Protein 1BW0 (pdb70)

Structure (mmCIF, N/CA/C/O backbone):
data_1BW0
#
_entry.id   1BW0
#
_cell.length_a   61.600
_cell.length_b   102.200
_cell.length_c   77.900
_cell.angle_alpha   90.00
_cell.angle_beta   110.30
_cell.angle_gamma   90.00
#
_symmetry.space_group_name_H-M   'P 1 21 1'
#
loop_
_entity.id
_entity.type
_entity.pdbx_description
1 polymer 'PROTEIN (TYROSINE AMINOTRANSFERASE)'
2 water water
#
loop_
_atom_site.group_PDB
_atom_site.id
_atom_site.type_symbol
_atom_site.label_atom_id
_atom_site.label_alt_id
_atom_site.label_comp_id
_atom_site.label_asym_id
_atom_site.label_entity_id
_atom_site.label_seq_id
_atom_site.pdbx_PDB_ins_code
_atom_site.Cartn_x
_atom_site.Cartn_y
_atom_site.Cartn_z
_atom_site.occupancy
_atom_site.B_iso_or_equiv
_atom_site.auth_seq_id
_atom_site.auth_comp_id
_atom_site.auth_asym_id
_atom_site.auth_atom_id
_atom_site.pdbx_PDB_model_num
ATOM 1 N N . TRP A 1 4 ? 18.625 27.954 17.234 1.00 34.41 4 TRP A N 1
ATOM 2 C CA . TRP A 1 4 ? 18.370 26.733 16.463 1.00 34.32 4 TRP A CA 1
ATOM 3 C C . TRP A 1 4 ? 19.120 26.695 15.136 1.00 33.87 4 TRP A C 1
ATOM 4 O O . TRP A 1 4 ? 18.799 27.461 14.227 1.00 34.18 4 TRP A O 1
ATOM 15 N N . ASP A 1 5 ? 20.101 25.808 15.003 1.00 33.31 5 ASP A N 1
ATOM 16 C CA . ASP A 1 5 ? 20.880 25.698 13.767 1.00 32.31 5 ASP A CA 1
ATOM 17 C C . ASP A 1 5 ? 20.895 24.261 13.256 1.00 30.95 5 ASP A C 1
ATOM 18 O O . ASP A 1 5 ? 21.849 23.497 13.422 1.00 30.55 5 ASP A O 1
ATOM 23 N N . VAL A 1 6 ? 19.776 23.867 12.648 1.00 29.52 6 VAL A N 1
ATOM 24 C CA . VAL A 1 6 ? 19.606 22.515 12.124 1.00 28.10 6 VAL A CA 1
ATOM 25 C C . VAL A 1 6 ? 19.851 22.468 10.620 1.00 26.77 6 VAL A C 1
ATOM 26 O O . VAL A 1 6 ? 19.123 23.078 9.833 1.00 26.43 6 VAL A O 1
ATOM 30 N N . SER A 1 7 ? 20.873 21.716 10.217 1.00 25.02 7 SER A N 1
ATOM 31 C CA . SER A 1 7 ? 21.143 21.579 8.792 1.00 24.10 7 SER A CA 1
ATOM 32 C C . SER A 1 7 ? 21.069 20.113 8.376 1.00 23.05 7 SER A C 1
ATOM 33 O O . SER A 1 7 ? 21.182 19.186 9.164 1.00 22.91 7 SER A O 1
ATOM 36 N N . MET A 1 8 ? 20.862 19.918 7.091 1.00 21.96 8 MET A N 1
ATOM 37 C CA . MET A 1 8 ? 20.803 18.603 6.458 1.00 20.85 8 MET A CA 1
ATOM 38 C C . MET A 1 8 ? 22.181 17.972 6.523 1.00 20.62 8 MET A C 1
ATOM 39 O O . MET A 1 8 ? 23.138 18.751 6.637 1.00 20.95 8 MET A O 1
ATOM 44 N N . SER A 1 9 ? 22.323 16.657 6.450 1.00 19.94 9 SER A N 1
ATOM 45 C CA . SER A 1 9 ? 23.661 16.070 6.413 1.00 20.16 9 SER A CA 1
ATOM 46 C C . SER A 1 9 ? 24.278 16.312 5.032 1.00 21.13 9 SER A C 1
ATOM 47 O O . SER A 1 9 ? 23.541 16.581 4.077 1.00 20.69 9 SER A O 1
ATOM 50 N N . ASN A 1 10 ? 25.591 16.144 4.898 1.00 22.15 10 ASN A N 1
ATOM 51 C CA . ASN A 1 10 ? 26.244 16.281 3.599 1.00 23.28 10 ASN A CA 1
ATOM 52 C C . ASN A 1 10 ? 25.790 15.123 2.715 1.00 23.06 10 ASN A C 1
ATOM 53 O O . ASN A 1 10 ? 25.445 15.316 1.554 1.00 23.58 10 ASN A O 1
ATOM 58 N N . HIS A 1 11 ? 25.679 13.936 3.298 1.00 22.73 11 HIS A N 1
ATOM 59 C CA . HIS A 1 11 ? 25.141 12.772 2.603 1.00 22.41 11 HIS A CA 1
ATOM 60 C C . HIS A 1 11 ? 23.816 13.113 1.931 1.00 21.89 11 HIS A C 1
ATOM 61 O O . HIS A 1 11 ? 23.662 12.937 0.720 1.00 22.06 11 HIS A O 1
ATOM 68 N N . ALA A 1 12 ? 22.859 13.644 2.685 1.00 21.16 12 ALA A N 1
ATOM 69 C CA . ALA A 1 12 ? 21.574 14.058 2.150 1.00 20.75 12 ALA A CA 1
ATOM 70 C C . ALA A 1 12 ? 21.761 15.191 1.144 1.00 20.81 12 ALA A C 1
ATOM 71 O O . ALA A 1 12 ? 21.124 15.207 0.093 1.00 20.56 12 ALA A O 1
ATOM 73 N N . GLY A 1 13 ? 22.671 16.118 1.427 1.00 20.82 13 GLY A N 1
ATOM 74 C CA . GLY A 1 13 ? 22.989 17.229 0.558 1.00 20.97 13 GLY A CA 1
ATOM 75 C C . GLY A 1 13 ? 23.379 16.836 -0.859 1.00 21.12 13 GLY A C 1
ATOM 76 O O . GLY A 1 13 ? 23.070 17.529 -1.825 1.00 20.62 13 GLY A O 1
ATOM 77 N N . LEU A 1 14 ? 24.053 15.713 -1.018 1.00 21.67 14 LEU A N 1
ATOM 78 C CA . LEU A 1 14 ? 24.510 15.169 -2.264 1.00 22.34 14 LEU A CA 1
ATOM 79 C C . LEU A 1 14 ? 23.485 14.336 -3.015 1.00 23.61 14 LEU A C 1
ATOM 80 O O . LEU A 1 14 ? 23.800 13.935 -4.144 1.00 24.12 14 LEU A O 1
ATOM 85 N N . VAL A 1 15 ? 22.303 14.070 -2.478 1.00 24.73 15 VAL A N 1
ATOM 86 C CA . VAL A 1 15 ? 21.318 13.252 -3.187 1.00 25.47 15 VAL A CA 1
ATOM 87 C C . VAL A 1 15 ? 20.596 14.048 -4.268 1.00 26.28 15 VAL A C 1
ATOM 88 O O . VAL A 1 15 ? 19.908 15.027 -4.004 1.00 26.76 15 VAL A O 1
ATOM 92 N N . PHE A 1 16 ? 20.759 13.612 -5.515 1.00 27.16 16 PHE A N 1
ATOM 93 C CA . PHE A 1 16 ? 20.185 14.284 -6.669 1.00 27.41 16 PHE A CA 1
ATOM 94 C C . PHE A 1 16 ? 19.625 13.289 -7.674 1.00 27.21 16 PHE A C 1
ATOM 95 O O . PHE A 1 16 ? 20.283 12.324 -8.046 1.00 26.59 16 PHE A O 1
ATOM 103 N N . ASN A 1 17 ? 18.383 13.515 -8.075 1.00 27.57 17 ASN A N 1
ATOM 104 C CA . ASN A 1 17 ? 17.726 12.716 -9.104 1.00 28.20 17 ASN A CA 1
ATOM 105 C C . ASN A 1 17 ? 17.391 13.663 -10.259 1.00 28.77 17 ASN A C 1
ATOM 106 O O . ASN A 1 17 ? 16.424 14.420 -10.216 1.00 28.71 17 ASN A O 1
ATOM 111 N N . PRO A 1 18 ? 18.197 13.613 -11.312 1.00 29.10 18 PRO A N 1
ATOM 112 C CA . PRO A 1 18 ? 18.033 14.457 -12.482 1.00 29.47 18 PRO A CA 1
ATOM 113 C C . PRO A 1 18 ? 16.662 14.385 -13.120 1.00 29.71 18 PRO A C 1
ATOM 114 O O . PRO A 1 18 ? 16.126 15.428 -13.503 1.00 29.21 18 PRO A O 1
ATOM 118 N N . ILE A 1 19 ? 16.076 13.200 -13.245 1.00 30.91 19 ILE A N 1
ATOM 119 C CA . ILE A 1 19 ? 14.751 13.054 -13.841 1.00 32.70 19 ILE A CA 1
ATOM 120 C C . ILE A 1 19 ? 13.698 13.821 -13.055 1.00 34.80 19 ILE A C 1
ATOM 121 O O . ILE A 1 19 ? 12.892 14.559 -13.639 1.00 35.00 19 ILE A O 1
ATOM 126 N N . ARG A 1 20 ? 13.685 13.720 -11.729 1.00 37.10 20 ARG A N 1
ATOM 127 C CA . ARG A 1 20 ? 12.705 14.460 -10.939 1.00 39.00 20 ARG A CA 1
ATOM 128 C C . ARG A 1 20 ? 12.965 15.960 -10.904 1.00 39.57 20 ARG A C 1
ATOM 129 O O . ARG A 1 20 ? 12.001 16.731 -10.987 1.00 39.42 20 ARG A O 1
ATOM 137 N N . THR A 1 21 ? 14.220 16.392 -10.814 1.00 40.10 21 THR A N 1
ATOM 138 C CA . THR A 1 21 ? 14.559 17.812 -10.808 1.00 40.94 21 THR A CA 1
ATOM 139 C C . THR A 1 21 ? 13.961 18.510 -12.028 1.00 41.72 21 THR A C 1
ATOM 140 O O . THR A 1 21 ? 13.252 19.507 -11.890 1.00 42.17 21 THR A O 1
ATOM 144 N N . VAL A 1 22 ? 14.231 17.986 -13.214 1.00 42.11 22 VAL A N 1
ATOM 145 C CA . VAL A 1 22 ? 13.682 18.494 -14.466 1.00 42.57 22 VAL A CA 1
ATOM 146 C C . VAL A 1 22 ? 12.163 18.438 -14.464 1.00 43.41 22 VAL A C 1
ATOM 147 O O . VAL A 1 22 ? 11.515 19.409 -14.866 1.00 43.73 22 VAL A O 1
ATOM 151 N N . SER A 1 23 ? 11.578 17.334 -14.016 1.00 44.25 23 SER A N 1
ATOM 152 C CA . SER A 1 23 ? 10.137 17.172 -13.947 1.00 45.48 23 SER A CA 1
ATOM 153 C C . SER A 1 23 ? 9.478 18.146 -12.982 1.00 46.40 23 SER A C 1
ATOM 154 O O . SER A 1 23 ? 8.617 18.932 -13.378 1.00 46.82 23 SER A O 1
ATOM 157 N N . ASP A 1 24 ? 9.910 18.163 -11.725 1.00 47.26 24 ASP A N 1
ATOM 158 C CA . ASP A 1 24 ? 9.363 19.058 -10.716 1.00 47.89 24 ASP A CA 1
ATOM 159 C C . ASP A 1 24 ? 9.537 20.533 -11.063 1.00 48.25 24 ASP A C 1
ATOM 160 O O . ASP A 1 24 ? 8.693 21.359 -10.705 1.00 48.40 24 ASP A O 1
ATOM 165 N N . ASN A 1 25 ? 10.617 20.896 -11.743 1.00 48.43 25 ASN A N 1
ATOM 166 C CA . ASN A 1 25 ? 10.886 22.270 -12.120 1.00 48.66 25 ASN A CA 1
ATOM 167 C C . ASN A 1 25 ? 10.310 22.673 -13.468 1.00 48.20 25 ASN A C 1
ATOM 168 O O . ASN A 1 25 ? 10.521 23.812 -13.896 1.00 48.32 25 ASN A O 1
ATOM 173 N N . ALA A 1 26 ? 9.618 21.767 -14.145 1.00 47.40 26 ALA A N 1
ATOM 174 C CA . ALA A 1 26 ? 9.003 22.099 -15.427 1.00 46.34 26 ALA A CA 1
ATOM 175 C C . ALA A 1 26 ? 7.857 23.088 -15.210 1.00 45.52 26 ALA A C 1
ATOM 176 O O . ALA A 1 26 ? 6.968 22.833 -14.392 1.00 45.39 26 ALA A O 1
ATOM 178 N N . LYS A 1 27 ? 7.886 24.211 -15.927 1.00 43.90 27 LYS A N 1
ATOM 179 C CA . LYS A 1 27 ? 6.818 25.202 -15.815 1.00 42.10 27 LYS A CA 1
ATOM 180 C C . LYS A 1 27 ? 5.552 24.640 -16.460 1.00 40.45 27 LYS A C 1
ATOM 181 O O . LYS A 1 27 ? 5.620 23.930 -17.463 1.00 40.23 27 LYS A O 1
ATOM 187 N N . PRO A 1 28 ? 4.403 24.928 -15.868 1.00 39.13 28 PRO A N 1
ATOM 188 C CA . PRO A 1 28 ? 3.128 24.471 -16.406 1.00 38.05 28 PRO A CA 1
ATOM 189 C C . PRO A 1 28 ? 2.932 25.125 -17.763 1.00 37.20 28 PRO A C 1
ATOM 190 O O . PRO A 1 28 ? 3.342 26.275 -17.951 1.00 37.55 28 PRO A O 1
ATOM 194 N N . SER A 1 29 ? 2.417 24.382 -18.731 1.00 36.12 29 SER A N 1
ATOM 195 C CA . SER A 1 29 ? 2.257 24.890 -20.080 1.00 34.86 29 SER A CA 1
ATOM 196 C C . SER A 1 29 ? 1.047 25.787 -20.281 1.00 33.90 29 SER A C 1
ATOM 197 O O . SER A 1 29 ? -0.073 25.454 -19.904 1.00 33.23 29 SER A O 1
ATOM 200 N N . PRO A 1 30 ? 1.251 26.891 -20.996 1.00 33.29 30 PRO A N 1
ATOM 201 C CA . PRO A 1 30 ? 0.197 27.822 -21.339 1.00 32.90 30 PRO A CA 1
ATOM 202 C C . PRO A 1 30 ? -0.733 27.288 -22.415 1.00 32.55 30 PRO A C 1
ATOM 203 O O . PRO A 1 30 ? -1.848 27.791 -22.576 1.00 33.30 30 PRO A O 1
ATOM 207 N N . SER A 1 31 ? -0.298 26.297 -23.178 1.00 31.57 31 SER A N 1
ATOM 208 C CA . SER A 1 31 ? -1.083 25.715 -24.254 1.00 31.25 31 SER A CA 1
ATOM 209 C C . SER A 1 31 ? -2.304 24.963 -23.759 1.00 30.77 31 SER A C 1
ATOM 210 O O . SER A 1 31 ? -2.206 24.037 -22.956 1.00 30.34 31 SER A O 1
ATOM 213 N N . PRO A 1 32 ? -3.478 25.315 -24.275 1.00 30.44 32 PRO A N 1
ATOM 214 C CA . PRO A 1 32 ? -4.743 24.696 -23.912 1.00 30.15 32 PRO A CA 1
ATOM 215 C C . PRO A 1 32 ? -4.980 23.419 -24.700 1.00 29.89 32 PRO A C 1
ATOM 216 O O . PRO A 1 32 ? -5.774 23.322 -25.638 1.00 31.10 32 PRO A O 1
ATOM 220 N N . LYS A 1 33 ? -4.191 22.409 -24.390 1.00 28.13 33 LYS A N 1
ATOM 221 C CA . LYS A 1 33 ? -4.151 21.124 -25.057 1.00 26.36 33 LYS A CA 1
ATOM 222 C C . LYS A 1 33 ? -3.879 20.078 -23.975 1.00 25.35 33 LYS A C 1
ATOM 223 O O . LYS A 1 33 ? -3.019 20.280 -23.115 1.00 25.40 33 LYS A O 1
ATOM 229 N N . PRO A 1 34 ? -4.682 19.031 -23.970 1.00 24.07 34 PRO A N 1
ATOM 230 C CA . PRO A 1 34 ? -4.512 17.989 -22.965 1.00 23.31 34 PRO A CA 1
ATOM 231 C C . PRO A 1 34 ? -3.069 17.504 -23.000 1.00 22.51 34 PRO A C 1
ATOM 232 O O . PRO A 1 34 ? -2.579 17.033 -24.025 1.00 21.79 34 PRO A O 1
ATOM 236 N N . ILE A 1 35 ? -2.351 17.671 -21.895 1.00 22.11 35 ILE A N 1
ATOM 237 C CA . ILE A 1 35 ? -0.961 17.270 -21.793 1.00 21.97 35 ILE A CA 1
ATOM 238 C C . ILE A 1 35 ? -0.738 15.831 -22.247 1.00 22.11 35 ILE A C 1
ATOM 239 O O . ILE A 1 35 ? -1.562 14.924 -22.107 1.00 22.03 35 ILE A O 1
ATOM 244 N N . ILE A 1 36 ? 0.426 15.614 -22.854 1.00 22.05 36 ILE A N 1
ATOM 245 C CA . ILE A 1 36 ? 0.799 14.286 -23.325 1.00 22.68 36 ILE A CA 1
ATOM 246 C C . ILE A 1 36 ? 2.195 13.993 -22.764 1.00 22.80 36 ILE A C 1
ATOM 247 O O . ILE A 1 36 ? 3.194 14.493 -23.276 1.00 22.54 36 ILE A O 1
ATOM 252 N N . LYS A 1 37 ? 2.206 13.242 -21.669 1.00 22.65 37 LYS A N 1
ATOM 253 C CA . LYS A 1 37 ? 3.461 12.873 -21.037 1.00 23.39 37 LYS A CA 1
ATOM 254 C C . LYS A 1 37 ? 4.079 11.665 -21.742 1.00 23.50 37 LYS A C 1
ATOM 255 O O . LYS A 1 37 ? 3.436 10.626 -21.917 1.00 23.94 37 LYS A O 1
ATOM 261 N N . LEU A 1 38 ? 5.333 11.823 -22.150 1.00 22.83 38 LEU A N 1
ATOM 262 C CA . LEU A 1 38 ? 6.112 10.790 -22.811 1.00 22.12 38 LEU A CA 1
ATOM 263 C C . LEU A 1 38 ? 7.436 10.577 -22.062 1.00 21.83 38 LEU A C 1
ATOM 264 O O . LEU A 1 38 ? 8.358 9.924 -22.549 1.00 22.12 38 LEU A O 1
ATOM 269 N N . SER A 1 39 ? 7.536 11.174 -20.881 1.00 20.75 39 SER A N 1
ATOM 270 C CA . SER A 1 39 ? 8.750 11.181 -20.090 1.00 20.50 39 SER A CA 1
ATOM 271 C C . SER A 1 39 ? 8.735 10.274 -18.869 1.00 20.12 39 SER A C 1
ATOM 272 O O . SER A 1 39 ? 9.755 10.148 -18.186 1.00 19.45 39 SER A O 1
ATOM 275 N N . VAL A 1 40 ? 7.573 9.721 -18.550 1.00 20.24 40 VAL A N 1
ATOM 276 C CA . VAL A 1 40 ? 7.457 8.888 -17.362 1.00 20.15 40 VAL A CA 1
ATOM 277 C C . VAL A 1 40 ? 7.608 7.421 -17.705 1.00 20.26 40 VAL A C 1
ATOM 278 O O . VAL A 1 40 ? 6.670 6.826 -18.250 1.00 20.27 40 VAL A O 1
ATOM 282 N N . GLY A 1 41 ? 8.693 6.781 -17.273 1.00 20.13 41 GLY A N 1
ATOM 283 C CA . GLY A 1 41 ? 8.906 5.362 -17.490 1.00 20.60 41 GLY A CA 1
ATOM 284 C C . GLY A 1 41 ? 8.043 4.433 -16.648 1.00 21.31 41 GLY A C 1
ATOM 285 O O . GLY A 1 41 ? 8.523 3.497 -15.993 1.00 22.07 41 GLY A O 1
ATOM 286 N N . ASP A 1 42 ? 6.731 4.614 -16.676 1.00 20.72 42 ASP A N 1
ATOM 287 C CA . ASP A 1 42 ? 5.764 3.811 -15.958 1.00 20.53 42 ASP A CA 1
ATOM 288 C C . ASP A 1 42 ? 4.849 3.117 -16.962 1.00 20.36 42 ASP A C 1
ATOM 289 O O . ASP A 1 42 ? 4.040 3.752 -17.642 1.00 21.06 42 ASP A O 1
ATOM 294 N N . PRO A 1 43 ? 4.869 1.790 -16.978 1.00 19.90 43 PRO A N 1
ATOM 295 C CA . PRO A 1 43 ? 4.104 1.009 -17.933 1.00 19.45 43 PRO A CA 1
ATOM 296 C C . PRO A 1 43 ? 2.657 0.743 -17.583 1.00 19.10 43 PRO A C 1
ATOM 297 O O . PRO A 1 43 ? 1.975 0.032 -18.323 1.00 18.55 43 PRO A O 1
ATOM 301 N N . THR A 1 44 ? 2.172 1.266 -16.465 1.00 19.18 44 THR A N 1
ATOM 302 C CA . THR A 1 44 ? 0.821 1.022 -15.996 1.00 19.28 44 THR A CA 1
ATOM 303 C C . THR A 1 44 ? -0.103 2.204 -16.254 1.00 20.64 44 THR A C 1
ATOM 304 O O . THR A 1 44 ? -1.309 2.114 -15.996 1.00 20.55 44 THR A O 1
ATOM 308 N N . LEU A 1 45 ? 0.466 3.301 -16.752 1.00 22.24 45 LEU A N 1
ATOM 309 C CA . LEU A 1 45 ? -0.284 4.519 -17.000 1.00 23.52 45 LEU A CA 1
ATOM 310 C C . LEU A 1 45 ? -1.601 4.351 -17.746 1.00 23.83 45 LEU A C 1
ATOM 311 O O . LEU A 1 45 ? -2.570 4.987 -17.325 1.00 24.34 45 LEU A O 1
ATOM 316 N N . ASP A 1 46 ? -1.664 3.598 -18.837 1.00 23.95 46 ASP A N 1
ATOM 317 C CA . ASP A 1 46 ? -2.888 3.546 -19.629 1.00 24.59 46 ASP A CA 1
ATOM 318 C C . ASP A 1 46 ? -3.719 2.294 -19.449 1.00 25.67 46 ASP A C 1
ATOM 319 O O . ASP A 1 46 ? -4.745 2.127 -20.128 1.00 25.91 46 ASP A O 1
ATOM 324 N N . LYS A 1 47 ? -3.281 1.342 -18.622 1.00 26.12 47 LYS A N 1
ATOM 325 C CA . LYS A 1 47 ? -4.047 0.110 -18.465 1.00 26.77 47 LYS A CA 1
ATOM 326 C C . LYS A 1 47 ? -4.031 -0.708 -19.754 1.00 26.40 47 LYS A C 1
ATOM 327 O O . LYS A 1 47 ? -4.954 -1.489 -19.991 1.00 26.33 47 LYS A O 1
ATOM 333 N N . ASN A 1 48 ? -3.002 -0.568 -20.576 1.00 26.38 48 ASN A N 1
ATOM 334 C CA . ASN A 1 48 ? -2.881 -1.308 -21.822 1.00 26.66 48 ASN A CA 1
ATOM 335 C C . ASN A 1 48 ? -1.995 -2.536 -21.634 1.00 26.67 48 ASN A C 1
ATOM 336 O O . ASN A 1 48 ? -1.990 -3.471 -22.432 1.00 27.22 48 ASN A O 1
ATOM 341 N N . LEU A 1 49 ? -1.189 -2.513 -20.582 1.00 26.57 49 LEU A N 1
ATOM 342 C CA . LEU A 1 49 ? -0.285 -3.588 -20.208 1.00 26.14 49 LEU A CA 1
ATOM 343 C C . LEU A 1 49 ? -0.659 -4.066 -18.807 1.00 26.06 49 LEU A C 1
ATOM 344 O O . LEU A 1 49 ? -0.564 -3.284 -17.863 1.00 26.63 49 LEU A O 1
ATOM 349 N N . LEU A 1 50 ? -1.121 -5.302 -18.662 1.00 25.98 50 LEU A N 1
ATOM 350 C CA . LEU A 1 50 ? -1.543 -5.818 -17.371 1.00 25.49 50 LEU A CA 1
ATOM 351 C C . LEU A 1 50 ? -0.644 -6.921 -16.820 1.00 25.32 50 LEU A C 1
ATOM 352 O O . LEU A 1 50 ? 0.011 -7.664 -17.549 1.00 25.02 50 LEU A O 1
ATOM 357 N N . THR A 1 51 ? -0.646 -7.027 -15.488 1.00 25.06 51 THR A N 1
ATOM 358 C CA . THR A 1 51 ? 0.158 -8.052 -14.816 1.00 24.60 51 THR A CA 1
ATOM 359 C C . THR A 1 51 ? -0.546 -9.396 -14.911 1.00 24.11 51 THR A C 1
ATOM 360 O O . THR A 1 51 ? -1.754 -9.462 -15.148 1.00 24.09 51 THR A O 1
ATOM 364 N N . SER A 1 52 ? 0.187 -10.488 -14.765 1.00 23.96 52 SER A N 1
ATOM 365 C CA . SER A 1 52 ? -0.396 -11.813 -14.925 1.00 24.34 52 SER A CA 1
ATOM 366 C C . SER A 1 52 ? -1.445 -12.168 -13.882 1.00 24.51 52 SER A C 1
ATOM 367 O O . SER A 1 52 ? -1.367 -11.765 -12.722 1.00 25.29 52 SER A O 1
ATOM 370 N N . ALA A 1 53 ? -2.424 -12.983 -14.275 1.00 24.18 53 ALA A N 1
ATOM 371 C CA . ALA A 1 53 ? -3.492 -13.429 -13.393 1.00 24.07 53 ALA A CA 1
ATOM 372 C C . ALA A 1 53 ? -2.963 -14.377 -12.320 1.00 23.92 53 ALA A C 1
ATOM 373 O O . ALA A 1 53 ? -3.482 -14.397 -11.206 1.00 23.87 53 ALA A O 1
ATOM 375 N N . ALA A 1 54 ? -1.926 -15.138 -12.645 1.00 23.80 54 ALA A N 1
ATOM 376 C CA . ALA A 1 54 ? -1.293 -16.049 -11.708 1.00 23.83 54 ALA A CA 1
ATOM 377 C C . ALA A 1 54 ? -0.704 -15.257 -10.545 1.00 25.13 54 ALA A C 1
ATOM 378 O O . ALA A 1 54 ? -0.836 -15.656 -9.385 1.00 26.14 54 ALA A O 1
ATOM 380 N N . GLN A 1 55 ? -0.068 -14.121 -10.838 1.00 25.59 55 GLN A N 1
ATOM 381 C CA . GLN A 1 55 ? 0.477 -13.282 -9.785 1.00 26.13 55 GLN A CA 1
ATOM 382 C C . GLN A 1 55 ? -0.633 -12.675 -8.934 1.00 26.40 55 GLN A C 1
ATOM 383 O O . GLN A 1 55 ? -0.587 -12.807 -7.714 1.00 26.64 55 GLN A O 1
ATOM 389 N N . ILE A 1 56 ? -1.635 -12.052 -9.546 1.00 26.92 56 ILE A N 1
ATOM 390 C CA . ILE A 1 56 ? -2.741 -11.470 -8.799 1.00 27.00 56 ILE A CA 1
ATOM 391 C C . ILE A 1 56 ? -3.371 -12.499 -7.869 1.00 27.55 56 ILE A C 1
ATOM 392 O O . ILE A 1 56 ? -3.537 -12.196 -6.685 1.00 27.75 56 ILE A O 1
ATOM 397 N N . LYS A 1 57 ? -3.724 -13.664 -8.394 1.00 28.16 57 LYS A N 1
ATOM 398 C CA . LYS A 1 57 ? -4.360 -14.699 -7.589 1.00 28.87 57 LYS A CA 1
ATOM 399 C C . LYS A 1 57 ? -3.532 -15.141 -6.390 1.00 28.72 57 LYS A C 1
ATOM 400 O O . LYS A 1 57 ? -4.060 -15.180 -5.272 1.00 28.34 57 LYS A O 1
ATOM 406 N N . LYS A 1 58 ? -2.258 -15.479 -6.590 1.00 28.36 58 LYS A N 1
ATOM 407 C CA . LYS A 1 58 ? -1.421 -15.893 -5.471 1.00 28.43 58 LYS A CA 1
ATOM 408 C C . LYS A 1 58 ? -1.278 -14.783 -4.436 1.00 28.60 58 LYS A C 1
ATOM 409 O O . LYS A 1 58 ? -1.420 -15.054 -3.243 1.00 28.28 58 LYS A O 1
ATOM 415 N N . LEU A 1 59 ? -1.040 -13.542 -4.857 1.00 28.82 59 LEU A N 1
ATOM 416 C CA . LEU A 1 59 ? -0.953 -12.433 -3.911 1.00 29.30 59 LEU A CA 1
ATOM 417 C C . LEU A 1 59 ? -2.202 -12.393 -3.039 1.00 29.45 59 LEU A C 1
ATOM 418 O O . LEU A 1 59 ? -2.048 -12.364 -1.818 1.00 29.53 59 LEU A O 1
ATOM 423 N N . LYS A 1 60 ? -3.408 -12.459 -3.599 1.00 30.15 60 LYS A N 1
ATOM 424 C CA . LYS A 1 60 ? -4.618 -12.469 -2.785 1.00 30.88 60 LYS A CA 1
ATOM 425 C C . LYS A 1 60 ? -4.687 -13.648 -1.822 1.00 31.67 60 LYS A C 1
ATOM 426 O O . LYS A 1 60 ? -5.171 -13.468 -0.693 1.00 32.09 60 LYS A O 1
ATOM 432 N N . GLU A 1 61 ? -4.203 -14.829 -2.193 1.00 32.21 61 GLU A N 1
ATOM 433 C CA . GLU A 1 61 ? -4.224 -15.985 -1.313 1.00 33.02 61 GLU A CA 1
ATOM 434 C C . GLU A 1 61 ? -3.225 -15.886 -0.161 1.00 32.40 61 GLU A C 1
ATOM 435 O O . GLU A 1 61 ? -3.487 -16.403 0.932 1.00 32.17 61 GLU A O 1
ATOM 441 N N . ALA A 1 62 ? -2.078 -15.249 -0.402 1.00 30.93 62 ALA A N 1
ATOM 442 C CA . ALA A 1 62 ? -1.075 -15.086 0.645 1.00 29.74 62 ALA A CA 1
ATOM 443 C C . ALA A 1 62 ? -1.617 -14.145 1.717 1.00 29.40 62 ALA A C 1
ATOM 444 O O . ALA A 1 62 ? -1.453 -14.366 2.914 1.00 29.83 62 ALA A O 1
ATOM 446 N N . ILE A 1 63 ? -2.348 -13.121 1.302 1.00 28.49 63 ILE A N 1
ATOM 447 C CA . ILE A 1 63 ? -3.030 -12.188 2.175 1.00 27.73 63 ILE A CA 1
ATOM 448 C C . ILE A 1 63 ? -4.146 -12.882 2.946 1.00 27.72 63 ILE A C 1
ATOM 449 O O . ILE A 1 63 ? -4.257 -12.723 4.162 1.00 27.70 63 ILE A O 1
ATOM 454 N N . ASP A 1 64 ? -4.972 -13.674 2.265 1.00 27.71 64 ASP A N 1
ATOM 455 C CA . ASP A 1 64 ? -6.070 -14.375 2.922 1.00 27.78 64 ASP A CA 1
ATOM 456 C C . ASP A 1 64 ? -5.594 -15.449 3.885 1.00 27.49 64 ASP A C 1
ATOM 457 O O . ASP A 1 64 ? -6.248 -15.684 4.898 1.00 27.32 64 ASP A O 1
ATOM 462 N N . SER A 1 65 ? -4.460 -16.098 3.661 1.00 27.82 65 SER A N 1
ATOM 463 C CA . SER A 1 65 ? -3.946 -17.143 4.524 1.00 28.01 65 SER A CA 1
ATOM 464 C C . SER A 1 65 ? -3.429 -16.649 5.862 1.00 29.05 65 SER A C 1
ATOM 465 O O . SER A 1 65 ? -3.045 -17.469 6.712 1.00 29.87 65 SER A O 1
ATOM 468 N N . GLN A 1 66 ? -3.156 -15.358 6.008 1.00 29.27 66 GLN A N 1
ATOM 469 C CA . GLN A 1 66 ? -2.632 -14.749 7.211 1.00 29.16 66 GLN A CA 1
ATOM 470 C C . GLN A 1 66 ? -1.402 -15.446 7.773 1.00 28.49 66 GLN A C 1
ATOM 471 O O . GLN A 1 66 ? -1.223 -15.470 8.992 1.00 28.68 66 GLN A O 1
ATOM 477 N N . GLU A 1 67 ? -0.531 -15.994 6.938 1.00 27.57 67 GLU A N 1
ATOM 478 C CA . GLU A 1 67 ? 0.659 -16.694 7.392 1.00 26.94 67 GLU A CA 1
ATOM 479 C C . GLU A 1 67 ? 1.928 -16.105 6.777 1.00 24.84 67 GLU A C 1
ATOM 480 O O . GLU A 1 67 ? 3.024 -16.627 6.961 1.00 23.98 67 GLU A O 1
ATOM 486 N N . CYS A 1 68 ? 1.727 -15.020 6.037 1.00 21.97 68 CYS A N 1
ATOM 487 C CA . CYS A 1 68 ? 2.778 -14.341 5.308 1.00 19.52 68 CYS A CA 1
ATOM 488 C C . CYS A 1 68 ? 2.940 -12.887 5.714 1.00 18.44 68 CYS A C 1
ATOM 489 O O . CYS A 1 68 ? 3.426 -12.053 4.953 1.00 17.15 68 CYS A O 1
ATOM 492 N N . ASN A 1 69 ? 2.512 -12.581 6.938 1.00 17.47 69 ASN A N 1
ATOM 493 C CA . ASN A 1 69 ? 2.572 -11.227 7.464 1.00 16.27 69 ASN A CA 1
ATOM 494 C C . ASN A 1 69 ? 3.733 -11.004 8.416 1.00 15.31 69 ASN A C 1
ATOM 495 O O . ASN A 1 69 ? 4.040 -9.849 8.732 1.00 15.89 69 ASN A O 1
ATOM 500 N N . GLY A 1 70 ? 4.355 -12.070 8.902 1.00 14.02 70 GLY A N 1
ATOM 501 C CA . GLY A 1 70 ? 5.460 -11.935 9.841 1.00 12.35 70 GLY A CA 1
ATOM 502 C C . GLY A 1 70 ? 6.730 -11.461 9.146 1.00 12.10 70 GLY A C 1
ATOM 503 O O . GLY A 1 70 ? 6.751 -11.068 7.978 1.00 11.60 70 GLY A O 1
ATOM 504 N N . TYR A 1 71 ? 7.831 -11.536 9.889 1.00 11.84 71 TYR A N 1
ATOM 505 C CA . TYR A 1 71 ? 9.130 -11.170 9.355 1.00 11.77 71 TYR A CA 1
ATOM 506 C C . TYR A 1 71 ? 9.752 -12.318 8.567 1.00 12.29 71 TYR A C 1
ATOM 507 O O . TYR A 1 71 ? 9.926 -13.404 9.117 1.00 12.85 71 TYR A O 1
ATOM 516 N N . PHE A 1 72 ? 10.134 -12.055 7.330 1.00 13.41 72 PHE A N 1
ATOM 517 C CA . PHE A 1 72 ? 10.864 -13.043 6.532 1.00 14.27 72 PHE A CA 1
ATOM 518 C C . PHE A 1 72 ? 12.338 -12.698 6.759 1.00 14.47 72 PHE A C 1
ATOM 519 O O . PHE A 1 72 ? 12.620 -11.607 7.249 1.00 13.85 72 PHE A O 1
ATOM 527 N N . PRO A 1 73 ? 13.254 -13.594 6.453 1.00 15.52 73 PRO A N 1
ATOM 528 C CA . PRO A 1 73 ? 14.679 -13.307 6.565 1.00 16.00 73 PRO A CA 1
ATOM 529 C C . PRO A 1 73 ? 14.996 -12.077 5.727 1.00 16.96 73 PRO A C 1
ATOM 530 O O . PRO A 1 73 ? 14.389 -11.914 4.650 1.00 16.86 73 PRO A O 1
ATOM 534 N N . THR A 1 74 ? 15.967 -11.251 6.126 1.00 17.47 74 THR A N 1
ATOM 535 C CA . THR A 1 74 ? 16.256 -10.039 5.377 1.00 17.97 74 THR A CA 1
ATOM 536 C C . THR A 1 74 ? 16.650 -10.288 3.928 1.00 17.82 74 THR A C 1
ATOM 537 O O . THR A 1 74 ? 16.299 -9.436 3.089 1.00 18.20 74 THR A O 1
ATOM 541 N N . VAL A 1 75 ? 17.308 -11.385 3.580 1.00 16.97 75 VAL A N 1
ATOM 542 C CA . VAL A 1 75 ? 17.673 -11.697 2.209 1.00 16.47 75 VAL A CA 1
ATOM 543 C C . VAL A 1 75 ? 16.484 -12.154 1.360 1.00 16.83 75 VAL A C 1
ATOM 544 O O . VAL A 1 75 ? 16.628 -12.286 0.141 1.00 16.87 75 VAL A O 1
ATOM 548 N N . GLY A 1 76 ? 15.345 -12.477 1.964 1.00 16.86 76 GLY A N 1
ATOM 549 C CA . GLY A 1 76 ? 14.171 -12.955 1.243 1.00 16.90 76 GLY A CA 1
ATOM 550 C C . GLY A 1 76 ? 13.824 -14.374 1.682 1.00 17.05 76 GLY A C 1
ATOM 551 O O . GLY A 1 76 ? 14.712 -15.072 2.179 1.00 17.36 76 GLY A O 1
ATOM 552 N N . SER A 1 77 ? 12.591 -14.821 1.497 1.00 17.75 77 SER A N 1
ATOM 553 C CA . SER A 1 77 ? 12.249 -16.181 1.901 1.00 19.66 77 SER A CA 1
ATOM 554 C C . SER A 1 77 ? 12.869 -17.189 0.941 1.00 21.16 77 SER A C 1
ATOM 555 O O . SER A 1 77 ? 12.987 -16.957 -0.265 1.00 22.14 77 SER A O 1
ATOM 558 N N . PRO A 1 78 ? 13.206 -18.364 1.460 1.00 22.04 78 PRO A N 1
ATOM 559 C CA . PRO A 1 78 ? 13.774 -19.441 0.667 1.00 22.85 78 PRO A CA 1
ATOM 560 C C . PRO A 1 78 ? 12.966 -19.707 -0.593 1.00 23.41 78 PRO A C 1
ATOM 561 O O . PRO A 1 78 ? 13.486 -19.790 -1.702 1.00 21.97 78 PRO A O 1
ATOM 565 N N . GLU A 1 79 ? 11.650 -19.810 -0.434 1.00 25.51 79 GLU A N 1
ATOM 566 C CA . GLU A 1 79 ? 10.735 -20.014 -1.541 1.00 27.37 79 GLU A CA 1
ATOM 567 C C . GLU A 1 79 ? 10.902 -18.967 -2.638 1.00 26.69 79 GLU A C 1
ATOM 568 O O . GLU A 1 79 ? 10.983 -19.319 -3.820 1.00 26.06 79 GLU A O 1
ATOM 574 N N . ALA A 1 80 ? 10.951 -17.688 -2.270 1.00 26.07 80 ALA A N 1
ATOM 575 C CA . ALA A 1 80 ? 11.123 -16.617 -3.249 1.00 25.62 80 ALA A CA 1
ATOM 576 C C . ALA A 1 80 ? 12.482 -16.700 -3.939 1.00 24.91 80 ALA A C 1
ATOM 577 O O . ALA A 1 80 ? 12.604 -16.575 -5.154 1.00 24.22 80 ALA A O 1
ATOM 579 N N . ARG A 1 81 ? 13.525 -16.936 -3.153 1.00 24.62 81 ARG A N 1
ATOM 580 C CA . ARG A 1 81 ? 14.876 -17.062 -3.677 1.00 24.62 81 ARG A CA 1
ATOM 581 C C . ARG A 1 81 ? 15.005 -18.228 -4.636 1.00 25.07 81 ARG A C 1
ATOM 582 O O . ARG A 1 81 ? 15.729 -18.094 -5.631 1.00 25.40 81 ARG A O 1
ATOM 590 N N . GLU A 1 82 ? 14.318 -19.338 -4.377 1.00 25.40 82 GLU A N 1
ATOM 591 C CA . GLU A 1 82 ? 14.356 -20.483 -5.284 1.00 25.90 82 GLU A CA 1
ATOM 592 C C . GLU A 1 82 ? 13.659 -20.119 -6.595 1.00 24.72 82 GLU A C 1
ATOM 593 O O . GLU A 1 82 ? 14.202 -20.392 -7.674 1.00 25.15 82 GLU A O 1
ATOM 599 N N . ALA A 1 83 ? 12.524 -19.426 -6.545 1.00 22.77 83 ALA A N 1
ATOM 600 C CA . ALA A 1 83 ? 11.830 -19.004 -7.756 1.00 21.45 83 ALA A CA 1
ATOM 601 C C . ALA A 1 83 ? 12.719 -18.112 -8.624 1.00 20.53 83 ALA A C 1
ATOM 602 O O . ALA A 1 83 ? 12.724 -18.289 -9.845 1.00 20.22 83 ALA A O 1
ATOM 604 N N . VAL A 1 84 ? 13.473 -17.194 -8.023 1.00 18.84 84 VAL A N 1
ATOM 605 C CA . VAL A 1 84 ? 14.369 -16.354 -8.803 1.00 18.18 84 VAL A CA 1
ATOM 606 C C . VAL A 1 84 ? 15.429 -17.220 -9.476 1.00 18.28 84 VAL A C 1
ATOM 607 O O . VAL A 1 84 ? 15.568 -17.155 -10.701 1.00 18.24 84 VAL A O 1
ATOM 611 N N . ALA A 1 85 ? 16.143 -18.030 -8.706 1.00 18.27 85 ALA A N 1
ATOM 612 C CA . ALA A 1 85 ? 17.138 -18.941 -9.254 1.00 18.23 85 ALA A CA 1
ATOM 613 C C . ALA A 1 85 ? 16.593 -19.798 -10.400 1.00 18.73 85 ALA A C 1
ATOM 614 O O . ALA A 1 85 ? 17.207 -19.880 -11.469 1.00 18.28 85 ALA A O 1
ATOM 616 N N . THR A 1 86 ? 15.458 -20.456 -10.179 1.00 18.41 86 THR A N 1
ATOM 617 C CA . THR A 1 86 ? 14.830 -21.298 -11.184 1.00 18.97 86 THR A CA 1
ATOM 618 C C . THR A 1 86 ? 14.421 -20.559 -12.446 1.00 19.45 86 THR A C 1
ATOM 619 O O . THR A 1 86 ? 14.742 -21.012 -13.551 1.00 19.92 86 THR A O 1
ATOM 623 N N . TRP A 1 87 ? 13.724 -19.434 -12.321 1.00 19.54 87 TRP A N 1
ATOM 624 C CA . TRP A 1 87 ? 13.317 -18.653 -13.479 1.00 19.97 87 TRP A CA 1
ATOM 625 C C . TRP A 1 87 ? 14.522 -18.173 -14.277 1.00 20.40 87 TRP A C 1
ATOM 626 O O . TRP A 1 87 ? 14.521 -18.360 -15.498 1.00 20.86 87 TRP A O 1
ATOM 637 N N . TRP A 1 88 ? 15.556 -17.617 -13.657 1.00 20.62 88 TRP A N 1
ATOM 638 C CA . TRP A 1 88 ? 16.731 -17.157 -14.401 1.00 21.14 88 TRP A CA 1
ATOM 639 C C . TRP A 1 88 ? 17.439 -18.315 -15.101 1.00 22.14 88 TRP A C 1
ATOM 640 O O . TRP A 1 88 ? 17.844 -18.229 -16.260 1.00 22.31 88 TRP A O 1
ATOM 651 N N . ARG A 1 89 ? 17.604 -19.435 -14.422 1.00 23.03 89 ARG A N 1
ATOM 652 C CA . ARG A 1 89 ? 18.215 -20.657 -14.914 1.00 24.18 89 ARG A CA 1
ATOM 653 C C . ARG A 1 89 ? 17.550 -21.155 -16.198 1.00 24.59 89 ARG A C 1
ATOM 654 O O . ARG A 1 89 ? 18.174 -21.364 -17.234 1.00 24.13 89 ARG A O 1
ATOM 662 N N . ASN A 1 90 ? 16.235 -21.362 -16.089 1.00 24.52 90 ASN A N 1
ATOM 663 C CA . ASN A 1 90 ? 15.420 -21.854 -17.178 1.00 24.00 90 ASN A CA 1
ATOM 664 C C . ASN A 1 90 ? 15.331 -20.881 -18.348 1.00 24.62 90 ASN A C 1
ATOM 665 O O . ASN A 1 90 ? 15.328 -21.301 -19.510 1.00 25.00 90 ASN A O 1
ATOM 670 N N . SER A 1 91 ? 15.159 -19.600 -18.037 1.00 24.81 91 SER A N 1
ATOM 671 C CA . SER A 1 91 ? 14.963 -18.606 -19.074 1.00 25.13 91 SER A CA 1
ATOM 672 C C . SER A 1 91 ? 16.210 -18.167 -19.817 1.00 25.78 91 SER A C 1
ATOM 673 O O . SER A 1 91 ? 16.221 -18.108 -21.042 1.00 25.41 91 SER A O 1
ATOM 676 N N . PHE A 1 92 ? 17.223 -17.710 -19.085 1.00 27.11 92 PHE A N 1
ATOM 677 C CA . PHE A 1 92 ? 18.407 -17.098 -19.661 1.00 28.28 92 PHE A CA 1
ATOM 678 C C . PHE A 1 92 ? 19.707 -17.872 -19.592 1.00 30.28 92 PHE A C 1
ATOM 679 O O . PHE A 1 92 ? 20.758 -17.319 -19.957 1.00 30.16 92 PHE A O 1
ATOM 687 N N . VAL A 1 93 ? 19.689 -19.116 -19.122 1.00 32.64 93 VAL A N 1
ATOM 688 C CA . VAL A 1 93 ? 20.903 -19.931 -19.090 1.00 34.80 93 VAL A CA 1
ATOM 689 C C . VAL A 1 93 ? 20.657 -21.096 -20.056 1.00 36.95 93 VAL A C 1
ATOM 690 O O . VAL A 1 93 ? 19.829 -21.964 -19.786 1.00 36.51 93 VAL A O 1
ATOM 694 N N . HIS A 1 94 ? 21.325 -21.043 -21.208 1.00 39.70 94 HIS A N 1
ATOM 695 C CA . HIS A 1 94 ? 21.125 -22.055 -22.244 1.00 42.18 94 HIS A CA 1
ATOM 696 C C . HIS A 1 94 ? 22.149 -23.176 -22.239 1.00 43.72 94 HIS A C 1
ATOM 697 O O . HIS A 1 94 ? 21.776 -24.332 -22.481 1.00 43.88 94 HIS A O 1
ATOM 704 N N . LYS A 1 95 ? 23.402 -22.878 -21.923 1.00 45.21 95 LYS A N 1
ATOM 705 C CA . LYS A 1 95 ? 24.424 -23.918 -21.809 1.00 46.89 95 LYS A CA 1
ATOM 706 C C . LYS A 1 95 ? 24.140 -24.774 -20.581 1.00 47.63 95 LYS A C 1
ATOM 707 O O . LYS A 1 95 ? 24.365 -24.348 -19.437 1.00 47.71 95 LYS A O 1
ATOM 713 N N . GLU A 1 96 ? 23.715 -26.020 -20.761 1.00 48.19 96 GLU A N 1
ATOM 714 C CA . GLU A 1 96 ? 23.362 -26.925 -19.675 1.00 48.87 96 GLU A CA 1
ATOM 715 C C . GLU A 1 96 ? 24.373 -27.035 -18.542 1.00 48.48 96 GLU A C 1
ATOM 716 O O . GLU A 1 96 ? 24.002 -27.186 -17.374 1.00 47.92 96 GLU A O 1
ATOM 722 N N . GLU A 1 97 ? 25.661 -26.959 -18.833 1.00 48.33 97 GLU A N 1
ATOM 723 C CA . GLU A 1 97 ? 26.751 -27.009 -17.880 1.00 48.02 97 GLU A CA 1
ATOM 724 C C . GLU A 1 97 ? 26.818 -25.815 -16.935 1.00 46.69 97 GLU A C 1
ATOM 725 O O . GLU A 1 97 ? 27.370 -25.926 -15.833 1.00 46.46 97 GLU A O 1
ATOM 731 N N . LEU A 1 98 ? 26.250 -24.668 -17.297 1.00 44.99 98 LEU A N 1
ATOM 732 C CA . LEU A 1 98 ? 26.251 -23.494 -16.436 1.00 42.96 98 LEU A CA 1
ATOM 733 C C . LEU A 1 98 ? 25.022 -23.394 -15.554 1.00 41.88 98 LEU A C 1
ATOM 734 O O . LEU A 1 98 ? 25.030 -22.673 -14.552 1.00 41.97 98 LEU A O 1
ATOM 739 N N . LYS A 1 99 ? 23.967 -24.140 -15.863 1.00 40.57 99 LYS A N 1
ATOM 740 C CA . LYS A 1 99 ? 22.734 -24.145 -15.090 1.00 39.19 99 LYS A CA 1
ATOM 741 C C . LYS A 1 99 ? 22.922 -24.439 -13.610 1.00 38.11 99 LYS A C 1
ATOM 742 O O . LYS A 1 99 ? 22.226 -23.849 -12.771 1.00 38.49 99 LYS A O 1
ATOM 748 N N . SER A 1 100 ? 23.883 -25.268 -13.219 1.00 36.39 100 SER A N 1
ATOM 749 C CA . SER A 1 100 ? 24.120 -25.561 -11.815 1.00 35.00 100 SER A CA 1
ATOM 750 C C . SER A 1 100 ? 24.800 -24.410 -11.086 1.00 33.85 100 SER A C 1
ATOM 751 O O . SER A 1 100 ? 24.887 -24.470 -9.855 1.00 33.74 100 SER A O 1
ATOM 754 N N . THR A 1 101 ? 25.239 -23.358 -11.768 1.00 32.16 101 THR A N 1
ATOM 755 C CA . THR A 1 101 ? 25.836 -22.200 -11.128 1.00 30.87 101 THR A CA 1
ATOM 756 C C . THR A 1 101 ? 24.816 -21.157 -10.668 1.00 29.88 101 THR A C 1
ATOM 757 O O . THR A 1 101 ? 25.207 -20.156 -10.062 1.00 29.70 101 THR A O 1
ATOM 761 N N . ILE A 1 102 ? 23.535 -21.341 -10.959 1.00 28.73 102 ILE A N 1
ATOM 762 C CA . ILE A 1 102 ? 22.482 -20.423 -10.546 1.00 27.76 102 ILE A CA 1
ATOM 763 C C . ILE A 1 102 ? 21.754 -21.052 -9.361 1.00 27.36 102 ILE A C 1
ATOM 764 O O . ILE A 1 102 ? 21.010 -22.018 -9.553 1.00 27.70 102 ILE A O 1
ATOM 769 N N . VAL A 1 103 ? 22.025 -20.609 -8.137 1.00 26.74 103 VAL A N 1
ATOM 770 C CA . VAL A 1 103 ? 21.409 -21.239 -6.972 1.00 26.75 103 VAL A CA 1
ATOM 771 C C . VAL A 1 103 ? 20.773 -20.258 -6.010 1.00 26.87 103 VAL A C 1
ATOM 772 O O . VAL A 1 103 ? 21.310 -19.183 -5.733 1.00 27.26 103 VAL A O 1
ATOM 776 N N . LYS A 1 104 ? 19.648 -20.638 -5.416 1.00 26.88 104 LYS A N 1
ATOM 777 C CA . LYS A 1 104 ? 18.910 -19.815 -4.472 1.00 27.13 104 LYS A CA 1
ATOM 778 C C . LYS A 1 104 ? 19.723 -19.121 -3.393 1.00 26.65 104 LYS A C 1
ATOM 779 O O . LYS A 1 104 ? 19.354 -18.017 -2.968 1.00 26.42 104 LYS A O 1
ATOM 785 N N . ASP A 1 105 ? 20.831 -19.652 -2.914 1.00 26.26 105 ASP A N 1
ATOM 786 C CA . ASP A 1 105 ? 21.656 -19.091 -1.870 1.00 26.56 105 ASP A CA 1
ATOM 787 C C . ASP A 1 105 ? 22.436 -17.851 -2.265 1.00 25.69 105 ASP A C 1
ATOM 788 O O . ASP A 1 105 ? 22.939 -17.141 -1.399 1.00 24.68 105 ASP A O 1
ATOM 793 N N . ASN A 1 106 ? 22.559 -17.602 -3.561 1.00 25.19 106 ASN A N 1
ATOM 794 C CA . ASN A 1 106 ? 23.234 -16.442 -4.110 1.00 24.33 106 ASN A CA 1
ATOM 795 C C . ASN A 1 106 ? 22.225 -15.391 -4.574 1.00 23.70 106 ASN A C 1
ATOM 796 O O . ASN A 1 106 ? 22.522 -14.546 -5.421 1.00 24.01 106 ASN A O 1
ATOM 801 N N . VAL A 1 107 ? 21.002 -15.473 -4.070 1.00 22.48 107 VAL A N 1
ATOM 802 C CA . VAL A 1 107 ? 19.941 -14.550 -4.427 1.00 21.26 107 VAL A CA 1
ATOM 803 C C . VAL A 1 107 ? 19.620 -13.707 -3.192 1.00 20.86 107 VAL A C 1
ATOM 804 O O . VAL A 1 107 ? 19.389 -14.241 -2.112 1.00 21.17 107 VAL A O 1
ATOM 808 N N . VAL A 1 108 ? 19.705 -12.399 -3.358 1.00 20.02 108 VAL A N 1
ATOM 809 C CA . VAL A 1 108 ? 19.377 -11.461 -2.290 1.00 18.78 108 VAL A CA 1
ATOM 810 C C . VAL A 1 108 ? 18.200 -10.610 -2.770 1.00 18.11 108 VAL A C 1
ATOM 811 O O . VAL A 1 108 ? 18.296 -9.981 -3.834 1.00 17.95 108 VAL A O 1
ATOM 815 N N . LEU A 1 109 ? 17.099 -10.629 -2.025 1.00 17.40 109 LEU A N 1
ATOM 816 C CA . LEU A 1 109 ? 15.945 -9.820 -2.424 1.00 16.97 109 LEU A CA 1
ATOM 817 C C . LEU A 1 109 ? 16.173 -8.352 -2.071 1.00 16.22 109 LEU A C 1
ATOM 818 O O . LEU A 1 109 ? 17.128 -8.014 -1.364 1.00 16.33 109 LEU A O 1
ATOM 823 N N . CYS A 1 110 ? 15.367 -7.473 -2.659 1.00 15.34 110 CYS A N 1
ATOM 824 C CA . CYS A 1 110 ? 15.529 -6.039 -2.425 1.00 15.06 110 CYS A CA 1
ATOM 825 C C . CYS A 1 110 ? 14.240 -5.295 -2.753 1.00 15.18 110 CYS A C 1
ATOM 826 O O . CYS A 1 110 ? 13.338 -5.820 -3.398 1.00 14.89 110 CYS A O 1
ATOM 829 N N . SER A 1 111 ? 14.168 -4.048 -2.306 1.00 15.45 111 SER A N 1
ATOM 830 C CA . SER A 1 111 ? 13.011 -3.182 -2.497 1.00 14.96 111 SER A CA 1
ATOM 831 C C . SER A 1 111 ? 13.055 -2.448 -3.835 1.00 14.74 111 SER A C 1
ATOM 832 O O . SER A 1 111 ? 13.232 -1.231 -3.933 1.00 14.31 111 SER A O 1
ATOM 835 N N . GLY A 1 112 ? 12.856 -3.210 -4.909 1.00 14.37 112 GLY A N 1
ATOM 836 C CA . GLY A 1 112 ? 12.834 -2.674 -6.263 1.00 14.60 112 GLY A CA 1
ATOM 837 C C . GLY A 1 112 ? 14.239 -2.432 -6.791 1.00 14.39 112 GLY A C 1
ATOM 838 O O . GLY A 1 112 ? 15.207 -2.584 -6.044 1.00 15.32 112 GLY A O 1
ATOM 839 N N . GLY A 1 113 ? 14.353 -2.033 -8.048 1.00 13.63 113 GLY A N 1
ATOM 840 C CA . GLY A 1 113 ? 15.620 -1.797 -8.712 1.00 12.56 113 GLY A CA 1
ATOM 841 C C . GLY A 1 113 ? 16.525 -0.782 -8.046 1.00 11.52 113 GLY A C 1
ATOM 842 O O . GLY A 1 113 ? 17.710 -1.056 -7.863 1.00 11.38 113 GLY A O 1
ATOM 843 N N . SER A 1 114 ? 16.022 0.382 -7.667 1.00 11.18 114 SER A N 1
ATOM 844 C CA . SER A 1 114 ? 16.804 1.400 -6.978 1.00 12.06 114 SER A CA 1
ATOM 845 C C . SER A 1 114 ? 17.521 0.923 -5.720 1.00 11.57 114 SER A C 1
ATOM 846 O O . SER A 1 114 ? 18.665 1.324 -5.497 1.00 10.46 114 SER A O 1
ATOM 849 N N . HIS A 1 115 ? 16.897 0.072 -4.911 1.00 11.80 115 HIS A N 1
ATOM 850 C CA . HIS A 1 115 ? 17.517 -0.485 -3.719 1.00 12.20 115 HIS A CA 1
ATOM 851 C C . HIS A 1 115 ? 18.638 -1.466 -4.068 1.00 12.41 115 HIS A C 1
ATOM 852 O O . HIS A 1 115 ? 19.728 -1.468 -3.479 1.00 11.54 115 HIS A O 1
ATOM 859 N N . GLY A 1 116 ? 18.356 -2.283 -5.087 1.00 11.90 116 GLY A N 1
ATOM 860 C CA . GLY A 1 116 ? 19.326 -3.251 -5.594 1.00 12.15 116 GLY A CA 1
ATOM 861 C C . GLY A 1 116 ? 20.596 -2.544 -6.074 1.00 12.27 116 GLY A C 1
ATOM 862 O O . GLY A 1 116 ? 21.704 -2.976 -5.747 1.00 12.92 116 GLY A O 1
ATOM 863 N N . ILE A 1 117 ? 20.437 -1.451 -6.807 1.00 10.78 117 ILE A N 1
ATOM 864 C CA . ILE A 1 117 ? 21.546 -0.642 -7.269 1.00 10.85 117 ILE A CA 1
ATOM 865 C C . ILE A 1 117 ? 22.331 -0.077 -6.094 1.00 10.69 117 ILE A C 1
ATOM 866 O O . ILE A 1 117 ? 23.547 -0.220 -6.000 1.00 10.52 117 ILE A O 1
ATOM 871 N N . LEU A 1 118 ? 21.621 0.534 -5.155 1.00 11.61 118 LEU A N 1
ATOM 872 C CA . LEU A 1 118 ? 22.202 1.103 -3.941 1.00 11.62 118 LEU A CA 1
ATOM 873 C C . LEU A 1 118 ? 23.018 0.047 -3.194 1.00 11.99 118 LEU A C 1
ATOM 874 O O . LEU A 1 118 ? 24.161 0.319 -2.822 1.00 11.54 118 LEU A O 1
ATOM 879 N N . MET A 1 119 ? 22.459 -1.142 -3.002 1.00 12.37 119 MET A N 1
ATOM 880 C CA . MET A 1 119 ? 23.124 -2.254 -2.354 1.00 12.76 119 MET A CA 1
ATOM 881 C C . MET A 1 119 ? 24.355 -2.732 -3.121 1.00 13.75 119 MET A C 1
ATOM 882 O O . MET A 1 119 ? 25.410 -2.944 -2.515 1.00 13.78 119 MET A O 1
ATOM 887 N N . ALA A 1 120 ? 24.223 -2.919 -4.434 1.00 14.32 120 ALA A N 1
ATOM 888 C CA . ALA A 1 120 ? 25.328 -3.423 -5.243 1.00 14.93 120 ALA A CA 1
ATOM 889 C C . ALA A 1 120 ? 26.524 -2.481 -5.222 1.00 14.95 120 ALA A C 1
ATOM 890 O O . ALA A 1 120 ? 27.644 -2.964 -5.056 1.00 14.94 120 ALA A O 1
ATOM 892 N N . ILE A 1 121 ? 26.298 -1.180 -5.360 1.00 15.19 121 ILE A N 1
ATOM 893 C CA . ILE A 1 121 ? 27.426 -0.250 -5.366 1.00 15.50 121 ILE A CA 1
ATOM 894 C C . ILE A 1 121 ? 28.068 -0.083 -4.001 1.00 15.94 121 ILE A C 1
ATOM 895 O O . ILE A 1 121 ? 29.297 -0.150 -3.865 1.00 15.25 121 ILE A O 1
ATOM 900 N N . THR A 1 122 ? 27.259 0.100 -2.958 1.00 16.83 122 THR A N 1
ATOM 901 C CA . THR A 1 122 ? 27.762 0.340 -1.615 1.00 17.22 122 THR A CA 1
ATOM 902 C C . THR A 1 122 ? 28.236 -0.916 -0.903 1.00 17.29 122 THR A C 1
ATOM 903 O O . THR A 1 122 ? 28.877 -0.795 0.140 1.00 17.26 122 THR A O 1
ATOM 907 N N . ALA A 1 123 ? 27.991 -2.093 -1.459 1.00 17.91 123 ALA A N 1
ATOM 908 C CA . ALA A 1 123 ? 28.508 -3.328 -0.886 1.00 18.81 123 ALA A CA 1
ATOM 909 C C . ALA A 1 123 ? 30.007 -3.453 -1.151 1.00 19.67 123 ALA A C 1
ATOM 910 O O . ALA A 1 123 ? 30.756 -4.012 -0.349 1.00 20.06 123 ALA A O 1
ATOM 912 N N . ILE A 1 124 ? 30.461 -2.891 -2.262 1.00 20.87 124 ILE A N 1
ATOM 913 C CA . ILE A 1 124 ? 31.845 -3.006 -2.691 1.00 21.81 124 ILE A CA 1
ATOM 914 C C . ILE A 1 124 ? 32.642 -1.731 -2.835 1.00 22.59 124 ILE A C 1
ATOM 915 O O . ILE A 1 124 ? 33.879 -1.813 -2.778 1.00 23.31 124 ILE A O 1
ATOM 920 N N . CYS A 1 125 ? 32.042 -0.561 -3.007 1.00 23.07 125 CYS A N 1
ATOM 921 C CA . CYS A 1 125 ? 32.795 0.677 -3.178 1.00 23.51 125 CYS A CA 1
ATOM 922 C C . CYS A 1 125 ? 32.808 1.572 -1.946 1.00 24.36 125 CYS A C 1
ATOM 923 O O . CYS A 1 125 ? 31.772 1.838 -1.334 1.00 25.17 125 CYS A O 1
ATOM 926 N N . ASP A 1 126 ? 33.978 2.084 -1.578 1.00 25.09 126 ASP A N 1
ATOM 927 C CA . ASP A 1 126 ? 34.091 2.982 -0.429 1.00 25.54 126 ASP A CA 1
ATOM 928 C C . ASP A 1 126 ? 34.319 4.396 -0.949 1.00 25.75 126 ASP A C 1
ATOM 929 O O . ASP A 1 126 ? 34.737 4.520 -2.105 1.00 26.24 126 ASP A O 1
ATOM 934 N N . ALA A 1 127 ? 34.059 5.415 -0.137 1.00 25.65 127 ALA A N 1
ATOM 935 C CA . ALA A 1 127 ? 34.300 6.778 -0.625 1.00 25.85 127 ALA A CA 1
ATOM 936 C C . ALA A 1 127 ? 35.720 6.799 -1.190 1.00 26.22 127 ALA A C 1
ATOM 937 O O . ALA A 1 127 ? 36.595 6.146 -0.610 1.00 26.79 127 ALA A O 1
ATOM 939 N N . GLY A 1 128 ? 35.928 7.449 -2.328 1.00 26.33 128 GLY A N 1
ATOM 940 C CA . GLY A 1 128 ? 37.247 7.502 -2.939 1.00 26.62 128 GLY A CA 1
ATOM 941 C C . GLY A 1 128 ? 37.459 6.431 -4.001 1.00 27.19 128 GLY A C 1
ATOM 942 O O . GLY A 1 128 ? 38.360 6.544 -4.842 1.00 27.87 128 GLY A O 1
ATOM 943 N N . ASP A 1 129 ? 36.660 5.373 -3.966 1.00 26.58 129 ASP A N 1
ATOM 944 C CA . ASP A 1 129 ? 36.739 4.293 -4.937 1.00 26.23 129 ASP A CA 1
ATOM 945 C C . ASP A 1 129 ? 36.003 4.721 -6.211 1.00 25.71 129 ASP A C 1
ATOM 946 O O . ASP A 1 129 ? 35.224 5.676 -6.185 1.00 24.42 129 ASP A O 1
ATOM 951 N N . TYR A 1 130 ? 36.240 4.028 -7.321 1.00 25.60 130 TYR A N 1
ATOM 952 C CA . TYR A 1 130 ? 35.650 4.409 -8.598 1.00 25.81 130 TYR A CA 1
ATOM 953 C C . TYR A 1 130 ? 34.835 3.321 -9.276 1.00 25.41 130 TYR A C 1
ATOM 954 O O . TYR A 1 130 ? 35.206 2.141 -9.268 1.00 26.14 130 TYR A O 1
ATOM 963 N N . ALA A 1 131 ? 33.738 3.721 -9.921 1.00 24.13 131 ALA A N 1
ATOM 964 C CA . ALA A 1 131 ? 32.932 2.766 -10.682 1.00 22.93 131 ALA A CA 1
ATOM 965 C C . ALA A 1 131 ? 32.879 3.157 -12.158 1.00 22.43 131 ALA A C 1
ATOM 966 O O . ALA A 1 131 ? 32.824 4.344 -12.496 1.00 22.48 131 ALA A O 1
ATOM 968 N N . LEU A 1 132 ? 32.876 2.163 -13.036 1.00 22.19 132 LEU A N 1
ATOM 969 C CA . LEU A 1 132 ? 32.747 2.422 -14.471 1.00 22.39 132 LEU A CA 1
ATOM 970 C C . LEU A 1 132 ? 31.268 2.432 -14.835 1.00 22.27 132 LEU A C 1
ATOM 971 O O . LEU A 1 132 ? 30.592 1.416 -14.715 1.00 22.58 132 LEU A O 1
ATOM 976 N N . VAL A 1 133 ? 30.763 3.606 -15.191 1.00 21.93 133 VAL A N 1
ATOM 977 C CA . VAL A 1 133 ? 29.342 3.812 -15.470 1.00 21.52 133 VAL A CA 1
ATOM 978 C C . VAL A 1 133 ? 29.127 4.201 -16.920 1.00 20.98 133 VAL A C 1
ATOM 979 O O . VAL A 1 133 ? 29.955 4.899 -17.502 1.00 21.18 133 VAL A O 1
ATOM 983 N N . PRO A 1 134 ? 28.085 3.671 -17.550 1.00 20.52 134 PRO A N 1
ATOM 984 C CA . PRO A 1 134 ? 27.786 3.939 -18.939 1.00 20.50 134 PRO A CA 1
ATOM 985 C C . PRO A 1 134 ? 27.096 5.267 -19.193 1.00 21.20 134 PRO A C 1
ATOM 986 O O . PRO A 1 134 ? 26.414 5.843 -18.344 1.00 21.82 134 PRO A O 1
ATOM 990 N N . GLN A 1 135 ? 27.250 5.789 -20.399 1.00 21.30 135 GLN A N 1
ATOM 991 C CA . GLN A 1 135 ? 26.599 7.002 -20.860 1.00 21.90 135 GLN A CA 1
ATOM 992 C C . GLN A 1 135 ? 26.300 6.815 -22.347 1.00 21.42 135 GLN A C 1
ATOM 993 O O . GLN A 1 135 ? 27.186 6.475 -23.129 1.00 20.89 135 GLN A O 1
ATOM 999 N N . PRO A 1 136 ? 25.039 6.984 -22.718 1.00 21.30 136 PRO A N 1
ATOM 1000 C CA . PRO A 1 136 ? 23.980 7.353 -21.805 1.00 21.10 136 PRO A CA 1
ATOM 1001 C C . PRO A 1 136 ? 23.680 6.247 -20.801 1.00 21.37 136 PRO A C 1
ATOM 1002 O O . PRO A 1 136 ? 23.800 5.066 -21.145 1.00 21.83 136 PRO A O 1
ATOM 1006 N N . GLY A 1 137 ? 23.325 6.603 -19.565 1.00 20.27 137 GLY A N 1
ATOM 1007 C CA . GLY A 1 137 ? 23.053 5.626 -18.532 1.00 19.17 137 GLY A CA 1
ATOM 1008 C C . GLY A 1 137 ? 21.896 5.989 -17.612 1.00 18.93 137 GLY A C 1
ATOM 1009 O O . GLY A 1 137 ? 21.544 7.153 -17.429 1.00 18.69 137 GLY A O 1
ATOM 1010 N N . PHE A 1 138 ? 21.287 4.964 -17.020 1.00 18.54 138 PHE A N 1
ATOM 1011 C CA . PHE A 1 138 ? 20.171 5.153 -16.079 1.00 18.53 138 PHE A CA 1
ATOM 1012 C C . PHE A 1 138 ? 20.716 5.998 -14.930 1.00 18.16 138 PHE A C 1
ATOM 1013 O O . PHE A 1 138 ? 21.802 5.737 -14.407 1.00 18.00 138 PHE A O 1
ATOM 1021 N N . PRO A 1 139 ? 20.034 7.091 -14.591 1.00 17.43 139 PRO A N 1
ATOM 1022 C CA . PRO A 1 139 ? 20.521 8.068 -13.646 1.00 17.06 139 PRO A CA 1
ATOM 1023 C C . PRO A 1 139 ? 20.764 7.606 -12.226 1.00 16.83 139 PRO A C 1
ATOM 1024 O O . PRO A 1 139 ? 21.622 8.221 -11.575 1.00 17.17 139 PRO A O 1
ATOM 1028 N N . HIS A 1 140 ? 20.175 6.518 -11.749 1.00 16.00 140 HIS A N 1
ATOM 1029 C CA . HIS A 1 140 ? 20.365 6.084 -10.375 1.00 16.12 140 HIS A CA 1
ATOM 1030 C C . HIS A 1 140 ? 21.760 5.610 -10.023 1.00 15.69 140 HIS A C 1
ATOM 1031 O O . HIS A 1 140 ? 22.133 5.732 -8.845 1.00 16.00 140 HIS A O 1
ATOM 1038 N N . TYR A 1 141 ? 22.571 5.100 -10.939 1.00 15.20 141 TYR A N 1
ATOM 1039 C CA . TYR A 1 141 ? 23.943 4.720 -10.583 1.00 15.07 141 TYR A CA 1
ATOM 1040 C C . TYR A 1 141 ? 24.666 5.958 -10.047 1.00 15.14 141 TYR A C 1
ATOM 1041 O O . TYR A 1 141 ? 25.196 5.939 -8.939 1.00 15.18 141 TYR A O 1
ATOM 1050 N N . GLU A 1 142 ? 24.587 7.069 -10.777 1.00 15.45 142 GLU A N 1
ATOM 1051 C CA . GLU A 1 142 ? 25.196 8.332 -10.377 1.00 16.07 142 GLU A CA 1
ATOM 1052 C C . GLU A 1 142 ? 24.608 8.890 -9.087 1.00 15.73 142 GLU A C 1
ATOM 1053 O O . GLU A 1 142 ? 25.316 9.393 -8.215 1.00 14.64 142 GLU A O 1
ATOM 1059 N N . THR A 1 143 ? 23.295 8.761 -8.906 1.00 15.92 143 THR A N 1
ATOM 1060 C CA . THR A 1 143 ? 22.633 9.196 -7.683 1.00 16.28 143 THR A CA 1
ATOM 1061 C C . THR A 1 143 ? 23.246 8.518 -6.465 1.00 16.26 143 THR A C 1
ATOM 1062 O O . THR A 1 143 ? 23.548 9.186 -5.471 1.00 16.78 143 THR A O 1
ATOM 1066 N N . VAL A 1 144 ? 23.477 7.214 -6.535 1.00 16.06 144 VAL A N 1
ATOM 1067 C CA . VAL A 1 144 ? 24.082 6.476 -5.432 1.00 15.61 144 VAL A CA 1
ATOM 1068 C C . VAL A 1 144 ? 25.546 6.853 -5.237 1.00 16.46 144 VAL A C 1
ATOM 1069 O O . VAL A 1 144 ? 25.981 7.148 -4.117 1.00 16.05 144 VAL A O 1
ATOM 1073 N N . CYS A 1 145 ? 26.337 6.851 -6.311 1.00 17.14 145 CYS A N 1
ATOM 1074 C CA . CYS A 1 145 ? 27.754 7.183 -6.221 1.00 17.86 145 CYS A CA 1
ATOM 1075 C C . CYS A 1 145 ? 28.025 8.571 -5.651 1.00 18.57 145 CYS A C 1
ATOM 1076 O O . CYS A 1 145 ? 28.899 8.726 -4.793 1.00 18.57 145 CYS A O 1
ATOM 1079 N N . LYS A 1 146 ? 27.307 9.585 -6.116 1.00 19.38 146 LYS A N 1
ATOM 1080 C CA . LYS A 1 146 ? 27.477 10.954 -5.666 1.00 20.54 146 LYS A CA 1
ATOM 1081 C C . LYS A 1 146 ? 27.220 11.081 -4.169 1.00 20.98 146 LYS A C 1
ATOM 1082 O O . LYS A 1 146 ? 27.997 11.671 -3.418 1.00 21.18 146 LYS A O 1
ATOM 1088 N N . ALA A 1 147 ? 26.129 10.470 -3.704 1.00 21.22 147 ALA A N 1
ATOM 1089 C CA . ALA A 1 147 ? 25.736 10.512 -2.305 1.00 21.27 147 ALA A CA 1
ATOM 1090 C C . ALA A 1 147 ? 26.620 9.699 -1.374 1.00 20.99 147 ALA A C 1
ATOM 1091 O O . ALA A 1 147 ? 26.596 9.922 -0.161 1.00 21.01 147 ALA A O 1
ATOM 1093 N N . TYR A 1 148 ? 27.380 8.755 -1.898 1.00 21.22 148 TYR A N 1
ATOM 1094 C CA . TYR A 1 148 ? 28.269 7.920 -1.108 1.00 21.64 148 TYR A CA 1
ATOM 1095 C C . TYR A 1 148 ? 29.722 8.254 -1.402 1.00 22.32 148 TYR A C 1
ATOM 1096 O O . TYR A 1 148 ? 30.628 7.480 -1.079 1.00 22.99 148 TYR A O 1
ATOM 1105 N N . GLY A 1 149 ? 29.940 9.380 -2.078 1.00 22.21 149 GLY A N 1
ATOM 1106 C CA . GLY A 1 149 ? 31.258 9.863 -2.427 1.00 22.14 149 GLY A CA 1
ATOM 1107 C C . GLY A 1 149 ? 32.072 8.913 -3.282 1.00 22.79 149 GLY A C 1
ATOM 1108 O O . GLY A 1 149 ? 33.288 8.800 -3.098 1.00 23.16 149 GLY A O 1
ATOM 1109 N N . ILE A 1 150 ? 31.415 8.204 -4.192 1.00 23.05 150 ILE A N 1
ATOM 1110 C CA . ILE A 1 150 ? 32.098 7.225 -5.047 1.00 22.94 150 ILE A CA 1
ATOM 1111 C C . ILE A 1 150 ? 32.424 7.920 -6.360 1.00 23.28 150 ILE A C 1
ATOM 1112 O O . ILE A 1 150 ? 31.588 8.688 -6.851 1.00 23.65 150 ILE A O 1
ATOM 1117 N N . GLY A 1 151 ? 33.631 7.716 -6.875 1.00 23.24 151 GLY A N 1
ATOM 1118 C CA . GLY A 1 151 ? 34.036 8.382 -8.115 1.00 22.95 151 GLY A CA 1
ATOM 1119 C C . GLY A 1 151 ? 33.343 7.731 -9.304 1.00 23.05 151 GLY A C 1
ATOM 1120 O O . GLY A 1 151 ? 32.979 6.554 -9.217 1.00 23.34 151 GLY A O 1
ATOM 1121 N N . MET A 1 152 ? 33.250 8.441 -10.427 1.00 23.00 152 MET A N 1
ATOM 1122 C CA . MET A 1 152 ? 32.665 7.829 -11.616 1.00 23.74 152 MET A CA 1
ATOM 1123 C C . MET A 1 152 ? 33.466 8.080 -12.893 1.00 24.43 152 MET A C 1
ATOM 1124 O O . MET A 1 152 ? 33.782 9.219 -13.246 1.00 24.75 152 MET A O 1
ATOM 1129 N N . HIS A 1 153 ? 33.762 6.998 -13.605 1.00 24.79 153 HIS A N 1
ATOM 1130 C CA . HIS A 1 153 ? 34.432 7.089 -14.896 1.00 24.97 153 HIS A CA 1
ATOM 1131 C C . HIS A 1 153 ? 33.349 6.773 -15.939 1.00 24.88 153 HIS A C 1
ATOM 1132 O O . HIS A 1 153 ? 32.799 5.669 -15.900 1.00 25.28 153 HIS A O 1
ATOM 1139 N N . PHE A 1 154 ? 33.000 7.736 -16.775 1.00 24.74 154 PHE A N 1
ATOM 1140 C CA . PHE A 1 154 ? 31.985 7.465 -17.787 1.00 24.48 154 PHE A CA 1
ATOM 1141 C C . PHE A 1 154 ? 32.595 6.914 -19.072 1.00 23.98 154 PHE A C 1
ATOM 1142 O O . PHE A 1 154 ? 33.478 7.518 -19.669 1.00 24.08 154 PHE A O 1
ATOM 1150 N N . TYR A 1 155 ? 32.114 5.745 -19.471 1.00 23.36 155 TYR A N 1
ATOM 1151 C CA . TYR A 1 155 ? 32.548 5.115 -20.716 1.00 22.57 155 TYR A CA 1
ATOM 1152 C C . TYR A 1 155 ? 31.366 5.313 -21.671 1.00 23.14 155 TYR A C 1
ATOM 1153 O O . TYR A 1 155 ? 30.220 5.347 -21.198 1.00 23.51 155 TYR A O 1
ATOM 1162 N N . ASN A 1 156 ? 31.604 5.461 -22.965 1.00 23.41 156 ASN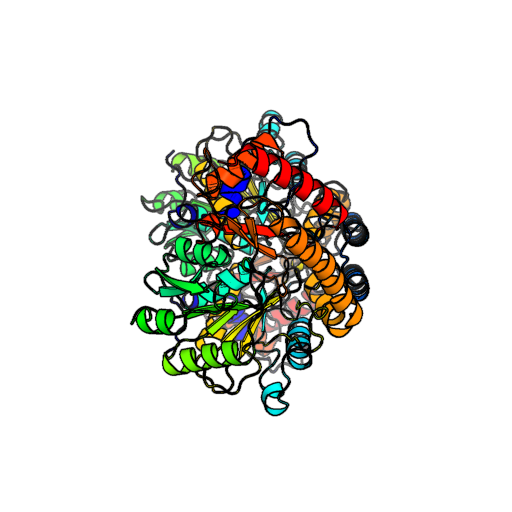 A N 1
ATOM 1163 C CA . ASN A 1 156 ? 30.516 5.685 -23.900 1.00 23.14 156 ASN A CA 1
ATOM 1164 C C . ASN A 1 156 ? 29.849 4.439 -24.452 1.00 22.90 156 ASN A C 1
ATOM 1165 O O . ASN A 1 156 ? 30.425 3.369 -24.574 1.00 22.71 156 ASN A O 1
ATOM 1170 N N . CYS A 1 157 ? 28.604 4.628 -24.856 1.00 22.84 157 CYS A N 1
ATOM 1171 C CA . CYS A 1 157 ? 27.833 3.625 -25.592 1.00 23.48 157 CYS A CA 1
ATOM 1172 C C . CYS A 1 157 ? 27.488 4.412 -26.862 1.00 24.21 157 CYS A C 1
ATOM 1173 O O . CYS A 1 157 ? 26.844 5.459 -26.770 1.00 24.99 157 CYS A O 1
ATOM 1176 N N . ARG A 1 158 ? 28.103 4.043 -27.975 1.00 25.21 158 ARG A N 1
ATOM 1177 C CA . ARG A 1 158 ? 27.982 4.814 -29.211 1.00 25.62 158 ARG A CA 1
ATOM 1178 C C . ARG A 1 158 ? 26.816 4.415 -30.090 1.00 24.53 158 ARG A C 1
ATOM 1179 O O . ARG A 1 158 ? 26.667 3.246 -30.453 1.00 24.42 158 ARG A O 1
ATOM 1187 N N . PRO A 1 159 ? 26.042 5.404 -30.537 1.00 23.42 159 PRO A N 1
ATOM 1188 C CA . PRO A 1 159 ? 24.889 5.167 -31.392 1.00 23.19 159 PRO A CA 1
ATOM 1189 C C . PRO A 1 159 ? 25.236 4.623 -32.767 1.00 23.30 159 PRO A C 1
ATOM 1190 O O . PRO A 1 159 ? 24.420 3.941 -33.398 1.00 22.88 159 PRO A O 1
ATOM 1194 N N . GLU A 1 160 ? 26.450 4.827 -33.272 1.00 23.79 160 GLU A N 1
ATOM 1195 C CA . GLU A 1 160 ? 26.903 4.310 -34.548 1.00 24.33 160 GLU A CA 1
ATOM 1196 C C . GLU A 1 160 ? 27.015 2.781 -34.546 1.00 22.91 160 GLU A C 1
ATOM 1197 O O . GLU A 1 160 ? 26.940 2.175 -35.612 1.00 22.44 160 GLU A O 1
ATOM 1203 N N . ASN A 1 161 ? 27.318 2.210 -33.392 1.00 21.50 161 ASN A N 1
ATOM 1204 C CA . ASN A 1 161 ? 27.472 0.779 -33.219 1.00 21.13 161 ASN A CA 1
ATOM 1205 C C . ASN A 1 161 ? 26.273 0.161 -32.515 1.00 20.29 161 ASN A C 1
ATOM 1206 O O . ASN A 1 161 ? 26.403 -0.802 -31.757 1.00 20.77 161 ASN A O 1
ATOM 1211 N N . ASP A 1 162 ? 25.083 0.702 -32.714 1.00 19.24 162 ASP A N 1
ATOM 1212 C CA . ASP A 1 162 ? 23.862 0.216 -32.091 1.00 18.88 162 ASP A CA 1
ATOM 1213 C C . ASP A 1 162 ? 23.876 0.310 -30.573 1.00 19.01 162 ASP A C 1
ATOM 1214 O O . ASP A 1 162 ? 23.340 -0.519 -29.830 1.00 18.71 162 ASP A O 1
ATOM 1219 N N . TRP A 1 163 ? 24.502 1.353 -30.035 1.00 18.95 163 TRP A N 1
ATOM 1220 C CA . TRP A 1 163 ? 24.625 1.618 -28.617 1.00 19.76 163 TRP A CA 1
ATOM 1221 C C . TRP A 1 163 ? 25.554 0.667 -27.866 1.00 20.87 163 TRP A C 1
ATOM 1222 O O . TRP A 1 163 ? 25.482 0.585 -26.626 1.00 21.01 163 TRP A O 1
ATOM 1233 N N . GLU A 1 164 ? 26.455 -0.005 -28.579 1.00 21.35 164 GLU A N 1
ATOM 1234 C CA . GLU A 1 164 ? 27.398 -0.918 -27.939 1.00 22.16 164 GLU A CA 1
ATOM 1235 C C . GLU A 1 164 ? 28.389 -0.100 -27.120 1.00 22.90 164 GLU A C 1
ATOM 1236 O O . GLU A 1 164 ? 28.537 1.098 -27.390 1.00 23.53 164 GLU A O 1
ATOM 1242 N N . ALA A 1 165 ? 29.017 -0.712 -26.120 1.00 23.31 165 ALA A N 1
ATOM 1243 C CA . ALA A 1 165 ? 29.967 0.039 -25.306 1.00 23.77 165 ALA A CA 1
ATOM 1244 C C . ALA A 1 165 ? 31.316 0.160 -25.996 1.00 24.02 165 ALA A C 1
ATOM 1245 O O . ALA A 1 165 ? 31.768 -0.732 -26.704 1.00 23.99 165 ALA A O 1
ATOM 1247 N N . ASP A 1 166 ? 32.003 1.271 -25.772 1.00 25.35 166 ASP A N 1
ATOM 1248 C CA . ASP A 1 166 ? 33.345 1.452 -26.324 1.00 26.29 166 ASP A CA 1
ATOM 1249 C C . ASP A 1 166 ? 34.298 0.671 -25.421 1.00 26.52 166 ASP A C 1
ATOM 1250 O O . ASP A 1 166 ? 34.842 1.196 -24.451 1.00 26.03 166 ASP A O 1
ATOM 1255 N N . LEU A 1 167 ? 34.549 -0.593 -25.733 1.00 27.53 167 LEU A N 1
ATOM 1256 C CA . LEU A 1 167 ? 35.399 -1.434 -24.901 1.00 28.89 167 LEU A CA 1
ATOM 1257 C C . LEU A 1 167 ? 36.782 -0.860 -24.674 1.00 29.74 167 LEU A C 1
ATOM 1258 O O . LEU A 1 167 ? 37.288 -0.981 -23.555 1.00 29.80 167 LEU A O 1
ATOM 1263 N N . ASP A 1 168 ? 37.375 -0.207 -25.669 1.00 31.01 168 ASP A N 1
ATOM 1264 C CA . ASP A 1 168 ? 38.679 0.416 -25.536 1.00 32.09 168 ASP A CA 1
ATOM 1265 C C . ASP A 1 168 ? 38.655 1.611 -24.594 1.00 32.07 168 ASP A C 1
ATOM 1266 O O . ASP A 1 168 ? 39.648 1.861 -23.915 1.00 32.00 168 ASP A O 1
ATOM 1271 N N . GLU A 1 169 ? 37.539 2.332 -24.536 1.00 32.46 169 GLU A N 1
ATOM 1272 C CA . GLU A 1 169 ? 37.389 3.465 -23.627 1.00 32.58 169 GLU A CA 1
ATOM 1273 C C . GLU A 1 169 ? 37.339 2.970 -22.183 1.00 32.17 169 GLU A C 1
ATOM 1274 O O . GLU A 1 169 ? 37.963 3.566 -21.307 1.00 32.23 169 GLU A O 1
ATOM 1280 N N . ILE A 1 170 ? 36.670 1.845 -21.949 1.00 31.75 170 ILE A N 1
ATOM 1281 C CA . ILE A 1 170 ? 36.650 1.210 -20.641 1.00 31.73 170 ILE A CA 1
ATOM 1282 C C . ILE A 1 170 ? 38.081 0.841 -20.257 1.00 32.57 170 ILE A C 1
ATOM 1283 O O . ILE A 1 170 ? 38.550 1.209 -19.189 1.00 31.98 170 ILE A O 1
ATOM 1288 N N . ARG A 1 171 ? 38.760 0.133 -21.154 1.00 34.11 171 ARG A N 1
ATOM 1289 C CA . ARG A 1 171 ? 40.138 -0.288 -20.933 1.00 35.49 171 ARG A CA 1
ATOM 1290 C C . ARG A 1 171 ? 41.076 0.855 -20.562 1.00 35.55 171 ARG A C 1
ATOM 1291 O O . ARG A 1 171 ? 41.779 0.734 -19.550 1.00 35.51 171 ARG A O 1
ATOM 1299 N N . ARG A 1 172 ? 41.079 1.976 -21.277 1.00 35.84 172 ARG A N 1
ATOM 1300 C CA . ARG A 1 172 ? 41.996 3.062 -20.932 1.00 36.61 172 ARG A CA 1
ATOM 1301 C C . ARG A 1 172 ? 41.609 3.774 -19.642 1.00 36.02 172 ARG A C 1
ATOM 1302 O O . ARG A 1 172 ? 42.512 4.193 -18.910 1.00 35.93 172 ARG A O 1
ATOM 1310 N N . LEU A 1 173 ? 40.328 3.882 -19.310 1.00 35.21 173 LEU A N 1
ATOM 1311 C CA . LEU A 1 173 ? 39.865 4.532 -18.102 1.00 34.58 173 LEU A CA 1
ATOM 1312 C C . LEU A 1 173 ? 40.105 3.785 -16.796 1.00 34.64 173 LEU A C 1
ATOM 1313 O O . LEU A 1 173 ? 40.084 4.432 -15.745 1.00 34.77 173 LEU A O 1
ATOM 1318 N N . LYS A 1 174 ? 40.176 2.467 -16.813 1.00 35.16 174 LYS A N 1
ATOM 1319 C CA . LYS A 1 174 ? 40.333 1.672 -15.598 1.00 35.85 174 LYS A CA 1
ATOM 1320 C C . LYS A 1 174 ? 41.613 2.063 -14.870 1.00 36.74 174 LYS A C 1
ATOM 1321 O O . LYS A 1 174 ? 42.629 2.307 -15.529 1.00 37.45 174 LYS A O 1
ATOM 1327 N N . ASP A 1 175 ? 41.549 2.183 -13.546 1.00 37.16 175 ASP A N 1
ATOM 1328 C CA . ASP A 1 175 ? 42.735 2.531 -12.774 1.00 37.54 175 ASP A CA 1
ATOM 1329 C C . ASP A 1 175 ? 42.764 1.726 -11.476 1.00 38.06 175 ASP A C 1
ATOM 1330 O O . ASP A 1 175 ? 42.021 0.762 -11.303 1.00 37.56 175 ASP A O 1
ATOM 1335 N N . ASP A 1 176 ? 43.631 2.150 -10.563 1.00 38.96 176 ASP A N 1
ATOM 1336 C CA . ASP A 1 176 ? 43.858 1.466 -9.303 1.00 39.90 176 ASP A CA 1
ATOM 1337 C C . ASP A 1 176 ? 42.767 1.676 -8.270 1.00 39.98 176 ASP A C 1
ATOM 1338 O O . ASP A 1 176 ? 42.695 0.964 -7.266 1.00 39.90 176 ASP A O 1
ATOM 1343 N N . LYS A 1 177 ? 41.891 2.644 -8.500 1.00 39.86 177 LYS A N 1
ATOM 1344 C CA . LYS A 1 177 ? 40.779 2.962 -7.624 1.00 39.33 177 LYS A CA 1
ATOM 1345 C C . LYS A 1 177 ? 39.465 2.366 -8.123 1.00 37.68 177 LYS A C 1
ATOM 1346 O O . LYS A 1 177 ? 38.457 2.382 -7.413 1.00 37.52 177 LYS A O 1
ATOM 1352 N N . THR A 1 178 ? 39.460 1.846 -9.344 1.00 35.50 178 THR A N 1
ATOM 1353 C CA . THR A 1 178 ? 38.256 1.278 -9.944 1.00 33.72 178 THR A CA 1
ATOM 1354 C C . THR A 1 178 ? 37.958 -0.116 -9.419 1.00 32.72 178 THR A C 1
ATOM 1355 O O . THR A 1 178 ? 38.719 -1.056 -9.681 1.00 33.09 178 THR A O 1
ATOM 1359 N N . LYS A 1 179 ? 36.855 -0.266 -8.686 1.00 30.85 179 LYS A N 1
ATOM 1360 C CA . LYS A 1 179 ? 36.500 -1.556 -8.116 1.00 29.11 179 LYS A CA 1
ATOM 1361 C C . LYS A 1 179 ? 35.262 -2.193 -8.721 1.00 26.96 179 LYS A C 1
ATOM 1362 O O . LYS A 1 179 ? 34.884 -3.284 -8.293 1.00 26.42 179 LYS A O 1
ATOM 1368 N N . LEU A 1 180 ? 34.604 -1.524 -9.654 1.00 25.44 180 LEU A N 1
ATOM 1369 C CA . LEU A 1 180 ? 33.371 -2.060 -10.222 1.00 24.07 180 LEU A CA 1
ATOM 1370 C C . LEU A 1 180 ? 33.077 -1.616 -11.646 1.00 23.34 180 LEU A C 1
ATOM 1371 O O . LEU A 1 180 ? 33.351 -0.489 -12.054 1.00 23.15 180 LEU A O 1
ATOM 1376 N N . LEU A 1 181 ? 32.499 -2.532 -12.428 1.00 22.32 181 LEU A N 1
ATOM 1377 C CA . LEU A 1 181 ? 32.095 -2.226 -13.795 1.00 21.75 181 LEU A CA 1
ATOM 1378 C C . LEU A 1 181 ? 30.592 -2.484 -13.924 1.00 21.06 181 LEU A C 1
ATOM 1379 O O . LEU A 1 181 ? 30.122 -3.606 -13.752 1.00 20.21 181 LEU A O 1
ATOM 1384 N N . ILE A 1 182 ? 29.882 -1.395 -14.221 1.00 20.22 182 ILE A N 1
ATOM 1385 C CA . ILE A 1 182 ? 28.429 -1.450 -14.352 1.00 19.41 182 ILE A CA 1
ATOM 1386 C C . ILE A 1 182 ? 28.003 -1.470 -15.815 1.00 18.59 182 ILE A C 1
ATOM 1387 O O . ILE A 1 182 ? 28.438 -0.598 -16.570 1.00 18.48 182 ILE A O 1
ATOM 1392 N N . VAL A 1 183 ? 27.223 -2.466 -16.226 1.00 16.91 183 VAL A N 1
ATOM 1393 C CA . VAL A 1 183 ? 26.673 -2.533 -17.571 1.00 16.24 183 VAL A CA 1
ATOM 1394 C C . VAL A 1 183 ? 25.142 -2.613 -17.467 1.00 15.81 183 VAL A C 1
ATOM 1395 O O . VAL A 1 183 ? 24.572 -3.112 -16.493 1.00 15.45 183 VAL A O 1
ATOM 1399 N N . THR A 1 184 ? 24.456 -2.085 -18.476 1.00 15.04 184 THR A N 1
ATOM 1400 C CA . THR A 1 184 ? 23.000 -2.077 -18.480 1.00 13.83 184 THR A CA 1
ATOM 1401 C C . THR A 1 184 ? 22.455 -2.646 -19.777 1.00 14.00 184 THR A C 1
ATOM 1402 O O . THR A 1 184 ? 22.685 -2.081 -20.844 1.00 14.41 184 THR A O 1
ATOM 1406 N N . ASN A 1 185 ? 21.717 -3.740 -19.672 1.00 13.69 185 ASN A N 1
ATOM 1407 C CA . ASN A 1 185 ? 21.198 -4.377 -20.882 1.00 13.49 185 ASN A CA 1
ATOM 1408 C C . ASN A 1 185 ? 20.080 -5.343 -20.522 1.00 13.61 185 ASN A C 1
ATOM 1409 O O . ASN A 1 185 ? 20.228 -6.183 -19.633 1.00 12.77 185 ASN A O 1
ATOM 1414 N N . PRO A 1 186 ? 18.970 -5.208 -21.236 1.00 13.52 186 PRO A N 1
ATOM 1415 C CA . PRO A 1 186 ? 18.742 -4.164 -22.213 1.00 13.86 186 PRO A CA 1
ATOM 1416 C C . PRO A 1 186 ? 18.797 -2.778 -21.587 1.00 14.78 186 PRO A C 1
ATOM 1417 O O . PRO A 1 186 ? 18.737 -2.648 -20.361 1.00 15.57 186 PRO A O 1
ATOM 1421 N N . SER A 1 187 ? 18.823 -1.702 -22.374 1.00 15.56 187 SER A N 1
ATOM 1422 C CA . SER A 1 187 ? 19.046 -0.381 -21.825 1.00 15.22 187 SER A CA 1
ATOM 1423 C C . SER A 1 187 ? 17.941 0.654 -21.732 1.00 15.51 187 SER A C 1
ATOM 1424 O O . SER A 1 187 ? 17.088 0.921 -22.561 1.00 15.85 187 SER A O 1
ATOM 1427 N N . ASN A 1 188 ? 18.072 1.411 -20.651 1.00 15.19 188 ASN A N 1
ATOM 1428 C CA . ASN A 1 188 ? 17.375 2.621 -20.282 1.00 15.46 188 ASN A CA 1
ATOM 1429 C C . ASN A 1 188 ? 18.529 3.619 -20.079 1.00 15.69 188 ASN A C 1
ATOM 1430 O O . ASN A 1 188 ? 19.420 3.323 -19.288 1.00 15.55 188 ASN A O 1
ATOM 1435 N N . PRO A 1 189 ? 18.594 4.644 -20.910 1.00 16.00 189 PRO A N 1
ATOM 1436 C CA . PRO A 1 189 ? 17.539 4.997 -21.832 1.00 16.20 189 PRO A CA 1
ATOM 1437 C C . PRO A 1 189 ? 17.663 4.626 -23.288 1.00 16.73 189 PRO A C 1
ATOM 1438 O O . PRO A 1 189 ? 16.801 5.023 -24.078 1.00 16.30 189 PRO A O 1
ATOM 1442 N N . CYS A 1 190 ? 18.738 3.954 -23.692 1.00 17.38 190 CYS A N 1
ATOM 1443 C CA . CYS A 1 190 ? 19.004 3.691 -25.099 1.00 17.16 190 CYS A CA 1
ATOM 1444 C C . CYS A 1 190 ? 17.985 2.851 -25.834 1.00 16.83 190 CYS A C 1
ATOM 1445 O O . CYS A 1 190 ? 17.881 2.993 -27.056 1.00 16.27 190 CYS A O 1
ATOM 1448 N N . GLY A 1 191 ? 17.366 1.886 -25.159 1.00 16.88 191 GLY A N 1
ATOM 1449 C CA . GLY A 1 191 ? 16.406 1.003 -25.815 1.00 16.70 191 GLY A CA 1
ATOM 1450 C C . GLY A 1 191 ? 17.149 -0.082 -26.589 1.00 17.03 191 GLY A C 1
ATOM 1451 O O . GLY A 1 191 ? 16.554 -0.796 -27.386 1.00 17.10 191 GLY A O 1
ATOM 1452 N N . SER A 1 192 ? 18.444 -0.228 -26.328 1.00 17.15 192 SER A N 1
ATOM 1453 C CA . SER A 1 192 ? 19.280 -1.200 -26.992 1.00 17.65 192 SER A CA 1
ATOM 1454 C C . SER A 1 192 ? 19.182 -2.589 -26.371 1.00 18.26 192 SER A C 1
ATOM 1455 O O . SER A 1 192 ? 18.711 -2.778 -25.251 1.00 18.78 192 SER A O 1
ATOM 1458 N N . ASN A 1 193 ? 19.659 -3.569 -27.116 1.00 18.22 193 ASN A N 1
ATOM 1459 C CA . ASN A 1 193 ? 19.720 -4.958 -26.714 1.00 18.64 193 ASN A CA 1
ATOM 1460 C C . ASN A 1 193 ? 21.035 -5.542 -27.250 1.00 19.45 193 ASN A C 1
ATOM 1461 O O . ASN A 1 193 ? 21.189 -5.773 -28.454 1.00 19.51 193 ASN A O 1
ATOM 1466 N N . PHE A 1 194 ? 21.989 -5.730 -26.347 1.00 19.58 194 PHE A N 1
ATOM 1467 C CA . PHE A 1 194 ? 23.294 -6.237 -26.738 1.00 20.03 194 PHE A CA 1
ATOM 1468 C C . PHE A 1 194 ? 23.234 -7.613 -27.404 1.00 20.81 194 PHE A C 1
ATOM 1469 O O . PHE A 1 194 ? 22.456 -8.499 -27.051 1.00 20.68 194 PHE A O 1
ATOM 1477 N N . SER A 1 195 ? 24.097 -7.778 -28.410 1.00 20.94 195 SER A N 1
ATOM 1478 C CA . SER A 1 195 ? 24.208 -9.042 -29.127 1.00 21.76 195 SER A CA 1
ATOM 1479 C C . SER A 1 195 ? 25.101 -9.974 -28.312 1.00 22.09 195 SER A C 1
ATOM 1480 O O . SER A 1 195 ? 25.932 -9.496 -27.540 1.00 21.38 195 SER A O 1
ATOM 1483 N N . ARG A 1 196 ? 24.982 -11.282 -28.503 1.00 23.52 196 ARG A N 1
ATOM 1484 C CA . ARG A 1 196 ? 25.811 -12.238 -27.764 1.00 24.66 196 ARG A CA 1
ATOM 1485 C C . ARG A 1 196 ? 27.301 -11.915 -27.832 1.00 24.91 196 ARG A C 1
ATOM 1486 O O . ARG A 1 196 ? 27.979 -11.936 -26.791 1.00 24.86 196 ARG A O 1
ATOM 1494 N N . LYS A 1 197 ? 27.839 -11.565 -29.002 1.00 24.72 197 LYS A N 1
ATOM 1495 C CA . LYS A 1 197 ? 29.235 -11.203 -29.129 1.00 24.69 197 LYS A CA 1
ATOM 1496 C C . LYS A 1 197 ? 29.629 -10.035 -28.228 1.00 24.21 197 LYS A C 1
ATOM 1497 O O . LYS A 1 197 ? 30.652 -10.109 -27.542 1.00 24.28 197 LYS A O 1
ATOM 1503 N N . HIS A 1 198 ? 28.861 -8.949 -28.248 1.00 23.42 198 HIS A N 1
ATOM 1504 C CA . HIS A 1 198 ? 29.168 -7.772 -27.447 1.00 22.84 198 HIS A CA 1
ATOM 1505 C C . HIS A 1 198 ? 29.117 -8.060 -25.950 1.00 22.48 198 HIS A C 1
ATOM 1506 O O . HIS A 1 198 ? 29.972 -7.545 -25.221 1.00 21.25 198 HIS A O 1
ATOM 1513 N N . VAL A 1 199 ? 28.179 -8.893 -25.494 1.00 22.22 199 VAL A N 1
ATOM 1514 C CA . VAL A 1 199 ? 28.145 -9.276 -24.087 1.00 23.03 199 VAL A CA 1
ATOM 1515 C C . VAL A 1 199 ? 29.363 -10.132 -23.758 1.00 23.75 199 VAL A C 1
ATOM 1516 O O . VAL A 1 199 ? 30.120 -9.791 -22.844 1.00 23.77 199 VAL A O 1
ATOM 1520 N N . GLU A 1 200 ? 29.679 -11.139 -24.573 1.00 25.02 200 GLU A N 1
ATOM 1521 C CA . GLU A 1 200 ? 30.880 -11.938 -24.329 1.00 26.24 200 GLU A CA 1
ATOM 1522 C C . GLU A 1 200 ? 32.126 -11.069 -24.253 1.00 26.57 200 GLU A C 1
ATOM 1523 O O . GLU A 1 200 ? 32.961 -11.262 -23.366 1.00 26.92 200 GLU A O 1
ATOM 1529 N N . ASP A 1 201 ? 32.279 -10.070 -25.110 1.00 27.36 201 ASP A N 1
ATOM 1530 C CA . ASP A 1 201 ? 33.413 -9.165 -25.076 1.00 28.67 201 ASP A CA 1
ATOM 1531 C C . ASP A 1 201 ? 33.457 -8.326 -23.802 1.00 29.18 201 ASP A C 1
ATOM 1532 O O . ASP A 1 201 ? 34.550 -8.004 -23.326 1.00 29.79 201 ASP A O 1
ATOM 1537 N N . ILE A 1 202 ? 32.299 -7.942 -23.269 1.00 28.79 202 ILE A N 1
ATOM 1538 C CA . ILE A 1 202 ? 32.282 -7.178 -22.025 1.00 28.47 202 ILE A CA 1
ATOM 1539 C C . ILE A 1 202 ? 32.779 -8.091 -20.908 1.00 28.34 202 ILE A C 1
ATOM 1540 O O . ILE A 1 202 ? 33.710 -7.737 -20.184 1.00 27.83 202 ILE A O 1
ATOM 1545 N N . VAL A 1 203 ? 32.254 -9.311 -20.843 1.00 28.54 203 VAL A N 1
ATOM 1546 C CA . VAL A 1 203 ? 32.702 -10.281 -19.855 1.00 29.61 203 VAL A CA 1
ATOM 1547 C C . VAL A 1 203 ? 34.190 -10.569 -19.987 1.00 30.61 203 VAL A C 1
ATOM 1548 O O . VAL A 1 203 ? 34.892 -10.559 -18.975 1.00 31.03 203 VAL A O 1
ATOM 1552 N N . ARG A 1 204 ? 34.696 -10.802 -21.193 1.00 31.53 204 ARG A N 1
ATOM 1553 C CA . ARG A 1 204 ? 36.117 -11.078 -21.371 1.00 32.72 204 ARG A CA 1
ATOM 1554 C C . ARG A 1 204 ? 36.974 -9.904 -20.915 1.00 32.92 204 ARG A C 1
ATOM 1555 O O . ARG A 1 204 ? 38.010 -10.109 -20.278 1.00 33.09 204 ARG A O 1
ATOM 1563 N N . LEU A 1 205 ? 36.554 -8.675 -21.187 1.00 32.92 205 LEU A N 1
ATOM 1564 C CA . LEU A 1 205 ? 37.281 -7.483 -20.772 1.00 33.54 205 LEU A CA 1
ATOM 1565 C C . LEU A 1 205 ? 37.349 -7.350 -19.252 1.00 34.54 205 LEU A C 1
ATOM 1566 O O . LEU A 1 205 ? 38.376 -6.982 -18.669 1.00 34.01 205 LEU A O 1
ATOM 1571 N N . ALA A 1 206 ? 36.241 -7.673 -18.582 1.00 35.38 206 ALA A N 1
ATOM 1572 C CA . ALA A 1 206 ? 36.184 -7.626 -17.122 1.00 36.54 206 ALA A CA 1
ATOM 1573 C C . ALA A 1 206 ? 37.202 -8.613 -16.549 1.00 37.48 206 ALA A C 1
ATOM 1574 O O . ALA A 1 206 ? 37.994 -8.303 -15.660 1.00 37.48 206 ALA A O 1
ATOM 1576 N N . GLU A 1 207 ? 37.231 -9.811 -17.127 1.00 38.33 207 GLU A N 1
ATOM 1577 C CA . GLU A 1 207 ? 38.164 -10.868 -16.777 1.00 39.01 207 GLU A CA 1
ATOM 1578 C C . GLU A 1 207 ? 39.599 -10.359 -16.840 1.00 38.75 207 GLU A C 1
ATOM 1579 O O . GLU A 1 207 ? 40.345 -10.396 -15.867 1.00 39.03 207 GLU A O 1
ATOM 1585 N N . GLU A 1 208 ? 39.960 -9.820 -17.995 1.00 38.27 208 GLU A N 1
ATOM 1586 C CA . GLU A 1 208 ? 41.267 -9.238 -18.250 1.00 37.82 208 GLU A CA 1
ATOM 1587 C C . GLU A 1 208 ? 41.615 -8.117 -17.284 1.00 37.46 208 GLU A C 1
ATOM 1588 O O . GLU A 1 208 ? 42.736 -8.029 -16.781 1.00 37.42 208 GLU A O 1
ATOM 1594 N N . LEU A 1 209 ? 40.659 -7.233 -17.014 1.00 36.82 209 LEU A N 1
ATOM 1595 C CA . LEU A 1 209 ? 40.848 -6.096 -16.135 1.00 35.80 209 LEU A CA 1
ATOM 1596 C C . LEU A 1 209 ? 40.762 -6.430 -14.651 1.00 34.86 209 LEU A C 1
ATOM 1597 O O . LEU A 1 209 ? 41.075 -5.580 -13.810 1.00 34.35 209 LEU A O 1
ATOM 1602 N N . ARG A 1 210 ? 40.265 -7.617 -14.321 1.00 34.12 210 ARG A N 1
ATOM 1603 C CA . ARG A 1 210 ? 40.116 -8.045 -12.936 1.00 33.44 210 ARG A CA 1
ATOM 1604 C C . ARG A 1 210 ? 39.108 -7.181 -12.178 1.00 31.86 210 ARG A C 1
ATOM 1605 O O . ARG A 1 210 ? 39.260 -6.853 -11.000 1.00 31.40 210 ARG A O 1
ATOM 1613 N N . LEU A 1 211 ? 37.976 -6.904 -12.823 1.00 29.97 211 LEU A N 1
ATOM 1614 C CA . LEU A 1 211 ? 36.883 -6.160 -12.231 1.00 28.18 211 LEU A CA 1
ATOM 1615 C C . LEU A 1 211 ? 35.637 -7.048 -12.094 1.00 26.84 211 LEU A C 1
ATOM 1616 O O . LEU A 1 211 ? 35.253 -7.733 -13.042 1.00 26.43 211 LEU A O 1
ATOM 1621 N N . PRO A 1 212 ? 35.003 -6.992 -10.931 1.00 25.39 212 PRO A N 1
ATOM 1622 C CA . PRO A 1 212 ? 33.752 -7.703 -10.708 1.00 24.34 212 PRO A CA 1
ATOM 1623 C C . PRO A 1 212 ? 32.718 -7.010 -11.588 1.00 23.20 212 PRO A C 1
ATOM 1624 O O . PRO A 1 212 ? 32.934 -5.849 -11.951 1.00 22.99 212 PRO A O 1
ATOM 1628 N N . LEU A 1 213 ? 31.640 -7.678 -11.966 1.00 22.16 213 LEU A N 1
ATOM 1629 C CA . LEU A 1 213 ? 30.690 -7.072 -12.890 1.00 21.14 213 LEU A CA 1
ATOM 1630 C C . LEU A 1 213 ? 29.262 -6.989 -12.381 1.00 20.15 213 LEU A C 1
ATOM 1631 O O . LEU A 1 213 ? 28.659 -7.995 -12.014 1.00 20.05 213 LEU A O 1
ATOM 1636 N N . PHE A 1 214 ? 28.718 -5.778 -12.370 1.00 18.74 214 PHE A N 1
ATOM 1637 C CA . PHE A 1 214 ? 27.336 -5.550 -11.971 1.00 17.62 214 PHE A CA 1
ATOM 1638 C C . PHE A 1 214 ? 26.540 -5.282 -13.253 1.00 16.67 214 PHE A C 1
ATOM 1639 O O . PHE A 1 214 ? 26.734 -4.286 -13.940 1.00 17.32 214 PHE A O 1
ATOM 1647 N N . SER A 1 215 ? 25.674 -6.218 -13.602 1.00 15.26 215 SER A N 1
ATOM 1648 C CA . SER A 1 215 ? 24.874 -6.139 -14.805 1.00 13.97 215 SER A CA 1
ATOM 1649 C C . SER A 1 215 ? 23.411 -5.875 -14.483 1.00 13.55 215 SER A C 1
ATOM 1650 O O . SER A 1 215 ? 22.739 -6.763 -13.958 1.00 13.93 215 SER A O 1
ATOM 1653 N N . ASP A 1 216 ? 22.925 -4.674 -14.793 1.00 13.19 216 ASP A N 1
ATOM 1654 C CA . ASP A 1 216 ? 21.531 -4.325 -14.551 1.00 12.45 216 ASP A CA 1
ATOM 1655 C C . ASP A 1 216 ? 20.693 -4.912 -15.684 1.00 13.00 216 ASP A C 1
ATOM 1656 O O . ASP A 1 216 ? 20.606 -4.357 -16.772 1.00 13.59 216 ASP A O 1
ATOM 1661 N N . GLU A 1 217 ? 20.095 -6.066 -15.410 1.00 13.20 217 GLU A N 1
ATOM 1662 C CA . GLU A 1 217 ? 19.313 -6.801 -16.391 1.00 12.65 217 GLU A CA 1
ATOM 1663 C C . GLU A 1 217 ? 17.830 -6.817 -16.072 1.00 13.32 217 GLU A C 1
ATOM 1664 O O . GLU A 1 217 ? 17.106 -7.772 -16.358 1.00 13.40 217 GLU A O 1
ATOM 1670 N N . ILE A 1 218 ? 17.319 -5.699 -15.546 1.00 14.04 218 ILE A N 1
ATOM 1671 C CA . ILE A 1 218 ? 15.910 -5.597 -15.182 1.00 14.37 218 ILE A CA 1
ATOM 1672 C C . ILE A 1 218 ? 14.929 -5.702 -16.329 1.00 14.31 218 ILE A C 1
ATOM 1673 O O . ILE A 1 218 ? 13.747 -5.970 -16.093 1.00 14.18 218 ILE A O 1
ATOM 1678 N N . TYR A 1 219 ? 15.334 -5.552 -17.584 1.00 14.36 219 TYR A N 1
ATOM 1679 C CA . TYR A 1 219 ? 14.487 -5.724 -18.746 1.00 14.37 219 TYR A CA 1
ATOM 1680 C C . TYR A 1 219 ? 14.756 -7.073 -19.416 1.00 15.45 219 TYR A C 1
ATOM 1681 O O . TYR A 1 219 ? 14.466 -7.295 -20.591 1.00 15.25 219 TYR A O 1
ATOM 1690 N N . ALA A 1 220 ? 15.411 -7.969 -18.676 1.00 16.57 220 ALA A N 1
ATOM 1691 C CA . ALA A 1 220 ? 15.775 -9.290 -19.162 1.00 16.95 220 ALA A CA 1
ATOM 1692 C C . ALA A 1 220 ? 14.627 -9.872 -19.971 1.00 17.70 220 ALA A C 1
ATOM 1693 O O . ALA A 1 220 ? 13.495 -9.841 -19.482 1.00 18.06 220 ALA A O 1
ATOM 1695 N N . GLY A 1 221 ? 14.892 -10.314 -21.195 1.00 18.27 221 GLY A N 1
ATOM 1696 C CA . GLY A 1 221 ? 13.871 -10.894 -22.042 1.00 18.10 221 GLY A CA 1
ATOM 1697 C C . GLY A 1 221 ? 12.922 -9.955 -22.742 1.00 18.60 221 GLY A C 1
ATOM 1698 O O . GLY A 1 221 ? 12.112 -10.403 -23.572 1.00 18.55 221 GLY A O 1
ATOM 1699 N N . MET A 1 222 ? 12.972 -8.648 -22.521 1.00 19.20 222 MET A N 1
ATOM 1700 C CA . MET A 1 222 ? 12.048 -7.726 -23.192 1.00 20.19 222 MET A CA 1
ATOM 1701 C C . MET A 1 222 ? 12.655 -7.235 -24.498 1.00 21.22 222 MET A C 1
ATOM 1702 O O . MET A 1 222 ? 13.023 -6.088 -24.704 1.00 20.93 222 MET A O 1
ATOM 1707 N N . VAL A 1 223 ? 12.804 -8.180 -25.413 1.00 22.63 223 VAL A N 1
ATOM 1708 C CA . VAL A 1 223 ? 13.429 -7.990 -26.715 1.00 24.05 223 VAL A CA 1
ATOM 1709 C C . VAL A 1 223 ? 12.418 -8.124 -27.839 1.00 24.59 223 VAL A C 1
ATOM 1710 O O . VAL A 1 223 ? 11.687 -9.120 -27.863 1.00 25.23 223 VAL A O 1
ATOM 1714 N N . PHE A 1 224 ? 12.305 -7.119 -28.702 1.00 25.19 224 PHE A N 1
ATOM 1715 C CA . PHE A 1 224 ? 11.343 -7.204 -29.802 1.00 26.42 224 PHE A CA 1
ATOM 1716 C C . PHE A 1 224 ? 11.749 -8.322 -30.756 1.00 27.58 224 PHE A C 1
ATOM 1717 O O . PHE A 1 224 ? 12.916 -8.412 -31.128 1.00 27.38 224 PHE A O 1
ATOM 1725 N N . LYS A 1 225 ? 10.798 -9.169 -31.110 1.00 29.91 225 LYS A N 1
ATOM 1726 C CA . LYS A 1 225 ? 11.040 -10.304 -31.989 1.00 32.64 225 LYS A CA 1
ATOM 1727 C C . LYS A 1 225 ? 10.262 -10.216 -33.301 1.00 34.03 225 LYS A C 1
ATOM 1728 O O . LYS A 1 225 ? 10.080 -11.219 -33.993 1.00 34.16 225 LYS A O 1
ATOM 1734 N N . GLY A 1 226 ? 9.797 -9.023 -33.649 1.00 35.78 226 GLY A N 1
ATOM 1735 C CA . GLY A 1 226 ? 8.957 -8.826 -34.812 1.00 37.87 226 GLY A CA 1
ATOM 1736 C C . GLY A 1 226 ? 9.745 -8.611 -36.088 1.00 39.66 226 GLY A C 1
ATOM 1737 O O . GLY A 1 226 ? 9.390 -9.138 -37.136 1.00 39.80 226 GLY A O 1
ATOM 1738 N N . LYS A 1 227 ? 10.837 -7.871 -36.001 1.00 41.86 227 LYS A N 1
ATOM 1739 C CA . LYS A 1 227 ? 11.685 -7.553 -37.145 1.00 43.81 227 LYS A CA 1
ATOM 1740 C C . LYS A 1 227 ? 12.789 -8.577 -37.342 1.00 44.71 227 LYS A C 1
ATOM 1741 O O . LYS A 1 227 ? 13.631 -8.497 -38.236 1.00 45.85 227 LYS A O 1
ATOM 1747 N N . ASP A 1 228 ? 12.814 -9.580 -36.487 1.00 45.40 228 ASP A N 1
ATOM 1748 C CA . ASP A 1 228 ? 13.781 -10.664 -36.482 1.00 45.85 228 ASP A CA 1
ATOM 1749 C C . ASP A 1 228 ? 13.402 -11.609 -35.349 1.00 45.84 228 ASP A C 1
ATOM 1750 O O . ASP A 1 228 ? 13.723 -11.386 -34.185 1.00 46.13 228 ASP A O 1
ATOM 1755 N N . PRO A 1 229 ? 12.799 -12.744 -35.697 1.00 45.62 229 PRO A N 1
ATOM 1756 C CA . PRO A 1 229 ? 12.382 -13.757 -34.752 1.00 45.02 229 PRO A CA 1
ATOM 1757 C C . PRO A 1 229 ? 13.517 -14.532 -34.106 1.00 44.42 229 PRO A C 1
ATOM 1758 O O . PRO A 1 229 ? 13.274 -15.399 -33.260 1.00 44.61 229 PRO A O 1
ATOM 1762 N N . ASN A 1 230 ? 14.758 -14.264 -34.478 1.00 43.48 230 ASN A N 1
ATOM 1763 C CA . ASN A 1 230 ? 15.950 -14.873 -33.935 1.00 42.60 230 ASN A CA 1
ATOM 1764 C C . ASN A 1 230 ? 16.614 -14.006 -32.869 1.00 40.59 230 ASN A C 1
ATOM 1765 O O . ASN A 1 230 ? 17.520 -14.442 -32.162 1.00 40.31 230 ASN A O 1
ATOM 1770 N N . ALA A 1 231 ? 16.176 -12.757 -32.798 1.00 37.99 231 ALA A N 1
ATOM 1771 C CA . ALA A 1 231 ? 16.649 -11.814 -31.799 1.00 35.60 231 ALA A CA 1
ATOM 1772 C C . ALA A 1 231 ? 16.335 -12.361 -30.406 1.00 33.77 231 ALA A C 1
ATOM 1773 O O . ALA A 1 231 ? 15.267 -12.925 -30.164 1.00 33.52 231 ALA A O 1
ATOM 1775 N N . THR A 1 232 ? 17.294 -12.203 -29.503 1.00 31.13 232 THR A N 1
ATOM 1776 C CA . THR A 1 232 ? 17.173 -12.751 -28.158 1.00 28.98 232 THR A CA 1
ATOM 1777 C C . THR A 1 232 ? 17.989 -11.960 -27.144 1.00 27.33 232 THR A C 1
ATOM 1778 O O . THR A 1 232 ? 18.833 -11.129 -27.503 1.00 27.29 232 THR A O 1
ATOM 1782 N N . PHE A 1 233 ? 17.740 -12.205 -25.861 1.00 24.41 233 PHE A N 1
ATOM 1783 C CA . PHE A 1 233 ? 18.447 -11.547 -24.773 1.00 21.88 233 PHE A CA 1
ATOM 1784 C C . PHE A 1 233 ? 19.597 -12.420 -24.273 1.00 21.06 233 PHE A C 1
ATOM 1785 O O . PHE A 1 233 ? 19.465 -13.623 -24.051 1.00 20.47 233 PHE A O 1
ATOM 1793 N N . THR A 1 234 ? 20.743 -11.786 -24.054 1.00 20.26 234 THR A N 1
ATOM 1794 C CA . THR A 1 234 ? 21.926 -12.449 -23.536 1.00 20.16 234 THR A CA 1
ATOM 1795 C C . THR A 1 234 ? 22.329 -11.905 -22.164 1.00 19.74 234 THR A C 1
ATOM 1796 O O . THR A 1 234 ? 22.932 -10.845 -22.006 1.00 18.66 234 THR A O 1
ATOM 1800 N N . SER A 1 235 ? 22.013 -12.709 -21.150 1.00 19.59 235 SER A N 1
ATOM 1801 C CA . SER A 1 235 ? 22.387 -12.405 -19.775 1.00 19.55 235 SER A CA 1
ATOM 1802 C C . SER A 1 235 ? 23.875 -12.631 -19.593 1.00 19.82 235 SER A C 1
ATOM 1803 O O . SER A 1 235 ? 24.394 -13.612 -20.139 1.00 20.85 235 SER A O 1
ATOM 1806 N N . VAL A 1 236 ? 24.570 -11.920 -18.713 1.00 19.96 236 VAL A N 1
ATOM 1807 C CA . VAL A 1 236 ? 25.977 -12.149 -18.427 1.00 19.75 236 VAL A CA 1
ATOM 1808 C C . VAL A 1 236 ? 26.170 -13.451 -17.649 1.00 20.52 236 VAL A C 1
ATOM 1809 O O . VAL A 1 236 ? 27.281 -13.905 -17.380 1.00 20.93 236 VAL A O 1
ATOM 1813 N N . ALA A 1 237 ? 25.087 -14.076 -17.232 1.00 20.86 237 ALA A N 1
ATOM 1814 C CA . ALA A 1 237 ? 24.998 -15.329 -16.536 1.00 21.69 237 ALA A CA 1
ATOM 1815 C C . ALA A 1 237 ? 25.247 -16.526 -17.446 1.00 22.38 237 ALA A C 1
ATOM 1816 O O . ALA A 1 237 ? 25.671 -17.585 -16.977 1.00 23.22 237 ALA A O 1
ATOM 1818 N N . ASP A 1 238 ? 25.035 -16.392 -18.745 1.00 23.13 238 ASP A N 1
ATOM 1819 C CA . ASP A 1 238 ? 25.177 -17.478 -19.706 1.00 23.71 238 ASP A CA 1
ATOM 1820 C C . ASP A 1 238 ? 26.571 -17.652 -20.272 1.00 24.13 238 ASP A C 1
ATOM 1821 O O . ASP A 1 238 ? 26.731 -18.005 -21.447 1.00 24.26 238 ASP A O 1
ATOM 1826 N N . PHE A 1 239 ? 27.626 -17.378 -19.512 1.00 25.04 239 PHE A N 1
ATOM 1827 C CA . PHE A 1 239 ? 28.995 -17.479 -19.961 1.00 26.23 239 PHE A CA 1
ATOM 1828 C C . PHE A 1 239 ? 29.927 -18.206 -18.998 1.00 26.92 239 PHE A C 1
ATOM 1829 O O . PHE A 1 239 ? 29.828 -18.100 -17.778 1.00 27.61 239 PHE A O 1
ATOM 1837 N N . GLU A 1 240 ? 30.863 -18.971 -19.564 1.00 27.35 240 GLU A N 1
ATOM 1838 C CA . GLU A 1 240 ? 31.863 -19.615 -18.709 1.00 27.12 240 GLU A CA 1
ATOM 1839 C C . GLU A 1 240 ? 32.910 -18.526 -18.441 1.00 26.08 240 GLU A C 1
ATOM 1840 O O . GLU A 1 240 ? 33.449 -17.980 -19.405 1.00 25.58 240 GLU A O 1
ATOM 1846 N N . THR A 1 241 ? 33.122 -18.167 -17.179 1.00 25.06 241 THR A N 1
ATOM 1847 C CA . THR A 1 241 ? 34.100 -17.131 -16.871 1.00 24.25 241 THR A CA 1
ATOM 1848 C C . THR A 1 241 ? 34.476 -17.105 -15.399 1.00 24.36 241 THR A C 1
ATOM 1849 O O . THR A 1 241 ? 33.746 -17.587 -14.534 1.00 24.05 241 THR A O 1
ATOM 1853 N N . THR A 1 242 ? 35.619 -16.482 -15.106 1.00 24.28 242 THR A N 1
ATOM 1854 C CA . THR A 1 242 ? 36.108 -16.363 -13.743 1.00 25.06 242 THR A CA 1
ATOM 1855 C C . THR A 1 242 ? 35.691 -15.040 -13.107 1.00 25.28 242 THR A C 1
ATOM 1856 O O . THR A 1 242 ? 36.149 -14.674 -12.021 1.00 25.46 242 THR A O 1
ATOM 1860 N N . VAL A 1 243 ? 34.881 -14.264 -13.823 1.00 24.99 243 VAL A N 1
ATOM 1861 C CA . VAL A 1 243 ? 34.418 -12.989 -13.309 1.00 24.27 243 VAL A CA 1
ATOM 1862 C C . VAL A 1 243 ? 33.251 -13.163 -12.340 1.00 23.02 243 VAL A C 1
ATOM 1863 O O . VAL A 1 243 ? 32.232 -13.796 -12.615 1.00 23.18 243 VAL A O 1
ATOM 1867 N N . PRO A 1 244 ? 33.412 -12.562 -11.170 1.00 21.42 244 PRO A N 1
ATOM 1868 C CA . PRO A 1 244 ? 32.350 -12.536 -10.171 1.00 20.84 244 PRO A CA 1
ATOM 1869 C C . PRO A 1 244 ? 31.294 -11.552 -10.690 1.00 19.90 244 PRO A C 1
ATOM 1870 O O . PRO A 1 244 ? 31.607 -10.414 -11.051 1.00 19.05 244 PRO A O 1
ATOM 1874 N N . ARG A 1 245 ? 30.063 -12.007 -10.864 1.00 18.88 245 ARG A N 1
ATOM 1875 C CA . ARG A 1 245 ? 29.008 -11.172 -11.404 1.00 18.49 245 ARG A CA 1
ATOM 1876 C C . ARG A 1 245 ? 27.810 -10.997 -10.483 1.00 17.95 245 ARG A C 1
ATOM 1877 O O . ARG A 1 245 ? 27.344 -11.945 -9.848 1.00 17.95 245 ARG A O 1
ATOM 1885 N N . VAL A 1 246 ? 27.293 -9.775 -10.411 1.00 16.97 246 VAL A N 1
ATOM 1886 C CA . VAL A 1 246 ? 26.106 -9.475 -9.605 1.00 16.20 246 VAL A CA 1
ATOM 1887 C C . VAL A 1 246 ? 25.059 -8.958 -10.592 1.00 15.71 246 VAL A C 1
ATOM 1888 O O . VAL A 1 246 ? 25.317 -7.976 -11.296 1.00 15.77 246 VAL A O 1
ATOM 1892 N N . ILE A 1 247 ? 23.948 -9.668 -10.735 1.00 14.54 247 ILE A N 1
ATOM 1893 C CA . ILE A 1 247 ? 22.941 -9.295 -11.715 1.00 14.13 247 ILE A CA 1
ATOM 1894 C C . ILE A 1 247 ? 21.670 -8.754 -11.079 1.00 14.05 247 ILE A C 1
ATOM 1895 O O . ILE A 1 247 ? 21.075 -9.460 -10.262 1.00 14.12 247 ILE A O 1
ATOM 1900 N N . LEU A 1 248 ? 21.234 -7.561 -11.475 1.00 13.71 248 LEU A N 1
ATOM 1901 C CA . LEU A 1 248 ? 19.988 -7.013 -10.943 1.00 12.94 248 LEU A CA 1
ATOM 1902 C C . LEU A 1 248 ? 18.825 -7.515 -11.799 1.00 13.14 248 LEU A C 1
ATOM 1903 O O . LEU A 1 248 ? 18.890 -7.434 -13.018 1.00 13.59 248 LEU A O 1
ATOM 1908 N N . GLY A 1 249 ? 17.784 -8.037 -11.187 1.00 13.61 249 GLY A N 1
ATOM 1909 C CA . GLY A 1 249 ? 16.585 -8.504 -11.872 1.00 13.35 249 GLY A CA 1
ATOM 1910 C C . GLY A 1 249 ? 15.386 -7.976 -11.081 1.00 13.92 249 GLY A C 1
ATOM 1911 O O . GLY A 1 249 ? 15.588 -7.351 -10.030 1.00 14.89 249 GLY A O 1
ATOM 1912 N N . GLY A 1 250 ? 14.168 -8.257 -11.529 1.00 13.72 250 GLY A N 1
ATOM 1913 C CA . GLY A 1 250 ? 12.991 -7.797 -10.798 1.00 13.47 250 GLY A CA 1
ATOM 1914 C C . GLY A 1 250 ? 11.726 -7.963 -11.612 1.00 13.96 250 GLY A C 1
ATOM 1915 O O . GLY A 1 250 ? 11.790 -8.385 -12.766 1.00 14.36 250 GLY A O 1
ATOM 1916 N N . THR A 1 251 ? 10.581 -7.632 -11.029 1.00 14.33 251 THR A N 1
ATOM 1917 C CA . THR A 1 251 ? 9.316 -7.757 -11.744 1.00 14.74 251 THR A CA 1
ATOM 1918 C C . THR A 1 251 ? 8.733 -6.414 -12.146 1.00 15.52 251 THR A C 1
ATOM 1919 O O . THR A 1 251 ? 7.680 -6.374 -12.791 1.00 15.89 251 THR A O 1
ATOM 1923 N N . ALA A 1 252 ? 9.384 -5.300 -11.813 1.00 15.79 252 ALA A N 1
ATOM 1924 C CA . ALA A 1 252 ? 8.832 -3.992 -12.135 1.00 16.95 252 ALA A CA 1
ATOM 1925 C C . ALA A 1 252 ? 8.515 -3.802 -13.619 1.00 18.08 252 ALA A C 1
ATOM 1926 O O . ALA A 1 252 ? 7.505 -3.187 -13.966 1.00 17.70 252 ALA A O 1
ATOM 1952 N N . ASN A 1 254 ? 9.004 -6.420 -16.565 1.00 19.51 254 ASN A N 1
ATOM 1953 C CA . ASN A 1 254 ? 8.389 -7.488 -17.337 1.00 19.44 254 ASN A CA 1
ATOM 1954 C C . ASN A 1 254 ? 7.009 -7.895 -16.831 1.00 19.48 254 ASN A C 1
ATOM 1955 O O . ASN A 1 254 ? 6.262 -8.475 -17.634 1.00 19.41 254 ASN A O 1
ATOM 1960 N N . LEU A 1 255 ? 6.684 -7.672 -15.561 1.00 18.58 255 LEU A N 1
ATOM 1961 C CA . LEU A 1 255 ? 5.348 -8.048 -15.099 1.00 18.29 255 LEU A CA 1
ATOM 1962 C C . LEU A 1 255 ? 4.515 -6.825 -14.748 1.00 18.37 255 LEU A C 1
ATOM 1963 O O . LEU A 1 255 ? 3.445 -6.878 -14.141 1.00 18.61 255 LEU A O 1
ATOM 1968 N N . VAL A 1 256 ? 4.982 -5.667 -15.173 1.00 17.55 256 VAL A N 1
ATOM 1969 C CA . VAL A 1 256 ? 4.384 -4.366 -15.001 1.00 17.21 256 VAL A CA 1
ATOM 1970 C C . VAL A 1 256 ? 3.774 -4.086 -13.640 1.00 17.48 256 VAL A C 1
ATOM 1971 O O . VAL A 1 256 ? 2.712 -3.463 -13.474 1.00 18.47 256 VAL A O 1
ATOM 1975 N N . VAL A 1 257 ? 4.555 -4.317 -12.574 1.00 16.21 257 VAL A N 1
ATOM 1976 C CA . VAL A 1 257 ? 4.179 -3.987 -11.207 1.00 14.81 257 VAL A CA 1
ATOM 1977 C C . VAL A 1 257 ? 5.333 -3.293 -10.489 1.00 14.57 257 VAL A C 1
ATOM 1978 O O . VAL A 1 257 ? 5.814 -3.755 -9.453 1.00 14.46 257 VAL A O 1
ATOM 1982 N N . PRO A 1 258 ? 5.778 -2.135 -10.973 1.00 14.44 258 PRO A N 1
ATOM 1983 C CA . PRO A 1 258 ? 6.915 -1.414 -10.439 1.00 14.34 258 PRO A CA 1
ATOM 1984 C C . PRO A 1 258 ? 6.719 -0.852 -9.051 1.00 14.67 258 PRO A C 1
ATOM 1985 O O . PRO A 1 258 ? 7.693 -0.691 -8.301 1.00 15.66 258 PRO A O 1
ATOM 1989 N N . GLY A 1 259 ? 5.467 -0.563 -8.694 1.00 14.02 259 GLY A N 1
ATOM 1990 C CA . GLY A 1 259 ? 5.172 -0.035 -7.375 1.00 13.51 259 GLY A CA 1
ATOM 1991 C C . GLY A 1 259 ? 5.145 -1.081 -6.279 1.00 12.95 259 GLY A C 1
ATOM 1992 O O . GLY A 1 259 ? 5.019 -0.720 -5.104 1.00 13.12 259 GLY A O 1
ATOM 1993 N N . TRP A 1 260 ? 5.314 -2.358 -6.585 1.00 12.59 260 TRP A N 1
ATOM 1994 C CA . TRP A 1 260 ? 5.278 -3.426 -5.592 1.00 12.81 260 TRP A CA 1
ATOM 1995 C C . TRP A 1 260 ? 6.636 -3.576 -4.914 1.00 12.70 260 TRP A C 1
ATOM 1996 O O . TRP A 1 260 ? 6.803 -4.288 -3.924 1.00 12.17 260 TRP A O 1
ATOM 2007 N N . ARG A 1 261 ? 7.613 -2.869 -5.469 1.00 12.12 261 ARG A N 1
ATOM 2008 C CA . ARG A 1 261 ? 8.950 -2.765 -4.929 1.00 12.80 261 ARG A CA 1
ATOM 2009 C C . ARG A 1 261 ? 9.559 -4.130 -4.632 1.00 14.00 261 ARG A C 1
ATOM 2010 O O . ARG A 1 261 ? 10.020 -4.447 -3.531 1.00 14.00 261 ARG A O 1
ATOM 2018 N N . LEU A 1 262 ? 9.638 -4.931 -5.699 1.00 15.02 262 LEU A N 1
ATOM 2019 C CA . LEU A 1 262 ? 10.253 -6.238 -5.602 1.00 16.28 262 LEU A CA 1
ATOM 2020 C C . LEU A 1 262 ? 11.308 -6.407 -6.691 1.00 16.70 262 LEU A C 1
ATOM 2021 O O . LEU A 1 262 ? 10.998 -6.334 -7.875 1.00 16.81 262 LEU A O 1
ATOM 2026 N N . GLY A 1 263 ? 12.538 -6.652 -6.272 1.00 16.99 263 GLY A N 1
ATOM 2027 C CA . GLY A 1 263 ? 13.632 -6.873 -7.226 1.00 17.10 263 GLY A CA 1
ATOM 2028 C C . GLY A 1 263 ? 14.626 -7.818 -6.543 1.00 17.12 263 GLY A C 1
ATOM 2029 O O . GLY A 1 263 ? 14.427 -8.098 -5.354 1.00 17.08 263 GLY A O 1
ATOM 2030 N N . TRP A 1 264 ? 15.661 -8.261 -7.248 1.00 16.52 264 TRP A N 1
ATOM 2031 C CA . TRP A 1 264 ? 16.633 -9.129 -6.593 1.00 16.09 264 TRP A CA 1
ATOM 2032 C C . TRP A 1 264 ? 18.040 -8.916 -7.136 1.00 16.53 264 TRP A C 1
ATOM 2033 O O . TRP A 1 264 ? 18.238 -8.341 -8.201 1.00 16.17 264 TRP A O 1
ATOM 2044 N N . LEU A 1 265 ? 18.997 -9.431 -6.376 1.00 17.38 265 LEU A N 1
ATOM 2045 C CA . LEU A 1 265 ? 20.394 -9.407 -6.804 1.00 18.44 265 LEU A CA 1
ATOM 2046 C C . LEU A 1 265 ? 20.828 -10.872 -6.881 1.00 19.45 265 LEU A C 1
ATOM 2047 O O . LEU A 1 265 ? 20.628 -11.654 -5.949 1.00 19.55 265 LEU A O 1
ATOM 2052 N N . LEU A 1 266 ? 21.316 -11.237 -8.055 1.00 20.65 266 LEU A N 1
ATOM 2053 C CA . LEU A 1 266 ? 21.762 -12.594 -8.339 1.00 21.16 266 LEU A CA 1
ATOM 2054 C C . LEU A 1 266 ? 23.271 -12.597 -8.552 1.00 21.78 266 LEU A C 1
ATOM 2055 O O . LEU A 1 266 ? 23.774 -12.017 -9.509 1.00 22.27 266 LEU A O 1
ATOM 2060 N N . TYR A 1 267 ? 23.989 -13.230 -7.644 1.00 22.65 267 TYR A N 1
ATOM 2061 C CA . TYR A 1 267 ? 25.449 -13.302 -7.717 1.00 23.94 267 TYR A CA 1
ATOM 2062 C C . TYR A 1 267 ? 25.833 -14.626 -8.360 1.00 24.14 267 TYR A C 1
ATOM 2063 O O . TYR A 1 267 ? 25.352 -15.694 -8.012 1.00 24.12 267 TYR A O 1
ATOM 2072 N N . VAL A 1 268 ? 26.672 -14.547 -9.381 1.00 24.92 268 VAL A N 1
ATOM 2073 C CA . VAL A 1 268 ? 27.166 -15.691 -10.132 1.00 25.08 268 VAL A CA 1
ATOM 2074 C C . VAL A 1 268 ? 28.700 -15.606 -10.128 1.00 25.57 268 VAL A C 1
ATOM 2075 O O . VAL A 1 268 ? 29.313 -14.701 -10.691 1.00 25.03 268 VAL A O 1
ATOM 2079 N N . ASP A 1 269 ? 29.294 -16.542 -9.398 1.00 26.49 269 ASP A N 1
ATOM 2080 C CA . ASP A 1 269 ? 30.740 -16.615 -9.209 1.00 27.53 269 ASP A CA 1
ATOM 2081 C C . ASP A 1 269 ? 31.125 -18.039 -8.845 1.00 28.68 269 ASP A C 1
ATOM 2082 O O . ASP A 1 269 ? 31.499 -18.350 -7.718 1.00 29.18 269 ASP A O 1
ATOM 2087 N N . PRO A 1 270 ? 31.002 -18.959 -9.796 1.00 29.94 270 PRO A N 1
ATOM 2088 C CA . PRO A 1 270 ? 31.253 -20.373 -9.586 1.00 30.57 270 PRO A CA 1
ATOM 2089 C C . PRO A 1 270 ? 32.668 -20.737 -9.176 1.00 31.28 270 PRO A C 1
ATOM 2090 O O . PRO A 1 270 ? 32.886 -21.712 -8.452 1.00 30.99 270 PRO A O 1
ATOM 2094 N N . HIS A 1 271 ? 33.655 -19.955 -9.589 1.00 32.47 271 HIS A N 1
ATOM 2095 C CA . HIS A 1 271 ? 35.053 -20.154 -9.269 1.00 33.52 271 HIS A CA 1
ATOM 2096 C C . HIS A 1 271 ? 35.496 -19.374 -8.036 1.00 33.13 271 HIS A C 1
ATOM 2097 O O . HIS A 1 271 ? 36.693 -19.198 -7.798 1.00 33.38 271 HIS A O 1
ATOM 2104 N N . GLY A 1 272 ? 34.559 -18.857 -7.256 1.00 32.31 272 GLY A N 1
ATOM 2105 C CA . GLY A 1 272 ? 34.779 -18.114 -6.049 1.00 30.72 272 GLY A CA 1
ATOM 2106 C C . GLY A 1 272 ? 35.842 -17.044 -6.068 1.00 30.37 272 GLY A C 1
ATOM 2107 O O . GLY A 1 272 ? 36.672 -17.004 -5.153 1.00 30.78 272 GLY A O 1
ATOM 2108 N N . ASN A 1 273 ? 35.778 -16.079 -6.979 1.00 29.97 273 ASN A N 1
ATOM 2109 C CA . ASN A 1 273 ? 36.765 -15.011 -7.019 1.00 29.91 273 ASN A CA 1
ATOM 2110 C C . ASN A 1 273 ? 36.312 -13.751 -6.300 1.00 29.69 273 ASN A C 1
ATOM 2111 O O . ASN A 1 273 ? 37.102 -12.812 -6.143 1.00 29.71 273 ASN A O 1
ATOM 2116 N N . GLY A 1 274 ? 35.071 -13.713 -5.817 1.00 29.32 274 GLY A N 1
ATOM 2117 C CA . GLY A 1 274 ? 34.611 -12.525 -5.102 1.00 29.16 274 GLY A CA 1
ATOM 2118 C C . GLY A 1 274 ? 33.496 -12.782 -4.112 1.00 28.74 274 GLY A C 1
ATOM 2119 O O . GLY A 1 274 ? 32.463 -12.111 -4.144 1.00 28.69 274 GLY A O 1
ATOM 2120 N N . PRO A 1 275 ? 33.698 -13.717 -3.190 1.00 28.43 275 PRO A N 1
ATOM 2121 C CA . PRO A 1 275 ? 32.712 -14.064 -2.181 1.00 28.33 275 PRO A CA 1
ATOM 2122 C C . PRO A 1 275 ? 32.367 -12.933 -1.234 1.00 27.80 275 PRO A C 1
ATOM 2123 O O . PRO A 1 275 ? 31.240 -12.864 -0.736 1.00 27.63 275 PRO A O 1
ATOM 2127 N N . SER A 1 276 ? 33.276 -11.995 -0.988 1.00 27.58 276 SER A N 1
ATOM 2128 C CA . SER A 1 276 ? 33.038 -10.836 -0.153 1.00 27.51 276 SER A CA 1
ATOM 2129 C C . SER A 1 276 ? 31.939 -9.965 -0.770 1.00 27.15 276 SER A C 1
ATOM 2130 O O . SER A 1 276 ? 31.242 -9.281 -0.025 1.00 27.02 276 SER A O 1
ATOM 2133 N N . PHE A 1 277 ? 31.836 -9.952 -2.098 1.00 26.34 277 PHE A N 1
ATOM 2134 C CA . PHE A 1 277 ? 30.805 -9.196 -2.778 1.00 25.92 277 PHE A CA 1
ATOM 2135 C C . PHE A 1 277 ? 29.431 -9.629 -2.259 1.00 25.55 277 PHE A C 1
ATOM 2136 O O . PHE A 1 277 ? 28.634 -8.793 -1.840 1.00 25.89 277 PHE A O 1
ATOM 2144 N N . LEU A 1 278 ? 29.174 -10.929 -2.300 1.00 24.62 278 LEU A N 1
ATOM 2145 C CA . LEU A 1 278 ? 27.902 -11.474 -1.843 1.00 24.46 278 LEU A CA 1
ATOM 2146 C C . LEU A 1 278 ? 27.694 -11.219 -0.360 1.00 24.09 278 LEU A C 1
ATOM 2147 O O . LEU A 1 278 ? 26.589 -10.882 0.070 1.00 24.27 278 LEU A O 1
ATOM 2152 N N . GLU A 1 279 ? 28.743 -11.353 0.445 1.00 23.99 279 GLU A N 1
ATOM 2153 C CA . GLU A 1 279 ? 28.643 -11.088 1.877 1.00 23.46 279 GLU A CA 1
ATOM 2154 C C . GLU A 1 279 ? 28.248 -9.635 2.115 1.00 22.17 279 GLU A C 1
ATOM 2155 O O . GLU A 1 279 ? 27.377 -9.355 2.935 1.00 21.90 279 GLU A O 1
ATOM 2161 N N . GLY A 1 280 ? 28.841 -8.697 1.391 1.00 21.04 280 GLY A N 1
ATOM 2162 C CA . GLY A 1 280 ? 28.549 -7.282 1.497 1.00 20.11 280 GLY A CA 1
ATOM 2163 C C . GLY A 1 280 ? 27.093 -6.966 1.182 1.00 19.98 280 GLY A C 1
ATOM 2164 O O . GLY A 1 280 ? 26.452 -6.134 1.831 1.00 19.19 280 GLY A O 1
ATOM 2165 N N . LEU A 1 281 ? 26.561 -7.634 0.160 1.00 19.64 281 LEU A N 1
ATOM 2166 C CA . LEU A 1 281 ? 25.181 -7.527 -0.257 1.00 19.43 281 LEU A CA 1
ATOM 2167 C C . LEU A 1 281 ? 24.231 -7.917 0.876 1.00 19.94 281 LEU A C 1
ATOM 2168 O O . LEU A 1 281 ? 23.180 -7.291 1.032 1.00 20.65 281 LEU A O 1
ATOM 2173 N N . LYS A 1 282 ? 24.576 -8.941 1.642 1.00 20.36 282 LYS A N 1
ATOM 2174 C CA . LYS A 1 282 ? 23.739 -9.365 2.760 1.00 21.26 282 LYS A CA 1
ATOM 2175 C C . LYS A 1 282 ? 23.866 -8.358 3.901 1.00 21.37 282 LYS A C 1
ATOM 2176 O O . LYS A 1 282 ? 22.868 -8.038 4.541 1.00 21.89 282 LYS A O 1
ATOM 2182 N N . ARG A 1 283 ? 25.061 -7.825 4.124 1.00 21.48 283 ARG A N 1
ATOM 2183 C CA . ARG A 1 283 ? 25.285 -6.836 5.164 1.00 21.79 283 ARG A CA 1
ATOM 2184 C C . ARG A 1 283 ? 24.462 -5.569 4.935 1.00 21.22 283 ARG A C 1
ATOM 2185 O O . ARG A 1 283 ? 23.756 -5.097 5.824 1.00 21.43 283 ARG A O 1
ATOM 2193 N N . VAL A 1 284 ? 24.566 -5.007 3.737 1.00 20.90 284 VAL A N 1
ATOM 2194 C CA . VAL A 1 284 ? 23.863 -3.774 3.378 1.00 19.63 284 VAL A CA 1
ATOM 2195 C C . VAL A 1 284 ? 22.356 -3.947 3.394 1.00 18.59 284 VAL A C 1
ATOM 2196 O O . VAL A 1 284 ? 21.643 -3.039 3.809 1.00 17.16 284 VAL A O 1
ATOM 2200 N N . GLY A 1 285 ? 21.841 -5.124 3.045 1.00 18.51 285 GLY A N 1
ATOM 2201 C CA . GLY A 1 285 ? 20.413 -5.386 3.065 1.00 18.09 285 GLY A CA 1
ATOM 2202 C C . GLY A 1 285 ? 19.843 -5.324 4.473 1.00 18.17 285 GLY A C 1
ATOM 2203 O O . GLY A 1 285 ? 18.646 -5.068 4.636 1.00 17.75 285 GLY A O 1
ATOM 2204 N N . MET A 1 286 ? 20.662 -5.522 5.502 1.00 18.15 286 MET A N 1
ATOM 2205 C CA . MET A 1 286 ? 20.259 -5.464 6.891 1.00 18.39 286 MET A CA 1
ATOM 2206 C C . MET A 1 286 ? 19.921 -4.060 7.374 1.00 17.91 286 MET A C 1
ATOM 2207 O O . MET A 1 286 ? 19.384 -3.912 8.472 1.00 19.17 286 MET A O 1
ATOM 2212 N N . LEU A 1 287 ? 20.216 -3.009 6.637 1.00 16.88 287 LEU A N 1
ATOM 2213 C CA . LEU A 1 287 ? 19.890 -1.643 6.995 1.00 15.81 287 LEU A CA 1
ATOM 2214 C C . LEU A 1 287 ? 18.418 -1.354 6.714 1.00 15.45 287 LEU A C 1
ATOM 2215 O O . LEU A 1 287 ? 17.748 -0.670 7.485 1.00 15.76 287 LEU A O 1
ATOM 2220 N N . VAL A 1 288 ? 17.904 -1.868 5.607 1.00 14.86 288 VAL A N 1
ATOM 2221 C CA . VAL A 1 288 ? 16.524 -1.644 5.186 1.00 14.30 288 VAL A CA 1
ATOM 2222 C C . VAL A 1 288 ? 15.599 -2.797 5.547 1.00 14.55 288 VAL A C 1
ATOM 2223 O O . VAL A 1 288 ? 14.413 -2.623 5.834 1.00 14.65 288 VAL A O 1
ATOM 2227 N N . CYS A 1 289 ? 16.097 -4.022 5.513 1.00 14.31 289 CYS A N 1
ATOM 2228 C CA . CYS A 1 289 ? 15.384 -5.237 5.840 1.00 14.27 289 CYS A CA 1
ATOM 2229 C C . CYS A 1 289 ? 14.388 -5.806 4.855 1.00 13.86 289 CYS A C 1
ATOM 2230 O O . CYS A 1 289 ? 13.309 -6.279 5.229 1.00 14.76 289 CYS A O 1
ATOM 2233 N N . GLY A 1 290 ? 14.740 -5.880 3.577 1.00 12.69 290 GLY A N 1
ATOM 2234 C CA . GLY A 1 290 ? 13.962 -6.509 2.559 1.00 10.86 290 GLY A CA 1
ATOM 2235 C C . GLY A 1 290 ? 12.599 -5.983 2.188 1.00 10.56 290 GLY A C 1
ATOM 2236 O O . GLY A 1 290 ? 12.003 -5.109 2.814 1.00 9.89 290 GLY A O 1
ATOM 2237 N N . PRO A 1 291 ? 12.071 -6.559 1.102 1.00 9.85 291 PRO A N 1
ATOM 2238 C CA . PRO A 1 291 ? 10.802 -6.192 0.526 1.00 9.56 291 PRO A CA 1
ATOM 2239 C C . PRO A 1 291 ? 9.587 -6.790 1.210 1.00 9.61 291 PRO A C 1
ATOM 2240 O O . PRO A 1 291 ? 9.691 -7.686 2.038 1.00 8.57 291 PRO A O 1
ATOM 2244 N N . CYS A 1 292 ? 8.421 -6.273 0.846 1.00 10.06 292 CYS A N 1
ATOM 2245 C CA . CYS A 1 292 ? 7.123 -6.671 1.355 1.00 10.79 292 CYS A CA 1
ATOM 2246 C C . CYS A 1 292 ? 6.915 -8.172 1.274 1.00 11.35 292 CYS A C 1
ATOM 2247 O O . CYS A 1 292 ? 6.897 -8.753 0.186 1.00 12.26 292 CYS A O 1
ATOM 2250 N N . THR A 1 293 ? 6.764 -8.818 2.416 1.00 11.84 293 THR A N 1
ATOM 2251 C CA . THR A 1 293 ? 6.660 -10.266 2.494 1.00 12.42 293 THR A CA 1
ATOM 2252 C C . THR A 1 293 ? 5.505 -10.874 1.714 1.00 14.28 293 THR A C 1
ATOM 2253 O O . THR A 1 293 ? 5.651 -11.928 1.076 1.00 15.29 293 THR A O 1
ATOM 2257 N N . VAL A 1 294 ? 4.332 -10.246 1.736 1.00 15.09 294 VAL A N 1
ATOM 2258 C CA . VAL A 1 294 ? 3.162 -10.779 1.030 1.00 15.74 294 VAL A CA 1
ATOM 2259 C C . VAL A 1 294 ? 3.424 -10.810 -0.466 1.00 16.36 294 VAL A C 1
ATOM 2260 O O . VAL A 1 294 ? 3.066 -11.763 -1.170 1.00 17.06 294 VAL A O 1
ATOM 2264 N N . VAL A 1 295 ? 4.155 -9.828 -1.000 1.00 15.69 295 VAL A N 1
ATOM 2265 C CA . VAL A 1 295 ? 4.564 -9.780 -2.392 1.00 14.69 295 VAL A CA 1
ATOM 2266 C C . VAL A 1 295 ? 5.633 -10.837 -2.661 1.00 14.80 295 VAL A C 1
ATOM 2267 O O . VAL A 1 295 ? 5.666 -11.407 -3.755 1.00 14.16 295 VAL A O 1
ATOM 2271 N N . GLN A 1 296 ? 6.488 -11.154 -1.681 1.00 14.63 296 GLN A N 1
ATOM 2272 C CA . GLN A 1 296 ? 7.501 -12.178 -1.880 1.00 15.32 296 GLN A CA 1
ATOM 2273 C C . GLN A 1 296 ? 6.838 -13.550 -2.005 1.00 16.21 296 GLN A C 1
ATOM 2274 O O . GLN A 1 296 ? 7.286 -14.390 -2.791 1.00 16.74 296 GLN A O 1
ATOM 2280 N N . ALA A 1 297 ? 5.752 -13.765 -1.260 1.00 16.11 297 ALA A N 1
ATOM 2281 C CA . ALA A 1 297 ? 5.026 -15.022 -1.296 1.00 16.38 297 ALA A CA 1
ATOM 2282 C C . ALA A 1 297 ? 4.392 -15.326 -2.650 1.00 16.47 297 ALA A C 1
ATOM 2283 O O . ALA A 1 297 ? 4.039 -16.477 -2.916 1.00 16.94 297 ALA A O 1
ATOM 2285 N N . ALA A 1 298 ? 4.103 -14.297 -3.429 1.00 16.37 298 ALA A N 1
ATOM 2286 C CA . ALA A 1 298 ? 3.468 -14.453 -4.722 1.00 16.85 298 ALA A CA 1
ATOM 2287 C C . ALA A 1 298 ? 4.475 -14.642 -5.847 1.00 17.02 298 ALA A C 1
ATOM 2288 O O . ALA A 1 298 ? 4.112 -14.970 -6.976 1.00 17.65 298 ALA A O 1
ATOM 2290 N N . LEU A 1 299 ? 5.754 -14.424 -5.580 1.00 17.34 299 LEU A N 1
ATOM 2291 C CA . LEU A 1 299 ? 6.806 -14.482 -6.577 1.00 17.59 299 LEU A CA 1
ATOM 2292 C C . LEU A 1 299 ? 6.950 -15.820 -7.278 1.00 18.10 299 LEU A C 1
ATOM 2293 O O . LEU A 1 299 ? 7.001 -15.871 -8.518 1.00 17.61 299 LEU A O 1
ATOM 2298 N N . GLY A 1 300 ? 6.955 -16.919 -6.534 1.00 19.01 300 GLY A N 1
ATOM 2299 C CA . GLY A 1 300 ? 7.070 -18.248 -7.139 1.00 20.38 300 GLY A CA 1
ATOM 2300 C C . GLY A 1 300 ? 6.038 -18.417 -8.254 1.00 21.18 300 GLY A C 1
ATOM 2301 O O . GLY A 1 300 ? 6.345 -18.774 -9.389 1.00 20.76 300 GLY A O 1
ATOM 2302 N N . GLU A 1 301 ? 4.785 -18.156 -7.909 1.00 22.13 301 GLU A N 1
ATOM 2303 C CA . GLU A 1 301 ? 3.650 -18.208 -8.806 1.00 23.14 301 GLU A CA 1
ATOM 2304 C C . GLU A 1 301 ? 3.801 -17.249 -9.978 1.00 22.90 301 GLU A C 1
ATOM 2305 O O . GLU A 1 301 ? 3.551 -17.600 -11.130 1.00 23.03 301 GLU A O 1
ATOM 2311 N N . ALA A 1 302 ? 4.229 -16.019 -9.695 1.00 22.58 302 ALA A N 1
ATOM 2312 C CA . ALA A 1 302 ? 4.384 -14.984 -10.708 1.00 22.11 302 ALA A CA 1
ATOM 2313 C C . ALA A 1 302 ? 5.417 -15.351 -11.762 1.00 22.01 302 ALA A C 1
ATOM 2314 O O . ALA A 1 302 ? 5.180 -15.162 -12.954 1.00 21.73 302 ALA A O 1
ATOM 2316 N N . LEU A 1 303 ? 6.563 -15.880 -11.352 1.00 22.54 303 LEU A N 1
ATOM 2317 C CA . LEU A 1 303 ? 7.598 -16.247 -12.296 1.00 23.32 303 LEU A CA 1
ATOM 2318 C C . LEU A 1 303 ? 7.380 -17.613 -12.929 1.00 25.22 303 LEU A C 1
ATOM 2319 O O . LEU A 1 303 ? 7.545 -17.729 -14.155 1.00 25.64 303 LEU A O 1
ATOM 2324 N N . LEU A 1 304 ? 7.011 -18.614 -12.136 1.00 26.33 304 LEU A N 1
ATOM 2325 C CA . LEU A 1 304 ? 6.894 -19.961 -12.675 1.00 28.02 304 LEU A CA 1
ATOM 2326 C C . LEU A 1 304 ? 5.510 -20.334 -13.165 1.00 29.46 304 LEU A C 1
ATOM 2327 O O . LEU A 1 304 ? 5.414 -21.276 -13.961 1.00 29.84 304 LEU A O 1
ATOM 2332 N N . ASN A 1 305 ? 4.465 -19.640 -12.728 1.00 31.26 305 ASN A N 1
ATOM 2333 C CA . ASN A 1 305 ? 3.131 -20.038 -13.167 1.00 32.49 305 ASN A CA 1
ATOM 2334 C C . ASN A 1 305 ? 2.544 -19.101 -14.205 1.00 32.63 305 ASN A C 1
ATOM 2335 O O . ASN A 1 305 ? 1.461 -19.396 -14.711 1.00 33.12 305 ASN A O 1
ATOM 2340 N N . THR A 1 306 ? 3.221 -17.999 -14.501 1.00 32.38 306 THR A N 1
ATOM 2341 C CA . THR A 1 306 ? 2.753 -17.096 -15.550 1.00 32.14 306 THR A CA 1
ATOM 2342 C C . THR A 1 306 ? 3.211 -17.651 -16.894 1.00 32.31 306 THR A C 1
ATOM 2343 O O . THR A 1 306 ? 4.401 -17.875 -17.112 1.00 32.34 306 THR A O 1
ATOM 2347 N N . PRO A 1 307 ? 2.262 -17.902 -17.781 1.00 32.64 307 PRO A N 1
ATOM 2348 C CA . PRO A 1 307 ? 2.585 -18.421 -19.103 1.00 32.76 307 PRO A CA 1
ATOM 2349 C C . PRO A 1 307 ? 3.530 -17.469 -19.816 1.00 32.57 307 PRO A C 1
ATOM 2350 O O . PRO A 1 307 ? 3.409 -16.244 -19.722 1.00 32.22 307 PRO A O 1
ATOM 2354 N N . GLN A 1 308 ? 4.466 -18.025 -20.573 1.00 32.87 308 GLN A N 1
ATOM 2355 C CA . GLN A 1 308 ? 5.428 -17.236 -21.341 1.00 33.24 308 GLN A CA 1
ATOM 2356 C C . GLN A 1 308 ? 4.729 -16.334 -22.353 1.00 33.27 308 GLN A C 1
ATOM 2357 O O . GLN A 1 308 ? 5.193 -15.218 -22.611 1.00 32.89 308 GLN A O 1
ATOM 2363 N N . GLU A 1 309 ? 3.555 -16.707 -22.857 1.00 33.39 309 GLU A N 1
ATOM 2364 C CA . GLU A 1 309 ? 2.773 -15.893 -23.765 1.00 33.64 309 GLU A CA 1
ATOM 2365 C C . GLU A 1 309 ? 2.328 -14.562 -23.174 1.00 32.07 309 GLU A C 1
ATOM 2366 O O . GLU A 1 309 ? 2.230 -13.590 -23.928 1.00 31.93 309 GLU A O 1
ATOM 2372 N N . HIS A 1 310 ? 2.025 -14.508 -21.882 1.00 30.80 310 HIS A N 1
ATOM 2373 C CA . HIS A 1 310 ? 1.608 -13.264 -21.243 1.00 29.42 310 HIS A CA 1
ATOM 2374 C C . HIS A 1 310 ? 2.756 -12.251 -21.305 1.00 28.34 310 HIS A C 1
ATOM 2375 O O . HIS A 1 310 ? 2.545 -11.095 -21.661 1.00 27.69 310 HIS A O 1
ATOM 2382 N N . LEU A 1 311 ? 3.952 -12.717 -20.971 1.00 27.44 311 LEU A N 1
ATOM 2383 C CA . LEU A 1 311 ? 5.158 -11.913 -21.053 1.00 27.54 311 LEU A CA 1
ATOM 2384 C C . LEU A 1 311 ? 5.381 -11.440 -22.488 1.00 27.27 311 LEU A C 1
ATOM 2385 O O . LEU A 1 311 ? 5.536 -10.246 -22.736 1.00 27.10 311 LEU A O 1
ATOM 2390 N N . ASP A 1 312 ? 5.311 -12.356 -23.446 1.00 27.35 312 ASP A N 1
ATOM 2391 C CA . ASP A 1 312 ? 5.487 -12.077 -24.861 1.00 27.32 312 ASP A CA 1
ATOM 2392 C C . ASP A 1 312 ? 4.488 -11.062 -25.406 1.00 27.35 312 ASP A C 1
ATOM 2393 O O . ASP A 1 312 ? 4.879 -10.173 -26.174 1.00 27.24 312 ASP A O 1
ATOM 2398 N N . GLN A 1 313 ? 3.222 -11.138 -25.003 1.00 27.54 313 GLN A N 1
ATOM 2399 C CA . GLN A 1 313 ? 2.223 -10.197 -25.473 1.00 28.24 313 GLN A CA 1
ATOM 2400 C C . GLN A 1 313 ? 2.481 -8.785 -24.969 1.00 27.56 313 GLN A C 1
ATOM 2401 O O . GLN A 1 313 ? 2.181 -7.849 -25.717 1.00 27.84 313 GLN A O 1
ATOM 2407 N N . ILE A 1 314 ? 3.022 -8.639 -23.764 1.00 26.25 314 ILE A N 1
ATOM 2408 C CA . ILE A 1 314 ? 3.356 -7.316 -23.247 1.00 25.45 314 ILE A CA 1
ATOM 2409 C C . ILE A 1 314 ? 4.414 -6.658 -24.129 1.00 24.52 314 ILE A C 1
ATOM 2410 O O . ILE A 1 314 ? 4.295 -5.504 -24.526 1.00 24.56 314 ILE A O 1
ATOM 2415 N N . VAL A 1 315 ? 5.451 -7.416 -24.440 1.00 23.36 315 VAL A N 1
ATOM 2416 C CA . VAL A 1 315 ? 6.550 -6.968 -25.272 1.00 23.11 315 VAL A CA 1
ATOM 2417 C C . VAL A 1 315 ? 6.058 -6.663 -26.679 1.00 23.54 315 VAL A C 1
ATOM 2418 O O . VAL A 1 315 ? 6.409 -5.635 -27.255 1.00 23.60 315 VAL A O 1
ATOM 2422 N N . ALA A 1 316 ? 5.163 -7.513 -27.180 1.00 24.07 316 ALA A N 1
ATOM 2423 C CA . ALA A 1 316 ? 4.581 -7.360 -28.509 1.00 23.87 316 ALA A CA 1
ATOM 2424 C C . ALA A 1 316 ? 3.736 -6.102 -28.619 1.00 24.08 316 ALA A C 1
ATOM 2425 O O . ALA A 1 316 ? 3.700 -5.494 -29.691 1.00 24.78 316 ALA A O 1
ATOM 2427 N N . LYS A 1 317 ? 3.092 -5.644 -27.547 1.00 24.67 317 LYS A N 1
ATOM 2428 C CA . LYS A 1 317 ? 2.348 -4.389 -27.590 1.00 24.71 317 LYS A CA 1
ATOM 2429 C C . LYS A 1 317 ? 3.320 -3.206 -27.568 1.00 23.96 317 LYS A C 1
ATOM 2430 O O . LYS A 1 317 ? 3.074 -2.182 -28.209 1.00 24.05 317 LYS A O 1
ATOM 2436 N N . ILE A 1 318 ? 4.411 -3.343 -26.817 1.00 22.91 318 ILE A N 1
ATOM 2437 C CA . ILE A 1 318 ? 5.415 -2.281 -26.749 1.00 22.75 318 ILE A CA 1
ATOM 2438 C C . ILE A 1 318 ? 6.023 -2.095 -28.131 1.00 23.35 318 ILE A C 1
ATOM 2439 O O . ILE A 1 318 ? 6.007 -1.006 -28.704 1.00 22.63 318 ILE A O 1
ATOM 2444 N N . GLU A 1 319 ? 6.479 -3.193 -28.730 1.00 24.11 319 GLU A N 1
ATOM 2445 C CA . GLU A 1 319 ? 7.045 -3.192 -30.068 1.00 24.68 319 GLU A CA 1
ATOM 2446 C C . GLU A 1 319 ? 6.189 -2.429 -31.075 1.00 24.94 319 GLU A C 1
ATOM 2447 O O . GLU A 1 319 ? 6.668 -1.618 -31.867 1.00 24.17 319 GLU A O 1
ATOM 2453 N N . GLU A 1 320 ? 4.892 -2.709 -31.061 1.00 25.36 320 GLU A N 1
ATOM 2454 C CA . GLU A 1 320 ? 3.931 -2.049 -31.928 1.00 26.24 320 GLU A CA 1
ATOM 2455 C C . GLU A 1 320 ? 3.979 -0.544 -31.718 1.00 26.10 320 GLU A C 1
ATOM 2456 O O . GLU A 1 320 ? 4.090 0.197 -32.702 1.00 26.50 320 GLU A O 1
ATOM 2462 N N . SER A 1 321 ? 3.986 -0.085 -30.463 1.00 25.13 321 SER A N 1
ATOM 2463 C CA . SER A 1 321 ? 4.084 1.351 -30.205 1.00 24.00 321 SER A CA 1
ATOM 2464 C C . SER A 1 321 ? 5.482 1.894 -30.477 1.00 23.56 321 SER A C 1
ATOM 2465 O O . SER A 1 321 ? 5.634 3.015 -30.972 1.00 23.43 321 SER A O 1
ATOM 2468 N N . ALA A 1 322 ? 6.515 1.117 -30.180 1.00 23.17 322 ALA A N 1
ATOM 2469 C CA . ALA A 1 322 ? 7.892 1.516 -30.419 1.00 23.42 322 ALA A CA 1
ATOM 2470 C C . ALA A 1 322 ? 8.165 1.687 -31.912 1.00 23.54 322 ALA A C 1
ATOM 2471 O O . ALA A 1 322 ? 8.741 2.679 -32.365 1.00 22.61 322 ALA A O 1
ATOM 2473 N N . MET A 1 323 ? 7.697 0.712 -32.693 1.00 23.90 323 MET A N 1
ATOM 2474 C CA . MET A 1 323 ? 7.892 0.738 -34.142 1.00 24.11 323 MET A CA 1
ATOM 2475 C C . MET A 1 323 ? 7.092 1.866 -34.770 1.00 24.21 323 MET A C 1
ATOM 2476 O O . MET A 1 323 ? 7.596 2.567 -35.650 1.00 24.51 323 MET A O 1
ATOM 2481 N N . TYR A 1 324 ? 5.868 2.087 -34.301 1.00 24.47 324 TYR A N 1
ATOM 2482 C CA . TYR A 1 324 ? 5.046 3.177 -34.806 1.00 24.90 324 TYR A CA 1
ATOM 2483 C C . TYR A 1 324 ? 5.743 4.506 -34.529 1.00 25.09 324 TYR A C 1
ATOM 2484 O O . TYR A 1 324 ? 5.779 5.372 -35.390 1.00 25.22 324 TYR A O 1
ATOM 2493 N N . LEU A 1 325 ? 6.226 4.671 -33.308 1.00 26.02 325 LEU A N 1
ATOM 2494 C CA . LEU A 1 325 ? 6.910 5.894 -32.901 1.00 26.82 325 LEU A CA 1
ATOM 2495 C C . LEU A 1 325 ? 8.157 6.123 -33.732 1.00 26.91 325 LEU A C 1
ATOM 2496 O O . LEU A 1 325 ? 8.354 7.211 -34.274 1.00 26.73 325 LEU A O 1
ATOM 2501 N N . TYR A 1 326 ? 9.004 5.118 -33.886 1.00 27.90 326 TYR A N 1
ATOM 2502 C CA . TYR A 1 326 ? 10.223 5.202 -34.677 1.00 28.72 326 TYR A CA 1
ATOM 2503 C C . TYR A 1 326 ? 9.965 5.629 -36.121 1.00 28.88 326 TYR A C 1
ATOM 2504 O O . TYR A 1 326 ? 10.708 6.451 -36.670 1.00 28.63 326 TYR A O 1
ATOM 2513 N N . ASN A 1 327 ? 8.957 5.026 -36.744 1.00 29.16 327 ASN A N 1
ATOM 2514 C CA . ASN A 1 327 ? 8.623 5.344 -38.126 1.00 29.90 327 ASN A CA 1
ATOM 2515 C C . ASN A 1 327 ? 8.178 6.788 -38.310 1.00 30.75 327 ASN A C 1
ATOM 2516 O O . ASN A 1 327 ? 8.659 7.453 -39.226 1.00 31.08 327 ASN A O 1
ATOM 2521 N N . HIS A 1 328 ? 7.283 7.271 -37.460 1.00 31.57 328 HIS A N 1
ATOM 2522 C CA . HIS A 1 328 ? 6.758 8.620 -37.551 1.00 32.53 328 HIS A CA 1
ATOM 2523 C C . HIS A 1 328 ? 7.650 9.704 -36.992 1.00 33.26 328 HIS A C 1
ATOM 2524 O O . HIS A 1 328 ? 7.653 10.809 -37.560 1.00 34.22 328 HIS A O 1
ATOM 2531 N N . ILE A 1 329 ? 8.497 9.428 -36.007 1.00 33.48 329 ILE A N 1
ATOM 2532 C CA . ILE A 1 329 ? 9.367 10.481 -35.473 1.00 33.72 329 ILE A CA 1
ATOM 2533 C C . ILE A 1 329 ? 10.371 10.961 -36.499 1.00 33.71 329 ILE A C 1
ATOM 2534 O O . ILE A 1 329 ? 10.672 12.157 -36.523 1.00 33.33 329 ILE A O 1
ATOM 2539 N N . GLY A 1 330 ? 10.884 10.105 -37.372 1.00 34.33 330 GLY A N 1
ATOM 2540 C CA . GLY A 1 330 ? 11.849 10.451 -38.401 1.00 35.18 330 GLY A CA 1
ATOM 2541 C C . GLY A 1 330 ? 11.384 11.560 -39.331 1.00 35.78 330 GLY A C 1
ATOM 2542 O O . GLY A 1 330 ? 12.108 12.468 -39.742 1.00 35.13 330 GLY A O 1
ATOM 2543 N N . GLU A 1 331 ? 10.091 11.559 -39.611 1.00 36.79 331 GLU A N 1
ATOM 2544 C CA . GLU A 1 331 ? 9.355 12.511 -40.414 1.00 37.74 331 GLU A CA 1
ATOM 2545 C C . GLU A 1 331 ? 9.348 13.937 -39.890 1.00 37.04 331 GLU A C 1
ATOM 2546 O O . GLU A 1 331 ? 9.001 14.878 -40.617 1.00 37.24 331 GLU A O 1
ATOM 2552 N N . CYS A 1 332 ? 9.694 14.166 -38.630 1.00 36.32 332 CYS A N 1
ATOM 2553 C CA . CYS A 1 332 ? 9.790 15.492 -38.042 1.00 35.16 332 CYS A CA 1
ATOM 2554 C C . CYS A 1 332 ? 11.159 16.111 -38.304 1.00 34.43 332 CYS A C 1
ATOM 2555 O O . CYS A 1 332 ? 12.200 15.512 -38.034 1.00 34.93 332 CYS A O 1
ATOM 2558 N N . ILE A 1 333 ? 11.156 17.319 -38.842 1.00 33.58 333 ILE A N 1
ATOM 2559 C CA . ILE A 1 333 ? 12.397 18.032 -39.137 1.00 32.84 333 ILE A CA 1
ATOM 2560 C C . ILE A 1 333 ? 13.324 18.050 -37.931 1.00 32.68 333 ILE A C 1
ATOM 2561 O O . ILE A 1 333 ? 12.938 18.448 -36.830 1.00 32.85 333 ILE A O 1
ATOM 2566 N N . GLY A 1 334 ? 14.555 17.580 -38.110 1.00 32.44 334 GLY A N 1
ATOM 2567 C CA . GLY A 1 334 ? 15.562 17.566 -37.074 1.00 31.55 334 GLY A CA 1
ATOM 2568 C C . GLY A 1 334 ? 15.595 16.381 -36.134 1.00 30.99 334 GLY A C 1
ATOM 2569 O O . GLY A 1 334 ? 16.487 16.336 -35.273 1.00 31.13 334 GLY A O 1
ATOM 2570 N N . LEU A 1 335 ? 14.663 15.435 -36.215 1.00 30.25 335 LEU A N 1
ATOM 2571 C CA . LEU A 1 335 ? 14.694 14.307 -35.283 1.00 29.68 335 LEU A CA 1
ATOM 2572 C C . LEU A 1 335 ? 15.126 13.021 -35.976 1.00 28.85 335 LEU A C 1
ATOM 2573 O O . LEU A 1 335 ? 14.459 12.549 -36.891 1.00 29.27 335 LEU A O 1
ATOM 2578 N N . ALA A 1 336 ? 16.274 12.485 -35.581 1.00 27.62 336 ALA A N 1
ATOM 2579 C CA . ALA A 1 336 ? 16.791 11.239 -36.140 1.00 26.61 336 ALA A CA 1
ATOM 2580 C C . ALA A 1 336 ? 16.824 10.167 -35.050 1.00 25.62 336 ALA A C 1
ATOM 2581 O O . ALA A 1 336 ? 17.697 10.154 -34.186 1.00 25.26 336 ALA A O 1
ATOM 2583 N N . PRO A 1 337 ? 15.850 9.271 -35.077 1.00 25.03 337 PRO A N 1
ATOM 2584 C CA . PRO A 1 337 ? 15.739 8.219 -34.088 1.00 24.74 337 PRO A CA 1
ATOM 2585 C C . PRO A 1 337 ? 16.673 7.041 -34.304 1.00 24.41 337 PRO A C 1
ATOM 2586 O O . PRO A 1 337 ? 16.939 6.639 -35.436 1.00 24.80 337 PRO A O 1
ATOM 2590 N N . THR A 1 338 ? 17.186 6.496 -33.204 1.00 24.09 338 THR A N 1
ATOM 2591 C CA . THR A 1 338 ? 17.960 5.261 -33.247 1.00 23.96 338 THR A CA 1
ATOM 2592 C C . THR A 1 338 ? 16.924 4.144 -33.120 1.00 23.80 338 THR A C 1
ATOM 2593 O O . THR A 1 338 ? 15.827 4.393 -32.612 1.00 23.75 338 THR A O 1
ATOM 2597 N N . MET A 1 339 ? 17.207 2.951 -33.590 1.00 24.42 339 MET A N 1
ATOM 2598 C CA . MET A 1 339 ? 16.250 1.851 -33.533 1.00 25.06 339 MET A CA 1
ATOM 2599 C C . MET A 1 339 ? 16.172 1.199 -32.161 1.00 24.51 339 MET A C 1
ATOM 2600 O O . MET A 1 339 ? 17.157 0.696 -31.630 1.00 24.14 339 MET A O 1
ATOM 2605 N N . PRO A 1 340 ? 14.976 1.166 -31.591 1.00 24.39 340 PRO A N 1
ATOM 2606 C CA . PRO A 1 340 ? 14.731 0.529 -30.307 1.00 24.51 340 PRO A CA 1
ATOM 2607 C C . PRO A 1 340 ? 14.601 -0.974 -30.486 1.00 24.27 340 PRO A C 1
ATOM 2608 O O . PRO A 1 340 ? 13.826 -1.421 -31.333 1.00 24.70 340 PRO A O 1
ATOM 2612 N N . ARG A 1 341 ? 15.354 -1.766 -29.746 1.00 24.29 341 ARG A N 1
ATOM 2613 C CA . ARG A 1 341 ? 15.357 -3.218 -29.856 1.00 24.36 341 ARG A CA 1
ATOM 2614 C C . ARG A 1 341 ? 14.596 -3.928 -28.742 1.00 23.86 341 ARG A C 1
ATOM 2615 O O . ARG A 1 341 ? 14.239 -5.103 -28.841 1.00 23.55 341 ARG A O 1
ATOM 2623 N N . GLY A 1 342 ? 14.336 -3.220 -27.652 1.00 23.55 342 GLY A N 1
ATOM 2624 C CA . GLY A 1 342 ? 13.608 -3.757 -26.509 1.00 22.83 342 GLY A CA 1
ATOM 2625 C C . GLY A 1 342 ? 13.437 -2.691 -25.430 1.00 22.54 342 GLY A C 1
ATOM 2626 O O . GLY A 1 342 ? 13.547 -1.493 -25.716 1.00 22.64 342 GLY A O 1
ATOM 2627 N N . ALA A 1 343 ? 13.232 -3.123 -24.188 1.00 21.87 343 ALA A N 1
ATOM 2628 C CA . ALA A 1 343 ? 13.020 -2.187 -23.087 1.00 21.19 343 ALA A CA 1
ATOM 2629 C C . ALA A 1 343 ? 11.755 -1.389 -23.391 1.00 21.30 343 ALA A C 1
ATOM 2630 O O . ALA A 1 343 ? 10.874 -1.880 -24.099 1.00 21.34 343 ALA A O 1
ATOM 2632 N N . MET A 1 344 ? 11.615 -0.203 -22.820 1.00 21.44 344 MET A N 1
ATOM 2633 C CA . MET A 1 344 ? 10.411 0.601 -22.938 1.00 21.62 344 MET A CA 1
ATOM 2634 C C . MET A 1 344 ? 10.698 2.007 -23.430 1.00 21.79 344 MET A C 1
ATOM 2635 O O . MET A 1 344 ? 9.934 2.949 -23.207 1.00 21.36 344 MET A O 1
ATOM 2640 N N . TYR A 1 345 ? 11.870 2.190 -24.045 1.00 22.43 345 TYR A N 1
ATOM 2641 C CA . TYR A 1 345 ? 12.329 3.480 -24.524 1.00 22.97 345 TYR A CA 1
ATOM 2642 C C . TYR A 1 345 ? 12.778 3.521 -25.978 1.00 23.67 345 TYR A C 1
ATOM 2643 O O . TYR A 1 345 ? 13.054 2.546 -26.660 1.00 23.75 345 TYR A O 1
ATOM 2652 N N . LEU A 1 346 ? 12.836 4.751 -26.478 1.00 24.52 346 LEU A N 1
ATOM 2653 C CA . LEU A 1 346 ? 13.296 5.114 -27.803 1.00 24.47 346 LEU A CA 1
ATOM 2654 C C . LEU A 1 346 ? 14.146 6.376 -27.609 1.00 24.77 346 LEU A C 1
ATOM 2655 O O . LEU A 1 346 ? 13.684 7.353 -27.031 1.00 24.79 346 LEU A O 1
ATOM 2660 N N . MET A 1 347 ? 15.377 6.325 -28.060 1.00 25.05 347 MET A N 1
ATOM 2661 C CA . MET A 1 347 ? 16.308 7.443 -27.957 1.00 25.56 347 MET A CA 1
ATOM 2662 C C . MET A 1 347 ? 16.414 8.100 -29.327 1.00 26.83 347 MET A C 1
ATOM 2663 O O . MET A 1 347 ? 16.620 7.404 -30.329 1.00 27.17 347 MET A O 1
ATOM 2668 N N . SER A 1 348 ? 16.246 9.412 -29.426 1.00 28.28 348 SER A N 1
ATOM 2669 C CA . SER A 1 348 ? 16.303 10.075 -30.726 1.00 29.44 348 SER A CA 1
ATOM 2670 C C . SER A 1 348 ? 17.355 11.169 -30.764 1.00 31.00 348 SER A C 1
ATOM 2671 O O . SER A 1 348 ? 17.496 11.930 -29.811 1.00 30.98 348 SER A O 1
ATOM 2674 N N . ARG A 1 349 ? 18.089 11.243 -31.869 1.00 33.33 349 ARG A N 1
ATOM 2675 C CA . ARG A 1 349 ? 19.100 12.292 -32.030 1.00 35.30 349 ARG A CA 1
ATOM 2676 C C . ARG A 1 349 ? 18.379 13.586 -32.404 1.00 35.90 349 ARG A C 1
ATOM 2677 O O . ARG A 1 349 ? 17.368 13.524 -33.113 1.00 35.30 349 ARG A O 1
ATOM 2685 N N . ILE A 1 350 ? 18.821 14.720 -31.868 1.00 37.08 350 ILE A N 1
ATOM 2686 C CA . ILE A 1 350 ? 18.200 15.979 -32.261 1.00 39.33 350 ILE A CA 1
ATOM 2687 C C . ILE A 1 350 ? 19.216 16.769 -33.093 1.00 40.88 350 ILE A C 1
ATOM 2688 O O . ILE A 1 350 ? 20.282 17.106 -32.578 1.00 40.99 350 ILE A O 1
ATOM 2693 N N . ASP A 1 351 ? 18.899 17.047 -34.351 1.00 42.97 351 ASP A N 1
ATOM 2694 C CA . ASP A 1 351 ? 19.817 17.828 -35.186 1.00 45.09 351 ASP A CA 1
ATOM 2695 C C . ASP A 1 351 ? 19.550 19.306 -34.930 1.00 45.77 351 ASP A C 1
ATOM 2696 O O . ASP A 1 351 ? 18.797 19.947 -35.663 1.00 45.82 351 ASP A O 1
ATOM 2701 N N . LEU A 1 352 ? 20.214 19.876 -33.936 1.00 46.58 352 LEU A N 1
ATOM 2702 C CA . LEU A 1 352 ? 20.011 21.239 -33.484 1.00 47.69 352 LEU A CA 1
ATOM 2703 C C . LEU A 1 352 ? 20.286 22.326 -34.506 1.00 48.66 352 LEU A C 1
ATOM 2704 O O . LEU A 1 352 ? 19.726 23.426 -34.410 1.00 48.57 352 LEU A O 1
ATOM 2709 N N . GLU A 1 353 ? 21.103 22.041 -35.514 1.00 49.75 353 GLU A N 1
ATOM 2710 C CA . GLU A 1 353 ? 21.426 22.968 -36.577 1.00 50.77 353 GLU A CA 1
ATOM 2711 C C . GLU A 1 353 ? 20.272 23.185 -37.546 1.00 50.72 353 GLU A C 1
ATOM 2712 O O . GLU A 1 353 ? 20.255 24.187 -38.267 1.00 51.02 353 GLU A O 1
ATOM 2718 N N . LYS A 1 354 ? 19.263 22.325 -37.532 1.00 50.42 354 LYS A N 1
ATOM 2719 C CA . LYS A 1 354 ? 18.087 22.476 -38.369 1.00 50.17 354 LYS A CA 1
ATOM 2720 C C . LYS A 1 354 ? 17.020 23.358 -37.739 1.00 49.79 354 LYS A C 1
ATOM 2721 O O . LYS A 1 354 ? 15.878 23.361 -38.209 1.00 50.02 354 LYS A O 1
ATOM 2727 N N . TYR A 1 355 ? 17.317 24.074 -36.666 1.00 49.36 355 TYR A N 1
ATOM 2728 C CA . TYR A 1 355 ? 16.383 24.954 -35.988 1.00 49.30 355 TYR A CA 1
ATOM 2729 C C . TYR A 1 355 ? 17.042 26.322 -35.784 1.00 49.14 355 TYR A C 1
ATOM 2730 O O . TYR A 1 355 ? 18.263 26.350 -35.605 1.00 49.52 355 TYR A O 1
ATOM 2739 N N . ARG A 1 356 ? 16.266 27.398 -35.716 1.00 48.65 356 ARG A N 1
ATOM 2740 C CA . ARG A 1 356 ? 16.876 28.712 -35.520 1.00 48.25 356 ARG A CA 1
ATOM 2741 C C . ARG A 1 356 ? 16.898 29.195 -34.082 1.00 47.75 356 ARG A C 1
ATOM 2742 O O . ARG A 1 356 ? 17.868 29.869 -33.702 1.00 47.99 356 ARG A O 1
ATOM 2750 N N . ASP A 1 357 ? 15.894 28.902 -33.261 1.00 46.92 357 ASP A N 1
ATOM 2751 C CA . ASP A 1 357 ? 15.876 29.361 -31.879 1.00 45.72 357 ASP A CA 1
ATOM 2752 C C . ASP A 1 357 ? 16.341 28.306 -30.882 1.00 44.77 357 ASP A C 1
ATOM 2753 O O . ASP A 1 357 ? 16.845 28.681 -29.823 1.00 45.37 357 ASP A O 1
ATOM 2758 N N . ILE A 1 358 ? 16.152 27.037 -31.176 1.00 43.48 358 ILE A N 1
ATOM 2759 C CA . ILE A 1 358 ? 16.524 25.937 -30.297 1.00 42.37 358 ILE A CA 1
ATOM 2760 C C . ILE A 1 358 ? 18.008 25.608 -30.375 1.00 41.87 358 ILE A C 1
ATOM 2761 O O . ILE A 1 358 ? 18.508 25.193 -31.418 1.00 41.60 358 ILE A O 1
ATOM 2766 N N . LYS A 1 359 ? 18.703 25.729 -29.251 1.00 41.83 359 LYS A N 1
ATOM 2767 C CA . LYS A 1 359 ? 20.147 25.510 -29.214 1.00 42.15 359 LYS A CA 1
ATOM 2768 C C . LYS A 1 359 ? 20.618 24.303 -28.432 1.00 41.18 359 LYS A C 1
ATOM 2769 O O . LYS A 1 359 ? 21.740 23.824 -28.639 1.00 41.28 359 LYS A O 1
ATOM 2775 N N . THR A 1 360 ? 19.819 23.774 -27.522 1.00 39.91 360 THR A N 1
ATOM 2776 C CA . THR A 1 360 ? 20.167 22.650 -26.658 1.00 38.06 360 THR A CA 1
ATOM 2777 C C . THR A 1 360 ? 19.074 21.602 -26.609 1.00 36.77 360 THR A C 1
ATOM 2778 O O . THR A 1 360 ? 17.917 21.938 -26.874 1.00 36.58 360 THR A O 1
ATOM 2782 N N . ASP A 1 361 ? 19.384 20.376 -26.179 1.00 35.35 361 ASP A N 1
ATOM 2783 C CA . ASP A 1 361 ? 18.340 19.364 -26.016 1.00 34.30 361 ASP A CA 1
ATOM 2784 C C . ASP A 1 361 ? 17.397 19.802 -24.893 1.00 33.97 361 ASP A C 1
ATOM 2785 O O . ASP A 1 361 ? 16.189 19.586 -24.980 1.00 33.46 361 ASP A O 1
ATOM 2790 N N . VAL A 1 362 ? 17.909 20.452 -23.854 1.00 33.75 362 VAL A N 1
ATOM 2791 C CA . VAL A 1 362 ? 17.112 20.972 -22.755 1.00 34.14 362 VAL A CA 1
ATOM 2792 C C . VAL A 1 362 ? 16.137 22.051 -23.217 1.00 34.70 362 VAL A C 1
ATOM 2793 O O . VAL A 1 362 ? 14.969 22.115 -22.826 1.00 35.06 362 VAL A O 1
ATOM 2797 N N . GLU A 1 363 ? 16.613 22.923 -24.094 1.00 34.70 363 GLU A N 1
ATOM 2798 C CA . GLU A 1 363 ? 15.836 24.002 -24.685 1.00 34.64 363 GLU A CA 1
ATOM 2799 C C . GLU A 1 363 ? 14.703 23.421 -25.525 1.00 33.46 363 GLU A C 1
ATOM 2800 O O . GLU A 1 363 ? 13.580 23.927 -25.561 1.00 33.51 363 GLU A O 1
ATOM 2806 N N . PHE A 1 364 ? 14.991 22.324 -26.220 1.00 31.88 364 PHE A N 1
ATOM 2807 C CA . PHE A 1 364 ? 14.024 21.596 -27.025 1.00 30.60 364 PHE A CA 1
ATOM 2808 C C . PHE A 1 364 ? 12.889 21.077 -26.143 1.00 30.12 364 PHE A C 1
ATOM 2809 O O . PHE A 1 364 ? 11.704 21.188 -26.449 1.00 29.99 364 PHE A O 1
ATOM 2817 N N . PHE A 1 365 ? 13.265 20.495 -25.007 1.00 29.44 365 PHE A N 1
ATOM 2818 C CA . PHE A 1 365 ? 12.312 19.972 -24.036 1.00 28.86 365 PHE A CA 1
ATOM 2819 C C . PHE A 1 365 ? 11.419 21.112 -23.554 1.00 28.52 365 PHE A C 1
ATOM 2820 O O . PHE A 1 365 ? 10.196 21.037 -23.635 1.00 27.40 365 PHE A O 1
ATOM 2828 N N . GLU A 1 366 ? 12.055 22.180 -23.096 1.00 28.90 366 GLU A N 1
ATOM 2829 C CA . GLU A 1 366 ? 11.391 23.363 -22.582 1.00 29.63 366 GLU A CA 1
ATOM 2830 C C . GLU A 1 366 ? 10.414 24.032 -23.533 1.00 29.65 366 GLU A C 1
ATOM 2831 O O . GLU A 1 366 ? 9.274 24.295 -23.122 1.00 29.29 366 GLU A O 1
ATOM 2837 N N . LYS A 1 367 ? 10.810 24.287 -24.777 1.00 29.46 367 LYS A N 1
ATOM 2838 C CA . LYS A 1 367 ? 9.926 24.923 -25.746 1.00 29.40 367 LYS A CA 1
ATOM 2839 C C . LYS A 1 367 ? 8.814 23.991 -26.203 1.00 28.56 367 LYS A C 1
ATOM 2840 O O . LYS A 1 367 ? 7.656 24.420 -26.271 1.00 28.44 367 LYS A O 1
ATOM 2846 N N . LEU A 1 368 ? 9.126 22.726 -26.475 1.00 27.59 368 LEU A N 1
ATOM 2847 C CA . LEU A 1 368 ? 8.112 21.763 -26.892 1.00 26.96 368 LEU A CA 1
ATOM 2848 C C . LEU A 1 368 ? 7.002 21.593 -25.856 1.00 27.15 368 LEU A C 1
ATOM 2849 O O . LEU A 1 368 ? 5.821 21.488 -26.213 1.00 26.95 368 LEU A O 1
ATOM 2854 N N . LEU A 1 369 ? 7.360 21.545 -24.577 1.00 27.18 369 LEU A N 1
ATOM 2855 C CA . LEU A 1 369 ? 6.403 21.442 -23.487 1.00 27.27 369 LEU A CA 1
ATOM 2856 C C . LEU A 1 369 ? 5.540 22.704 -23.422 1.00 27.80 369 LEU A C 1
ATOM 2857 O O . LEU A 1 369 ? 4.320 22.657 -23.344 1.00 26.86 369 LEU A O 1
ATOM 2862 N N . GLU A 1 370 ? 6.217 23.847 -23.479 1.00 29.26 370 GLU A N 1
ATOM 2863 C CA . GLU A 1 370 ? 5.581 25.144 -23.449 1.00 30.71 370 GLU A CA 1
ATOM 2864 C C . GLU A 1 370 ? 4.597 25.399 -24.586 1.00 30.87 370 GLU A C 1
ATOM 2865 O O . GLU A 1 370 ? 3.529 25.976 -24.350 1.00 30.93 370 GLU A O 1
ATOM 2871 N N . GLU A 1 371 ? 4.923 24.998 -25.807 1.00 30.68 371 GLU A N 1
ATOM 2872 C CA . GLU A 1 371 ? 4.072 25.269 -26.950 1.00 31.02 371 GLU A CA 1
ATOM 2873 C C . GLU A 1 371 ? 3.078 24.196 -27.344 1.00 31.39 371 GLU A C 1
ATOM 2874 O O . GLU A 1 371 ? 2.084 24.542 -28.002 1.00 31.76 371 GLU A O 1
ATOM 2880 N N . GLU A 1 372 ? 3.391 22.917 -27.127 1.00 31.29 372 GLU A N 1
ATOM 2881 C CA . GLU A 1 372 ? 2.499 21.850 -27.578 1.00 30.55 372 GLU A CA 1
ATOM 2882 C C . GLU A 1 372 ? 2.000 21.012 -26.411 1.00 29.23 372 GLU A C 1
ATOM 2883 O O . GLU A 1 372 ? 1.223 20.074 -26.583 1.00 29.45 372 GLU A O 1
ATOM 2889 N N . ASN A 1 373 ? 2.510 21.296 -25.222 1.00 27.75 373 ASN A N 1
ATOM 2890 C CA . ASN A 1 373 ? 2.159 20.546 -24.023 1.00 26.51 373 ASN A CA 1
ATOM 2891 C C . ASN A 1 373 ? 2.496 19.068 -24.206 1.00 25.64 373 ASN A C 1
ATOM 2892 O O . ASN A 1 373 ? 1.725 18.161 -23.908 1.00 25.26 373 ASN A O 1
ATOM 2897 N N . VAL A 1 374 ? 3.693 18.815 -24.722 1.00 24.73 374 VAL A N 1
ATOM 2898 C CA . VAL A 1 374 ? 4.227 17.482 -24.952 1.00 24.19 374 VAL A CA 1
ATOM 2899 C C . VAL A 1 374 ? 5.525 17.448 -24.133 1.00 24.18 374 VAL A C 1
ATOM 2900 O O . VAL A 1 374 ? 6.344 18.358 -24.234 1.00 24.19 374 VAL A O 1
ATOM 2904 N N . GLN A 1 375 ? 5.598 16.458 -23.260 1.00 24.28 375 GLN A N 1
ATOM 2905 C CA . GLN A 1 375 ? 6.715 16.326 -22.332 1.00 24.52 375 GLN A CA 1
ATOM 2906 C C . GLN A 1 375 ? 7.592 15.115 -22.639 1.00 23.89 375 GLN A C 1
ATOM 2907 O O . GLN A 1 375 ? 7.194 13.951 -22.572 1.00 23.58 375 GLN A O 1
ATOM 2913 N N . VAL A 1 376 ? 8.838 15.397 -23.008 1.00 23.06 376 VAL A N 1
ATOM 2914 C CA . VAL A 1 376 ? 9.835 14.374 -23.302 1.00 21.94 376 VAL A CA 1
ATOM 2915 C C . VAL A 1 376 ? 10.956 14.606 -22.292 1.00 21.23 376 VAL A C 1
ATOM 2916 O O . VAL A 1 376 ? 10.826 15.557 -21.524 1.00 21.12 376 VAL A O 1
ATOM 2920 N N . LEU A 1 377 ? 11.996 13.799 -22.296 1.00 21.13 377 LEU A N 1
ATOM 2921 C CA . LEU A 1 377 ? 13.114 14.070 -21.395 1.00 20.99 377 LEU A CA 1
ATOM 2922 C C . LEU A 1 377 ? 14.300 14.509 -22.247 1.00 21.14 377 LEU A C 1
ATOM 2923 O O . LEU A 1 377 ? 14.532 13.949 -23.319 1.00 21.53 377 LEU A O 1
ATOM 2928 N N . PRO A 1 378 ? 15.011 15.524 -21.792 1.00 21.09 378 PRO A N 1
ATOM 2929 C CA . PRO A 1 378 ? 16.200 15.988 -22.487 1.00 20.87 378 PRO A CA 1
ATOM 2930 C C . PRO A 1 378 ? 17.287 14.951 -22.260 1.00 20.92 378 PRO A C 1
ATOM 2931 O O . PRO A 1 378 ? 17.531 14.500 -21.134 1.00 20.90 378 PRO A O 1
ATOM 2935 N N . GLY A 1 379 ? 18.003 14.580 -23.311 1.00 21.06 379 GLY A N 1
ATOM 2936 C CA . GLY A 1 379 ? 19.097 13.627 -23.220 1.00 21.18 379 GLY A CA 1
ATOM 2937 C C . GLY A 1 379 ? 20.158 14.023 -22.214 1.00 21.11 379 GLY A C 1
ATOM 2938 O O . GLY A 1 379 ? 20.849 13.161 -21.663 1.00 20.71 379 GLY A O 1
ATOM 2939 N N . THR A 1 380 ? 20.392 15.309 -21.987 1.00 21.44 380 THR A N 1
ATOM 2940 C CA . THR A 1 380 ? 21.370 15.824 -21.046 1.00 22.08 380 THR A CA 1
ATOM 2941 C C . THR A 1 380 ? 21.271 15.151 -19.689 1.00 22.83 380 THR A C 1
ATOM 2942 O O . THR A 1 380 ? 22.302 14.871 -19.067 1.00 23.41 380 THR A O 1
ATOM 2946 N N . ILE A 1 381 ? 20.065 14.855 -19.215 1.00 23.14 381 ILE A N 1
ATOM 2947 C CA . ILE A 1 381 ? 19.820 14.174 -17.955 1.00 22.98 381 ILE A CA 1
ATOM 2948 C C . ILE A 1 381 ? 20.554 12.844 -17.896 1.00 22.33 381 ILE A C 1
ATOM 2949 O O . ILE A 1 381 ? 21.051 12.474 -16.836 1.00 22.05 381 ILE A O 1
ATOM 2954 N N . PHE A 1 382 ? 20.604 12.109 -18.996 1.00 21.75 382 PHE A N 1
ATOM 2955 C CA . PHE A 1 382 ? 21.238 10.812 -19.116 1.00 21.26 382 PHE A CA 1
ATOM 2956 C C . PHE A 1 382 ? 22.690 10.880 -19.581 1.00 21.98 382 PHE A C 1
ATOM 2957 O O . PHE A 1 382 ? 23.318 9.861 -19.888 1.00 21.79 382 PHE A O 1
ATOM 2965 N N . HIS A 1 383 ? 23.244 12.085 -19.647 1.00 22.92 383 HIS A N 1
ATOM 2966 C CA . HIS A 1 383 ? 24.604 12.324 -20.106 1.00 23.83 383 HIS A CA 1
ATOM 2967 C C . HIS A 1 383 ? 24.699 12.053 -21.609 1.00 23.90 383 HIS A C 1
ATOM 2968 O O . HIS A 1 383 ? 25.641 11.435 -22.106 1.00 24.26 383 HIS A O 1
ATOM 2975 N N . ALA A 1 384 ? 23.726 12.566 -22.362 1.00 23.31 384 ALA A N 1
ATOM 2976 C CA . ALA A 1 384 ? 23.668 12.393 -23.805 1.00 22.57 384 ALA A CA 1
ATOM 2977 C C . ALA A 1 384 ? 23.167 13.655 -24.496 1.00 22.46 384 ALA A C 1
ATOM 2978 O O . ALA A 1 384 ? 22.040 13.692 -25.004 1.00 22.09 384 ALA A O 1
ATOM 2980 N N . PRO A 1 385 ? 23.932 14.731 -24.394 1.00 22.52 385 PRO A N 1
ATOM 2981 C CA . PRO A 1 385 ? 23.557 15.994 -25.016 1.00 22.50 385 PRO A CA 1
ATOM 2982 C C . PRO A 1 385 ? 23.220 15.760 -26.480 1.00 22.61 385 PRO A C 1
ATOM 2983 O O . PRO A 1 385 ? 23.886 14.952 -27.133 1.00 22.75 385 PRO A O 1
ATOM 2987 N N . GLY A 1 386 ? 22.144 16.352 -26.981 1.00 22.53 386 GLY A N 1
ATOM 2988 C CA . GLY A 1 386 ? 21.750 16.217 -28.368 1.00 22.20 386 GLY A CA 1
ATOM 2989 C C . GLY A 1 386 ? 20.743 15.119 -28.652 1.00 22.46 386 GLY A C 1
ATOM 2990 O O . GLY A 1 386 ? 20.377 14.881 -29.815 1.00 22.61 386 GLY A O 1
ATOM 2991 N N . PHE A 1 387 ? 20.344 14.390 -27.610 1.00 21.88 387 PHE A N 1
ATOM 2992 C CA . PHE A 1 387 ? 19.392 13.296 -27.775 1.00 21.38 387 PHE A CA 1
ATOM 2993 C C . PHE A 1 387 ? 18.160 13.554 -26.918 1.00 20.73 387 PHE A C 1
ATOM 2994 O O . PHE A 1 387 ? 18.194 14.469 -26.092 1.00 21.43 387 PHE A O 1
ATOM 3002 N N . THR A 1 388 ? 17.111 12.769 -27.106 1.00 19.47 388 THR A N 1
ATOM 3003 C CA . THR A 1 388 ? 15.920 12.941 -26.276 1.00 19.12 388 THR A CA 1
ATOM 3004 C C . THR A 1 388 ? 15.355 11.557 -25.973 1.00 18.98 388 THR A C 1
ATOM 3005 O O . THR A 1 388 ? 15.446 10.670 -26.814 1.00 19.24 388 THR A O 1
ATOM 3009 N N . ARG A 1 389 ? 14.839 11.349 -24.770 1.00 19.02 389 ARG A N 1
ATOM 3010 C CA . ARG A 1 389 ? 14.274 10.054 -24.430 1.00 19.17 389 ARG A CA 1
ATOM 3011 C C . ARG A 1 389 ? 12.748 10.090 -24.490 1.00 19.07 389 ARG A C 1
ATOM 3012 O O . ARG A 1 389 ? 12.104 10.995 -23.959 1.00 19.14 389 ARG A O 1
ATOM 3020 N N . LEU A 1 390 ? 12.180 9.103 -25.163 1.00 18.49 390 LEU A N 1
ATOM 3021 C CA . LEU A 1 390 ? 10.736 8.956 -25.266 1.00 18.74 390 LEU A CA 1
ATOM 3022 C C . LEU A 1 390 ? 10.362 7.566 -24.756 1.00 19.37 390 LEU A C 1
ATOM 3023 O O . LEU A 1 390 ? 11.138 6.610 -24.857 1.00 19.63 390 LEU A O 1
ATOM 3028 N N . THR A 1 391 ? 9.183 7.413 -24.166 1.00 19.88 391 THR A N 1
ATOM 3029 C CA . THR A 1 391 ? 8.766 6.098 -23.679 1.00 19.95 391 THR A CA 1
ATOM 3030 C C . THR A 1 391 ? 8.029 5.429 -24.828 1.00 20.14 391 THR A C 1
ATOM 3031 O O . THR A 1 391 ? 7.529 6.140 -25.711 1.00 20.45 391 THR A O 1
ATOM 3035 N N . THR A 1 392 ? 7.994 4.106 -24.873 1.00 20.12 392 THR A N 1
ATOM 3036 C CA . THR A 1 392 ? 7.297 3.423 -25.948 1.00 20.15 392 THR A CA 1
ATOM 3037 C C . THR A 1 392 ? 6.211 2.495 -25.417 1.00 20.88 392 THR A C 1
ATOM 3038 O O . THR A 1 392 ? 5.775 1.611 -26.161 1.00 21.91 392 THR A O 1
ATOM 3042 N N . THR A 1 393 ? 5.748 2.712 -24.194 1.00 20.67 393 THR A N 1
ATOM 3043 C CA . THR A 1 393 ? 4.749 1.843 -23.597 1.00 20.97 393 THR A CA 1
ATOM 3044 C C . THR A 1 393 ? 3.305 2.295 -23.713 1.00 21.60 393 THR A C 1
ATOM 3045 O O . THR A 1 393 ? 2.392 1.545 -23.336 1.00 21.74 393 THR A O 1
ATOM 3049 N N . ARG A 1 394 ? 3.065 3.506 -24.190 1.00 22.37 394 ARG A N 1
ATOM 3050 C CA . ARG A 1 394 ? 1.682 3.987 -24.304 1.00 22.96 394 ARG A CA 1
ATOM 3051 C C . ARG A 1 394 ? 1.040 3.481 -25.583 1.00 24.19 394 ARG A C 1
ATOM 3052 O O . ARG A 1 394 ? 1.711 3.031 -26.516 1.00 23.86 394 ARG A O 1
ATOM 3060 N N . PRO A 1 395 ? -0.288 3.502 -25.638 1.00 25.16 395 PRO A N 1
ATOM 3061 C CA . PRO A 1 395 ? -1.039 3.051 -26.796 1.00 25.58 395 PRO A CA 1
ATOM 3062 C C . PRO A 1 395 ? -0.702 3.875 -28.026 1.00 26.31 395 PRO A C 1
ATOM 3063 O O . PRO A 1 395 ? -0.420 5.069 -27.921 1.00 26.43 395 PRO A O 1
ATOM 3067 N N . VAL A 1 396 ? -0.788 3.266 -29.205 1.00 27.14 396 VAL A N 1
ATOM 3068 C CA . VAL A 1 396 ? -0.479 3.924 -30.473 1.00 27.91 396 VAL A CA 1
ATOM 3069 C C . VAL A 1 396 ? -1.217 5.241 -30.621 1.00 28.57 396 VAL A C 1
ATOM 3070 O O . VAL A 1 396 ? -0.627 6.263 -30.986 1.00 28.05 396 VAL A O 1
ATOM 3074 N N . GLU A 1 397 ? -2.501 5.275 -30.285 1.00 29.66 397 GLU A N 1
ATOM 3075 C CA . GLU A 1 397 ? -3.334 6.460 -30.350 1.00 31.08 397 GLU A CA 1
ATOM 3076 C C . GLU A 1 397 ? -2.727 7.666 -29.651 1.00 30.57 397 GLU A C 1
ATOM 3077 O O . GLU A 1 397 ? -2.942 8.787 -30.121 1.00 31.09 397 GLU A O 1
ATOM 3083 N N . VAL A 1 398 ? -2.002 7.489 -28.563 1.00 30.02 398 VAL A N 1
ATOM 3084 C CA . VAL A 1 398 ? -1.314 8.560 -27.859 1.00 29.70 398 VAL A CA 1
ATOM 3085 C C . VAL A 1 398 ? -0.164 9.127 -28.682 1.00 29.88 398 VAL A C 1
ATOM 3086 O O . VAL A 1 398 ? -0.014 10.354 -28.763 1.00 29.26 398 VAL A O 1
ATOM 3090 N N . TYR A 1 399 ? 0.649 8.272 -29.305 1.00 29.98 399 TYR A N 1
ATOM 3091 C CA . TYR A 1 399 ? 1.763 8.740 -30.120 1.00 30.54 399 TYR A CA 1
ATOM 3092 C C . TYR A 1 399 ? 1.312 9.437 -31.398 1.00 31.29 399 TYR A C 1
ATOM 3093 O O . TYR A 1 399 ? 1.896 10.445 -31.804 1.00 31.20 399 TYR A O 1
ATOM 3102 N N . ARG A 1 400 ? 0.248 8.927 -32.019 1.00 32.13 400 ARG A N 1
ATOM 3103 C CA . ARG A 1 400 ? -0.272 9.576 -33.221 1.00 33.28 400 ARG A CA 1
ATOM 3104 C C . ARG A 1 400 ? -0.515 11.046 -32.882 1.00 33.34 400 ARG A C 1
ATOM 3105 O O . ARG A 1 400 ? 0.003 11.925 -33.574 1.00 32.99 400 ARG A O 1
ATOM 3113 N N . GLU A 1 401 ? -1.273 11.283 -31.802 1.00 33.16 401 GLU A N 1
ATOM 3114 C CA . GLU A 1 401 ? -1.532 12.659 -31.406 1.00 33.23 401 GLU A CA 1
ATOM 3115 C C . GLU A 1 401 ? -0.247 13.411 -31.080 1.00 32.74 401 GLU A C 1
ATOM 3116 O O . GLU A 1 401 ? -0.087 14.555 -31.510 1.00 33.01 401 GLU A O 1
ATOM 3122 N N . ALA A 1 402 ? 0.662 12.791 -30.334 1.00 31.92 402 ALA A N 1
ATOM 3123 C CA . ALA A 1 402 ? 1.893 13.446 -29.923 1.00 31.00 402 ALA A CA 1
ATOM 3124 C C . ALA A 1 402 ? 2.811 13.751 -31.094 1.00 30.77 402 ALA A C 1
ATOM 3125 O O . ALA A 1 402 ? 3.390 14.839 -31.109 1.00 31.03 402 ALA A O 1
ATOM 3127 N N . VAL A 1 403 ? 2.949 12.845 -32.060 1.00 30.47 403 VAL A N 1
ATOM 3128 C CA . VAL A 1 403 ? 3.841 13.138 -33.180 1.00 30.80 403 VAL A CA 1
ATOM 3129 C C . VAL A 1 403 ? 3.265 14.230 -34.066 1.00 30.75 403 VAL A C 1
ATOM 3130 O O . VAL A 1 403 ? 4.027 15.081 -34.542 1.00 30.39 403 VAL A O 1
ATOM 3134 N N . GLU A 1 404 ? 1.942 14.300 -34.218 1.00 31.03 404 GLU A N 1
ATOM 3135 C CA . GLU A 1 404 ? 1.326 15.393 -34.956 1.00 31.40 404 GLU A CA 1
ATOM 3136 C C . GLU A 1 404 ? 1.779 16.718 -34.326 1.00 30.05 404 GLU A C 1
ATOM 3137 O O . GLU A 1 404 ? 2.195 17.615 -35.051 1.00 29.77 404 GLU A O 1
ATOM 3143 N N . ARG A 1 405 ? 1.702 16.812 -33.000 1.00 28.31 405 ARG A N 1
ATOM 3144 C CA . ARG A 1 405 ? 2.146 18.002 -32.296 1.00 27.13 405 ARG A CA 1
ATOM 3145 C C . ARG A 1 405 ? 3.646 18.235 -32.456 1.00 27.04 405 ARG A C 1
ATOM 3146 O O . ARG A 1 405 ? 4.031 19.378 -32.722 1.00 27.21 405 ARG A O 1
ATOM 3154 N N . ILE A 1 406 ? 4.478 17.207 -32.293 1.00 27.01 406 ILE A N 1
ATOM 3155 C CA . ILE A 1 406 ? 5.922 17.426 -32.428 1.00 27.54 406 ILE A CA 1
ATOM 3156 C C . ILE A 1 406 ? 6.238 17.898 -33.844 1.00 28.32 406 ILE A C 1
ATOM 3157 O O . ILE A 1 406 ? 7.005 18.842 -34.023 1.00 28.59 406 ILE A O 1
ATOM 3162 N N . LYS A 1 407 ? 5.614 17.295 -34.854 1.00 29.05 407 LYS A N 1
ATOM 3163 C CA . LYS A 1 407 ? 5.825 17.699 -36.230 1.00 29.95 407 LYS A CA 1
ATOM 3164 C C . LYS A 1 407 ? 5.557 19.185 -36.426 1.00 30.16 407 LYS A C 1
ATOM 3165 O O . LYS A 1 407 ? 6.440 19.929 -36.854 1.00 29.58 407 LYS A O 1
ATOM 3171 N N . ALA A 1 408 ? 4.361 19.649 -36.080 1.00 30.47 408 ALA A N 1
ATOM 3172 C CA . ALA A 1 408 ? 3.969 21.046 -36.209 1.00 30.64 408 ALA A CA 1
ATOM 3173 C C . ALA A 1 408 ? 4.935 22.011 -35.535 1.00 30.92 408 ALA A C 1
ATOM 3174 O O . ALA A 1 408 ? 5.275 23.064 -36.077 1.00 31.12 408 ALA A O 1
ATOM 3176 N N . PHE A 1 409 ? 5.395 21.664 -34.343 1.00 31.10 409 PHE A N 1
ATOM 3177 C CA . PHE A 1 409 ? 6.377 22.427 -33.594 1.00 31.76 409 PHE A CA 1
ATOM 3178 C C . PHE A 1 409 ? 7.729 22.417 -34.299 1.00 32.80 409 PHE A C 1
ATOM 3179 O O . PHE A 1 409 ? 8.443 23.418 -34.303 1.00 32.22 409 PHE A O 1
ATOM 3187 N N . CYS A 1 410 ? 8.090 21.278 -34.882 1.00 34.83 410 CYS A N 1
ATOM 3188 C CA . CYS A 1 410 ? 9.356 21.138 -35.594 1.00 37.04 410 CYS A CA 1
ATOM 3189 C C . CYS A 1 410 ? 9.382 22.013 -36.843 1.00 38.68 410 CYS A C 1
ATOM 3190 O O . CYS A 1 410 ? 10.265 22.861 -37.010 1.00 38.91 410 CYS A O 1
ATOM 3193 N N . GLN A 1 411 ? 8.332 21.935 -37.659 1.00 40.43 411 GLN A N 1
ATOM 3194 C CA . GLN A 1 411 ? 8.189 22.754 -38.853 1.00 42.04 411 GLN A CA 1
ATOM 3195 C C . GLN A 1 411 ? 8.281 24.240 -38.544 1.00 42.07 411 GLN A C 1
ATOM 3196 O O . GLN A 1 411 ? 8.911 24.996 -39.277 1.00 42.23 411 GLN A O 1
ATOM 3202 N N . ARG A 1 412 ? 7.680 24.656 -37.446 1.00 42.08 412 ARG A N 1
ATOM 3203 C CA . ARG A 1 412 ? 7.648 26.017 -36.959 1.00 42.08 412 ARG A CA 1
ATOM 3204 C C . ARG A 1 412 ? 9.002 26.567 -36.551 1.00 42.21 412 ARG A C 1
ATOM 3205 O O . ARG A 1 412 ? 9.279 27.744 -36.789 1.00 41.93 412 ARG A O 1
ATOM 3213 N N . HIS A 1 413 ? 9.869 25.756 -35.956 1.00 42.88 413 HIS A N 1
ATOM 3214 C CA . HIS A 1 413 ? 11.176 26.221 -35.506 1.00 43.72 413 HIS A CA 1
ATOM 3215 C C . HIS A 1 413 ? 12.290 25.976 -36.515 1.00 44.35 413 HIS A C 1
ATOM 3216 O O . HIS A 1 413 ? 13.460 26.267 -36.253 1.00 44.24 413 HIS A O 1
ATOM 3223 N N . ALA A 1 414 ? 11.932 25.454 -37.680 1.00 45.03 414 ALA A N 1
ATOM 3224 C CA . ALA A 1 414 ? 12.872 25.168 -38.748 1.00 46.11 414 ALA A CA 1
ATOM 3225 C C . ALA A 1 414 ? 13.523 26.427 -39.319 1.00 46.71 414 ALA A C 1
ATOM 3226 O O . ALA A 1 414 ? 12.923 27.496 -39.445 1.00 46.72 414 ALA A O 1
ATOM 3228 N N . ALA A 1 415 ? 14.799 26.280 -39.677 1.00 46.97 415 ALA A N 1
ATOM 3229 C CA . ALA A 1 415 ? 15.593 27.355 -40.255 1.00 46.98 415 ALA A CA 1
ATOM 3230 C C . ALA A 1 415 ? 15.674 27.259 -41.776 1.00 46.69 415 ALA A C 1
ATOM 3231 O O . ALA A 1 415 ? 14.850 26.671 -42.472 1.00 46.05 415 ALA A O 1
ATOM 3233 N N . TRP B 1 4 ? 42.900 -11.411 -8.472 1.00 40.14 4 TRP B N 1
ATOM 3234 C CA . TRP B 1 4 ? 41.528 -11.158 -8.055 1.00 40.53 4 TRP B CA 1
ATOM 3235 C C . TRP B 1 4 ? 41.427 -10.663 -6.616 1.00 40.12 4 TRP B C 1
ATOM 3236 O O . TRP B 1 4 ? 41.474 -11.468 -5.684 1.00 40.50 4 TRP B O 1
ATOM 3247 N N . ASP B 1 5 ? 41.231 -9.362 -6.432 1.00 39.75 5 ASP B N 1
ATOM 3248 C CA . ASP B 1 5 ? 41.102 -8.831 -5.077 1.00 39.40 5 ASP B CA 1
ATOM 3249 C C . ASP B 1 5 ? 39.759 -8.135 -4.886 1.00 38.44 5 ASP B C 1
ATOM 3250 O O . ASP B 1 5 ? 39.636 -6.932 -5.087 1.00 38.33 5 ASP B O 1
ATOM 3255 N N . VAL B 1 6 ? 38.738 -8.903 -4.518 1.00 37.20 6 VAL B N 1
ATOM 3256 C CA . VAL B 1 6 ? 37.402 -8.361 -4.297 1.00 35.73 6 VAL B CA 1
ATOM 3257 C C . VAL B 1 6 ? 37.125 -8.348 -2.796 1.00 34.80 6 VAL B C 1
ATOM 3258 O O . VAL B 1 6 ? 36.980 -9.397 -2.170 1.00 34.92 6 VAL B O 1
ATOM 3262 N N . SER B 1 7 ? 37.133 -7.152 -2.220 1.00 33.20 7 SER B N 1
ATOM 3263 C CA . SER B 1 7 ? 36.897 -7.012 -0.786 1.00 31.88 7 SER B CA 1
ATOM 3264 C C . SER B 1 7 ? 35.646 -6.174 -0.556 1.00 30.55 7 SER B C 1
ATOM 3265 O O . SER B 1 7 ? 35.412 -5.233 -1.320 1.00 31.15 7 SER B O 1
ATOM 3268 N N . MET B 1 8 ? 34.862 -6.503 0.468 1.00 28.72 8 MET B N 1
ATOM 3269 C CA . MET B 1 8 ? 33.645 -5.727 0.721 1.00 26.75 8 MET B CA 1
ATOM 3270 C C . MET B 1 8 ? 34.018 -4.325 1.179 1.00 25.73 8 MET B C 1
ATOM 3271 O O . MET B 1 8 ? 35.145 -4.134 1.636 1.00 25.82 8 MET B O 1
ATOM 3276 N N . SER B 1 9 ? 33.113 -3.367 1.026 1.00 24.66 9 SER B N 1
ATOM 3277 C CA . SER B 1 9 ? 33.423 -1.999 1.444 1.00 23.90 9 SER B CA 1
ATOM 3278 C C . SER B 1 9 ? 33.500 -1.932 2.962 1.00 23.68 9 SER B C 1
ATOM 3279 O O . SER B 1 9 ? 33.005 -2.848 3.620 1.00 22.78 9 SER B O 1
ATOM 3282 N N . ASN B 1 10 ? 34.027 -0.839 3.504 1.00 24.23 10 ASN B N 1
ATOM 3283 C CA . ASN B 1 10 ? 34.063 -0.663 4.954 1.00 25.18 10 ASN B CA 1
ATOM 3284 C C . ASN B 1 10 ? 32.651 -0.477 5.494 1.00 24.77 10 ASN B C 1
ATOM 3285 O O . ASN B 1 10 ? 32.345 -1.015 6.557 1.00 25.66 10 ASN B O 1
ATOM 3290 N N . HIS B 1 11 ? 31.824 0.244 4.745 1.00 23.40 11 HIS B N 1
ATOM 3291 C CA . HIS B 1 11 ? 30.428 0.456 5.106 1.00 22.19 11 HIS B CA 1
ATOM 3292 C C . HIS B 1 11 ? 29.741 -0.888 5.322 1.00 21.57 11 HIS B C 1
ATOM 3293 O O . HIS B 1 11 ? 29.164 -1.129 6.383 1.00 21.25 11 HIS B O 1
ATOM 3300 N N . ALA B 1 12 ? 29.851 -1.819 4.381 1.00 21.32 12 ALA B N 1
ATOM 3301 C CA . ALA B 1 12 ? 29.271 -3.148 4.515 1.00 21.71 12 ALA B CA 1
ATOM 3302 C C . ALA B 1 12 ? 29.906 -3.928 5.662 1.00 21.93 12 ALA B C 1
ATOM 3303 O O . ALA B 1 12 ? 29.220 -4.676 6.356 1.00 21.78 12 ALA B O 1
ATOM 3305 N N . GLY B 1 13 ? 31.190 -3.720 5.927 1.00 22.20 13 GLY B N 1
ATOM 3306 C CA . GLY B 1 13 ? 31.930 -4.342 6.996 1.00 22.59 13 GLY B CA 1
ATOM 3307 C C . GLY B 1 13 ? 31.660 -3.768 8.378 1.00 23.39 13 GLY B C 1
ATOM 3308 O O . GLY B 1 13 ? 32.028 -4.369 9.391 1.00 22.74 13 GLY B O 1
ATOM 3309 N N . LEU B 1 14 ? 30.991 -2.623 8.462 1.00 23.98 14 LEU B N 1
ATOM 3310 C CA . LEU B 1 14 ? 30.620 -2.020 9.735 1.00 24.49 14 LEU B CA 1
ATOM 3311 C C . LEU B 1 14 ? 29.176 -2.315 10.128 1.00 25.40 14 LEU B C 1
ATOM 3312 O O . LEU B 1 14 ? 28.743 -1.953 11.223 1.00 25.03 14 LEU B O 1
ATOM 3317 N N . VAL B 1 15 ? 28.416 -2.989 9.267 1.00 26.26 15 VAL B N 1
ATOM 3318 C CA . VAL B 1 15 ? 27.026 -3.336 9.527 1.00 27.11 15 VAL B CA 1
ATOM 3319 C C . VAL B 1 15 ? 26.938 -4.574 10.420 1.00 28.55 15 VAL B C 1
ATOM 3320 O O . VAL B 1 15 ? 27.414 -5.656 10.076 1.00 28.49 15 VAL B O 1
ATOM 3324 N N . PHE B 1 16 ? 26.279 -4.423 11.566 1.00 29.89 16 PHE B N 1
ATOM 3325 C CA . PHE B 1 16 ? 26.157 -5.512 12.525 1.00 31.07 16 PHE B CA 1
ATOM 3326 C C . PHE B 1 16 ? 24.808 -5.530 13.221 1.00 31.05 16 PHE B C 1
ATOM 3327 O O . PHE B 1 16 ? 24.331 -4.474 13.653 1.00 31.22 16 PHE B O 1
ATOM 3335 N N . ASN B 1 17 ? 24.193 -6.706 13.332 1.00 30.59 17 ASN B N 1
ATOM 3336 C CA . ASN B 1 17 ? 22.918 -6.822 14.038 1.00 30.64 17 ASN B CA 1
ATOM 3337 C C . ASN B 1 17 ? 23.117 -7.803 15.202 1.00 30.25 17 ASN B C 1
ATOM 3338 O O . ASN B 1 17 ? 23.221 -9.014 15.026 1.00 29.66 17 ASN B O 1
ATOM 3343 N N . PRO B 1 18 ? 23.121 -7.267 16.419 1.00 30.10 18 PRO B N 1
ATOM 3344 C CA . PRO B 1 18 ? 23.358 -8.048 17.626 1.00 30.38 18 PRO B CA 1
ATOM 3345 C C . PRO B 1 18 ? 22.347 -9.158 17.843 1.00 30.86 18 PRO B C 1
ATOM 3346 O O . PRO B 1 18 ? 22.720 -10.288 18.175 1.00 30.25 18 PRO B O 1
ATOM 3350 N N . ILE B 1 19 ? 21.067 -8.886 17.598 1.00 31.77 19 ILE B N 1
ATOM 3351 C CA . ILE B 1 19 ? 20.030 -9.900 17.731 1.00 32.82 19 ILE B CA 1
ATOM 3352 C C . ILE B 1 19 ? 20.286 -11.057 16.772 1.00 34.97 19 ILE B C 1
ATOM 3353 O O . ILE B 1 19 ? 20.290 -12.211 17.212 1.00 34.90 19 ILE B O 1
ATOM 3358 N N . ARG B 1 20 ? 20.565 -10.782 15.499 1.00 37.70 20 ARG B N 1
ATOM 3359 C CA . ARG B 1 20 ? 20.819 -11.854 14.541 1.00 40.42 20 ARG B CA 1
ATOM 3360 C C . ARG B 1 20 ? 22.059 -12.661 14.916 1.00 40.93 20 ARG B C 1
ATOM 3361 O O . ARG B 1 20 ? 22.006 -13.893 14.929 1.00 40.73 20 ARG B O 1
ATOM 3369 N N . THR B 1 21 ? 23.150 -11.990 15.267 1.00 41.75 21 THR B N 1
ATOM 3370 C CA . THR B 1 21 ? 24.366 -12.661 15.702 1.00 42.88 21 THR B CA 1
ATOM 3371 C C . THR B 1 21 ? 24.117 -13.651 16.834 1.00 43.30 21 THR B C 1
ATOM 3372 O O . THR B 1 21 ? 24.481 -14.821 16.718 1.00 43.88 21 THR B O 1
ATOM 3376 N N . VAL B 1 22 ? 23.514 -13.221 17.929 1.00 43.82 22 VAL B N 1
ATOM 3377 C CA . VAL B 1 22 ? 23.223 -14.087 19.069 1.00 44.30 22 VAL B CA 1
ATOM 3378 C C . VAL B 1 22 ? 22.323 -15.256 18.689 1.00 45.08 22 VAL B C 1
ATOM 3379 O O . VAL B 1 22 ? 22.622 -16.415 18.991 1.00 44.57 22 VAL B O 1
ATOM 3383 N N . SER B 1 23 ? 21.228 -14.983 17.986 1.00 45.87 23 SER B N 1
ATOM 3384 C CA . SER B 1 23 ? 20.301 -16.009 17.543 1.00 46.59 23 SER B CA 1
ATOM 3385 C C . SER B 1 23 ? 20.931 -17.026 16.607 1.00 47.48 23 SER B C 1
ATOM 3386 O O . SER B 1 23 ? 20.775 -18.228 16.825 1.00 48.03 23 SER B O 1
ATOM 3389 N N . ASP B 1 24 ? 21.648 -16.592 15.580 1.00 48.34 24 ASP B N 1
ATOM 3390 C CA . ASP B 1 24 ? 22.290 -17.480 14.621 1.00 48.91 24 ASP B CA 1
ATOM 3391 C C . ASP B 1 24 ? 23.414 -18.314 15.222 1.00 49.19 24 ASP B C 1
ATOM 3392 O O . ASP B 1 24 ? 23.617 -19.468 14.840 1.00 49.16 24 ASP B O 1
ATOM 3397 N N . ASN B 1 25 ? 24.140 -17.764 16.191 1.00 49.59 25 ASN B N 1
ATOM 3398 C CA . ASN B 1 25 ? 25.206 -18.478 16.872 1.00 49.98 25 ASN B CA 1
ATOM 3399 C C . ASN B 1 25 ? 24.689 -19.318 18.036 1.00 49.81 25 ASN B C 1
ATOM 3400 O O . ASN B 1 25 ? 25.500 -19.948 18.725 1.00 50.16 25 ASN B O 1
ATOM 3405 N N . ALA B 1 26 ? 23.383 -19.324 18.287 1.00 49.26 26 ALA B N 1
ATOM 3406 C CA . ALA B 1 26 ? 22.841 -20.129 19.376 1.00 48.48 26 ALA B CA 1
ATOM 3407 C C . ALA B 1 26 ? 23.046 -21.602 19.017 1.00 48.18 26 ALA B C 1
ATOM 3408 O O . ALA B 1 26 ? 22.771 -22.034 17.901 1.00 48.23 26 ALA B O 1
ATOM 3410 N N . LYS B 1 27 ? 23.622 -22.335 19.950 1.00 48.04 27 LYS B N 1
ATOM 3411 C CA . LYS B 1 27 ? 23.846 -23.766 19.771 1.00 47.82 27 LYS B CA 1
ATOM 3412 C C . LYS B 1 27 ? 22.514 -24.495 19.883 1.00 46.94 27 LYS B C 1
ATOM 3413 O O . LYS B 1 27 ? 21.684 -24.146 20.722 1.00 47.30 27 LYS B O 1
ATOM 3419 N N . PRO B 1 28 ? 22.299 -25.489 19.035 1.00 45.93 28 PRO B N 1
ATOM 3420 C CA . PRO B 1 28 ? 21.073 -26.278 19.083 1.00 45.27 28 PRO B CA 1
ATOM 3421 C C . PRO B 1 28 ? 21.075 -27.020 20.412 1.00 44.80 28 PRO B C 1
ATOM 3422 O O . PRO B 1 28 ? 22.130 -27.495 20.849 1.00 44.59 28 PRO B O 1
ATOM 3426 N N . SER B 1 29 ? 19.936 -27.076 21.092 1.00 44.28 29 SER B N 1
ATOM 3427 C CA . SER B 1 29 ? 19.859 -27.688 22.405 1.00 43.63 29 SER B CA 1
ATOM 3428 C C . SER B 1 29 ? 19.774 -29.205 22.454 1.00 42.91 29 SER B C 1
ATOM 3429 O O . SER B 1 29 ? 18.890 -29.848 21.893 1.00 42.78 29 SER B O 1
ATOM 3432 N N . PRO B 1 30 ? 20.521 -29.772 23.408 1.00 42.33 30 PRO B N 1
ATOM 3433 C CA . PRO B 1 30 ? 20.522 -31.193 23.690 1.00 41.70 30 PRO B CA 1
ATOM 3434 C C . PRO B 1 30 ? 19.261 -31.675 24.390 1.00 41.28 30 PRO B C 1
ATOM 3435 O O . PRO B 1 30 ? 19.039 -32.889 24.491 1.00 41.42 30 PRO B O 1
ATOM 3439 N N . SER B 1 31 ? 18.420 -30.775 24.888 1.00 40.09 31 SER B N 1
ATOM 3440 C CA . SER B 1 31 ? 17.192 -31.153 25.560 1.00 39.34 31 SER B CA 1
ATOM 3441 C C . SER B 1 31 ? 16.124 -31.660 24.592 1.00 38.53 31 SER B C 1
ATOM 3442 O O . SER B 1 31 ? 15.892 -31.101 23.526 1.00 38.20 31 SER B O 1
ATOM 3445 N N . PRO B 1 32 ? 15.377 -32.669 25.040 1.00 37.72 32 PRO B N 1
ATOM 3446 C CA . PRO B 1 32 ? 14.299 -33.273 24.286 1.00 36.54 32 PRO B CA 1
ATOM 3447 C C . PRO B 1 32 ? 12.992 -32.502 24.365 1.00 35.34 32 PRO B C 1
ATOM 3448 O O . PRO B 1 32 ? 12.054 -32.768 23.608 1.00 35.47 32 PRO B O 1
ATOM 3452 N N . LYS B 1 33 ? 12.907 -31.575 25.312 1.00 33.70 33 LYS B N 1
ATOM 3453 C CA . LYS B 1 33 ? 11.726 -30.727 25.449 1.00 32.17 33 LYS B CA 1
ATOM 3454 C C . LYS B 1 33 ? 11.603 -29.861 24.197 1.00 30.87 33 LYS B C 1
ATOM 3455 O O . LYS B 1 33 ? 12.611 -29.366 23.690 1.00 30.55 33 LYS B O 1
ATOM 3461 N N . PRO B 1 34 ? 10.387 -29.693 23.700 1.00 29.85 34 PRO B N 1
ATOM 3462 C CA . PRO B 1 34 ? 10.138 -28.866 22.527 1.00 29.46 34 PRO B CA 1
ATOM 3463 C C . PRO B 1 34 ? 10.607 -27.438 22.762 1.00 28.87 34 PRO B C 1
ATOM 3464 O O . PRO B 1 34 ? 10.356 -26.874 23.834 1.00 29.05 34 PRO B O 1
ATOM 3468 N N . ILE B 1 35 ? 11.294 -26.839 21.796 1.00 27.73 35 ILE B N 1
ATOM 3469 C CA . ILE B 1 35 ? 11.802 -25.481 21.965 1.00 26.83 35 ILE B CA 1
ATOM 3470 C C . ILE B 1 35 ? 10.719 -24.446 22.228 1.00 26.25 35 ILE B C 1
ATOM 3471 O O . ILE B 1 35 ? 9.626 -24.507 21.670 1.00 26.45 35 ILE B O 1
ATOM 3476 N N . ILE B 1 36 ? 10.988 -23.504 23.126 1.00 25.67 36 ILE B N 1
ATOM 3477 C CA . ILE B 1 36 ? 10.114 -22.373 23.396 1.00 24.74 36 ILE B CA 1
ATOM 3478 C C . ILE B 1 36 ? 10.927 -21.103 23.088 1.00 24.42 36 ILE B C 1
ATOM 3479 O O . ILE B 1 36 ? 11.949 -20.877 23.733 1.00 23.98 36 ILE B O 1
ATOM 3484 N N . LYS B 1 37 ? 10.501 -20.321 22.107 1.00 24.92 37 LYS B N 1
ATOM 3485 C CA . LYS B 1 37 ? 11.222 -19.097 21.773 1.00 25.38 37 LYS B CA 1
ATOM 3486 C C . LYS B 1 37 ? 10.508 -17.863 22.315 1.00 25.07 37 LYS B C 1
ATOM 3487 O O . LYS B 1 37 ? 9.411 -17.558 21.847 1.00 25.03 37 LYS B O 1
ATOM 3493 N N . LEU B 1 38 ? 11.154 -17.172 23.247 1.00 24.79 38 LEU B N 1
ATOM 3494 C CA . LEU B 1 38 ? 10.627 -15.916 23.777 1.00 24.21 38 LEU B CA 1
ATOM 3495 C C . LEU B 1 38 ? 11.506 -14.745 23.325 1.00 23.84 38 LEU B C 1
ATOM 3496 O O . LEU B 1 38 ? 11.391 -13.605 23.769 1.00 24.02 38 LEU B O 1
ATOM 3501 N N . SER B 1 39 ? 12.420 -15.018 22.408 1.00 23.46 39 SER B N 1
ATOM 3502 C CA . SER B 1 39 ? 13.368 -14.065 21.877 1.00 23.59 39 SER B CA 1
ATOM 3503 C C . SER B 1 39 ? 12.974 -13.364 20.588 1.00 23.65 39 SER B C 1
ATOM 3504 O O . SER B 1 39 ? 13.630 -12.397 20.203 1.00 23.64 39 SER B O 1
ATOM 3507 N N . VAL B 1 40 ? 12.008 -13.915 19.868 1.00 23.69 40 VAL B N 1
ATOM 3508 C CA . VAL B 1 40 ? 11.627 -13.406 18.560 1.00 23.12 40 VAL B CA 1
ATOM 3509 C C . VAL B 1 40 ? 10.560 -12.335 18.655 1.00 22.64 40 VAL B C 1
ATOM 3510 O O . VAL B 1 40 ? 9.423 -12.582 19.073 1.00 22.85 40 VAL B O 1
ATOM 3514 N N . GLY B 1 41 ? 10.884 -11.119 18.227 1.00 21.94 41 GLY B N 1
ATOM 3515 C CA . GLY B 1 41 ? 9.978 -9.995 18.266 1.00 21.62 41 GLY B CA 1
ATOM 3516 C C . GLY B 1 41 ? 8.921 -9.919 17.186 1.00 21.21 41 GLY B C 1
ATOM 3517 O O . GLY B 1 41 ? 8.531 -8.818 16.785 1.00 21.86 41 GLY B O 1
ATOM 3518 N N . ASP B 1 42 ? 8.345 -11.031 16.770 1.00 20.49 42 ASP B N 1
ATOM 3519 C CA . ASP B 1 42 ? 7.322 -11.066 15.730 1.00 19.81 42 ASP B CA 1
ATOM 3520 C C . ASP B 1 42 ? 5.991 -11.466 16.344 1.00 19.12 42 ASP B C 1
ATOM 3521 O O . ASP B 1 42 ? 5.843 -12.578 16.836 1.00 19.41 42 ASP B O 1
ATOM 3526 N N . PRO B 1 43 ? 5.005 -10.580 16.295 1.00 18.95 43 PRO B N 1
ATOM 3527 C CA . PRO B 1 43 ? 3.688 -10.810 16.845 1.00 18.68 43 PRO B CA 1
ATOM 3528 C C . PRO B 1 43 ? 2.747 -11.697 16.055 1.00 18.58 43 PRO B C 1
ATOM 3529 O O . PRO B 1 43 ? 1.625 -11.958 16.511 1.00 18.82 43 PRO B O 1
ATOM 3533 N N . THR B 1 44 ? 3.127 -12.179 14.883 1.00 18.28 44 THR B N 1
ATOM 3534 C CA . THR B 1 44 ? 2.283 -13.019 14.053 1.00 17.97 44 THR B CA 1
ATOM 3535 C C . THR B 1 44 ? 2.540 -14.512 14.245 1.00 18.78 44 THR B C 1
ATOM 3536 O O . THR B 1 44 ? 1.826 -15.332 13.666 1.00 18.14 44 THR B O 1
ATOM 3540 N N . LEU B 1 45 ? 3.520 -14.878 15.064 1.00 19.67 45 LEU B N 1
ATOM 3541 C CA . LEU B 1 45 ? 3.949 -16.243 15.242 1.00 20.45 45 LEU B CA 1
ATOM 3542 C C . LEU B 1 45 ? 2.878 -17.281 15.522 1.00 21.11 45 LEU B C 1
ATOM 3543 O O . LEU B 1 45 ? 2.806 -18.280 14.806 1.00 21.64 45 LEU B O 1
ATOM 3548 N N . ASP B 1 46 ? 2.061 -17.094 16.547 1.00 21.40 46 ASP B N 1
ATOM 3549 C CA . ASP B 1 46 ? 1.051 -18.060 16.943 1.00 20.72 46 ASP B CA 1
ATOM 3550 C C . ASP B 1 46 ? -0.323 -17.849 16.355 1.00 21.27 46 ASP B C 1
ATOM 3551 O O . ASP B 1 46 ? -1.227 -18.671 16.563 1.00 20.93 46 ASP B O 1
ATOM 3556 N N . LYS B 1 47 ? -0.525 -16.760 15.621 1.00 21.73 47 LYS B N 1
ATOM 3557 C CA . LYS B 1 47 ? -1.802 -16.440 15.010 1.00 22.83 47 LYS B CA 1
ATOM 3558 C C . LYS B 1 47 ? -2.850 -16.080 16.065 1.00 23.14 47 LYS B C 1
ATOM 3559 O O . LYS B 1 47 ? -4.041 -16.121 15.766 1.00 23.49 47 LYS B O 1
ATOM 3565 N N . ASN B 1 48 ? -2.446 -15.683 17.258 1.00 23.36 48 ASN B N 1
ATOM 3566 C CA . ASN B 1 48 ? -3.345 -15.288 18.326 1.00 24.10 48 ASN B CA 1
ATOM 3567 C C . ASN B 1 48 ? -3.721 -13.813 18.204 1.00 24.10 48 ASN B C 1
ATOM 3568 O O . ASN B 1 48 ? -4.706 -13.362 18.770 1.00 24.24 48 ASN B O 1
ATOM 3573 N N . LEU B 1 49 ? -2.916 -13.069 17.464 1.00 23.91 49 LEU B N 1
ATOM 3574 C CA . LEU B 1 49 ? -3.088 -11.659 17.175 1.00 23.21 49 LEU B CA 1
ATOM 3575 C C . LEU B 1 49 ? -3.293 -11.533 15.662 1.00 23.45 49 LEU B C 1
ATOM 3576 O O . LEU B 1 49 ? -2.458 -11.999 14.887 1.00 23.29 49 LEU B O 1
ATOM 3581 N N . LEU B 1 50 ? -4.430 -10.997 15.240 1.00 23.88 50 LEU B N 1
ATOM 3582 C CA . LEU B 1 50 ? -4.784 -10.865 13.836 1.00 23.79 50 LEU B CA 1
ATOM 3583 C C . LEU B 1 50 ? -5.052 -9.424 13.425 1.00 24.19 50 LEU B C 1
ATOM 3584 O O . LEU B 1 50 ? -5.544 -8.623 14.227 1.00 24.41 50 LEU B O 1
ATOM 3589 N N . THR B 1 51 ? -4.719 -9.104 12.173 1.00 23.98 51 THR B N 1
ATOM 3590 C CA . THR B 1 51 ? -4.907 -7.744 11.678 1.00 23.92 51 THR B CA 1
ATOM 3591 C C . THR B 1 51 ? -6.356 -7.475 11.308 1.00 24.28 51 THR B C 1
ATOM 3592 O O . THR B 1 51 ? -7.151 -8.408 11.232 1.00 24.56 51 THR B O 1
ATOM 3596 N N . SER B 1 52 ? -6.727 -6.221 11.056 1.00 24.92 52 SER B N 1
ATOM 3597 C CA . SER B 1 52 ? -8.111 -5.890 10.769 1.00 25.65 52 SER B CA 1
ATOM 3598 C C . SER B 1 52 ? -8.633 -6.371 9.424 1.00 26.54 52 SER B C 1
ATOM 3599 O O . SER B 1 52 ? -7.950 -6.396 8.406 1.00 27.08 52 SER B O 1
ATOM 3602 N N . ALA B 1 53 ? -9.931 -6.696 9.415 1.00 26.82 53 ALA B N 1
ATOM 3603 C CA . ALA B 1 53 ? -10.619 -7.132 8.207 1.00 27.19 53 ALA B CA 1
ATOM 3604 C C . ALA B 1 53 ? -10.697 -5.968 7.216 1.00 27.19 53 ALA B C 1
ATOM 3605 O O . ALA B 1 53 ? -10.549 -6.144 6.010 1.00 26.68 53 ALA B O 1
ATOM 3607 N N . ALA B 1 54 ? -10.876 -4.756 7.732 1.00 27.30 54 ALA B N 1
ATOM 3608 C CA . ALA B 1 54 ? -10.919 -3.548 6.931 1.00 27.64 54 ALA B CA 1
ATOM 3609 C C . ALA B 1 54 ? -9.649 -3.383 6.101 1.00 27.52 54 ALA B C 1
ATOM 3610 O O . ALA B 1 54 ? -9.742 -3.080 4.911 1.00 28.09 54 ALA B O 1
ATOM 3612 N N . GLN B 1 55 ? -8.487 -3.572 6.717 1.00 27.18 55 GLN B N 1
ATOM 3613 C CA . GLN B 1 55 ? -7.227 -3.445 6.010 1.00 26.99 55 GLN B CA 1
ATOM 3614 C C . GLN B 1 55 ? -7.078 -4.487 4.908 1.00 27.05 55 GLN B C 1
ATOM 3615 O O . GLN B 1 55 ? -6.847 -4.129 3.755 1.00 27.08 55 GLN B O 1
ATOM 3621 N N . ILE B 1 56 ? -7.216 -5.760 5.252 1.00 27.22 56 ILE B N 1
ATOM 3622 C CA . ILE B 1 56 ? -7.100 -6.834 4.279 1.00 27.90 56 ILE B CA 1
ATOM 3623 C C . ILE B 1 56 ? -8.071 -6.678 3.116 1.00 28.42 56 ILE B C 1
ATOM 3624 O O . ILE B 1 56 ? -7.686 -6.932 1.969 1.00 28.95 56 ILE B O 1
ATOM 3629 N N . LYS B 1 57 ? -9.320 -6.310 3.363 1.00 29.05 57 LYS B N 1
ATOM 3630 C CA . LYS B 1 57 ? -10.307 -6.145 2.306 1.00 29.80 57 LYS B CA 1
ATOM 3631 C C . LYS B 1 57 ? -9.865 -5.095 1.292 1.00 29.77 57 LYS B C 1
ATOM 3632 O O . LYS B 1 57 ? -9.813 -5.345 0.089 1.00 29.81 57 LYS B O 1
ATOM 3638 N N . LYS B 1 58 ? -9.496 -3.917 1.791 1.00 29.61 58 LYS B N 1
ATOM 3639 C CA . LYS B 1 58 ? -9.034 -2.830 0.942 1.00 29.28 58 LYS B CA 1
ATOM 3640 C C . LYS B 1 58 ? -7.764 -3.208 0.190 1.00 28.82 58 LYS B C 1
ATOM 3641 O O . LYS B 1 58 ? -7.589 -2.785 -0.955 1.00 28.93 58 LYS B O 1
ATOM 3647 N N . LEU B 1 59 ? -6.894 -4.011 0.793 1.00 28.56 59 LEU B N 1
ATOM 3648 C CA . LEU B 1 59 ? -5.692 -4.473 0.119 1.00 28.45 59 LEU B CA 1
ATOM 3649 C C . LEU B 1 59 ? -6.103 -5.262 -1.122 1.00 28.82 59 LEU B C 1
ATOM 3650 O O . LEU B 1 59 ? -5.713 -4.912 -2.236 1.00 29.30 59 LEU B O 1
ATOM 3655 N N . LYS B 1 60 ? -6.975 -6.252 -0.967 1.00 29.17 60 LYS B N 1
ATOM 3656 C CA . LYS B 1 60 ? -7.456 -7.044 -2.094 1.00 29.34 60 LYS B CA 1
ATOM 3657 C C . LYS B 1 60 ? -8.173 -6.202 -3.137 1.00 29.63 60 LYS B C 1
ATOM 3658 O O . LYS B 1 60 ? -7.971 -6.418 -4.336 1.00 29.00 60 LYS B O 1
ATOM 3664 N N . GLU B 1 61 ? -8.959 -5.205 -2.735 1.00 30.34 61 GLU B N 1
ATOM 3665 C CA . GLU B 1 61 ? -9.634 -4.337 -3.686 1.00 31.22 61 GLU B CA 1
ATOM 3666 C C . GLU B 1 61 ? -8.645 -3.505 -4.496 1.00 31.28 61 GLU B C 1
ATOM 3667 O O . GLU B 1 61 ? -8.844 -3.272 -5.687 1.00 31.33 61 GLU B O 1
ATOM 3673 N N . ALA B 1 62 ? -7.576 -3.041 -3.851 1.00 30.99 62 ALA B N 1
ATOM 3674 C CA . ALA B 1 62 ? -6.558 -2.251 -4.528 1.00 30.48 62 ALA B CA 1
ATOM 3675 C C . ALA B 1 62 ? -5.829 -3.078 -5.580 1.00 30.55 62 ALA B C 1
ATOM 3676 O O . ALA B 1 62 ? -5.459 -2.560 -6.635 1.00 30.95 62 ALA B O 1
ATOM 3678 N N . ILE B 1 63 ? -5.614 -4.358 -5.318 1.00 30.04 63 ILE B N 1
ATOM 3679 C CA . ILE B 1 63 ? -4.944 -5.265 -6.235 1.00 30.44 63 ILE B CA 1
ATOM 3680 C C . ILE B 1 63 ? -5.791 -5.557 -7.470 1.00 30.85 63 ILE B C 1
ATOM 3681 O O . ILE B 1 63 ? -5.305 -5.601 -8.600 1.00 30.99 63 ILE B O 1
ATOM 3686 N N . ASP B 1 64 ? -7.082 -5.781 -7.255 1.00 30.93 64 ASP B N 1
ATOM 3687 C CA . ASP B 1 64 ? -8.039 -6.101 -8.298 1.00 30.79 64 ASP B CA 1
ATOM 3688 C C . ASP B 1 64 ? -8.291 -4.910 -9.214 1.00 30.01 64 ASP B C 1
ATOM 3689 O O . ASP B 1 64 ? -8.355 -5.067 -10.433 1.00 29.95 64 ASP B O 1
ATOM 3694 N N . SER B 1 65 ? -8.333 -3.715 -8.644 1.00 28.91 65 SER B N 1
ATOM 3695 C CA . SER B 1 65 ? -8.534 -2.483 -9.382 1.00 28.85 65 SER B CA 1
ATOM 3696 C C . SER B 1 65 ? -7.485 -2.304 -10.476 1.00 29.50 65 SER B C 1
ATOM 3697 O O . SER B 1 65 ? -7.734 -1.851 -11.588 1.00 28.86 65 SER B O 1
ATOM 3700 N N . GLN B 1 66 ? -6.238 -2.577 -10.102 1.00 30.44 66 GLN B N 1
ATOM 3701 C CA . GLN B 1 66 ? -5.085 -2.466 -10.969 1.00 31.10 66 GLN B CA 1
ATOM 3702 C C . GLN B 1 66 ? -4.734 -1.036 -11.334 1.00 30.28 66 GLN B C 1
ATOM 3703 O O . GLN B 1 66 ? -4.108 -0.781 -12.360 1.00 30.16 66 GLN B O 1
ATOM 3709 N N . GLU B 1 67 ? -5.074 -0.103 -10.449 1.00 29.50 67 GLU B N 1
ATOM 3710 C CA . GLU B 1 67 ? -4.720 1.295 -10.670 1.00 29.00 67 GLU B CA 1
ATOM 3711 C C . GLU B 1 67 ? -3.713 1.721 -9.609 1.00 26.93 67 GLU B C 1
ATOM 3712 O O . GLU B 1 67 ? -3.270 2.861 -9.582 1.00 26.97 67 GLU B O 1
ATOM 3718 N N . CYS B 1 68 ? -3.260 0.753 -8.822 1.00 25.01 68 CYS B N 1
ATOM 3719 C CA . CYS B 1 68 ? -2.323 0.983 -7.738 1.00 22.96 68 CYS B CA 1
ATOM 3720 C C . CYS B 1 68 ? -0.992 0.270 -7.914 1.00 21.95 68 CYS B C 1
ATOM 3721 O O . CYS B 1 68 ? -0.222 0.214 -6.948 1.00 22.53 68 CYS B O 1
ATOM 3724 N N . ASN B 1 69 ? -0.677 -0.223 -9.101 1.00 20.17 69 ASN B N 1
ATOM 3725 C CA . ASN B 1 69 ? 0.566 -0.935 -9.348 1.00 18.77 69 ASN B CA 1
ATOM 3726 C C . ASN B 1 69 ? 1.703 -0.078 -9.893 1.00 17.06 69 ASN B C 1
ATOM 3727 O O . ASN B 1 69 ? 2.842 -0.565 -9.937 1.00 16.64 69 ASN B O 1
ATOM 3732 N N . GLY B 1 70 ? 1.422 1.154 -10.285 1.00 15.38 70 GLY B N 1
ATOM 3733 C CA . GLY B 1 70 ? 2.431 2.024 -10.856 1.00 14.37 70 GLY B CA 1
ATOM 3734 C C . GLY B 1 70 ? 3.331 2.701 -9.846 1.00 14.81 70 GLY B C 1
ATOM 3735 O O . GLY B 1 70 ? 3.371 2.384 -8.655 1.00 14.75 70 GLY B O 1
ATOM 3736 N N . TYR B 1 71 ? 4.111 3.661 -10.347 1.00 14.84 71 TYR B N 1
ATOM 3737 C CA . TYR B 1 71 ? 4.986 4.415 -9.461 1.00 15.00 71 TYR B CA 1
ATOM 3738 C C . TYR B 1 71 ? 4.147 5.420 -8.676 1.00 15.49 71 TYR B C 1
ATOM 3739 O O . TYR B 1 71 ? 3.182 6.000 -9.167 1.00 16.41 71 TYR B O 1
ATOM 3748 N N . PHE B 1 72 ? 4.525 5.572 -7.425 1.00 15.14 72 PHE B N 1
ATOM 3749 C CA . PHE B 1 72 ? 3.938 6.560 -6.526 1.00 14.72 72 PHE B CA 1
ATOM 3750 C C . PHE B 1 72 ? 5.110 7.465 -6.164 1.00 13.79 72 PHE B C 1
ATOM 3751 O O . PHE B 1 72 ? 6.254 7.008 -6.234 1.00 13.89 72 PHE B O 1
ATOM 3759 N N . PRO B 1 73 ? 4.850 8.705 -5.812 1.00 13.53 73 PRO B N 1
ATOM 3760 C CA . PRO B 1 73 ? 5.918 9.595 -5.380 1.00 13.82 73 PRO B CA 1
ATOM 3761 C C . PRO B 1 73 ? 6.703 8.886 -4.280 1.00 14.78 73 PRO B C 1
ATOM 3762 O O . PRO B 1 73 ? 6.147 8.107 -3.498 1.00 13.71 73 PRO B O 1
ATOM 3766 N N . THR B 1 74 ? 7.997 9.164 -4.155 1.00 16.39 74 THR B N 1
ATOM 3767 C CA . THR B 1 74 ? 8.841 8.514 -3.162 1.00 18.32 74 THR B CA 1
ATOM 3768 C C . THR B 1 74 ? 8.497 8.841 -1.722 1.00 18.47 74 THR B C 1
ATOM 3769 O O . THR B 1 74 ? 8.824 8.030 -0.840 1.00 19.11 74 THR B O 1
ATOM 3773 N N . VAL B 1 75 ? 7.797 9.937 -1.446 1.00 18.21 75 VAL B N 1
ATOM 3774 C CA . VAL B 1 75 ? 7.379 10.251 -0.086 1.00 17.71 75 VAL B CA 1
ATOM 3775 C C . VAL B 1 75 ? 6.081 9.542 0.282 1.00 18.17 75 VAL B C 1
ATOM 3776 O O . VAL B 1 75 ? 5.672 9.558 1.440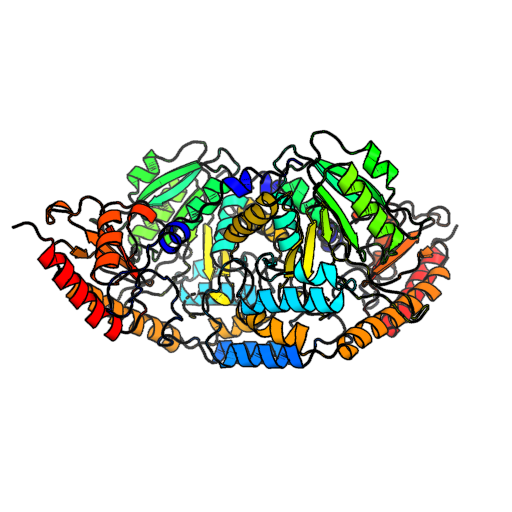 1.00 18.91 75 VAL B O 1
ATOM 3780 N N . GLY B 1 76 ? 5.397 8.946 -0.680 1.00 18.75 76 GLY B N 1
ATOM 3781 C CA . GLY B 1 76 ? 4.155 8.226 -0.467 1.00 19.42 76 GLY B CA 1
ATOM 3782 C C . GLY B 1 76 ? 3.029 8.913 -1.239 1.00 20.19 76 GLY B C 1
ATOM 3783 O O . GLY B 1 76 ? 3.169 10.088 -1.589 1.00 20.49 76 GLY B O 1
ATOM 3784 N N . SER B 1 77 ? 1.938 8.197 -1.473 1.00 20.95 77 SER B N 1
ATOM 3785 C CA . SER B 1 77 ? 0.785 8.802 -2.134 1.00 22.17 77 SER B CA 1
ATOM 3786 C C . SER B 1 77 ? 0.178 9.840 -1.197 1.00 23.34 77 SER B C 1
ATOM 3787 O O . SER B 1 77 ? 0.311 9.762 0.025 1.00 23.58 77 SER B O 1
ATOM 3790 N N . PRO B 1 78 ? -0.491 10.833 -1.766 1.00 24.31 78 PRO B N 1
ATOM 3791 C CA . PRO B 1 78 ? -1.121 11.899 -0.998 1.00 24.68 78 PRO B CA 1
ATOM 3792 C C . PRO B 1 78 ? -2.180 11.339 -0.065 1.00 25.45 78 PRO B C 1
ATOM 3793 O O . PRO B 1 78 ? -2.221 11.639 1.129 1.00 25.07 78 PRO B O 1
ATOM 3797 N N . GLU B 1 79 ? -3.004 10.432 -0.591 1.00 26.42 79 GLU B N 1
ATOM 3798 C CA . GLU B 1 79 ? -4.027 9.766 0.199 1.00 27.21 79 GLU B CA 1
ATOM 3799 C C . GLU B 1 79 ? -3.452 9.076 1.435 1.00 26.65 79 GLU B C 1
ATOM 3800 O O . GLU B 1 79 ? -3.998 9.192 2.538 1.00 26.33 79 GLU B O 1
ATOM 3806 N N . ALA B 1 80 ? -2.351 8.346 1.275 1.00 25.64 80 ALA B N 1
ATOM 3807 C CA . ALA B 1 80 ? -1.718 7.631 2.370 1.00 24.84 80 ALA B CA 1
ATOM 3808 C C . ALA B 1 80 ? -1.105 8.591 3.386 1.00 24.35 80 ALA B C 1
ATOM 3809 O O . ALA B 1 80 ? -1.188 8.365 4.597 1.00 24.17 80 ALA B O 1
ATOM 3811 N N . ARG B 1 81 ? -0.539 9.685 2.891 1.00 23.37 81 ARG B N 1
ATOM 3812 C CA . ARG B 1 81 ? 0.047 10.697 3.759 1.00 23.32 81 ARG B CA 1
ATOM 3813 C C . ARG B 1 81 ? -1.029 11.428 4.546 1.00 23.33 81 ARG B C 1
ATOM 3814 O O . ARG B 1 81 ? -0.850 11.750 5.719 1.00 23.10 81 ARG B O 1
ATOM 3822 N N . GLU B 1 82 ? -2.190 11.643 3.937 1.00 23.29 82 GLU B N 1
ATOM 3823 C CA . GLU B 1 82 ? -3.343 12.246 4.572 1.00 23.00 82 GLU B CA 1
ATOM 3824 C C . GLU B 1 82 ? -3.914 11.331 5.656 1.00 22.21 82 GLU B C 1
ATOM 3825 O O . GLU B 1 82 ? -4.315 11.796 6.724 1.00 22.34 82 GLU B O 1
ATOM 3831 N N . ALA B 1 83 ? -3.937 10.026 5.400 1.00 20.82 83 ALA B N 1
ATOM 3832 C CA . ALA B 1 83 ? -4.440 9.068 6.375 1.00 20.27 83 ALA B CA 1
ATOM 3833 C C . ALA B 1 83 ? -3.568 9.059 7.628 1.00 19.76 83 ALA B C 1
ATOM 3834 O O . ALA B 1 83 ? -4.068 9.016 8.744 1.00 20.26 83 ALA B O 1
ATOM 3836 N N . VAL B 1 84 ? -2.257 9.095 7.453 1.00 19.13 84 VAL B N 1
ATOM 3837 C CA . VAL B 1 84 ? -1.326 9.106 8.569 1.00 18.51 84 VAL B CA 1
ATOM 3838 C C . VAL B 1 84 ? -1.479 10.391 9.367 1.00 18.40 84 VAL B C 1
ATOM 3839 O O . VAL B 1 84 ? -1.552 10.355 10.598 1.00 18.14 84 VAL B O 1
ATOM 3843 N N . ALA B 1 85 ? -1.556 11.536 8.693 1.00 18.31 85 ALA B N 1
ATOM 3844 C CA . ALA B 1 85 ? -1.738 12.803 9.390 1.00 18.90 85 ALA B CA 1
ATOM 3845 C C . ALA B 1 85 ? -3.068 12.810 10.143 1.00 19.11 85 ALA B C 1
ATOM 3846 O O . ALA B 1 85 ? -3.120 13.219 11.303 1.00 19.21 85 ALA B O 1
ATOM 3848 N N . THR B 1 86 ? -4.132 12.367 9.481 1.00 18.95 86 THR B N 1
ATOM 3849 C CA . THR B 1 86 ? -5.448 12.336 10.099 1.00 19.45 86 THR B CA 1
ATOM 3850 C C . THR B 1 86 ? -5.555 11.382 11.281 1.00 19.53 86 THR B C 1
ATOM 3851 O O . THR B 1 86 ? -6.171 11.757 12.283 1.00 19.59 86 THR B O 1
ATOM 3855 N N . TRP B 1 87 ? -4.989 10.190 11.194 1.00 19.35 87 TRP B N 1
ATOM 3856 C CA . TRP B 1 87 ? -5.036 9.209 12.262 1.00 19.71 87 TRP B CA 1
ATOM 3857 C C . TRP B 1 87 ? -4.202 9.630 13.469 1.00 19.98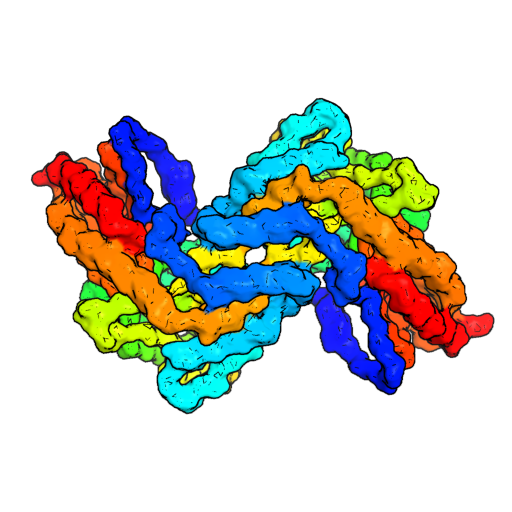 87 TRP B C 1
ATOM 3858 O O . TRP B 1 87 ? -4.576 9.313 14.601 1.00 20.40 87 TRP B O 1
ATOM 3869 N N . TRP B 1 88 ? -3.079 10.300 13.252 1.00 19.87 88 TRP B N 1
ATOM 3870 C CA . TRP B 1 88 ? -2.231 10.772 14.333 1.00 20.37 88 TRP B CA 1
ATOM 3871 C C . TRP B 1 88 ? -2.884 11.973 15.014 1.00 21.37 88 TRP B C 1
ATOM 3872 O O . TRP B 1 88 ? -2.984 11.991 16.241 1.00 21.15 88 TRP B O 1
ATOM 3883 N N . ARG B 1 89 ? -3.386 12.927 14.241 1.00 22.76 89 ARG B N 1
ATOM 3884 C CA . ARG B 1 89 ? -4.110 14.071 14.765 1.00 25.10 89 ARG B CA 1
ATOM 3885 C C . 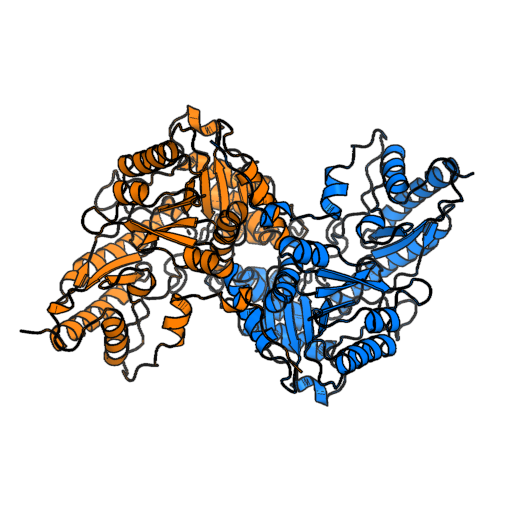ARG B 1 89 ? -5.286 13.612 15.639 1.00 25.29 89 ARG B C 1
ATOM 3886 O O . ARG B 1 89 ? -5.486 14.056 16.761 1.00 25.42 89 ARG B O 1
ATOM 3894 N N . ASN B 1 90 ? -6.095 12.733 15.058 1.00 25.29 90 ASN B N 1
ATOM 3895 C CA . ASN B 1 90 ? -7.273 12.211 15.716 1.00 25.53 90 ASN B CA 1
ATOM 3896 C C . ASN B 1 90 ? -7.001 11.368 16.951 1.00 25.60 90 ASN B C 1
ATOM 3897 O O . ASN B 1 90 ? -7.876 11.315 17.821 1.00 26.63 90 ASN B O 1
ATOM 3902 N N . SER B 1 91 ? -5.869 10.687 17.037 1.00 25.47 91 SER B N 1
ATOM 3903 C CA . SER B 1 91 ? -5.614 9.813 18.163 1.00 25.24 91 SER B CA 1
ATOM 3904 C C . SER B 1 91 ? -4.726 10.367 19.259 1.00 25.53 91 SER B C 1
ATOM 3905 O O . SER B 1 91 ? -4.900 10.019 20.429 1.00 25.13 91 SER B O 1
ATOM 3908 N N . PHE B 1 92 ? -3.609 10.988 18.881 1.00 26.26 92 PHE B N 1
ATOM 3909 C CA . PHE B 1 92 ? -2.586 11.364 19.839 1.00 27.34 92 PHE B CA 1
ATOM 3910 C C . PHE B 1 92 ? -2.370 12.854 19.997 1.00 29.05 92 PHE B C 1
ATOM 3911 O O . PHE B 1 92 ? -1.491 13.262 20.772 1.00 28.98 92 PHE B O 1
ATOM 3919 N N . VAL B 1 93 ? -3.127 13.689 19.290 1.00 31.41 93 VAL B N 1
ATOM 3920 C CA . VAL B 1 93 ? -2.987 15.142 19.488 1.00 33.93 93 VAL B CA 1
ATOM 3921 C C . VAL B 1 93 ? -4.289 15.644 20.110 1.00 36.13 93 VAL B C 1
ATOM 3922 O O . VAL B 1 93 ? -5.327 15.671 19.458 1.00 35.81 93 VAL B O 1
ATOM 3926 N N . HIS B 1 94 ? -4.223 15.964 21.409 1.00 39.03 94 HIS B N 1
ATOM 3927 C CA . HIS B 1 94 ? -5.449 16.348 22.110 1.00 42.01 94 HIS B CA 1
ATOM 3928 C C . HIS B 1 94 ? -5.639 17.845 22.211 1.00 43.32 94 HIS B C 1
ATOM 3929 O O . HIS B 1 94 ? -6.769 18.296 21.972 1.00 43.25 94 HIS B O 1
ATOM 3936 N N . LYS B 1 95 ? -4.591 18.622 22.446 1.00 44.95 95 LYS B N 1
ATOM 3937 C CA . LYS B 1 95 ? -4.772 20.083 22.492 1.00 46.79 95 LYS B CA 1
ATOM 3938 C C . LYS B 1 95 ? -5.271 20.558 21.140 1.00 47.43 95 LYS B C 1
ATOM 3939 O O . LYS B 1 95 ? -4.628 20.383 20.103 1.00 47.90 95 LYS B O 1
ATOM 3945 N N . GLU B 1 96 ? -6.458 21.158 21.107 1.00 47.93 96 GLU B N 1
ATOM 3946 C CA . GLU B 1 96 ? -7.115 21.586 19.888 1.00 48.26 96 GLU B CA 1
ATOM 3947 C C . GLU B 1 96 ? -6.313 22.466 18.950 1.00 47.65 96 GLU B C 1
ATOM 3948 O O . GLU B 1 96 ? -6.391 22.348 17.724 1.00 47.79 96 GLU B O 1
ATOM 3954 N N . GLU B 1 97 ? -5.512 23.366 19.481 1.00 46.50 97 GLU B N 1
ATOM 3955 C CA . GLU B 1 97 ? -4.687 24.309 18.762 1.00 45.45 97 GLU B CA 1
ATOM 3956 C C . GLU B 1 97 ? -3.489 23.674 18.066 1.00 43.50 97 GLU B C 1
ATOM 3957 O O . GLU B 1 97 ? -2.891 24.261 17.165 1.00 42.71 97 GLU B O 1
ATOM 3963 N N . LEU B 1 98 ? -3.117 22.474 18.504 1.00 41.40 98 LEU B N 1
ATOM 3964 C CA . LEU B 1 98 ? -1.982 21.748 17.966 1.00 38.85 98 LEU B CA 1
ATOM 3965 C C . LEU B 1 98 ? -2.354 20.814 16.831 1.00 37.24 98 LEU B C 1
ATOM 3966 O O . LEU B 1 98 ? -1.467 20.338 16.116 1.00 37.47 98 LEU B O 1
ATOM 3971 N N . LYS B 1 99 ? -3.642 20.593 16.596 1.00 35.41 99 LYS B N 1
ATOM 3972 C CA . LYS B 1 99 ? -4.089 19.707 15.526 1.00 33.72 99 LYS B CA 1
ATOM 3973 C C . LYS B 1 99 ? -3.684 20.206 14.149 1.00 32.84 99 LYS B C 1
ATOM 3974 O O . LYS B 1 99 ? -3.381 19.411 13.262 1.00 32.56 99 LYS B O 1
ATOM 3980 N N . SER B 1 100 ? -3.604 21.515 13.960 1.00 31.85 100 SER B N 1
ATOM 3981 C CA . SER B 1 100 ? -3.216 22.133 12.710 1.00 30.95 100 SER B CA 1
ATOM 3982 C C . SER B 1 100 ? -1.754 21.913 12.347 1.00 30.01 100 SER B C 1
ATOM 3983 O O . SER B 1 100 ? -1.377 22.094 11.189 1.00 30.35 100 SER B O 1
ATOM 3986 N N . THR B 1 101 ? -0.912 21.557 13.303 1.00 28.86 101 THR B N 1
ATOM 3987 C CA . THR B 1 101 ? 0.509 21.362 13.108 1.00 27.81 101 THR B CA 1
ATOM 3988 C C . THR B 1 101 ? 0.862 20.022 12.472 1.00 26.93 101 THR B C 1
ATOM 3989 O O . THR B 1 101 ? 1.988 19.826 12.017 1.00 26.21 101 THR B O 1
ATOM 3993 N N . ILE B 1 102 ? -0.065 19.081 12.442 1.00 26.10 102 ILE B N 1
ATOM 3994 C CA . ILE B 1 102 ? 0.130 17.764 11.865 1.00 25.65 102 ILE B CA 1
ATOM 3995 C C . ILE B 1 102 ? -0.519 17.777 10.483 1.00 25.74 102 ILE B C 1
ATOM 3996 O O . ILE B 1 102 ? -1.750 17.797 10.402 1.00 26.25 102 ILE B O 1
ATOM 4001 N N . VAL B 1 103 ? 0.274 17.869 9.419 1.00 25.33 103 VAL B N 1
ATOM 4002 C CA . VAL B 1 103 ? -0.277 17.931 8.069 1.00 24.60 103 VAL B CA 1
ATOM 4003 C C . VAL B 1 103 ? 0.396 16.895 7.168 1.00 24.39 103 VAL B C 1
ATOM 4004 O O . VAL B 1 103 ? 1.547 16.491 7.334 1.00 23.96 103 VAL B O 1
ATOM 4008 N N . LYS B 1 104 ? -0.341 16.471 6.148 1.00 23.73 104 LYS B N 1
ATOM 4009 C CA . LYS B 1 104 ? 0.090 15.456 5.217 1.00 23.75 104 LYS B CA 1
ATOM 4010 C C . LYS B 1 104 ? 1.390 15.750 4.498 1.00 23.96 104 LYS B C 1
ATOM 4011 O O . LYS B 1 104 ? 2.136 14.798 4.218 1.00 23.96 104 LYS B O 1
ATOM 4017 N N . ASP B 1 105 ? 1.748 16.996 4.201 1.00 23.69 105 ASP B N 1
ATOM 4018 C CA . ASP B 1 105 ? 2.986 17.326 3.520 1.00 23.18 105 ASP B CA 1
ATOM 4019 C C . ASP B 1 105 ? 4.233 17.130 4.367 1.00 21.69 105 ASP B C 1
ATOM 4020 O O . ASP B 1 105 ? 5.357 17.242 3.879 1.00 20.73 105 ASP B O 1
ATOM 4025 N N . ASN B 1 106 ? 4.052 16.890 5.660 1.00 20.63 106 ASN B N 1
ATOM 4026 C CA . ASN B 1 106 ? 5.137 16.668 6.590 1.00 19.40 106 ASN B CA 1
ATOM 4027 C C . ASN B 1 106 ? 5.263 15.197 6.953 1.00 18.36 106 ASN B C 1
ATOM 4028 O O . ASN B 1 106 ? 5.899 14.860 7.954 1.00 18.70 106 ASN B O 1
ATOM 4033 N N . VAL B 1 107 ? 4.585 14.363 6.173 1.00 16.30 107 VAL B N 1
ATOM 4034 C CA . VAL B 1 107 ? 4.645 12.926 6.311 1.00 15.38 107 VAL B CA 1
ATOM 4035 C C . VAL B 1 107 ? 5.412 12.313 5.134 1.00 15.18 107 VAL B C 1
ATOM 4036 O O . VAL B 1 107 ? 5.065 12.533 3.976 1.00 14.67 107 VAL B O 1
ATOM 4040 N N . VAL B 1 108 ? 6.431 11.530 5.454 1.00 14.88 108 VAL B N 1
ATOM 4041 C CA . VAL B 1 108 ? 7.250 10.823 4.492 1.00 15.30 108 VAL B CA 1
ATOM 4042 C C . VAL B 1 108 ? 7.173 9.311 4.723 1.00 15.81 108 VAL B C 1
ATOM 4043 O O . VAL B 1 108 ? 7.777 8.823 5.686 1.00 15.96 108 VAL B O 1
ATOM 4047 N N . LEU B 1 109 ? 6.478 8.561 3.868 1.00 15.70 109 LEU B N 1
ATOM 4048 C CA . LEU B 1 109 ? 6.391 7.116 4.021 1.00 15.42 109 LEU B CA 1
ATOM 4049 C C . LEU B 1 109 ? 7.747 6.429 3.878 1.00 14.68 109 LEU B C 1
ATOM 4050 O O . LEU B 1 109 ? 8.659 6.984 3.272 1.00 15.52 109 LEU B O 1
ATOM 4055 N N . CYS B 1 110 ? 7.863 5.232 4.432 1.00 13.17 110 CYS B N 1
ATOM 4056 C CA . CYS B 1 110 ? 9.120 4.489 4.365 1.00 12.32 110 CYS B CA 1
ATOM 4057 C C . CYS B 1 110 ? 8.847 2.991 4.399 1.00 11.69 110 CYS B C 1
ATOM 4058 O O . CYS B 1 110 ? 7.720 2.541 4.603 1.00 11.65 110 CYS B O 1
ATOM 4061 N N . SER B 1 111 ? 9.889 2.201 4.194 1.00 11.28 111 SER B N 1
ATOM 4062 C CA . SER B 1 111 ? 9.771 0.742 4.159 1.00 10.20 111 SER B CA 1
ATOM 4063 C C . SER B 1 111 ? 9.968 0.106 5.523 1.00 9.72 111 SER B C 1
ATOM 4064 O O . SER B 1 111 ? 10.961 -0.556 5.820 1.00 9.80 111 SER B O 1
ATOM 4067 N N . GLY B 1 112 ? 8.982 0.277 6.393 1.00 9.75 112 GLY B N 1
ATOM 4068 C CA . GLY B 1 112 ? 9.007 -0.258 7.743 1.00 10.29 112 GLY B CA 1
ATOM 4069 C C . GLY B 1 112 ? 9.846 0.636 8.651 1.00 10.96 112 GLY B C 1
ATOM 4070 O O . GLY B 1 112 ? 10.500 1.574 8.187 1.00 11.01 112 GLY B O 1
ATOM 4071 N N . GLY B 1 113 ? 9.864 0.303 9.938 1.00 10.97 113 GLY B N 1
ATOM 4072 C CA . GLY B 1 113 ? 10.590 1.054 10.935 1.00 10.74 113 GLY B CA 1
ATOM 4073 C C . GLY B 1 113 ? 12.079 1.156 10.663 1.00 11.60 113 GLY B C 1
ATOM 4074 O O . GLY B 1 113 ? 12.631 2.264 10.721 1.00 12.29 113 GLY B O 1
ATOM 4075 N N . SER B 1 114 ? 12.749 0.047 10.368 1.00 11.25 114 SER B N 1
ATOM 4076 C CA . SER B 1 114 ? 14.178 0.017 10.113 1.00 11.32 114 SER B CA 1
ATOM 4077 C C . SER B 1 114 ? 14.621 1.045 9.080 1.00 11.28 114 SER B C 1
ATOM 4078 O O . SER B 1 114 ? 15.615 1.750 9.271 1.00 11.98 114 SER B O 1
ATOM 4081 N N . HIS B 1 115 ? 13.892 1.127 7.972 1.00 10.79 115 HIS B N 1
ATOM 4082 C CA . HIS B 1 115 ? 14.192 2.106 6.926 1.00 9.87 115 HIS B CA 1
ATOM 4083 C C . HIS B 1 115 ? 13.959 3.521 7.450 1.00 9.58 115 HIS B C 1
ATOM 4084 O O . HIS B 1 115 ? 14.760 4.434 7.229 1.00 8.68 115 HIS B O 1
ATOM 4091 N N . GLY B 1 116 ? 12.866 3.701 8.192 1.00 8.89 116 GLY B N 1
ATOM 4092 C CA . GLY B 1 116 ? 12.547 4.985 8.788 1.00 9.67 116 GLY B CA 1
ATOM 4093 C C . GLY B 1 116 ? 13.693 5.465 9.682 1.00 10.40 116 GLY B C 1
ATOM 4094 O O . GLY B 1 116 ? 14.088 6.630 9.611 1.00 9.70 116 GLY B O 1
ATOM 4095 N N . ILE B 1 117 ? 14.279 4.577 10.494 1.00 10.68 117 ILE B N 1
ATOM 4096 C CA . ILE B 1 117 ? 15.397 4.957 11.351 1.00 10.03 117 ILE B CA 1
ATOM 4097 C C . ILE B 1 117 ? 16.613 5.342 10.515 1.00 10.42 117 ILE B C 1
ATOM 4098 O O . ILE B 1 117 ? 17.265 6.368 10.780 1.00 10.67 117 ILE B O 1
ATOM 4103 N N . LEU B 1 118 ? 16.896 4.553 9.480 1.00 9.96 118 LEU B N 1
ATOM 4104 C CA . LEU B 1 118 ? 18.014 4.862 8.589 1.00 10.21 118 LEU B CA 1
ATOM 4105 C C . LEU B 1 118 ? 17.903 6.269 8.008 1.00 9.86 118 LEU B C 1
ATOM 4106 O O . LEU B 1 118 ? 18.839 7.065 8.036 1.00 9.44 118 LEU B O 1
ATOM 4111 N N . MET B 1 119 ? 16.744 6.623 7.478 1.00 10.56 119 MET B N 1
ATOM 4112 C CA . MET B 1 119 ? 16.490 7.941 6.917 1.00 11.46 119 MET B CA 1
ATOM 4113 C C . MET B 1 119 ? 16.644 9.037 7.966 1.00 12.42 119 MET B C 1
ATOM 4114 O O . MET B 1 119 ? 17.369 10.001 7.705 1.00 12.23 119 MET B O 1
ATOM 4119 N N . ALA B 1 120 ? 16.036 8.914 9.140 1.00 13.22 120 ALA B N 1
ATOM 4120 C CA . ALA B 1 120 ? 16.135 9.924 10.180 1.00 14.28 120 ALA B CA 1
ATOM 4121 C C . ALA B 1 120 ? 17.566 10.208 10.623 1.00 15.55 120 ALA B C 1
ATOM 4122 O O . ALA B 1 120 ? 17.940 11.381 10.657 1.00 15.74 120 ALA B O 1
ATOM 4124 N N . ILE B 1 121 ? 18.330 9.175 10.978 1.00 16.53 121 ILE B N 1
ATOM 4125 C CA . ILE B 1 121 ? 19.705 9.369 11.413 1.00 16.72 121 ILE B CA 1
ATOM 4126 C C . ILE B 1 121 ? 20.625 9.888 10.316 1.00 17.56 121 ILE B C 1
ATOM 4127 O O . ILE B 1 121 ? 21.455 10.762 10.615 1.00 17.60 121 ILE B O 1
ATOM 4132 N N . THR B 1 122 ? 20.528 9.390 9.085 1.00 18.27 122 THR B N 1
ATOM 4133 C CA . THR B 1 122 ? 21.448 9.844 8.043 1.00 19.34 122 THR B CA 1
ATOM 4134 C C . THR B 1 122 ? 21.065 11.124 7.326 1.00 20.55 122 THR B C 1
ATOM 4135 O O . THR B 1 122 ? 21.857 11.696 6.574 1.00 20.85 122 THR B O 1
ATOM 4139 N N . ALA B 1 123 ? 19.863 11.632 7.560 1.00 21.77 123 ALA B N 1
ATOM 4140 C CA . ALA B 1 123 ? 19.358 12.856 6.981 1.00 22.31 123 ALA B CA 1
ATOM 4141 C C . ALA B 1 123 ? 19.969 14.076 7.670 1.00 23.32 123 ALA B C 1
ATOM 4142 O O . ALA B 1 123 ? 19.974 15.167 7.100 1.00 23.32 123 ALA B O 1
ATOM 4144 N N . ILE B 1 124 ? 20.463 13.860 8.887 1.00 24.26 124 ILE B N 1
ATOM 4145 C CA . ILE B 1 124 ? 20.986 14.974 9.677 1.00 25.38 124 ILE B CA 1
ATOM 4146 C C . ILE B 1 124 ? 22.365 14.732 10.255 1.00 25.10 124 ILE B C 1
ATOM 4147 O O . ILE B 1 124 ? 23.018 15.694 10.664 1.00 24.78 124 ILE B O 1
ATOM 4152 N N . CYS B 1 125 ? 22.863 13.497 10.267 1.00 25.35 125 CYS B N 1
ATOM 4153 C CA . CYS B 1 125 ? 24.168 13.232 10.860 1.00 25.34 125 CYS B CA 1
ATOM 4154 C C . CYS B 1 125 ? 25.205 12.770 9.844 1.00 25.98 125 CYS B C 1
ATOM 4155 O O . CYS B 1 125 ? 24.906 11.862 9.073 1.00 26.93 125 CYS B O 1
ATOM 4158 N N . ASP B 1 126 ? 26.400 13.337 9.890 1.00 26.01 126 ASP B N 1
ATOM 4159 C CA . ASP B 1 126 ? 27.477 12.897 9.010 1.00 26.49 126 ASP B CA 1
ATOM 4160 C C . ASP B 1 126 ? 28.481 12.104 9.843 1.00 26.22 126 ASP B C 1
ATOM 4161 O O . ASP B 1 126 ? 28.428 12.172 11.072 1.00 26.50 126 ASP B O 1
ATOM 4166 N N . ALA B 1 127 ? 29.389 11.386 9.206 1.00 26.19 127 ALA B N 1
ATOM 4167 C CA . ALA B 1 127 ? 30.411 10.635 9.935 1.00 26.14 127 ALA B CA 1
ATOM 4168 C C . ALA B 1 127 ? 31.171 11.589 10.846 1.00 25.97 127 ALA B C 1
ATOM 4169 O O . ALA B 1 127 ? 31.538 12.674 10.401 1.00 26.01 127 ALA B O 1
ATOM 4171 N N . GLY B 1 128 ? 31.317 11.267 12.124 1.00 26.23 128 GLY B N 1
ATOM 4172 C CA . GLY B 1 128 ? 32.033 12.175 13.024 1.00 26.21 128 GLY B CA 1
ATOM 4173 C C . GLY B 1 128 ? 31.056 12.930 13.913 1.00 26.65 128 GLY B C 1
ATOM 4174 O O . GLY B 1 128 ? 31.448 13.430 14.972 1.00 27.56 128 GLY B O 1
ATOM 4175 N N . ASP B 1 129 ? 29.798 13.018 13.489 1.00 26.08 129 ASP B N 1
ATOM 4176 C CA . ASP B 1 129 ? 28.778 13.665 14.300 1.00 25.51 129 ASP B CA 1
ATOM 4177 C C . ASP B 1 129 ? 28.254 12.605 15.278 1.00 24.74 129 ASP B C 1
ATOM 4178 O O . ASP B 1 129 ? 28.383 11.404 15.048 1.00 24.10 129 ASP B O 1
ATOM 4183 N N . TYR B 1 130 ? 27.698 13.079 16.385 1.00 24.05 130 TYR B N 1
ATOM 4184 C CA . TYR B 1 130 ? 27.180 12.212 17.427 1.00 22.68 130 TYR B CA 1
ATOM 4185 C C . TYR B 1 130 ? 25.669 12.303 17.599 1.00 21.17 130 TYR B C 1
ATOM 4186 O O . TYR B 1 130 ? 25.069 13.348 17.381 1.00 19.69 130 TYR B O 1
ATOM 4195 N N . ALA B 1 131 ? 25.075 11.186 18.014 1.00 20.16 131 ALA B N 1
ATOM 4196 C CA . ALA B 1 131 ? 23.643 11.147 18.299 1.00 19.24 131 ALA B CA 1
ATOM 4197 C C . ALA B 1 131 ? 23.474 10.671 19.746 1.00 18.65 131 ALA B C 1
ATOM 4198 O O . ALA B 1 131 ? 24.320 9.906 20.212 1.00 18.21 131 ALA B O 1
ATOM 4200 N N . LEU B 1 132 ? 22.449 11.148 20.439 1.00 18.32 132 LEU B N 1
ATOM 4201 C CA . LEU B 1 132 ? 22.205 10.698 21.813 1.00 18.29 132 LEU B CA 1
ATOM 4202 C C . LEU B 1 132 ? 21.218 9.537 21.738 1.00 18.57 132 LEU B C 1
ATOM 4203 O O . LEU B 1 132 ? 20.152 9.634 21.142 1.00 18.64 132 LEU B O 1
ATOM 4208 N N . VAL B 1 133 ? 21.663 8.363 22.167 1.00 18.25 133 VAL B N 1
ATOM 4209 C CA . VAL B 1 133 ? 20.968 7.094 22.032 1.00 17.74 133 VAL B CA 1
ATOM 4210 C C . VAL B 1 133 ? 20.717 6.420 23.370 1.00 18.31 133 VAL B C 1
ATOM 4211 O O . VAL B 1 133 ? 21.581 6.377 24.254 1.00 18.32 133 VAL B O 1
ATOM 4215 N N . PRO B 1 134 ? 19.508 5.898 23.582 1.00 17.86 134 PRO B N 1
ATOM 4216 C CA . PRO B 1 134 ? 19.125 5.255 24.819 1.00 18.01 134 PRO B CA 1
ATOM 4217 C C . PRO B 1 134 ? 19.679 3.860 25.050 1.00 17.79 134 PRO B C 1
ATOM 4218 O O . PRO B 1 134 ? 20.021 3.107 24.144 1.00 18.32 134 PRO B O 1
ATOM 4222 N N . GLN B 1 135 ? 19.774 3.487 26.314 1.00 17.06 135 GLN B N 1
ATOM 4223 C CA . GLN B 1 135 ? 20.179 2.181 26.785 1.00 16.89 135 GLN B CA 1
ATOM 4224 C C . GLN B 1 135 ? 19.411 1.952 28.089 1.00 16.16 135 GLN B C 1
ATOM 4225 O O . GLN B 1 135 ? 19.411 2.823 28.955 1.00 16.15 135 GLN B O 1
ATOM 4231 N N . PRO B 1 136 ? 18.727 0.822 28.163 1.00 15.56 136 PRO B N 1
ATOM 4232 C CA . PRO B 1 136 ? 18.705 -0.178 27.113 1.00 15.13 136 PRO B CA 1
ATOM 4233 C C . PRO B 1 136 ? 18.016 0.323 25.857 1.00 14.68 136 PRO B C 1
ATOM 4234 O O . PRO B 1 136 ? 17.044 1.068 26.007 1.00 14.04 136 PRO B O 1
ATOM 4238 N N . GLY B 1 137 ? 18.477 -0.038 24.660 1.00 14.29 137 GLY B N 1
ATOM 4239 C CA . GLY B 1 137 ? 17.832 0.474 23.458 1.00 13.99 137 GLY B CA 1
ATOM 4240 C C . GLY B 1 137 ? 17.690 -0.509 22.316 1.00 14.47 137 GLY B C 1
ATOM 4241 O O . GLY B 1 137 ? 18.352 -1.543 22.244 1.00 15.01 137 GLY B O 1
ATOM 4242 N N . PHE B 1 138 ? 16.806 -0.179 21.379 1.00 14.30 138 PHE B N 1
ATOM 4243 C CA . PHE B 1 138 ? 16.565 -0.990 20.181 1.00 14.29 138 PHE B CA 1
ATOM 4244 C C . PHE B 1 138 ? 17.808 -0.942 19.316 1.00 14.35 138 PHE B C 1
ATOM 4245 O O . PHE B 1 138 ? 18.261 0.108 18.853 1.00 14.47 138 PHE B O 1
ATOM 4253 N N . PRO B 1 139 ? 18.442 -2.083 19.058 1.00 14.73 139 PRO B N 1
ATOM 4254 C CA . PRO B 1 139 ? 19.665 -2.193 18.294 1.00 13.85 139 PRO B CA 1
ATOM 4255 C C . PRO B 1 139 ? 19.784 -1.475 16.972 1.00 13.66 139 PRO B C 1
ATOM 4256 O O . PRO B 1 139 ? 20.928 -1.091 16.648 1.00 13.24 139 PRO B O 1
ATOM 4260 N N . HIS B 1 140 ? 18.716 -1.247 16.211 1.00 13.09 140 HIS B N 1
ATOM 4261 C CA . HIS B 1 140 ? 18.840 -0.606 14.910 1.00 13.22 140 HIS B CA 1
ATOM 4262 C C . HIS B 1 140 ? 19.452 0.788 14.923 1.00 13.82 140 HIS B C 1
ATOM 4263 O O . HIS B 1 140 ? 20.140 1.144 13.953 1.00 13.35 140 HIS B O 1
ATOM 4270 N N . TYR B 1 141 ? 19.254 1.574 15.976 1.00 14.19 141 TYR B N 1
ATOM 4271 C CA . TYR B 1 141 ? 19.877 2.893 16.060 1.00 14.89 141 TYR B CA 1
ATOM 4272 C C . TYR B 1 141 ? 21.389 2.703 15.979 1.00 15.69 141 TYR B C 1
ATOM 4273 O O . TYR B 1 141 ? 22.069 3.278 15.131 1.00 17.81 141 TYR B O 1
ATOM 4282 N N . GLU B 1 142 ? 21.950 1.836 16.807 1.00 16.72 142 GLU B N 1
ATOM 4283 C CA . GLU B 1 142 ? 23.375 1.535 16.751 1.00 18.12 142 GLU B CA 1
ATOM 4284 C C . GLU B 1 142 ? 23.762 0.925 15.405 1.00 18.27 142 GLU B C 1
ATOM 4285 O O . GLU B 1 142 ? 24.800 1.287 14.841 1.00 18.26 142 GLU B O 1
ATOM 4291 N N . THR B 1 143 ? 22.974 0.015 14.829 1.00 17.89 143 THR B N 1
ATOM 4292 C CA . THR B 1 143 ? 23.296 -0.573 13.536 1.00 17.72 143 THR B CA 1
ATOM 4293 C C . THR B 1 143 ? 23.504 0.503 12.468 1.00 17.71 143 THR B C 1
ATOM 4294 O O . THR B 1 143 ? 24.500 0.474 11.747 1.00 16.99 143 THR B O 1
ATOM 4298 N N . VAL B 1 144 ? 22.569 1.446 12.378 1.00 17.31 144 VAL B N 1
ATOM 4299 C CA . VAL B 1 144 ? 22.664 2.534 11.418 1.00 17.07 144 VAL B CA 1
ATOM 4300 C C . VAL B 1 144 ? 23.841 3.445 11.763 1.00 17.44 144 VAL B C 1
ATOM 4301 O O . VAL B 1 144 ? 24.582 3.855 10.870 1.00 17.05 144 VAL B O 1
ATOM 4305 N N . CYS B 1 145 ? 24.038 3.772 13.036 1.00 17.43 145 CYS B N 1
ATOM 4306 C CA . CYS B 1 145 ? 25.135 4.639 13.436 1.00 17.66 145 CYS B CA 1
ATOM 4307 C C . CYS B 1 145 ? 26.516 4.071 13.160 1.00 18.41 145 CYS B C 1
ATOM 4308 O O . CYS B 1 145 ? 27.372 4.746 12.579 1.00 18.34 145 CYS B O 1
ATOM 4311 N N . LYS B 1 146 ? 26.784 2.840 13.571 1.00 19.45 146 LYS B N 1
ATOM 4312 C CA . LYS B 1 146 ? 28.074 2.198 13.366 1.00 20.90 146 LYS B CA 1
ATOM 4313 C C . LYS B 1 146 ? 28.434 2.139 11.886 1.00 20.75 146 LYS B C 1
ATOM 4314 O O . LYS B 1 146 ? 29.548 2.454 11.484 1.00 21.05 146 LYS B O 1
ATOM 4320 N N . ALA B 1 147 ? 27.482 1.770 11.041 1.00 20.55 147 ALA B N 1
ATOM 4321 C CA . ALA B 1 147 ? 27.631 1.657 9.610 1.00 20.29 147 ALA B CA 1
ATOM 4322 C C . ALA B 1 147 ? 27.957 2.955 8.890 1.00 20.37 147 ALA B C 1
ATOM 4323 O O . ALA B 1 147 ? 28.593 2.904 7.823 1.00 20.56 147 ALA B O 1
ATOM 4325 N N . TYR B 1 148 ? 27.528 4.105 9.395 1.00 19.89 148 TYR B N 1
ATOM 4326 C CA . TYR B 1 148 ? 27.792 5.381 8.736 1.00 19.32 148 TYR B CA 1
ATOM 4327 C C . TYR B 1 148 ? 28.865 6.179 9.459 1.00 19.56 148 TYR B C 1
ATOM 4328 O O . TYR B 1 148 ? 29.074 7.366 9.187 1.00 20.25 148 TYR B O 1
ATOM 4337 N N . GLY B 1 149 ? 29.509 5.566 10.442 1.00 19.07 149 GLY B N 1
ATOM 4338 C CA . GLY B 1 149 ? 30.553 6.228 11.198 1.00 18.97 149 GLY B CA 1
ATOM 4339 C C . GLY B 1 149 ? 29.999 7.369 12.034 1.00 19.25 149 GLY B C 1
ATOM 4340 O O . GLY B 1 149 ? 30.655 8.411 12.175 1.00 20.00 149 GLY B O 1
ATOM 4341 N N . ILE B 1 150 ? 28.803 7.185 12.583 1.00 19.21 150 ILE B N 1
ATOM 4342 C CA . ILE B 1 150 ? 28.200 8.222 13.418 1.00 19.52 150 ILE B CA 1
ATOM 4343 C C . ILE B 1 150 ? 28.386 7.801 14.878 1.00 19.84 150 ILE B C 1
ATOM 4344 O O . ILE B 1 150 ? 27.985 6.701 15.248 1.00 19.91 150 ILE B O 1
ATOM 4349 N N . GLY B 1 151 ? 29.008 8.667 15.662 1.00 20.23 151 GLY B N 1
ATOM 4350 C CA . GLY B 1 151 ? 29.292 8.391 17.062 1.00 20.06 151 GLY B CA 1
ATOM 4351 C C . GLY B 1 151 ? 28.008 8.375 17.877 1.00 20.58 151 GLY B C 1
ATOM 4352 O O . GLY B 1 151 ? 27.020 9.039 17.560 1.00 20.54 151 GLY B O 1
ATOM 4353 N N . MET B 1 152 ? 28.037 7.619 18.969 1.00 21.23 152 MET B N 1
ATOM 4354 C CA . MET B 1 152 ? 26.886 7.489 19.843 1.00 21.74 152 MET B CA 1
ATOM 4355 C C . MET B 1 152 ? 27.170 7.827 21.299 1.00 22.26 152 MET B C 1
ATOM 4356 O O . MET B 1 152 ? 27.980 7.164 21.950 1.00 22.83 152 MET B O 1
ATOM 4361 N N . HIS B 1 153 ? 26.419 8.777 21.840 1.00 22.74 153 HIS B N 1
ATOM 4362 C CA . HIS B 1 153 ? 26.450 9.083 23.263 1.00 22.71 153 HIS B CA 1
ATOM 4363 C C . HIS B 1 153 ? 25.265 8.337 23.895 1.00 22.63 153 HIS B C 1
ATOM 4364 O O . HIS B 1 153 ? 24.110 8.678 23.633 1.00 22.32 153 HIS B O 1
ATOM 4371 N N . PHE B 1 154 ? 25.570 7.297 24.666 1.00 21.96 154 PHE B N 1
ATOM 4372 C CA . PHE B 1 154 ? 24.511 6.507 25.276 1.00 21.38 154 PHE B CA 1
ATOM 4373 C C . PHE B 1 154 ? 24.019 7.141 26.568 1.00 21.11 154 PHE B C 1
ATOM 4374 O O . PHE B 1 154 ? 24.829 7.468 27.430 1.00 21.93 154 PHE B O 1
ATOM 4382 N N . TYR B 1 155 ? 22.713 7.315 26.700 1.00 20.08 155 TYR B N 1
ATOM 4383 C CA . TYR B 1 155 ? 22.146 7.876 27.921 1.00 19.42 155 TYR B CA 1
ATOM 4384 C C . TYR B 1 155 ? 21.311 6.775 28.568 1.00 19.92 155 TYR B C 1
ATOM 4385 O O . TYR B 1 155 ? 20.746 5.962 27.831 1.00 21.04 155 TYR B O 1
ATOM 4394 N N . ASN B 1 156 ? 21.239 6.747 29.888 1.00 19.85 156 ASN B N 1
ATOM 4395 C CA . ASN B 1 156 ? 20.537 5.685 30.571 1.00 19.93 156 ASN B CA 1
ATOM 4396 C C . ASN B 1 156 ? 19.057 5.928 30.826 1.00 19.48 156 ASN B C 1
ATOM 4397 O O . ASN B 1 156 ? 18.587 7.012 31.132 1.00 19.36 156 ASN B O 1
ATOM 4402 N N . CYS B 1 157 ? 18.334 4.827 30.709 1.00 18.54 157 CYS B N 1
ATOM 4403 C CA . CYS B 1 157 ? 16.914 4.742 31.038 1.00 18.10 157 CYS B CA 1
ATOM 4404 C C . CYS B 1 157 ? 16.959 3.898 32.315 1.00 18.82 157 CYS B C 1
ATOM 4405 O O . CYS B 1 157 ? 17.586 2.832 32.283 1.00 18.83 157 CYS B O 1
ATOM 4408 N N . ARG B 1 158 ? 16.531 4.423 33.457 1.00 20.76 158 ARG B N 1
ATOM 4409 C CA . ARG B 1 158 ? 16.741 3.704 34.718 1.00 21.77 158 ARG B CA 1
ATOM 4410 C C . ARG B 1 158 ? 15.604 2.856 35.228 1.00 21.96 158 ARG B C 1
ATOM 4411 O O . ARG B 1 158 ? 14.452 3.259 35.368 1.00 21.29 158 ARG B O 1
ATOM 4419 N N . PRO B 1 159 ? 15.926 1.596 35.551 1.00 22.83 159 PRO B N 1
ATOM 4420 C CA . PRO B 1 159 ? 14.963 0.627 36.046 1.00 23.64 159 PRO B CA 1
ATOM 4421 C C . PRO B 1 159 ? 14.242 1.094 37.301 1.00 24.46 159 PRO B C 1
ATOM 4422 O O . PRO B 1 159 ? 13.030 0.927 37.427 1.00 23.96 159 PRO B O 1
ATOM 4426 N N . GLU B 1 160 ? 14.958 1.754 38.208 1.00 25.23 160 GLU B N 1
ATOM 4427 C CA . GLU B 1 160 ? 14.411 2.277 39.438 1.00 26.02 160 GLU B CA 1
ATOM 4428 C C . GLU B 1 160 ? 13.412 3.406 39.205 1.00 26.06 160 GLU B C 1
ATOM 4429 O O . GLU B 1 160 ? 12.579 3.586 40.099 1.00 26.83 160 GLU B O 1
ATOM 4435 N N . ASN B 1 161 ? 13.495 4.152 38.110 1.00 25.32 161 ASN B N 1
ATOM 4436 C CA . ASN B 1 161 ? 12.549 5.234 37.863 1.00 24.33 161 ASN B CA 1
ATOM 4437 C C . ASN B 1 161 ? 11.568 4.852 36.764 1.00 23.64 161 ASN B C 1
ATOM 4438 O O . ASN B 1 161 ? 11.216 5.666 35.898 1.00 23.57 161 ASN B O 1
ATOM 4443 N N . ASP B 1 162 ? 11.184 3.575 36.722 1.00 22.60 162 ASP B N 1
ATOM 4444 C CA . ASP B 1 162 ? 10.283 3.078 35.687 1.00 21.89 162 ASP B CA 1
ATOM 4445 C C . ASP B 1 162 ? 10.863 3.146 34.283 1.00 19.90 162 ASP B C 1
ATOM 4446 O O . ASP B 1 162 ? 10.137 3.312 33.299 1.00 19.10 162 ASP B O 1
ATOM 4451 N N . TRP B 1 163 ? 12.180 3.040 34.139 1.00 18.02 163 TRP B N 1
ATOM 4452 C CA . TRP B 1 163 ? 12.830 3.150 32.840 1.00 16.69 163 TRP B CA 1
ATOM 4453 C C . TRP B 1 163 ? 12.716 4.557 32.251 1.00 17.02 163 TRP B C 1
ATOM 4454 O O . TRP B 1 163 ? 12.680 4.717 31.023 1.00 16.88 163 TRP B O 1
ATOM 4465 N N . GLU B 1 164 ? 12.675 5.588 33.096 1.00 17.37 164 GLU B N 1
ATOM 4466 C CA . GLU B 1 164 ? 12.627 6.957 32.578 1.00 17.61 164 GLU B CA 1
ATOM 4467 C C . GLU B 1 164 ? 14.043 7.372 32.176 1.00 17.13 164 GLU B C 1
ATOM 4468 O O . GLU B 1 164 ? 15.022 6.864 32.714 1.00 16.17 164 GLU B O 1
ATOM 4474 N N . ALA B 1 165 ? 14.121 8.245 31.181 1.00 17.90 165 ALA B N 1
ATOM 4475 C CA . ALA B 1 165 ? 15.408 8.736 30.698 1.00 18.36 165 ALA B CA 1
ATOM 4476 C C . ALA B 1 165 ? 16.081 9.586 31.772 1.00 18.95 165 ALA B C 1
ATOM 4477 O O . ALA B 1 165 ? 15.415 10.388 32.431 1.00 18.27 165 ALA B O 1
ATOM 4479 N N . ASP B 1 166 ? 17.381 9.405 31.955 1.00 20.15 166 ASP B N 1
ATOM 4480 C CA . ASP B 1 166 ? 18.125 10.210 32.930 1.00 22.45 166 ASP B CA 1
ATOM 4481 C C . ASP B 1 166 ? 18.442 11.561 32.289 1.00 23.08 166 ASP B C 1
ATOM 4482 O O . ASP B 1 166 ? 19.473 11.683 31.626 1.00 23.70 166 ASP B O 1
ATOM 4487 N N . LEU B 1 167 ? 17.586 12.554 32.476 1.00 23.00 167 LEU B N 1
ATOM 4488 C CA . LEU B 1 167 ? 17.763 13.865 31.886 1.00 24.19 167 LEU B CA 1
ATOM 4489 C C . LEU B 1 167 ? 19.037 14.611 32.238 1.00 25.36 167 LEU B C 1
ATOM 4490 O O . LEU B 1 167 ? 19.543 15.317 31.346 1.00 25.52 167 LEU B O 1
ATOM 4495 N N . ASP B 1 168 ? 19.617 14.462 33.425 1.00 26.22 168 ASP B N 1
ATOM 4496 C CA . ASP B 1 168 ? 20.851 15.174 33.741 1.00 27.53 168 ASP B CA 1
ATOM 4497 C C . ASP B 1 168 ? 22.048 14.523 33.066 1.00 27.63 168 ASP B C 1
ATOM 4498 O O . ASP B 1 168 ? 23.030 15.207 32.782 1.00 27.84 168 ASP B O 1
ATOM 4503 N N . GLU B 1 169 ? 21.975 13.226 32.803 1.00 27.87 169 GLU B N 1
ATOM 4504 C CA . GLU B 1 169 ? 23.044 12.518 32.111 1.00 28.10 169 GLU B CA 1
ATOM 4505 C C . GLU B 1 169 ? 23.008 12.896 30.628 1.00 28.55 169 GLU B C 1
ATOM 4506 O O . GLU B 1 169 ? 24.044 12.987 29.963 1.00 28.68 169 GLU B O 1
ATOM 4512 N N . ILE B 1 170 ? 21.808 13.152 30.095 1.00 28.60 170 ILE B N 1
ATOM 4513 C CA . ILE B 1 170 ? 21.665 13.588 28.708 1.00 28.97 170 ILE B CA 1
ATOM 4514 C C . ILE B 1 170 ? 22.376 14.932 28.548 1.00 30.16 170 ILE B C 1
ATOM 4515 O O . ILE B 1 170 ? 23.161 15.140 27.627 1.00 30.91 170 ILE B O 1
ATOM 4520 N N . ARG B 1 171 ? 22.100 15.852 29.458 1.00 31.01 171 ARG B N 1
ATOM 4521 C CA . ARG B 1 171 ? 22.656 17.195 29.510 1.00 31.78 171 ARG B CA 1
ATOM 4522 C C . ARG B 1 171 ? 24.174 17.201 29.641 1.00 32.93 171 ARG B C 1
ATOM 4523 O O . ARG B 1 171 ? 24.881 17.998 29.018 1.00 32.81 171 ARG B O 1
ATOM 4531 N N . ARG B 1 172 ? 24.722 16.248 30.383 1.00 34.36 172 ARG B N 1
ATOM 4532 C CA . ARG B 1 172 ? 26.153 16.095 30.575 1.00 36.12 172 ARG B CA 1
ATOM 4533 C C . ARG B 1 172 ? 26.838 15.439 29.385 1.00 36.04 172 ARG B C 1
ATOM 4534 O O . ARG B 1 172 ? 28.053 15.569 29.219 1.00 36.16 172 ARG B O 1
ATOM 4542 N N . LEU B 1 173 ? 26.109 14.728 28.533 1.00 36.02 173 LEU B N 1
ATOM 4543 C CA . LEU B 1 173 ? 26.694 14.083 27.366 1.00 35.82 173 LEU B CA 1
ATOM 4544 C C . LEU B 1 173 ? 26.618 14.942 26.110 1.00 35.76 173 LEU B C 1
ATOM 4545 O 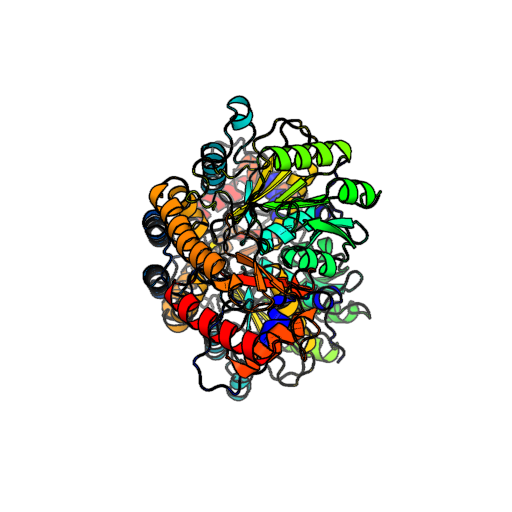O . LEU B 1 173 ? 27.471 14.799 25.228 1.00 35.80 173 LEU B O 1
ATOM 4550 N N . LYS B 1 174 ? 25.633 15.831 26.026 1.00 35.71 174 LYS B N 1
ATOM 4551 C CA . LYS B 1 174 ? 25.517 16.690 24.850 1.00 35.89 174 LYS B CA 1
ATOM 4552 C C . LYS B 1 174 ? 26.820 17.446 24.619 1.00 36.17 174 LYS B C 1
ATOM 4553 O O . LYS B 1 174 ? 27.446 17.902 25.573 1.00 36.66 174 LYS B O 1
ATOM 4559 N N . ASP B 1 175 ? 27.224 17.557 23.361 1.00 36.61 175 ASP B N 1
ATOM 4560 C CA . ASP B 1 175 ? 28.438 18.293 23.020 1.00 36.81 175 ASP B CA 1
ATOM 4561 C C . ASP B 1 175 ? 28.268 18.926 21.642 1.00 37.33 175 ASP B C 1
ATOM 4562 O O . ASP B 1 175 ? 27.180 18.846 21.072 1.00 37.72 175 ASP B O 1
ATOM 4567 N N . ASP B 1 176 ? 29.320 19.520 21.100 1.00 37.54 176 ASP B N 1
ATOM 4568 C CA . ASP B 1 176 ? 29.262 20.253 19.845 1.00 37.41 176 ASP B CA 1
ATOM 4569 C C . ASP B 1 176 ? 28.993 19.429 18.608 1.00 36.09 176 ASP B C 1
ATOM 4570 O O . ASP B 1 176 ? 28.360 19.905 17.663 1.00 35.75 176 ASP B O 1
ATOM 4575 N N . LYS B 1 177 ? 29.416 18.175 18.623 1.00 34.98 177 LYS B N 1
ATOM 4576 C CA . LYS B 1 177 ? 29.177 17.232 17.548 1.00 33.71 177 LYS B CA 1
ATOM 4577 C C . LYS B 1 177 ? 27.814 16.557 17.627 1.00 31.80 177 LYS B C 1
ATOM 4578 O O . LYS B 1 177 ? 27.457 15.854 16.685 1.00 31.73 177 LYS B O 1
ATOM 4584 N N . THR B 1 178 ? 27.058 16.731 18.701 1.00 29.62 178 THR B N 1
ATOM 4585 C CA . THR B 1 178 ? 25.766 16.095 18.877 1.00 27.95 178 THR B CA 1
ATOM 4586 C C . THR B 1 178 ? 24.651 16.789 18.110 1.00 26.84 178 THR B C 1
ATOM 4587 O O . THR B 1 178 ? 24.259 17.908 18.431 1.00 26.55 178 THR B O 1
ATOM 4591 N N . LYS B 1 179 ? 24.114 16.092 17.113 1.00 25.57 179 LYS B N 1
ATOM 4592 C CA . LYS B 1 179 ? 23.116 16.639 16.216 1.00 24.53 179 LYS B CA 1
ATOM 4593 C C . LYS B 1 179 ? 21.705 16.115 16.427 1.00 23.10 179 LYS B C 1
ATOM 4594 O O . LYS B 1 179 ? 20.753 16.672 15.870 1.00 23.05 179 LYS B O 1
ATOM 4600 N N . LEU B 1 180 ? 21.555 15.050 17.210 1.00 21.20 180 LEU B N 1
ATOM 4601 C CA . LEU B 1 180 ? 20.241 14.449 17.378 1.00 19.18 180 LEU B CA 1
ATOM 4602 C C . LEU B 1 180 ? 19.993 13.770 18.714 1.00 18.32 180 LEU B C 1
ATOM 4603 O O . LEU B 1 180 ? 20.869 13.127 19.285 1.00 18.29 180 LEU B O 1
ATOM 4608 N N . LEU B 1 181 ? 18.758 13.877 19.193 1.00 16.94 181 LEU B N 1
ATOM 4609 C CA . LEU B 1 181 ? 18.344 13.209 20.423 1.00 16.48 181 LEU B CA 1
ATOM 4610 C C . LEU B 1 181 ? 17.300 12.160 20.017 1.00 15.86 181 LEU B C 1
ATOM 4611 O O . LEU B 1 181 ? 16.363 12.495 19.281 1.00 15.94 181 LEU B O 1
ATOM 4616 N N . ILE B 1 182 ? 17.569 10.897 20.326 1.00 14.65 182 ILE B N 1
ATOM 4617 C CA . ILE B 1 182 ? 16.661 9.822 19.936 1.00 14.00 182 ILE B CA 1
ATOM 4618 C C . ILE B 1 182 ? 15.941 9.293 21.169 1.00 13.43 182 ILE B C 1
ATOM 4619 O O . ILE B 1 182 ? 16.601 8.896 22.129 1.00 13.38 182 ILE B O 1
ATOM 4624 N N . VAL B 1 183 ? 14.612 9.309 21.156 1.00 12.91 183 VAL B N 1
ATOM 4625 C CA . VAL B 1 183 ? 13.851 8.746 22.267 1.00 12.60 183 VAL B CA 1
ATOM 4626 C C . VAL B 1 183 ? 12.952 7.633 21.724 1.00 12.55 183 VAL B C 1
ATOM 4627 O O . VAL B 1 183 ? 12.608 7.651 20.536 1.00 12.99 183 VAL B O 1
ATOM 4631 N N . THR B 1 184 ? 12.625 6.659 22.566 1.00 12.31 184 THR B N 1
ATOM 4632 C CA . THR B 1 184 ? 11.738 5.568 22.166 1.00 11.97 184 THR B CA 1
ATOM 4633 C C . THR B 1 184 ? 10.600 5.405 23.168 1.00 11.94 184 THR B C 1
ATOM 4634 O O . THR B 1 184 ? 10.872 5.251 24.359 1.00 12.37 184 THR B O 1
ATOM 4638 N N . ASN B 1 185 ? 9.351 5.426 22.726 1.00 12.67 185 ASN B N 1
ATOM 4639 C CA . ASN B 1 185 ? 8.228 5.303 23.661 1.00 13.80 185 ASN B CA 1
ATOM 4640 C C . ASN B 1 185 ? 6.889 5.038 22.995 1.00 13.65 185 ASN B C 1
ATOM 4641 O O . ASN B 1 185 ? 6.437 5.844 22.173 1.00 14.47 185 ASN B O 1
ATOM 4646 N N . PRO B 1 186 ? 6.198 3.982 23.398 1.00 13.17 186 PRO B N 1
ATOM 4647 C CA . PRO B 1 186 ? 6.662 3.007 24.358 1.00 12.65 186 PRO B CA 1
ATOM 4648 C C . PRO B 1 186 ? 7.948 2.328 23.911 1.00 12.67 186 PRO B C 1
ATOM 4649 O O . PRO B 1 186 ? 8.282 2.353 22.725 1.00 12.94 186 PRO B O 1
ATOM 4653 N N . SER B 1 187 ? 8.638 1.665 24.835 1.00 12.23 187 SER B N 1
ATOM 4654 C CA . SER B 1 187 ? 9.926 1.098 24.529 1.00 11.72 187 SER B CA 1
ATOM 4655 C C . SER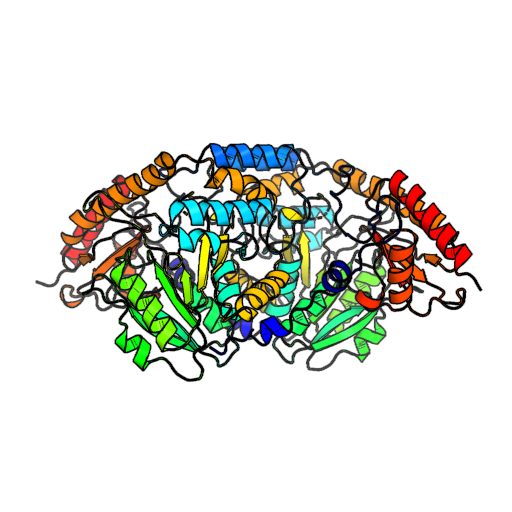 B 1 187 ? 10.077 -0.393 24.326 1.00 12.12 187 SER B C 1
ATOM 4656 O O . SER B 1 187 ? 9.461 -1.247 24.933 1.00 12.54 187 SER B O 1
ATOM 4659 N N . ASN B 1 188 ? 11.021 -0.675 23.453 1.00 12.24 188 ASN B N 1
ATOM 4660 C CA . ASN B 1 188 ? 11.573 -1.963 23.099 1.00 12.72 188 ASN B CA 1
ATOM 4661 C C . ASN B 1 188 ? 13.068 -1.676 23.379 1.00 12.87 188 ASN B C 1
ATOM 4662 O O . ASN B 1 188 ? 13.627 -0.758 22.789 1.00 11.87 188 ASN B O 1
ATOM 4667 N N . PRO B 1 189 ? 13.605 -2.330 24.397 1.00 13.42 189 PRO B N 1
ATOM 4668 C CA . PRO B 1 189 ? 12.970 -3.444 25.062 1.00 13.48 189 PRO B CA 1
ATOM 4669 C C . PRO B 1 189 ? 12.421 -3.316 26.463 1.00 14.50 189 PRO B C 1
ATOM 4670 O O . PRO B 1 189 ? 12.151 -4.338 27.121 1.00 14.50 189 PRO B O 1
ATOM 4674 N N . CYS B 1 190 ? 12.290 -2.101 26.978 1.00 15.02 190 CYS B N 1
ATOM 4675 C CA . CYS B 1 190 ? 11.889 -1.934 28.369 1.00 15.52 190 CYS B CA 1
ATOM 4676 C C . CYS B 1 190 ? 10.440 -2.254 28.643 1.00 16.43 190 CYS B C 1
ATOM 4677 O O . CYS B 1 190 ? 10.124 -2.592 29.785 1.00 16.53 190 CYS B O 1
ATOM 4680 N N . GLY B 1 191 ? 9.554 -2.080 27.665 1.00 16.62 191 GLY B N 1
ATOM 4681 C CA . GLY B 1 191 ? 8.130 -2.295 27.904 1.00 16.61 191 GLY B CA 1
ATOM 4682 C C . GLY B 1 191 ? 7.527 -1.105 28.642 1.00 17.01 191 GLY B C 1
ATOM 4683 O O . GLY B 1 191 ? 6.387 -1.194 29.107 1.00 17.80 191 GLY B O 1
ATOM 4684 N N . SER B 1 192 ? 8.252 0.003 28.751 1.00 17.12 192 SER B N 1
ATOM 4685 C CA . SER B 1 192 ? 7.794 1.187 29.446 1.00 17.20 192 SER B CA 1
ATOM 4686 C C . SER B 1 192 ? 6.915 2.086 28.591 1.00 17.62 192 SER B C 1
ATOM 4687 O O . SER B 1 192 ? 6.874 2.018 27.369 1.00 17.66 192 SER B O 1
ATOM 4690 N N . ASN B 1 193 ? 6.172 2.938 29.276 1.00 18.17 193 ASN B N 1
ATOM 4691 C CA . ASN B 1 193 ? 5.281 3.926 28.678 1.00 18.48 193 ASN B CA 1
ATOM 4692 C C . ASN B 1 193 ? 5.488 5.198 29.497 1.00 19.12 193 ASN B C 1
ATOM 4693 O O . ASN B 1 193 ? 5.254 5.156 30.709 1.00 20.48 193 ASN B O 1
ATOM 4698 N N . PHE B 1 194 ? 6.033 6.247 28.897 1.00 19.54 194 PHE B N 1
ATOM 4699 C CA . PHE B 1 194 ? 6.324 7.455 29.656 1.00 19.47 194 PHE B CA 1
ATOM 4700 C C . PHE B 1 194 ? 5.073 8.219 30.076 1.00 20.34 194 PHE B C 1
ATOM 4701 O O . PHE B 1 194 ? 4.188 8.454 29.249 1.00 21.07 194 PHE B O 1
ATOM 4709 N N . SER B 1 195 ? 5.059 8.664 31.334 1.00 20.09 195 SER B N 1
ATOM 4710 C CA . SER B 1 195 ? 3.949 9.503 31.773 1.00 20.07 195 SER B CA 1
ATOM 4711 C C . SER B 1 195 ? 4.015 10.784 30.941 1.00 20.68 195 SER B C 1
ATOM 4712 O O . SER B 1 195 ? 5.065 11.137 30.397 1.00 19.81 195 SER B O 1
ATOM 4715 N N . ARG B 1 196 ? 2.902 11.510 30.896 1.00 21.82 196 ARG B N 1
ATOM 4716 C CA . ARG B 1 196 ? 2.849 12.765 30.166 1.00 22.68 196 ARG B CA 1
ATOM 4717 C C . ARG B 1 196 ? 3.921 13.740 30.639 1.00 23.46 196 ARG B C 1
ATOM 4718 O O . ARG B 1 196 ? 4.556 14.431 29.841 1.00 23.93 196 ARG B O 1
ATOM 4726 N N . LYS B 1 197 ? 4.158 13.803 31.934 1.00 24.33 197 LYS B N 1
ATOM 4727 C CA . LYS B 1 197 ? 5.125 14.658 32.590 1.00 24.80 197 LYS B CA 1
ATOM 4728 C C . LYS B 1 197 ? 6.545 14.391 32.118 1.00 24.00 197 LYS B C 1
ATOM 4729 O O . LYS B 1 197 ? 7.252 15.345 31.774 1.00 24.15 197 LYS B O 1
ATOM 4735 N N . HIS B 1 198 ? 6.954 13.122 32.086 1.00 22.62 198 HIS B N 1
ATOM 4736 C CA . HIS B 1 198 ? 8.304 12.791 31.629 1.00 21.64 198 HIS B CA 1
ATOM 4737 C C . HIS B 1 198 ? 8.471 13.131 30.151 1.00 21.87 198 HIS B C 1
ATOM 4738 O O . HIS B 1 198 ? 9.487 13.742 29.783 1.00 21.62 198 HIS B O 1
ATOM 4745 N N . VAL B 1 199 ? 7.472 12.847 29.309 1.00 22.01 199 VAL B N 1
ATOM 4746 C CA . VAL B 1 199 ? 7.612 13.207 27.897 1.00 23.15 199 VAL B CA 1
ATOM 4747 C C . VAL B 1 199 ? 7.789 14.716 27.731 1.00 24.01 199 VAL B C 1
ATOM 4748 O O . VAL B 1 199 ? 8.576 15.166 26.892 1.00 23.56 199 VAL B O 1
ATOM 4752 N N . GLU B 1 200 ? 7.084 15.504 28.538 1.00 25.12 200 GLU B N 1
ATOM 4753 C CA . GLU B 1 200 ? 7.187 16.955 28.480 1.00 26.36 200 GLU B CA 1
ATOM 4754 C C . GLU B 1 200 ? 8.556 17.459 28.911 1.00 26.21 200 GLU B C 1
ATOM 4755 O O . GLU B 1 200 ? 9.030 18.458 28.367 1.00 26.33 200 GLU B O 1
ATOM 4761 N N . ASP B 1 201 ? 9.256 16.778 29.809 1.00 26.77 201 ASP B N 1
ATOM 4762 C CA . ASP B 1 201 ? 10.602 17.208 30.186 1.00 27.78 201 ASP B CA 1
ATOM 4763 C C . ASP B 1 201 ? 11.598 16.782 29.112 1.00 27.88 201 ASP B C 1
ATOM 4764 O O . ASP B 1 201 ? 12.654 17.391 28.960 1.00 28.54 201 ASP B O 1
ATOM 4769 N N . ILE B 1 202 ? 11.276 15.744 28.340 1.00 27.94 202 ILE B N 1
ATOM 4770 C CA . ILE B 1 202 ? 12.141 15.302 27.251 1.00 27.34 202 ILE B CA 1
ATOM 4771 C C . ILE B 1 202 ? 12.108 16.426 26.210 1.00 26.58 202 ILE B C 1
ATOM 4772 O O . ILE B 1 202 ? 13.141 16.890 25.747 1.00 26.02 202 ILE B O 1
ATOM 4777 N N . VAL B 1 203 ? 10.912 16.906 25.906 1.00 26.38 203 VAL B N 1
ATOM 4778 C CA . VAL B 1 203 ? 10.705 18.003 24.971 1.00 26.99 203 VAL B CA 1
ATOM 4779 C C . VAL B 1 203 ? 11.351 19.303 25.431 1.00 27.64 203 VAL B C 1
ATOM 4780 O O . VAL B 1 203 ? 11.972 20.009 24.630 1.00 26.70 203 VAL B O 1
ATOM 4784 N N . ARG B 1 204 ? 11.236 19.614 26.721 1.00 28.84 204 ARG B N 1
ATOM 4785 C CA . ARG B 1 204 ? 11.853 20.798 27.306 1.00 29.67 204 ARG B CA 1
ATOM 4786 C C . ARG B 1 204 ? 13.375 20.743 27.216 1.00 28.77 204 ARG B C 1
ATOM 4787 O O . ARG B 1 204 ? 14.024 21.733 26.873 1.00 28.85 204 ARG B O 1
ATOM 4795 N N . LEU B 1 205 ? 13.959 19.588 27.517 1.00 27.30 205 LEU B N 1
ATOM 4796 C CA . LEU B 1 205 ? 15.403 19.407 27.467 1.00 26.71 205 LEU B CA 1
ATOM 4797 C C . LEU B 1 205 ? 15.942 19.456 26.044 1.00 26.54 205 LEU B C 1
ATOM 4798 O O . LEU B 1 205 ? 17.032 19.969 25.778 1.00 26.00 205 LEU B O 1
ATOM 4803 N N . ALA B 1 206 ? 15.163 18.979 25.072 1.00 26.49 206 ALA B N 1
ATOM 4804 C CA . ALA B 1 206 ? 15.551 19.027 23.663 1.00 26.63 206 ALA B CA 1
ATOM 4805 C C . ALA B 1 206 ? 15.652 20.496 23.246 1.00 26.42 206 ALA B C 1
ATOM 4806 O O . ALA B 1 206 ? 16.543 20.925 22.522 1.00 25.51 206 ALA B O 1
ATOM 4808 N N . GLU B 1 207 ? 14.725 21.295 23.755 1.00 27.03 207 GLU B N 1
ATOM 4809 C CA . GLU B 1 207 ? 14.677 22.728 23.528 1.00 27.68 207 GLU B CA 1
ATOM 4810 C C . GLU B 1 207 ? 15.838 23.444 24.214 1.00 27.31 207 GLU B C 1
ATOM 4811 O O . GLU B 1 207 ? 16.411 24.368 23.635 1.00 27.75 207 GLU B O 1
ATOM 4817 N N . GLU B 1 208 ? 16.186 23.023 25.430 1.00 26.04 208 GLU B N 1
ATOM 4818 C CA . GLU B 1 208 ? 17.288 23.649 26.152 1.00 25.54 208 GLU B CA 1
ATOM 4819 C C . GLU B 1 208 ? 18.629 23.391 25.483 1.00 25.05 208 GLU B C 1
ATOM 4820 O O . GLU B 1 208 ? 19.499 24.268 25.465 1.00 25.17 208 GLU B O 1
ATOM 4826 N N . LEU B 1 209 ? 18.825 22.203 24.928 1.00 24.46 209 LEU B N 1
ATOM 4827 C CA . LEU B 1 209 ? 20.076 21.849 24.268 1.00 23.97 209 LEU B CA 1
ATOM 4828 C C . LEU B 1 209 ? 20.082 22.181 22.783 1.00 24.02 209 LEU B C 1
ATOM 4829 O O . LEU B 1 209 ? 21.100 22.030 22.108 1.00 23.56 209 LEU B O 1
ATOM 4834 N N . ARG B 1 210 ? 18.952 22.649 22.264 1.00 24.55 210 ARG B N 1
ATOM 4835 C CA . ARG B 1 210 ? 18.809 22.991 20.853 1.00 25.60 210 ARG B CA 1
ATOM 4836 C C . ARG B 1 210 ? 19.203 21.810 19.968 1.00 24.57 210 ARG B C 1
ATOM 4837 O O . ARG B 1 210 ? 20.167 21.809 19.213 1.00 24.68 210 ARG B O 1
ATOM 4845 N N . LEU B 1 211 ? 18.408 20.745 20.078 1.00 23.31 211 LEU B N 1
ATOM 4846 C CA . LEU B 1 211 ? 18.573 19.510 19.342 1.00 21.82 211 LEU B CA 1
ATOM 4847 C C . LEU B 1 211 ? 17.214 19.006 18.834 1.00 20.06 211 LEU B C 1
ATOM 4848 O O . LEU B 1 211 ? 16.275 18.856 19.609 1.00 19.20 211 LEU B O 1
ATOM 4853 N N . PRO B 1 212 ? 17.146 18.736 17.539 1.00 18.93 212 PRO B N 1
ATOM 4854 C CA . PRO B 1 212 ? 15.948 18.153 16.955 1.00 18.19 212 PRO B CA 1
ATOM 4855 C C . PRO B 1 212 ? 15.699 16.822 17.665 1.00 17.33 212 PRO B C 1
ATOM 4856 O O . PRO B 1 212 ? 16.644 16.146 18.084 1.00 16.02 212 PRO B O 1
ATOM 4860 N N . LEU B 1 213 ? 14.436 16.473 17.861 1.00 17.25 213 LEU B N 1
ATOM 4861 C CA . LEU B 1 213 ? 14.121 15.219 18.554 1.00 17.59 213 LEU B CA 1
ATOM 4862 C C . LEU B 1 213 ? 13.540 14.218 17.559 1.00 17.18 213 LEU B C 1
ATOM 4863 O O . LEU B 1 213 ? 12.747 14.560 16.682 1.00 16.52 213 LEU B O 1
ATOM 4868 N N . PHE B 1 214 ? 14.081 13.004 17.582 1.00 16.69 214 PHE B N 1
ATOM 4869 C CA . PHE B 1 214 ? 13.605 11.886 16.780 1.00 15.72 214 PHE B CA 1
ATOM 4870 C C . PHE B 1 214 ? 12.940 10.905 17.748 1.00 14.77 214 PHE B C 1
ATOM 4871 O O . PHE B 1 214 ? 13.618 10.223 18.518 1.00 14.79 214 PHE B O 1
ATOM 4879 N N . SER B 1 215 ? 11.618 10.896 17.728 1.00 13.94 215 SER B N 1
ATOM 4880 C CA . SER B 1 215 ? 10.860 10.052 18.658 1.00 12.78 215 SER B CA 1
ATOM 4881 C C . SER B 1 215 ? 10.376 8.805 17.940 1.00 11.98 215 SER B C 1
ATOM 4882 O O . SER B 1 215 ? 9.695 8.922 16.921 1.00 10.61 215 SER B O 1
ATOM 4885 N N . ASP B 1 216 ? 10.837 7.637 18.391 1.00 11.53 216 ASP B N 1
ATOM 4886 C CA . ASP B 1 216 ? 10.393 6.382 17.763 1.00 10.71 216 ASP B CA 1
ATOM 4887 C C . ASP B 1 216 ? 9.118 5.956 18.487 1.00 10.28 216 ASP B C 1
ATOM 4888 O O . ASP B 1 216 ? 9.172 5.430 19.599 1.00 10.08 216 ASP B O 1
ATOM 4893 N N . GLU B 1 217 ? 7.967 6.235 17.880 1.00 9.63 217 GLU B N 1
ATOM 4894 C CA . GLU B 1 217 ? 6.693 5.932 18.519 1.00 9.58 217 GLU B CA 1
ATOM 4895 C C . GLU B 1 217 ? 5.941 4.842 17.791 1.00 10.96 217 GLU B C 1
ATOM 4896 O O . GLU B 1 217 ? 4.709 4.862 17.699 1.00 12.06 217 GLU B O 1
ATOM 4902 N N . ILE B 1 218 ? 6.651 3.818 17.307 1.00 11.70 218 ILE B N 1
ATOM 4903 C CA . ILE B 1 218 ? 6.035 2.734 16.553 1.00 11.61 218 ILE B CA 1
ATOM 4904 C C . ILE B 1 218 ? 5.056 1.874 17.333 1.00 11.57 218 ILE B C 1
ATOM 4905 O O . ILE B 1 218 ? 4.263 1.125 16.744 1.00 11.37 218 ILE B O 1
ATOM 4910 N N . TYR B 1 219 ? 5.056 1.960 18.654 1.00 11.30 219 TYR B N 1
ATOM 4911 C CA . TYR B 1 219 ? 4.133 1.254 19.520 1.00 12.00 219 TYR B CA 1
ATOM 4912 C C . TYR B 1 219 ? 3.100 2.241 20.069 1.00 12.99 219 TYR B C 1
ATOM 4913 O O . TYR B 1 219 ? 2.517 2.016 21.129 1.00 13.50 219 TYR B O 1
ATOM 4922 N N . ALA B 1 220 ? 2.957 3.371 19.377 1.00 12.79 220 ALA B N 1
ATOM 4923 C CA . ALA B 1 220 ? 2.034 4.418 19.767 1.00 12.42 220 ALA B CA 1
ATOM 4924 C C . ALA B 1 220 ? 0.647 3.830 20.031 1.00 12.49 220 ALA B C 1
ATOM 4925 O O . ALA B 1 220 ? 0.068 3.124 19.208 1.00 10.88 220 ALA B O 1
ATOM 4927 N N . GLY B 1 221 ? 0.144 4.136 21.224 1.00 13.01 221 GLY B N 1
ATOM 4928 C CA . GLY B 1 221 ? -1.171 3.695 21.641 1.00 13.41 221 GLY B CA 1
ATOM 4929 C C . GLY B 1 221 ? -1.239 2.277 22.151 1.00 13.70 221 GLY B C 1
ATOM 4930 O O . GLY B 1 221 ? -2.332 1.833 22.530 1.00 14.60 221 GLY B O 1
ATOM 4931 N N . MET B 1 222 ? -0.141 1.543 22.215 1.00 14.37 222 MET B N 1
ATOM 4932 C CA . MET B 1 222 ? -0.198 0.170 22.706 1.00 15.87 222 MET B CA 1
ATOM 4933 C C . MET B 1 222 ? 0.133 0.139 24.193 1.00 17.22 222 MET B C 1
ATOM 4934 O O . MET B 1 222 ? 1.189 -0.347 24.593 1.00 17.43 222 MET B O 1
ATOM 4939 N N . VAL B 1 223 ? -0.754 0.710 25.008 1.00 18.47 223 VAL B N 1
ATOM 4940 C CA . VAL B 1 223 ? -0.595 0.785 26.451 1.00 19.68 223 VAL B CA 1
ATOM 4941 C C . VAL B 1 223 ? -1.675 0.013 27.205 1.00 20.11 223 VAL B C 1
ATOM 4942 O O . VAL B 1 223 ? -2.869 0.135 26.950 1.00 19.43 223 VAL B O 1
ATOM 4946 N N . PHE B 1 224 ? -1.238 -0.794 28.161 1.00 21.70 224 PHE B N 1
ATOM 4947 C CA . PHE B 1 224 ? -2.126 -1.594 29.001 1.00 23.10 224 PHE B CA 1
ATOM 4948 C C . PHE B 1 224 ? -2.997 -0.698 29.872 1.00 24.61 224 PHE B C 1
ATOM 4949 O O . PHE B 1 224 ? -2.536 0.287 30.441 1.00 23.76 224 PHE B O 1
ATOM 4957 N N . LYS B 1 225 ? -4.293 -0.998 29.934 1.00 27.38 225 LYS B N 1
ATOM 4958 C CA . LYS B 1 225 ? -5.252 -0.207 30.695 1.00 29.41 225 LYS B CA 1
ATOM 4959 C C . LYS B 1 225 ? -6.011 -1.051 31.711 1.00 30.72 225 LYS B C 1
ATOM 4960 O O . LYS B 1 225 ? -7.172 -0.762 32.006 1.00 31.28 225 LYS B O 1
ATOM 4966 N N . GLY B 1 226 ? -5.370 -2.094 32.233 1.00 31.28 226 GLY B N 1
ATOM 4967 C CA . GLY B 1 226 ? -6.023 -2.970 33.189 1.00 32.47 226 GLY B CA 1
ATOM 4968 C C . GLY B 1 226 ? -5.625 -2.696 34.630 1.00 33.22 226 GLY B C 1
ATOM 4969 O O . GLY B 1 226 ? -6.413 -2.955 35.539 1.00 33.51 226 GLY B O 1
ATOM 4970 N N . LYS B 1 227 ? -4.416 -2.209 34.851 1.00 33.68 227 LYS B N 1
ATOM 4971 C CA . LYS B 1 227 ? -3.949 -1.918 36.208 1.00 34.36 227 LYS B CA 1
ATOM 4972 C C . LYS B 1 227 ? -4.340 -0.476 36.510 1.00 35.16 227 LYS B C 1
ATOM 4973 O O . LYS B 1 227 ? -4.992 -0.166 37.502 1.00 35.57 227 LYS B O 1
ATOM 4979 N N . ASP B 1 228 ? -3.973 0.416 35.606 1.00 35.58 228 ASP B N 1
ATOM 4980 C CA . ASP B 1 228 ? -4.327 1.830 35.655 1.00 35.75 228 ASP B CA 1
ATOM 4981 C C . ASP B 1 228 ? -5.170 2.077 34.398 1.00 36.08 228 ASP B C 1
ATOM 4982 O O . ASP B 1 228 ? -4.684 1.988 33.271 1.00 35.98 228 ASP B O 1
ATOM 4987 N N . PRO B 1 229 ? -6.446 2.387 34.587 1.00 35.97 229 PRO B N 1
ATOM 4988 C CA . PRO B 1 229 ? -7.389 2.606 33.505 1.00 35.39 229 PRO B CA 1
ATOM 4989 C C . PRO B 1 229 ? -7.333 4.006 32.926 1.00 35.02 229 PRO B C 1
ATOM 4990 O O . PRO B 1 229 ? -7.962 4.311 31.910 1.00 34.62 229 PRO B O 1
ATOM 4994 N N . ASN B 1 230 ? -6.565 4.874 33.578 1.00 34.28 230 ASN B N 1
ATOM 4995 C CA . ASN B 1 230 ? -6.326 6.236 33.142 1.00 33.72 230 ASN B CA 1
ATOM 4996 C C . ASN B 1 230 ? -5.001 6.344 32.380 1.00 32.58 230 ASN B C 1
ATOM 4997 O O . ASN B 1 230 ? -4.561 7.430 32.003 1.00 32.24 230 ASN B O 1
ATOM 5002 N N . ALA B 1 231 ? -4.364 5.191 32.180 1.00 31.08 231 ALA B N 1
ATOM 5003 C CA . ALA B 1 231 ? -3.099 5.120 31.465 1.00 29.34 231 ALA B CA 1
ATOM 5004 C C . ALA B 1 231 ? -3.325 5.540 30.010 1.00 28.37 231 ALA B C 1
ATOM 5005 O O . ALA B 1 231 ? -4.366 5.263 29.406 1.00 28.37 231 ALA B O 1
ATOM 5007 N N . THR B 1 232 ? -2.330 6.244 29.476 1.00 26.34 232 THR B N 1
ATOM 5008 C CA . THR B 1 232 ? -2.439 6.742 28.113 1.00 24.43 232 THR B CA 1
ATOM 5009 C C . THR B 1 232 ? -1.065 6.977 27.502 1.00 23.08 232 THR B C 1
ATOM 5010 O O . THR B 1 232 ? -0.124 7.303 28.226 1.00 21.68 232 THR B O 1
ATOM 5014 N N . PHE B 1 233 ? -0.997 6.833 26.181 1.00 21.66 233 PHE B N 1
ATOM 5015 C CA . PHE B 1 233 ? 0.267 7.088 25.484 1.00 21.00 233 PHE B CA 1
ATOM 5016 C C . PHE B 1 233 ? 0.375 8.589 25.237 1.00 20.36 233 PHE B C 1
ATOM 5017 O O . PHE B 1 233 ? -0.640 9.185 24.869 1.00 20.55 233 PHE B O 1
ATOM 5025 N N . THR B 1 234 ? 1.533 9.188 25.469 1.00 19.49 234 THR B N 1
ATOM 5026 C CA . THR B 1 234 ? 1.703 10.609 25.192 1.00 19.54 234 THR B CA 1
ATOM 5027 C C . THR B 1 234 ? 2.760 10.772 24.092 1.00 19.89 234 THR B C 1
ATOM 5028 O O . THR B 1 234 ? 3.952 10.537 24.308 1.00 19.86 234 THR B O 1
ATOM 5032 N N . SER B 1 235 ? 2.314 11.134 22.900 1.00 19.34 235 SER B N 1
ATOM 5033 C CA . SER B 1 235 ? 3.176 11.345 21.746 1.00 19.17 235 SER B CA 1
ATOM 5034 C C . SER B 1 235 ? 3.914 12.670 21.863 1.00 19.48 235 SER B C 1
ATOM 5035 O O . SER B 1 235 ? 3.298 13.624 22.357 1.00 19.22 235 SER B O 1
ATOM 5038 N N . VAL B 1 236 ? 5.144 12.821 21.371 1.00 19.42 236 VAL B N 1
ATOM 5039 C CA . VAL B 1 236 ? 5.832 14.099 21.461 1.00 20.58 236 VAL B CA 1
ATOM 5040 C C . VAL B 1 236 ? 5.177 15.184 20.605 1.00 21.78 236 VAL B C 1
ATOM 5041 O O . VAL B 1 236 ? 5.519 16.365 20.707 1.00 21.63 236 VAL B O 1
ATOM 5045 N N . ALA B 1 237 ? 4.226 14.856 19.752 1.00 22.92 237 ALA B N 1
ATOM 5046 C CA . ALA B 1 237 ? 3.459 15.754 18.935 1.00 24.37 237 ALA B CA 1
ATOM 5047 C C . ALA B 1 237 ? 2.502 16.627 19.742 1.00 25.88 237 ALA B C 1
ATOM 5048 O O . ALA B 1 237 ? 2.217 17.764 19.359 1.00 25.68 237 ALA B O 1
ATOM 5050 N N . ASP B 1 238 ? 1.999 16.124 20.864 1.00 27.04 238 ASP B N 1
ATOM 5051 C CA . ASP B 1 238 ? 1.030 16.811 21.704 1.00 28.02 238 ASP B CA 1
ATOM 5052 C C . ASP B 1 238 ? 1.547 17.897 22.621 1.00 28.22 238 ASP B C 1
ATOM 5053 O O . ASP B 1 238 ? 1.064 18.051 23.750 1.00 28.41 238 ASP B O 1
ATOM 5058 N N . PHE B 1 239 ? 2.546 18.689 22.248 1.00 28.25 239 PHE B N 1
ATOM 5059 C CA . PHE B 1 239 ? 3.097 19.751 23.055 1.00 28.04 239 PHE B CA 1
ATOM 5060 C C . PHE B 1 239 ? 3.398 20.990 22.206 1.00 27.91 239 PHE B C 1
ATOM 5061 O O . PHE B 1 239 ? 3.769 20.860 21.048 1.00 27.52 239 PHE B O 1
ATOM 5069 N N . GLU B 1 240 ? 3.205 22.164 22.805 1.00 27.59 240 GLU B N 1
ATOM 5070 C CA . GLU B 1 240 ? 3.562 23.416 22.140 1.00 26.65 240 GLU B CA 1
ATOM 5071 C C . GLU B 1 240 ? 5.065 23.563 22.400 1.00 25.14 240 GLU B C 1
ATOM 5072 O O . GLU B 1 240 ? 5.471 23.547 23.561 1.00 25.08 240 GLU B O 1
ATOM 5078 N N . THR B 1 241 ? 5.867 23.605 21.347 1.00 23.24 241 THR B N 1
ATOM 5079 C CA . THR B 1 241 ? 7.308 23.692 21.498 1.00 21.73 241 THR B CA 1
ATOM 5080 C C . THR B 1 241 ? 7.981 24.196 20.226 1.00 21.65 241 THR B C 1
ATOM 5081 O O . THR B 1 241 ? 7.454 24.062 19.123 1.00 20.93 241 THR B O 1
ATOM 5085 N N . THR B 1 242 ? 9.194 24.711 20.407 1.00 21.52 242 THR B N 1
ATOM 5086 C CA . THR B 1 242 ? 10.014 25.160 19.301 1.00 21.54 242 THR B CA 1
ATOM 5087 C C . THR B 1 242 ? 10.834 24.006 18.732 1.00 21.46 242 THR B C 1
ATOM 5088 O O . THR B 1 242 ? 11.400 24.167 17.650 1.00 22.38 242 THR B O 1
ATOM 5092 N N . VAL B 1 243 ? 10.934 22.871 19.411 1.00 21.15 243 VAL B N 1
ATOM 5093 C CA . VAL B 1 243 ? 11.698 21.733 18.930 1.00 20.34 243 VAL B CA 1
ATOM 5094 C C . VAL B 1 243 ? 11.111 21.090 17.678 1.00 19.85 243 VAL B C 1
ATOM 5095 O O . VAL B 1 243 ? 9.953 20.669 17.678 1.00 20.88 243 VAL B O 1
ATOM 5099 N N . PRO B 1 244 ? 11.930 20.964 16.648 1.00 18.91 244 PRO B N 1
ATOM 5100 C CA . PRO B 1 244 ? 11.545 20.281 15.423 1.00 18.49 244 PRO B CA 1
ATOM 5101 C C . PRO B 1 244 ? 11.586 18.784 15.731 1.00 17.42 244 PRO B C 1
ATOM 5102 O O . PRO B 1 244 ? 12.564 18.284 16.286 1.00 16.57 244 PRO B O 1
ATOM 5106 N N . ARG B 1 245 ? 10.470 18.116 15.495 1.00 16.67 245 ARG B N 1
ATOM 5107 C CA . ARG B 1 245 ? 10.344 16.710 15.807 1.00 16.99 245 ARG B CA 1
ATOM 5108 C C . ARG B 1 245 ? 10.101 15.827 14.591 1.00 16.98 245 ARG B C 1
ATOM 5109 O O . ARG B 1 245 ? 9.320 16.137 13.696 1.00 17.15 245 ARG B O 1
ATOM 5117 N N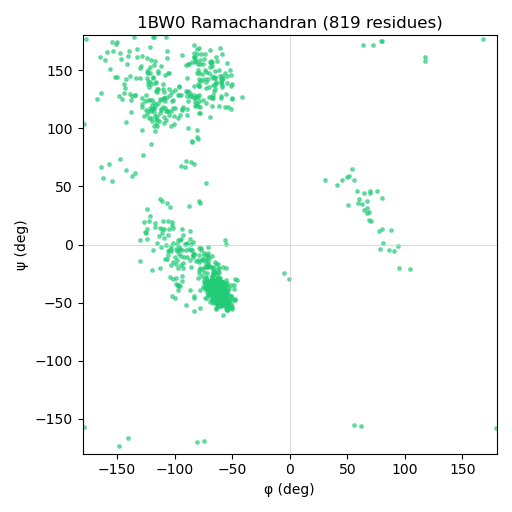 . VAL B 1 246 ? 10.767 14.677 14.595 1.00 16.89 246 VAL B N 1
ATOM 5118 C CA . VAL B 1 246 ? 10.506 13.646 13.588 1.00 16.59 246 VA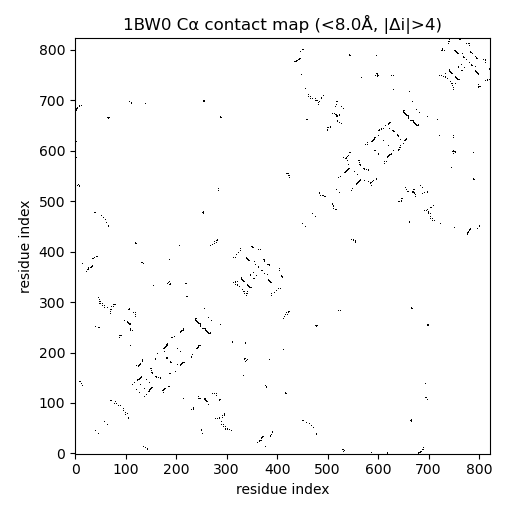L B CA 1
ATOM 5119 C C . VAL B 1 246 ? 10.041 12.419 14.375 1.00 15.90 246 VAL B C 1
ATOM 5120 O O . VAL B 1 246 ? 10.718 11.986 15.309 1.00 15.80 246 VAL B O 1
ATOM 5124 N N . ILE B 1 247 ? 8.820 11.984 14.081 1.00 14.94 247 ILE B N 1
ATOM 5125 C CA . ILE B 1 247 ? 8.221 10.856 14.773 1.00 13.80 247 ILE B CA 1
ATOM 5126 C C . ILE B 1 247 ? 8.122 9.635 13.867 1.00 13.40 247 ILE B C 1
ATOM 5127 O O . ILE B 1 247 ? 7.515 9.700 12.804 1.00 13.89 247 ILE B O 1
ATOM 5132 N N . LEU B 1 248 ? 8.653 8.505 14.315 1.00 13.30 248 LEU B N 1
ATOM 5133 C CA . LEU B 1 248 ? 8.524 7.256 13.582 1.00 13.07 248 LEU B CA 1
ATOM 5134 C C . LEU B 1 248 ? 7.226 6.540 13.946 1.00 13.49 248 LEU B C 1
ATOM 5135 O O . LEU B 1 248 ? 6.970 6.318 15.123 1.00 13.87 248 LEU B O 1
ATOM 5140 N N . GLY B 1 249 ? 6.425 6.159 12.968 1.00 13.46 249 GLY B N 1
ATOM 5141 C CA . GLY B 1 249 ? 5.174 5.443 13.219 1.00 12.80 249 GLY B CA 1
ATOM 5142 C C . GLY B 1 249 ? 5.041 4.353 12.159 1.00 12.73 249 GLY B C 1
ATOM 5143 O O . GLY B 1 249 ? 5.742 4.426 11.149 1.00 13.58 249 GLY B O 1
ATOM 5144 N N . GLY B 1 250 ? 4.142 3.401 12.326 1.00 12.18 250 GLY B N 1
ATOM 5145 C CA . GLY B 1 250 ? 3.999 2.343 11.331 1.00 12.20 250 GLY B CA 1
ATOM 5146 C C . GLY B 1 250 ? 2.854 1.419 11.728 1.00 12.95 250 GLY B C 1
ATOM 5147 O O . GLY B 1 250 ? 2.244 1.606 12.785 1.00 13.21 250 GLY B O 1
ATOM 5148 N N . THR B 1 251 ? 2.565 0.451 10.872 1.00 12.47 251 THR B N 1
ATOM 5149 C CA . THR B 1 251 ? 1.481 -0.487 11.135 1.00 12.83 251 THR B CA 1
ATOM 5150 C C . THR B 1 251 ? 1.989 -1.850 11.574 1.00 13.25 251 THR B C 1
ATOM 5151 O O . THR B 1 251 ? 1.213 -2.742 11.904 1.00 12.82 251 THR B O 1
ATOM 5155 N N . ALA B 1 252 ? 3.309 -2.025 11.564 1.00 13.53 252 ALA B N 1
ATOM 5156 C CA . ALA B 1 252 ? 3.961 -3.263 11.911 1.00 13.87 252 ALA B CA 1
ATOM 5157 C C . ALA B 1 252 ? 3.614 -3.795 13.296 1.00 14.36 252 ALA B C 1
ATOM 5158 O O . ALA B 1 252 ? 3.574 -5.016 13.453 1.00 13.78 252 ALA B O 1
ATOM 5184 N N . ASN B 1 254 ? 1.001 -2.214 15.820 1.00 15.60 254 ASN B N 1
ATOM 5185 C CA . ASN B 1 254 ? -0.396 -2.100 16.213 1.00 15.70 254 ASN B CA 1
ATOM 5186 C C . ASN B 1 254 ? -1.364 -2.879 15.329 1.00 15.70 254 ASN B C 1
ATOM 5187 O O . ASN B 1 254 ? -2.429 -3.276 15.809 1.00 16.21 254 ASN B O 1
ATOM 5192 N N . LEU B 1 255 ? -1.043 -3.064 14.054 1.00 15.14 255 LEU B N 1
ATOM 5193 C CA . LEU B 1 255 ? -1.897 -3.813 13.149 1.00 14.57 255 LEU B CA 1
ATOM 5194 C C . LEU B 1 255 ? -1.261 -5.142 12.778 1.00 14.59 255 LEU B C 1
ATOM 5195 O O . LEU B 1 255 ? -1.663 -5.805 11.827 1.00 14.90 255 LEU B O 1
ATOM 5200 N N . VAL B 1 256 ? -0.320 -5.620 13.578 1.00 14.24 256 VAL B N 1
ATOM 5201 C CA . VAL B 1 256 ? 0.402 -6.864 13.450 1.00 14.12 256 VAL B CA 1
ATOM 5202 C C . VAL B 1 256 ? 0.630 -7.387 12.041 1.00 14.12 256 VAL B C 1
ATOM 5203 O O . VAL B 1 256 ? 0.494 -8.562 11.700 1.00 13.65 256 VAL B O 1
ATOM 5207 N N . VAL B 1 257 ? 1.237 -6.559 11.186 1.00 14.40 257 VAL B N 1
ATOM 5208 C CA . VAL B 1 257 ? 1.641 -6.856 9.828 1.00 14.61 257 VAL B CA 1
ATOM 5209 C C . VAL B 1 257 ? 3.043 -6.302 9.552 1.00 14.18 257 VAL B C 1
ATOM 5210 O O . VAL B 1 257 ? 3.282 -5.519 8.627 1.00 13.44 257 VAL B O 1
ATOM 5214 N N . PRO B 1 258 ? 4.032 -6.741 10.328 1.00 13.95 258 PRO B N 1
ATOM 5215 C CA . PRO B 1 258 ? 5.407 -6.282 10.220 1.00 13.97 258 PRO B CA 1
ATOM 5216 C C . PRO B 1 258 ? 6.059 -6.578 8.890 1.00 14.40 258 PRO B C 1
ATOM 5217 O O . PRO B 1 258 ? 6.887 -5.786 8.429 1.00 15.66 258 PRO B O 1
ATOM 5221 N N . GLY B 1 259 ? 5.705 -7.702 8.271 1.00 13.74 259 GLY B N 1
ATOM 5222 C CA . GLY B 1 259 ? 6.265 -8.087 6.992 1.00 13.15 259 GLY B CA 1
ATOM 5223 C C . GLY B 1 259 ? 5.810 -7.246 5.818 1.00 12.37 259 GLY B C 1
ATOM 5224 O O . GLY B 1 259 ? 6.433 -7.302 4.750 1.00 12.51 259 GLY B O 1
ATOM 5225 N N . TRP B 1 260 ? 4.767 -6.437 5.945 1.00 11.90 260 TRP B N 1
ATOM 5226 C CA . TRP B 1 260 ? 4.270 -5.601 4.858 1.00 11.90 260 TRP B CA 1
ATOM 5227 C C . TRP B 1 260 ? 5.176 -4.408 4.605 1.00 11.41 260 TRP B C 1
ATOM 5228 O O . TRP B 1 260 ? 4.978 -3.719 3.618 1.00 10.90 260 TRP B O 1
ATOM 5239 N N . ARG B 1 261 ? 6.150 -4.161 5.468 1.00 11.18 261 ARG B N 1
ATOM 5240 C CA . ARG B 1 261 ? 7.127 -3.108 5.377 1.00 10.79 261 ARG B CA 1
ATOM 5241 C C . ARG B 1 261 ? 6.525 -1.734 5.105 1.00 11.55 261 ARG B C 1
ATOM 5242 O O . ARG B 1 261 ? 6.893 -1.075 4.133 1.00 11.47 261 ARG B O 1
ATOM 5250 N N . LEU B 1 262 ? 5.634 -1.278 5.982 1.00 12.33 262 LEU B N 1
ATOM 5251 C CA . LEU B 1 262 ? 5.045 0.039 5.871 1.00 13.00 262 LEU B CA 1
ATOM 5252 C C . LEU B 1 262 ? 5.280 0.811 7.176 1.00 13.24 262 LEU B C 1
ATOM 5253 O O . LEU B 1 262 ? 4.968 0.333 8.265 1.00 12.72 262 LEU B O 1
ATOM 5258 N N . GLY B 1 263 ? 5.815 2.016 7.031 1.00 13.36 263 GLY B N 1
ATOM 5259 C CA . GLY B 1 263 ? 6.057 2.850 8.221 1.00 12.43 263 GLY B CA 1
ATOM 5260 C C . GLY B 1 263 ? 6.039 4.299 7.742 1.00 12.30 263 GLY B C 1
ATOM 5261 O O . GLY B 1 263 ? 5.948 4.519 6.538 1.00 11.12 263 GLY B O 1
ATOM 5262 N N . TRP B 1 264 ? 6.122 5.247 8.662 1.00 12.89 264 TRP B N 1
ATOM 5263 C CA . TRP B 1 264 ? 6.150 6.644 8.250 1.00 13.59 264 TRP B CA 1
ATOM 5264 C C . TRP B 1 264 ? 7.014 7.475 9.181 1.00 13.67 264 TRP B C 1
ATOM 5265 O O . TRP B 1 264 ? 7.252 7.103 10.322 1.00 14.48 264 TRP B O 1
ATOM 5276 N N . LEU B 1 265 ? 7.442 8.617 8.682 1.00 14.31 265 LEU B N 1
ATOM 5277 C CA . LEU B 1 265 ? 8.133 9.603 9.515 1.00 15.08 265 LEU B CA 1
ATOM 5278 C C . LEU B 1 265 ? 7.186 10.805 9.531 1.00 15.86 265 LEU B C 1
ATOM 5279 O O . LEU B 1 265 ? 6.608 11.103 8.473 1.00 15.96 265 LEU B O 1
ATOM 5284 N N . LEU B 1 266 ? 6.913 11.345 10.715 1.00 15.65 266 LEU B N 1
ATOM 5285 C CA . LEU B 1 266 ? 6.017 12.498 10.812 1.00 15.48 266 LEU B CA 1
ATOM 5286 C C . LEU B 1 266 ? 6.798 13.695 11.334 1.00 15.95 266 LEU B C 1
ATOM 5287 O O . LEU B 1 266 ? 7.219 13.702 12.485 1.00 15.88 266 LEU B O 1
ATOM 5292 N N . TYR B 1 267 ? 7.018 14.691 10.485 1.00 17.24 267 TYR B N 1
ATOM 5293 C CA . TYR B 1 267 ? 7.796 15.867 10.903 1.00 18.76 267 TYR B CA 1
ATOM 5294 C C . TYR B 1 267 ? 6.869 16.914 11.502 1.00 19.57 267 TYR B C 1
ATOM 5295 O O . TYR B 1 267 ? 5.809 17.209 10.937 1.00 20.04 267 TYR B O 1
ATOM 5304 N N . VAL B 1 268 ? 7.168 17.398 12.707 1.00 19.55 268 VAL B N 1
ATOM 5305 C CA . VAL B 1 268 ? 6.355 18.403 13.387 1.00 19.87 268 VAL B CA 1
ATOM 5306 C C . VAL B 1 268 ? 7.240 19.596 13.769 1.00 20.19 268 VAL B C 1
ATOM 5307 O O . VAL B 1 268 ? 8.155 19.465 14.582 1.00 20.16 268 VAL B O 1
ATOM 5311 N N . ASP B 1 269 ? 6.964 20.756 13.190 1.00 20.62 269 ASP B N 1
ATOM 5312 C CA . ASP B 1 269 ? 7.832 21.921 13.380 1.00 21.44 269 ASP B CA 1
ATOM 5313 C C . ASP B 1 269 ? 7.100 23.178 12.949 1.00 22.37 269 ASP B C 1
ATOM 5314 O O . ASP B 1 269 ? 7.464 23.817 11.969 1.00 22.03 269 ASP B O 1
ATOM 5319 N N . PRO B 1 270 ? 6.053 23.533 13.690 1.00 23.79 270 PRO B N 1
ATOM 5320 C CA . PRO B 1 270 ? 5.236 24.695 13.394 1.00 24.49 270 PRO B CA 1
ATOM 5321 C C . PRO B 1 270 ? 5.971 26.020 13.424 1.00 25.49 270 PRO B C 1
ATOM 5322 O O . PRO B 1 270 ? 5.655 26.885 12.596 1.00 25.47 270 PRO B O 1
ATOM 5326 N N . HIS B 1 271 ? 6.987 26.212 14.268 1.00 26.85 271 HIS B N 1
ATOM 5327 C CA . HIS B 1 271 ? 7.726 27.470 14.284 1.00 28.48 271 HIS B CA 1
ATOM 5328 C C . HIS B 1 271 ? 8.861 27.499 13.271 1.00 28.51 271 HIS B C 1
ATOM 5329 O O . HIS B 1 271 ? 9.618 28.466 13.243 1.00 28.44 271 HIS B O 1
ATOM 5336 N N . GLY B 1 272 ? 8.986 26.459 12.457 1.00 28.78 272 GLY B N 1
ATOM 5337 C CA . GLY B 1 272 ? 9.965 26.331 11.413 1.00 28.33 272 GLY B CA 1
ATOM 5338 C C . GLY B 1 272 ? 11.406 26.474 11.846 1.00 28.88 272 GLY B C 1
ATOM 5339 O O . GLY B 1 272 ? 12.146 27.276 11.270 1.00 29.39 272 GLY B O 1
ATOM 5340 N N . ASN B 1 273 ? 11.835 25.670 12.817 1.00 28.70 273 ASN B N 1
ATOM 5341 C CA . ASN B 1 273 ? 13.211 25.745 13.290 1.00 28.27 273 ASN B CA 1
ATOM 5342 C C . ASN B 1 273 ? 14.135 24.704 12.683 1.00 27.67 273 ASN B C 1
ATOM 5343 O O . ASN B 1 273 ? 15.337 24.709 12.984 1.00 27.83 273 ASN B O 1
ATOM 5348 N N . GLY B 1 274 ? 13.627 23.844 11.800 1.00 26.57 274 GLY B N 1
ATOM 5349 C CA . GLY B 1 274 ? 14.486 22.835 11.191 1.00 25.28 274 GLY B CA 1
ATOM 5350 C C . GLY B 1 274 ? 13.917 22.214 9.936 1.00 24.46 274 GLY B C 1
ATOM 5351 O O . GLY B 1 274 ? 13.885 20.993 9.814 1.00 24.68 274 GLY B O 1
ATOM 5352 N N . PRO B 1 275 ? 13.602 23.021 8.924 1.00 23.96 275 PRO B N 1
ATOM 5353 C CA . PRO B 1 275 ? 13.100 22.547 7.650 1.00 23.46 275 PRO B CA 1
ATOM 5354 C C . PRO B 1 275 ? 14.103 21.725 6.858 1.00 23.63 275 PRO B C 1
ATOM 5355 O O . PRO B 1 275 ? 13.716 20.879 6.035 1.00 23.44 275 PRO B O 1
ATOM 5359 N N . SER B 1 276 ? 15.406 21.883 7.098 1.00 23.47 276 SER B N 1
ATOM 5360 C CA . SER B 1 276 ? 16.433 21.076 6.470 1.00 24.17 276 SER B CA 1
ATOM 5361 C C . SER B 1 276 ? 16.199 19.596 6.822 1.00 23.98 276 SER B C 1
ATOM 5362 O O . SER B 1 276 ? 16.436 18.728 5.990 1.00 24.40 276 SER B O 1
ATOM 5365 N N . PHE B 1 277 ? 15.794 19.338 8.062 1.00 22.96 277 PHE B N 1
ATOM 5366 C CA . PHE B 1 277 ? 15.511 17.994 8.526 1.00 22.28 277 PHE B CA 1
ATOM 5367 C C . PHE B 1 277 ? 14.479 17.300 7.635 1.00 21.78 277 PHE B C 1
ATOM 5368 O O . PHE B 1 277 ? 14.737 16.172 7.204 1.00 21.21 277 PHE B O 1
ATOM 5376 N N . LEU B 1 278 ? 13.353 17.934 7.333 1.00 20.76 278 LEU B N 1
ATOM 5377 C CA . LEU B 1 278 ? 12.346 17.367 6.453 1.00 20.56 278 LEU B CA 1
ATOM 5378 C C . LEU B 1 278 ? 12.878 17.169 5.034 1.00 20.30 278 LEU B C 1
ATOM 5379 O O . LEU B 1 278 ? 12.581 16.187 4.359 1.00 20.11 278 LEU B O 1
ATOM 5384 N N . GLU B 1 279 ? 13.656 18.136 4.567 1.00 20.96 279 GLU B N 1
ATOM 5385 C CA . GLU B 1 279 ? 14.238 18.072 3.230 1.00 21.31 279 GLU B CA 1
ATOM 5386 C C . GLU B 1 279 ? 15.225 16.913 3.148 1.00 20.21 279 GLU B C 1
ATOM 5387 O O . GLU B 1 279 ? 15.145 16.089 2.227 1.00 20.33 279 GLU B O 1
ATOM 5393 N N . GLY B 1 280 ? 16.036 16.724 4.183 1.00 18.26 280 GLY B N 1
ATOM 5394 C CA . GLY B 1 280 ? 16.974 15.623 4.288 1.00 17.17 280 GLY B CA 1
ATOM 5395 C C . GLY B 1 280 ? 16.262 14.276 4.183 1.00 16.62 280 GLY B C 1
ATOM 5396 O O . GLY B 1 280 ? 16.746 13.320 3.576 1.00 15.37 280 GLY B O 1
ATOM 5397 N N . LEU B 1 281 ? 15.088 14.208 4.806 1.00 16.41 281 LEU B N 1
ATOM 5398 C CA . LEU B 1 281 ? 14.239 13.036 4.794 1.00 16.28 281 LEU B CA 1
ATOM 5399 C C . LEU B 1 281 ? 13.799 12.728 3.362 1.00 17.08 281 LEU B C 1
ATOM 5400 O O . LEU B 1 281 ? 13.900 11.571 2.959 1.00 17.15 281 LEU B O 1
ATOM 5405 N N . LYS B 1 282 ? 13.392 13.736 2.594 1.00 17.68 282 LYS B N 1
ATOM 5406 C CA . LYS B 1 282 ? 13.003 13.518 1.203 1.00 18.13 282 LYS B CA 1
ATOM 5407 C C . LYS B 1 282 ? 14.190 13.073 0.356 1.00 18.23 282 LYS B C 1
ATOM 5408 O O . LYS B 1 282 ? 14.068 12.181 -0.484 1.00 18.31 282 LYS B O 1
ATOM 5414 N N . ARG B 1 283 ? 15.349 13.672 0.578 1.00 18.36 283 ARG B N 1
ATOM 5415 C CA . ARG B 1 283 ? 16.576 13.354 -0.118 1.00 18.86 283 ARG B CA 1
ATOM 5416 C C . ARG B 1 283 ? 17.004 11.897 0.018 1.00 18.21 283 ARG B C 1
ATOM 5417 O O . ARG B 1 283 ? 17.118 11.164 -0.964 1.00 18.05 283 ARG B O 1
ATOM 5425 N N . VAL B 1 284 ? 17.240 11.471 1.251 1.00 17.53 284 VAL B N 1
ATOM 5426 C CA . VAL B 1 284 ? 17.650 10.125 1.618 1.00 17.30 284 VAL B CA 1
ATOM 5427 C C . VAL B 1 284 ? 16.696 9.054 1.123 1.00 17.26 284 VAL B C 1
ATOM 5428 O O . VAL B 1 284 ? 17.102 7.968 0.702 1.00 17.59 284 VAL B O 1
ATOM 5432 N N . GLY B 1 285 ? 15.403 9.342 1.086 1.00 16.97 285 GLY B N 1
ATOM 5433 C CA . GLY B 1 285 ? 14.377 8.449 0.618 1.00 16.92 285 GLY B CA 1
ATOM 5434 C C . GLY B 1 285 ? 14.379 8.206 -0.879 1.00 16.58 285 GLY B C 1
ATOM 5435 O O . GLY B 1 285 ? 13.801 7.213 -1.338 1.00 16.73 285 GLY B O 1
ATOM 5436 N N . MET B 1 286 ? 15.027 9.062 -1.653 1.00 16.40 286 MET B N 1
ATOM 5437 C CA . MET B 1 286 ? 15.114 8.924 -3.098 1.00 16.42 286 MET B CA 1
ATOM 5438 C C . MET B 1 286 ? 16.058 7.808 -3.510 1.00 15.94 286 MET B C 1
ATOM 5439 O O . MET B 1 286 ? 15.967 7.286 -4.617 1.00 16.78 286 MET B O 1
ATOM 5444 N N . LEU B 1 287 ? 16.945 7.391 -2.622 1.00 14.62 287 LEU B N 1
ATOM 5445 C CA . LEU B 1 287 ? 17.788 6.238 -2.835 1.00 13.95 287 LEU B CA 1
ATOM 5446 C C . LEU B 1 287 ? 16.992 4.936 -2.879 1.00 12.97 287 LEU B C 1
ATOM 5447 O O . LEU B 1 287 ? 17.289 4.096 -3.724 1.00 12.67 287 LEU B O 1
ATOM 5452 N N . VAL B 1 288 ? 16.032 4.713 -1.989 1.00 12.14 288 VAL B N 1
ATOM 5453 C CA . VAL B 1 288 ? 15.294 3.451 -1.960 1.00 11.37 288 VAL B CA 1
ATOM 5454 C C . VAL B 1 288 ? 13.968 3.537 -2.688 1.00 11.29 288 VAL B C 1
ATOM 5455 O O . VAL B 1 288 ? 13.562 2.594 -3.371 1.00 11.16 288 VAL B O 1
ATOM 5459 N N . CYS B 1 289 ? 13.296 4.674 -2.643 1.00 11.17 289 CYS B N 1
ATOM 5460 C CA . CYS B 1 289 ? 12.085 4.959 -3.385 1.00 10.99 289 CYS B CA 1
ATOM 5461 C C . CYS B 1 289 ? 10.770 4.421 -2.843 1.00 11.78 289 CYS B C 1
ATOM 5462 O O . CYS B 1 289 ? 9.864 4.047 -3.593 1.00 12.19 289 CYS B O 1
ATOM 5465 N N . GLY B 1 290 ? 10.558 4.458 -1.533 1.00 12.05 290 GLY B N 1
ATOM 5466 C CA . GLY B 1 290 ? 9.314 4.130 -0.907 1.00 12.23 290 GLY B CA 1
ATOM 5467 C C . GLY B 1 290 ? 8.836 2.700 -0.821 1.00 12.49 290 GLY B C 1
ATOM 5468 O O . GLY B 1 290 ? 9.360 1.740 -1.381 1.00 12.08 290 GLY B O 1
ATOM 5469 N N . PRO B 1 291 ? 7.755 2.540 -0.056 1.00 11.88 291 PRO B N 1
ATOM 5470 C CA . PRO B 1 291 ? 7.145 1.249 0.187 1.00 11.57 291 PRO B CA 1
ATOM 5471 C C . PRO B 1 291 ? 6.191 0.802 -0.897 1.00 11.50 291 PRO B C 1
ATOM 5472 O O . PRO B 1 291 ? 5.848 1.534 -1.818 1.00 11.64 291 PRO B O 1
ATOM 5476 N N . CYS B 1 292 ? 5.762 -0.442 -0.785 1.00 12.23 292 CYS B N 1
ATOM 5477 C CA . CYS B 1 292 ? 4.880 -1.117 -1.726 1.00 12.62 292 CYS B CA 1
ATOM 5478 C C . CYS B 1 292 ? 3.591 -0.324 -1.887 1.00 13.59 292 CYS B C 1
ATOM 5479 O O . CYS B 1 292 ? 2.855 -0.111 -0.924 1.00 14.17 292 CYS B O 1
ATOM 5482 N N . THR B 1 293 ? 3.323 0.136 -3.105 1.00 13.96 293 THR B N 1
ATOM 5483 C CA . THR B 1 293 ? 2.179 0.968 -3.420 1.00 15.27 293 THR B CA 1
ATOM 5484 C C . THR B 1 293 ? 0.841 0.332 -3.102 1.00 16.08 293 THR B C 1
ATOM 5485 O O . THR B 1 293 ? -0.083 1.003 -2.639 1.00 16.79 293 THR B O 1
ATOM 5489 N N . VAL B 1 294 ? 0.720 -0.970 -3.317 1.00 16.43 294 VAL B N 1
ATOM 5490 C CA . VAL B 1 294 ? -0.524 -1.687 -3.019 1.00 17.01 294 VAL B CA 1
ATOM 5491 C C . VAL B 1 294 ? -0.806 -1.629 -1.528 1.00 17.30 294 VAL B C 1
ATOM 5492 O O . VAL B 1 294 ? -1.948 -1.434 -1.091 1.00 17.85 294 VAL B O 1
ATOM 5496 N N . VAL B 1 295 ? 0.213 -1.710 -0.676 1.00 17.08 295 VAL B N 1
ATOM 5497 C CA . VAL B 1 295 ? 0.091 -1.583 0.773 1.00 16.67 295 VAL B CA 1
ATOM 5498 C C . VAL B 1 295 ? -0.264 -0.154 1.177 1.00 16.91 295 VAL B C 1
ATOM 5499 O O . VAL B 1 295 ? -1.073 0.081 2.078 1.00 16.16 295 VAL B O 1
ATOM 5503 N N . GLN B 1 296 ? 0.304 0.841 0.495 1.00 17.42 296 GLN B N 1
ATOM 5504 C CA . GLN B 1 296 ? 0.031 2.244 0.742 1.00 17.85 296 GLN B CA 1
ATOM 5505 C C . GLN B 1 296 ? -1.420 2.610 0.435 1.00 18.68 296 GLN B C 1
ATOM 5506 O O . GLN B 1 296 ? -2.056 3.403 1.124 1.00 19.30 296 GLN B O 1
ATOM 5512 N N . ALA B 1 297 ? -1.956 2.004 -0.616 1.00 19.25 297 ALA B N 1
ATOM 5513 C CA . ALA B 1 297 ? -3.321 2.189 -1.059 1.00 19.82 297 ALA B CA 1
ATOM 5514 C C . ALA B 1 297 ? -4.349 1.622 -0.089 1.00 20.55 297 ALA B C 1
ATOM 5515 O O . ALA B 1 297 ? -5.521 1.994 -0.177 1.00 21.35 297 ALA B O 1
ATOM 5517 N N . ALA B 1 298 ? -3.962 0.724 0.805 1.00 20.53 298 ALA B N 1
ATOM 5518 C CA . ALA B 1 298 ? -4.864 0.150 1.784 1.00 20.97 298 ALA B CA 1
ATOM 5519 C C . ALA B 1 298 ? -4.740 0.859 3.132 1.00 21.20 298 ALA B C 1
ATOM 5520 O O . ALA B 1 298 ? -5.506 0.588 4.055 1.00 20.49 298 ALA B O 1
ATOM 5522 N N . LEU B 1 299 ? -3.789 1.781 3.252 1.00 21.84 299 LEU B N 1
ATOM 5523 C CA . LEU B 1 299 ? -3.531 2.476 4.501 1.00 22.73 299 LEU B CA 1
ATOM 5524 C C . LEU B 1 299 ? -4.621 3.409 4.995 1.00 23.60 299 LEU B C 1
ATOM 5525 O O . LEU B 1 299 ? -4.813 3.527 6.219 1.00 23.37 299 LEU B O 1
ATOM 5530 N N . GLY B 1 300 ? -5.389 4.056 4.125 1.00 24.68 300 GLY B N 1
ATOM 5531 C CA . GLY B 1 300 ? -6.482 4.933 4.543 1.00 25.71 300 GLY B CA 1
ATOM 5532 C C . GLY B 1 300 ? -7.501 4.123 5.345 1.00 26.89 300 GLY B C 1
ATOM 5533 O O . GLY B 1 300 ? -7.926 4.469 6.442 1.00 27.25 300 GLY B O 1
ATOM 5534 N N . GLU B 1 301 ? -7.895 2.985 4.796 1.00 27.79 301 GLU B N 1
ATOM 5535 C CA . GLU B 1 301 ? -8.831 2.069 5.410 1.00 28.63 301 GLU B CA 1
ATOM 5536 C C . GLU B 1 301 ? -8.285 1.458 6.694 1.00 28.41 301 GLU B C 1
ATOM 5537 O O . GLU B 1 301 ? -8.978 1.322 7.703 1.00 28.28 301 GLU B O 1
ATOM 5543 N N . ALA B 1 302 ? -7.021 1.037 6.626 1.00 27.46 302 ALA B N 1
ATOM 5544 C CA . ALA B 1 302 ? -6.367 0.416 7.764 1.00 26.61 302 ALA B CA 1
ATOM 5545 C C . ALA B 1 302 ? -6.420 1.304 9.003 1.00 26.55 302 ALA B C 1
ATOM 5546 O O . ALA B 1 302 ? -6.809 0.820 10.066 1.00 25.81 302 ALA B O 1
ATOM 5548 N N . LEU B 1 303 ? -6.028 2.567 8.887 1.00 26.60 303 LEU B N 1
ATOM 5549 C CA . LEU B 1 303 ? -6.005 3.438 10.052 1.00 27.21 303 LEU B CA 1
ATOM 5550 C C . LEU B 1 303 ? -7.350 4.069 10.380 1.00 28.04 303 LEU B C 1
ATOM 5551 O O . LEU B 1 303 ? -7.770 4.091 11.543 1.00 28.14 303 LEU B O 1
ATOM 5556 N N . LEU B 1 304 ? -8.042 4.598 9.377 1.00 28.67 304 LEU B N 1
ATOM 5557 C CA . LEU B 1 304 ? -9.307 5.283 9.615 1.00 29.04 304 LEU B CA 1
ATOM 5558 C C . LEU B 1 304 ? -10.550 4.422 9.530 1.00 29.57 304 LEU B C 1
ATOM 5559 O O . LEU B 1 304 ? -11.647 4.942 9.774 1.00 30.14 304 LEU B O 1
ATOM 5564 N N . ASN B 1 305 ? -10.466 3.125 9.260 1.00 30.06 305 ASN B N 1
ATOM 5565 C CA . ASN B 1 305 ? -11.685 2.322 9.176 1.00 30.41 305 ASN B CA 1
ATOM 5566 C C . ASN B 1 305 ? -11.620 1.057 10.013 1.00 30.16 305 ASN B C 1
ATOM 5567 O O . ASN B 1 305 ? -12.512 0.201 9.989 1.00 30.32 305 ASN B O 1
ATOM 5572 N N . THR B 1 306 ? -10.518 0.919 10.744 1.00 29.20 306 THR B N 1
ATOM 5573 C CA . THR B 1 306 ? -10.420 -0.209 11.673 1.00 28.84 306 THR B CA 1
ATOM 5574 C C . THR B 1 306 ? -10.925 0.341 13.007 1.00 28.59 306 THR B C 1
ATOM 5575 O O . THR B 1 306 ? -10.368 1.319 13.501 1.00 28.99 306 THR B O 1
ATOM 5579 N N . PRO B 1 307 ? -12.001 -0.235 13.516 1.00 28.07 307 PRO B N 1
ATOM 5580 C CA . PRO B 1 307 ? -12.559 0.193 14.786 1.00 28.26 307 PRO B CA 1
ATOM 5581 C C . PRO B 1 307 ? -11.502 0.151 15.882 1.00 28.02 307 PRO B C 1
ATOM 5582 O O . PRO B 1 307 ? -10.670 -0.758 15.945 1.00 27.28 307 PRO B O 1
ATOM 5586 N N . GLN B 1 308 ? -11.573 1.099 16.809 1.00 28.31 308 GLN B N 1
ATOM 5587 C CA . GLN B 1 308 ? -10.672 1.175 17.948 1.00 28.91 308 GLN B CA 1
ATOM 5588 C C . GLN B 1 308 ? -10.702 -0.095 18.793 1.00 29.36 308 GLN B C 1
ATOM 5589 O O . GLN B 1 308 ? -9.678 -0.538 19.318 1.00 28.99 308 GLN B O 1
ATOM 5595 N N . GLU B 1 309 ? -11.860 -0.731 18.895 1.00 29.74 309 GLU B N 1
ATOM 5596 C CA . GLU B 1 309 ? -12.064 -1.982 19.598 1.00 30.39 309 GLU B CA 1
ATOM 5597 C C . GLU B 1 309 ? -11.073 -3.037 19.114 1.00 29.93 309 GLU B C 1
ATOM 5598 O O . GLU B 1 309 ? -10.441 -3.693 19.949 1.00 30.27 309 GLU B O 1
ATOM 5604 N N . HIS B 1 310 ? -10.848 -3.178 17.812 1.00 29.14 310 HIS B N 1
ATOM 5605 C CA . HIS B 1 310 ? -9.851 -4.108 17.304 1.00 28.63 310 HIS B CA 1
ATOM 5606 C C . HIS B 1 310 ? -8.440 -3.797 17.813 1.00 28.02 310 HIS B C 1
ATOM 5607 O O . HIS B 1 310 ? -7.734 -4.707 18.263 1.00 27.10 310 HIS B O 1
ATOM 5614 N N . LEU B 1 311 ? -8.011 -2.532 17.729 1.00 27.54 311 LEU B N 1
ATOM 5615 C CA . LEU B 1 311 ? -6.667 -2.176 18.178 1.00 27.23 311 LEU B CA 1
ATOM 5616 C C . LEU B 1 311 ? -6.540 -2.463 19.669 1.00 27.19 311 LEU B C 1
ATOM 5617 O O . LEU B 1 311 ? -5.625 -3.174 20.087 1.00 27.69 311 LEU B O 1
ATOM 5622 N N . ASP B 1 312 ? -7.501 -1.998 20.456 1.00 27.19 312 ASP B N 1
ATOM 5623 C CA . ASP B 1 312 ? -7.551 -2.241 21.889 1.00 26.74 312 ASP B CA 1
ATOM 5624 C C . ASP B 1 312 ? -7.546 -3.723 22.235 1.00 26.65 312 ASP B C 1
ATOM 5625 O O . ASP B 1 312 ? -6.788 -4.148 23.111 1.00 27.45 312 ASP B O 1
ATOM 5630 N N . GLN B 1 313 ? -8.334 -4.521 21.527 1.00 25.91 313 GLN B N 1
ATOM 5631 C CA . GLN B 1 313 ? -8.409 -5.957 21.736 1.00 25.61 313 GLN B CA 1
ATOM 5632 C C . GLN B 1 313 ? -7.080 -6.661 21.524 1.00 24.38 313 GLN B C 1
ATOM 5633 O O . GLN B 1 313 ? -6.796 -7.671 22.174 1.00 24.25 313 GLN B O 1
ATOM 5639 N N . ILE B 1 314 ? -6.228 -6.158 20.637 1.00 23.30 314 ILE B N 1
ATOM 5640 C CA . ILE B 1 314 ? -4.911 -6.745 20.405 1.00 21.76 314 ILE B CA 1
ATOM 5641 C C . ILE B 1 314 ? -4.026 -6.455 21.613 1.00 21.41 314 ILE B C 1
ATOM 5642 O O . ILE B 1 314 ? -3.340 -7.352 22.112 1.00 20.92 314 ILE B O 1
ATOM 5647 N N . VAL B 1 315 ? -4.091 -5.217 22.113 1.00 20.64 315 VAL B N 1
ATOM 5648 C CA . VAL B 1 315 ? -3.314 -4.845 23.295 1.00 20.42 315 VAL B CA 1
ATOM 5649 C C . VAL B 1 315 ? -3.804 -5.634 24.509 1.00 20.85 315 VAL B C 1
ATOM 5650 O O . VAL B 1 315 ? -3.016 -6.178 25.286 1.00 20.63 315 VAL B O 1
ATOM 5654 N N . ALA B 1 316 ? -5.126 -5.752 24.644 1.00 21.11 316 ALA B N 1
ATOM 5655 C CA . ALA B 1 316 ? -5.735 -6.483 25.755 1.00 21.28 316 ALA B CA 1
ATOM 5656 C C . ALA B 1 316 ? -5.265 -7.929 25.816 1.00 20.87 316 ALA B C 1
ATOM 5657 O O . ALA B 1 316 ? -4.953 -8.409 26.906 1.00 20.60 316 ALA B O 1
ATOM 5659 N N . LYS B 1 317 ? -5.092 -8.597 24.679 1.00 21.20 317 LYS B N 1
ATOM 5660 C CA . LYS B 1 317 ? -4.537 -9.939 24.654 1.00 21.58 317 LYS B CA 1
ATOM 5661 C C . LYS B 1 317 ? -3.048 -9.958 24.965 1.00 20.51 317 LYS B C 1
ATOM 5662 O O . LYS B 1 317 ? -2.545 -10.930 25.529 1.00 20.12 317 LYS B O 1
ATOM 5668 N N . ILE B 1 318 ? -2.324 -8.902 24.595 1.00 20.05 318 ILE B N 1
ATOM 5669 C CA . ILE B 1 318 ? -0.896 -8.839 24.899 1.00 19.31 318 ILE B CA 1
ATOM 5670 C C . ILE B 1 318 ? -0.761 -8.608 26.405 1.00 19.78 318 ILE B C 1
ATOM 5671 O O . ILE B 1 318 ? 0.048 -9.266 27.055 1.00 19.86 318 ILE B O 1
ATOM 5676 N N . GLU B 1 319 ? -1.613 -7.748 26.943 1.00 20.44 319 GLU B N 1
ATOM 5677 C CA . GLU B 1 319 ? -1.642 -7.421 28.358 1.00 21.61 319 GLU B CA 1
ATOM 5678 C C . GLU B 1 319 ? -1.858 -8.649 29.233 1.00 22.30 319 GLU B C 1
ATOM 5679 O O . GLU B 1 319 ? -1.121 -8.871 30.195 1.00 22.51 319 GLU B O 1
ATOM 5685 N N . GLU B 1 320 ? -2.843 -9.470 28.889 1.00 23.24 320 GLU B N 1
ATOM 5686 C CA . GLU B 1 320 ? -3.111 -10.710 29.618 1.00 23.74 320 GLU B CA 1
ATOM 5687 C C . GLU B 1 320 ? -1.875 -11.596 29.652 1.00 23.12 320 GLU B C 1
ATOM 5688 O O . GLU B 1 320 ? -1.540 -12.095 30.736 1.00 23.47 320 GLU B O 1
ATOM 5694 N N . SER B 1 321 ? -1.150 -11.747 28.546 1.00 21.92 321 SER B N 1
ATOM 5695 C CA . SER B 1 321 ? 0.074 -12.537 28.528 1.00 21.69 321 SER B CA 1
ATOM 5696 C C . SER B 1 321 ? 1.206 -11.851 29.293 1.00 20.99 321 SER B C 1
ATOM 5697 O O . SER B 1 321 ? 2.036 -12.501 29.934 1.00 19.89 321 SER B O 1
ATOM 5700 N N . ALA B 1 322 ? 1.257 -10.526 29.180 1.00 20.64 322 ALA B N 1
ATOM 5701 C CA . ALA B 1 322 ? 2.252 -9.713 29.864 1.00 20.41 322 ALA B CA 1
ATOM 5702 C C . ALA B 1 322 ? 2.066 -9.808 31.379 1.00 19.98 322 ALA B C 1
ATOM 5703 O O . ALA B 1 322 ? 3.030 -9.992 32.122 1.00 19.68 322 ALA B O 1
ATOM 5705 N N . MET B 1 323 ? 0.818 -9.701 31.827 1.00 19.49 323 MET B N 1
ATOM 5706 C CA . MET B 1 323 ? 0.521 -9.788 33.250 1.00 19.58 323 MET B CA 1
ATOM 5707 C C . MET B 1 323 ? 0.714 -11.200 33.781 1.00 20.28 323 MET B C 1
ATOM 5708 O O . MET B 1 323 ? 1.203 -11.356 34.909 1.00 20.15 323 MET B O 1
ATOM 5713 N N . TYR B 1 324 ? 0.473 -12.246 32.985 1.00 21.17 324 TYR B N 1
ATOM 5714 C CA . TYR B 1 324 ? 0.771 -13.601 33.448 1.00 21.80 324 TYR B CA 1
ATOM 5715 C C . TYR B 1 324 ? 2.280 -13.718 33.667 1.00 22.12 324 TYR B C 1
ATOM 5716 O O . TYR B 1 324 ? 2.747 -14.249 34.673 1.00 22.09 324 TYR B O 1
ATOM 5725 N N . LEU B 1 325 ? 3.037 -13.260 32.672 1.00 22.37 325 LEU B N 1
ATOM 5726 C CA . LEU B 1 325 ? 4.489 -13.348 32.760 1.00 22.93 325 LEU B CA 1
ATOM 5727 C C . LEU B 1 325 ? 5.015 -12.624 33.985 1.00 23.03 325 LEU B C 1
ATOM 5728 O O . LEU B 1 325 ? 5.765 -13.200 34.770 1.00 23.48 325 LEU B O 1
ATOM 5733 N N . TYR B 1 326 ? 4.602 -11.381 34.166 1.00 23.48 326 TYR B N 1
ATOM 5734 C CA . TYR B 1 326 ? 5.000 -10.557 35.292 1.00 23.59 326 TYR B CA 1
ATOM 5735 C C . TYR B 1 326 ? 4.680 -11.155 36.655 1.00 23.60 326 TYR B C 1
ATOM 5736 O O . TYR B 1 326 ? 5.544 -11.114 37.536 1.00 22.66 326 TYR B O 1
ATOM 5745 N N . ASN B 1 327 ? 3.471 -11.679 36.865 1.00 24.18 327 ASN B N 1
ATOM 5746 C CA . ASN B 1 327 ? 3.109 -12.266 38.142 1.00 25.01 327 ASN B CA 1
ATOM 5747 C C . ASN B 1 327 ? 3.795 -13.599 38.417 1.00 25.45 327 ASN B C 1
ATOM 5748 O O . ASN B 1 327 ? 3.906 -13.894 39.612 1.00 26.41 327 ASN B O 1
ATOM 5753 N N . HIS B 1 328 ? 4.241 -14.371 37.444 1.00 25.86 328 HIS B N 1
ATOM 5754 C CA . HIS B 1 328 ? 4.867 -15.653 37.710 1.00 27.11 328 HIS B CA 1
ATOM 5755 C C . HIS B 1 328 ? 6.378 -15.659 37.565 1.00 27.35 328 HIS B C 1
ATOM 5756 O O . HIS B 1 328 ? 7.025 -16.462 38.243 1.00 27.46 328 HIS B O 1
ATOM 5763 N N . ILE B 1 329 ? 6.962 -14.815 36.728 1.00 27.68 329 ILE B N 1
ATOM 5764 C CA . ILE B 1 329 ? 8.414 -14.761 36.557 1.00 27.98 329 ILE B CA 1
ATOM 5765 C C . ILE B 1 329 ? 9.140 -14.495 37.863 1.00 28.24 329 ILE B C 1
ATOM 5766 O O . ILE B 1 329 ? 10.209 -15.059 38.106 1.00 27.92 329 ILE B O 1
ATOM 5771 N N . GLY B 1 330 ? 8.585 -13.679 38.751 1.00 28.91 330 GLY B N 1
ATOM 5772 C CA . GLY B 1 330 ? 9.115 -13.332 40.046 1.00 29.45 330 GLY B CA 1
ATOM 5773 C C . GLY B 1 330 ? 9.300 -14.471 41.025 1.00 29.83 330 GLY B C 1
ATOM 5774 O O . GLY B 1 330 ? 10.163 -14.396 41.905 1.00 30.05 330 GLY B O 1
ATOM 5775 N N . GLU B 1 331 ? 8.625 -15.597 40.840 1.00 30.05 331 GLU B N 1
ATOM 5776 C CA . GLU B 1 331 ? 8.785 -16.814 41.604 1.00 30.09 331 GLU B CA 1
ATOM 5777 C C . GLU B 1 331 ? 10.085 -17.552 41.317 1.00 29.96 331 GLU B C 1
ATOM 5778 O O . GLU B 1 331 ? 10.398 -18.532 42.005 1.00 30.57 331 GLU B O 1
ATOM 5784 N N . CYS B 1 332 ? 10.852 -17.159 40.310 1.00 29.37 332 CYS B N 1
ATOM 5785 C CA . CYS B 1 332 ? 12.111 -17.829 40.003 1.00 28.96 332 CYS B CA 1
ATOM 5786 C C . CYS B 1 332 ? 13.233 -17.143 40.776 1.00 29.59 332 CYS B C 1
ATOM 5787 O O . CYS B 1 332 ? 13.288 -15.913 40.853 1.00 30.48 332 CYS B O 1
ATOM 5790 N N . ILE B 1 333 ? 14.070 -17.934 41.440 1.00 29.76 333 ILE B N 1
ATOM 5791 C CA . ILE B 1 333 ? 15.160 -17.338 42.217 1.00 29.68 333 ILE B CA 1
ATOM 5792 C C . ILE B 1 333 ? 16.054 -16.536 41.281 1.00 29.38 333 ILE B C 1
ATOM 5793 O O . ILE B 1 333 ? 16.496 -17.022 40.240 1.00 29.17 333 ILE B O 1
ATOM 5798 N N . GLY B 1 334 ? 16.258 -15.270 41.642 1.00 29.10 334 GLY B N 1
ATOM 5799 C CA . GLY B 1 334 ? 17.101 -14.363 40.904 1.00 28.09 334 GLY B CA 1
ATOM 5800 C C . GLY B 1 334 ? 16.440 -13.540 39.822 1.00 27.78 334 GLY B C 1
ATOM 5801 O O . GLY B 1 334 ? 17.131 -12.697 39.224 1.00 28.01 334 GLY B O 1
ATOM 5802 N N . LEU B 1 335 ? 15.162 -13.763 39.526 1.00 26.90 335 LEU B N 1
ATOM 5803 C CA . LEU B 1 335 ? 14.525 -12.965 38.477 1.00 26.32 335 LEU B CA 1
ATOM 5804 C C . LEU B 1 335 ? 13.590 -11.949 39.125 1.00 25.93 335 LEU B C 1
ATOM 5805 O O . LEU B 1 335 ? 12.598 -12.285 39.762 1.00 26.32 335 LEU B O 1
ATOM 5810 N N . ALA B 1 336 ? 13.939 -10.684 38.966 1.00 25.50 336 ALA B N 1
ATOM 5811 C CA . ALA B 1 336 ? 13.158 -9.569 39.493 1.00 24.80 336 ALA B CA 1
ATOM 5812 C C . ALA B 1 336 ? 12.694 -8.752 38.286 1.00 24.39 336 ALA B C 1
ATOM 5813 O O . ALA B 1 336 ? 13.478 -8.006 37.709 1.00 24.78 336 ALA B O 1
ATOM 5815 N N . PRO B 1 337 ? 11.465 -8.978 37.848 1.00 23.75 337 PRO B N 1
ATOM 5816 C CA . PRO B 1 337 ? 10.914 -8.318 36.688 1.00 23.24 337 PRO B CA 1
ATOM 5817 C C . PRO B 1 337 ? 10.427 -6.894 36.860 1.00 22.94 337 PRO B C 1
ATOM 5818 O O . PRO B 1 337 ? 9.737 -6.593 37.834 1.00 22.68 337 PRO B O 1
ATOM 5822 N N . THR B 1 338 ? 10.746 -6.009 35.914 1.00 23.23 338 THR B N 1
ATOM 5823 C CA . THR B 1 338 ? 10.217 -4.638 35.960 1.00 23.17 338 THR B CA 1
ATOM 5824 C C . THR B 1 338 ? 8.806 -4.750 35.375 1.00 23.60 338 THR B C 1
ATOM 5825 O O . THR B 1 338 ? 8.570 -5.751 34.682 1.00 23.24 338 THR B O 1
ATOM 5829 N N . MET B 1 339 ? 7.875 -3.848 35.639 1.00 24.71 339 MET B N 1
ATOM 5830 C CA . MET B 1 339 ? 6.524 -4.063 35.108 1.00 25.69 339 MET B CA 1
ATOM 5831 C C . MET B 1 339 ? 6.319 -3.489 33.717 1.00 25.54 339 MET B C 1
ATOM 5832 O O . MET B 1 339 ? 6.646 -2.336 33.432 1.00 26.14 339 MET B O 1
ATOM 5837 N N . PRO B 1 340 ? 5.746 -4.293 32.827 1.00 25.39 340 PRO B N 1
ATOM 5838 C CA . PRO B 1 340 ? 5.453 -3.892 31.459 1.00 25.26 340 PRO B CA 1
ATOM 5839 C C . PRO B 1 340 ? 4.197 -3.042 31.372 1.00 25.00 340 PRO B C 1
ATOM 5840 O O . PRO B 1 340 ? 3.130 -3.401 31.879 1.00 24.84 340 PRO B O 1
ATOM 5844 N N . ARG B 1 341 ? 4.295 -1.889 30.722 1.00 24.69 341 ARG B N 1
ATOM 5845 C CA . ARG B 1 341 ? 3.181 -0.962 30.587 1.00 23.87 341 ARG B CA 1
ATOM 5846 C C . ARG B 1 341 ? 2.611 -0.921 29.172 1.00 22.27 341 ARG B C 1
ATOM 5847 O O . ARG B 1 341 ? 1.545 -0.337 28.965 1.00 21.92 341 ARG B O 1
ATOM 5855 N N . GLY B 1 342 ? 3.343 -1.511 28.230 1.00 20.02 342 GLY B N 1
ATOM 5856 C CA . GLY B 1 342 ? 2.898 -1.499 26.841 1.00 18.09 342 GLY B CA 1
ATOM 5857 C C . GLY B 1 342 ? 3.892 -2.220 25.942 1.00 16.84 342 GLY B C 1
ATOM 5858 O O . GLY B 1 342 ? 4.673 -3.035 26.443 1.00 16.47 342 GLY B O 1
ATOM 5859 N N . ALA B 1 343 ? 3.862 -1.902 24.648 1.00 15.47 343 ALA B N 1
ATOM 5860 C CA . ALA B 1 343 ? 4.741 -2.567 23.689 1.00 14.15 343 ALA B CA 1
ATOM 5861 C C . ALA B 1 343 ? 4.526 -4.074 23.786 1.00 14.34 343 ALA B C 1
ATOM 5862 O O . ALA B 1 343 ? 3.462 -4.566 24.172 1.00 14.05 343 ALA B O 1
ATOM 5864 N N . MET B 1 344 ? 5.519 -4.863 23.399 1.00 14.58 344 MET B N 1
ATOM 5865 C CA . MET B 1 344 ? 5.411 -6.312 23.373 1.00 14.90 344 MET B CA 1
ATOM 5866 C C . MET B 1 344 ? 6.455 -7.059 24.167 1.00 15.51 344 MET B C 1
ATOM 5867 O O . MET B 1 344 ? 6.805 -8.218 23.897 1.00 15.79 344 MET B O 1
ATOM 5872 N N . TYR B 1 345 ? 7.178 -6.329 25.024 1.00 15.76 345 TYR B N 1
ATOM 5873 C CA . TYR B 1 345 ? 8.336 -6.895 25.705 1.00 15.74 345 TYR B CA 1
ATOM 5874 C C . TYR B 1 345 ? 8.221 -6.790 27.209 1.00 15.41 345 TYR B C 1
ATOM 5875 O O . TYR B 1 345 ? 7.455 -6.009 27.756 1.00 15.44 345 TYR B O 1
ATOM 5884 N N . LEU B 1 346 ? 8.998 -7.619 27.881 1.00 15.47 346 LEU B N 1
ATOM 5885 C CA . LEU B 1 346 ? 9.107 -7.583 29.325 1.00 15.61 346 LEU B CA 1
ATOM 5886 C C . LEU B 1 346 ? 10.612 -7.669 29.615 1.00 16.05 346 LEU B C 1
ATOM 5887 O O . LEU B 1 346 ? 11.307 -8.508 29.042 1.00 15.33 346 LEU B O 1
ATOM 5892 N N . MET B 1 347 ? 11.057 -6.724 30.432 1.00 16.61 347 MET B N 1
ATOM 5893 C CA . MET B 1 347 ? 12.468 -6.690 30.814 1.00 18.04 347 MET B CA 1
ATOM 5894 C C . MET B 1 347 ? 12.546 -7.155 32.263 1.00 18.74 347 MET B C 1
ATOM 5895 O O . MET B 1 347 ? 11.803 -6.657 33.117 1.00 19.49 347 MET B O 1
ATOM 5900 N N . SER B 1 348 ? 13.377 -8.152 32.526 1.00 19.18 348 SER B N 1
ATOM 5901 C CA . SER B 1 348 ? 13.511 -8.659 33.885 1.00 19.12 348 SER B CA 1
ATOM 5902 C C . SER B 1 348 ? 14.973 -8.569 34.310 1.00 19.16 348 SER B C 1
ATOM 5903 O O . SER B 1 348 ? 15.864 -8.840 33.510 1.00 17.65 348 SER B O 1
ATOM 5906 N N . ARG B 1 349 ? 15.154 -8.194 35.567 1.00 20.46 349 ARG B N 1
ATOM 5907 C CA . ARG B 1 349 ? 16.496 -8.107 36.135 1.00 22.07 349 ARG B CA 1
ATOM 5908 C C . ARG B 1 349 ? 16.953 -9.512 36.501 1.00 22.64 349 ARG B C 1
ATOM 5909 O O . ARG B 1 349 ? 16.134 -10.374 36.832 1.00 22.81 349 ARG B O 1
ATOM 5917 N N . ILE B 1 350 ? 18.250 -9.766 36.398 1.00 23.33 350 ILE B N 1
ATOM 5918 C CA . ILE B 1 350 ? 18.812 -11.043 36.791 1.00 24.16 350 ILE B CA 1
ATOM 5919 C C . ILE B 1 350 ? 19.791 -10.794 37.944 1.00 25.66 350 ILE B C 1
ATOM 5920 O O . ILE B 1 350 ? 20.844 -10.215 37.657 1.00 25.39 350 ILE B O 1
ATOM 5925 N N . ASP B 1 351 ? 19.477 -11.225 39.165 1.00 27.74 351 ASP B N 1
ATOM 5926 C CA . ASP B 1 351 ? 20.465 -11.051 40.237 1.00 30.13 351 ASP B CA 1
ATOM 5927 C C . ASP B 1 351 ? 21.426 -12.235 40.180 1.00 30.41 351 ASP B C 1
ATOM 5928 O O . ASP B 1 351 ? 21.258 -13.243 40.847 1.00 30.38 351 ASP B O 1
ATOM 5933 N N . LEU B 1 352 ? 22.485 -12.101 39.409 1.00 31.89 352 LEU B N 1
ATOM 5934 C CA . LEU B 1 352 ? 23.518 -13.093 39.197 1.00 33.63 352 LEU B CA 1
ATOM 5935 C C . LEU B 1 352 ? 24.244 -13.570 40.435 1.00 35.16 352 LEU B C 1
ATOM 5936 O O . LEU B 1 352 ? 24.829 -14.657 40.433 1.00 35.09 352 LEU B O 1
ATOM 5941 N N . GLU B 1 353 ? 24.204 -12.827 41.530 1.00 37.24 353 GLU B N 1
ATOM 5942 C CA . GLU B 1 353 ? 24.778 -13.202 42.802 1.00 39.70 353 GLU B CA 1
ATOM 5943 C C . GLU B 1 353 ? 24.056 -14.391 43.424 1.00 40.09 353 GLU B C 1
ATOM 5944 O O . GLU B 1 353 ? 24.654 -15.135 44.200 1.00 40.52 353 GLU B O 1
ATOM 5950 N N . LYS B 1 354 ? 22.796 -14.609 43.077 1.00 40.17 354 LYS B N 1
ATOM 5951 C CA . LYS B 1 354 ? 21.983 -15.700 43.562 1.00 40.33 354 LYS B CA 1
ATOM 5952 C C . LYS B 1 354 ? 22.266 -17.054 42.922 1.00 40.83 354 LYS B C 1
ATOM 5953 O O . LYS B 1 354 ? 21.652 -18.053 43.325 1.00 40.88 354 LYS B O 1
ATOM 5959 N N . TYR B 1 355 ? 23.136 -17.140 41.927 1.00 41.06 355 TYR B N 1
ATOM 5960 C CA . TYR B 1 355 ? 23.456 -18.403 41.282 1.00 41.78 355 TYR B CA 1
ATOM 5961 C C . TYR B 1 355 ? 24.931 -18.726 41.514 1.00 42.80 355 TYR B C 1
ATOM 5962 O O . TYR B 1 355 ? 25.715 -17.809 41.756 1.00 42.94 355 TYR B O 1
ATOM 5971 N N . ARG B 1 356 ? 25.307 -19.993 41.412 1.00 44.13 356 ARG B N 1
ATOM 5972 C CA . ARG B 1 356 ? 26.690 -20.405 41.589 1.00 45.29 356 ARG B CA 1
ATOM 5973 C C . ARG B 1 356 ? 27.474 -20.532 40.293 1.00 45.50 356 ARG B C 1
ATOM 5974 O O . ARG B 1 356 ? 28.674 -20.233 40.298 1.00 46.00 356 ARG B O 1
ATOM 5982 N N . ASP B 1 357 ? 26.882 -20.967 39.189 1.00 45.42 357 ASP B N 1
ATOM 5983 C CA . ASP B 1 357 ? 27.572 -21.105 37.925 1.00 45.37 357 ASP B CA 1
ATOM 5984 C C . ASP B 1 357 ? 27.319 -19.924 36.986 1.00 45.07 357 ASP B C 1
ATOM 5985 O O . ASP B 1 357 ? 28.049 -19.809 35.999 1.00 45.45 357 ASP B O 1
ATOM 5990 N N . ILE B 1 358 ? 26.285 -19.142 37.265 1.00 44.08 358 ILE B N 1
ATOM 5991 C CA . ILE B 1 358 ? 25.947 -18.045 36.356 1.00 43.40 358 ILE B CA 1
ATOM 5992 C C . ILE B 1 358 ? 26.559 -16.710 36.732 1.00 43.37 358 ILE B C 1
ATOM 5993 O O . ILE B 1 358 ? 26.280 -16.102 37.759 1.00 43.30 358 ILE B O 1
ATOM 5998 N N . LYS B 1 359 ? 27.440 -16.213 35.858 1.00 43.11 359 LYS B N 1
ATOM 5999 C CA . LYS B 1 359 ? 28.143 -14.957 36.035 1.00 43.04 359 LYS B CA 1
ATOM 6000 C C . LYS B 1 359 ? 27.586 -13.812 35.206 1.00 41.87 359 LYS B C 1
ATOM 6001 O O . LYS B 1 359 ? 27.451 -12.701 35.741 1.00 41.96 359 LYS B O 1
ATOM 6007 N N . THR B 1 360 ? 27.263 -14.008 33.931 1.00 40.14 360 THR B N 1
ATOM 6008 C CA . THR B 1 360 ? 26.677 -12.929 33.136 1.00 38.12 360 THR B CA 1
ATOM 6009 C C . THR B 1 360 ? 25.276 -13.286 32.651 1.00 36.94 360 THR B C 1
ATOM 6010 O O . THR B 1 360 ? 24.781 -14.394 32.858 1.00 36.62 360 THR B O 1
ATOM 6014 N N . ASP B 1 361 ? 24.655 -12.342 31.944 1.00 35.52 361 ASP B N 1
ATOM 6015 C CA . ASP B 1 361 ? 23.319 -12.565 31.394 1.00 33.84 361 ASP B CA 1
ATOM 6016 C C . ASP B 1 361 ? 23.402 -13.401 30.123 1.00 32.60 361 ASP B C 1
ATOM 6017 O O . ASP B 1 361 ? 22.434 -14.051 29.736 1.00 31.86 361 ASP B O 1
ATOM 6022 N N . VAL B 1 362 ? 24.568 -13.404 29.486 1.00 31.64 362 VAL B N 1
ATOM 6023 C CA . VAL B 1 362 ? 24.803 -14.215 28.298 1.00 31.32 362 VAL B CA 1
ATOM 6024 C C . VAL B 1 362 ? 24.927 -15.684 28.699 1.00 31.32 362 VAL B C 1
ATOM 6025 O O . VAL B 1 362 ? 24.478 -16.588 27.997 1.00 30.88 362 VAL B O 1
ATOM 6029 N N . GLU B 1 363 ? 25.519 -15.911 29.874 1.00 31.46 363 GLU B N 1
ATOM 6030 C CA . GLU B 1 363 ? 25.651 -17.240 30.456 1.00 31.72 363 GLU B CA 1
ATOM 6031 C C . GLU B 1 363 ? 24.261 -17.781 30.801 1.00 30.72 363 GLU B C 1
ATOM 6032 O O . GLU B 1 363 ? 23.930 -18.933 30.537 1.00 30.61 363 GLU B O 1
ATOM 6038 N N . PHE B 1 364 ? 23.446 -16.904 31.379 1.00 29.24 364 PHE B N 1
ATOM 6039 C CA . PHE B 1 364 ? 22.068 -17.217 31.710 1.00 28.29 364 PHE B CA 1
ATOM 6040 C C . PHE B 1 364 ? 21.329 -17.649 30.443 1.00 28.08 364 PHE B C 1
ATOM 6041 O O . PHE B 1 364 ? 20.654 -18.675 30.434 1.00 27.92 364 PHE B O 1
ATOM 6049 N N . PHE B 1 365 ? 21.470 -16.882 29.367 1.00 28.13 365 PHE B N 1
ATOM 6050 C CA . PHE B 1 365 ? 20.881 -17.180 28.071 1.00 28.31 365 PHE B CA 1
ATOM 6051 C C . PHE B 1 365 ? 21.293 -18.559 27.564 1.00 28.58 365 PHE B C 1
ATOM 6052 O O . PHE B 1 365 ? 20.435 -19.375 27.232 1.00 28.41 365 PHE B O 1
ATOM 6060 N N . GLU B 1 366 ? 22.591 -18.807 27.479 1.00 29.19 366 GLU B N 1
ATOM 6061 C CA . GLU B 1 366 ? 23.133 -20.052 26.975 1.00 30.30 366 GLU B CA 1
ATOM 6062 C C . GLU B 1 366 ? 22.774 -21.284 27.795 1.00 30.37 366 GLU B C 1
ATOM 6063 O O . GLU B 1 366 ? 22.360 -22.298 27.220 1.00 30.58 366 GLU B O 1
ATOM 6069 N N . LYS B 1 367 ? 22.951 -21.229 29.113 1.00 29.82 367 LYS B N 1
ATOM 6070 C CA . LYS B 1 367 ? 22.662 -22.384 29.957 1.00 29.47 367 LYS B CA 1
ATOM 6071 C C . LYS B 1 367 ? 21.183 -22.714 30.032 1.00 28.55 367 LYS B C 1
ATOM 6072 O O . LYS B 1 367 ? 20.810 -23.889 30.104 1.00 28.06 367 LYS B O 1
ATOM 6078 N N . LEU B 1 368 ? 20.310 -21.709 30.040 1.00 27.60 368 LEU B N 1
ATOM 6079 C CA . LEU B 1 368 ? 18.864 -21.936 30.082 1.00 26.39 368 LEU B CA 1
ATOM 6080 C C . LEU B 1 368 ? 18.440 -22.601 28.776 1.00 26.36 368 LEU B C 1
ATOM 6081 O O . LEU B 1 368 ? 17.671 -23.563 28.775 1.00 26.05 368 LEU B O 1
ATOM 6086 N N . LEU B 1 369 ? 19.004 -22.135 27.662 1.00 26.33 369 LEU B N 1
ATOM 6087 C CA . LEU B 1 369 ? 18.745 -22.702 26.349 1.00 26.67 369 LEU B CA 1
ATOM 6088 C C . LEU B 1 369 ? 19.217 -24.154 26.279 1.00 27.10 369 LEU B C 1
ATOM 6089 O O . LEU B 1 369 ? 18.486 -25.061 25.890 1.00 26.53 369 LEU B O 1
ATOM 6094 N N . GLU B 1 370 ? 20.468 -24.359 26.681 1.00 27.99 370 GLU B N 1
ATOM 6095 C CA . GLU B 1 370 ? 21.085 -25.672 26.675 1.00 29.10 370 GLU B CA 1
ATOM 6096 C C . GLU B 1 370 ? 20.294 -26.672 27.512 1.00 29.04 370 GLU B C 1
ATOM 6097 O O . GLU B 1 370 ? 20.028 -27.771 27.024 1.00 29.64 370 GLU B O 1
ATOM 6103 N N . GLU B 1 371 ? 19.908 -26.311 28.724 1.00 28.07 371 GLU B N 1
ATOM 6104 C CA . GLU B 1 371 ? 19.178 -27.188 29.613 1.00 27.93 371 GLU B CA 1
ATOM 6105 C C . GLU B 1 371 ? 17.680 -27.258 29.402 1.00 28.00 371 GLU B C 1
ATOM 6106 O O . GLU B 1 371 ? 17.197 -28.382 29.180 1.00 28.25 371 GLU B O 1
ATOM 6112 N N . GLU B 1 372 ? 16.913 -26.170 29.447 1.00 27.60 372 GLU B N 1
ATOM 6113 C CA . GLU B 1 372 ? 15.468 -26.270 29.287 1.00 27.05 372 GLU B CA 1
ATOM 6114 C C . GLU B 1 372 ? 14.879 -26.018 27.910 1.00 26.24 372 GLU B C 1
ATOM 6115 O O . GLU B 1 372 ? 13.647 -26.076 27.777 1.00 25.77 372 GLU B O 1
ATOM 6121 N N . ASN B 1 373 ? 15.652 -25.675 26.899 1.00 25.74 373 ASN B N 1
ATOM 6122 C CA . ASN B 1 373 ? 15.188 -25.358 25.560 1.00 24.93 373 ASN B CA 1
ATOM 6123 C C . ASN B 1 373 ? 14.229 -24.168 25.522 1.00 24.21 373 ASN B C 1
ATOM 6124 O O . ASN B 1 373 ? 13.213 -24.155 24.826 1.00 23.64 373 ASN B O 1
ATOM 6129 N N . VAL B 1 374 ? 14.521 -23.164 26.343 1.00 23.61 374 VAL B N 1
ATOM 6130 C CA . VAL B 1 374 ? 13.773 -21.912 26.381 1.00 23.09 374 VAL B CA 1
ATOM 6131 C C . VAL B 1 374 ? 14.771 -20.808 25.996 1.00 22.45 374 VAL B C 1
ATOM 6132 O O . VAL B 1 374 ? 15.802 -20.644 26.653 1.00 22.21 374 VAL B O 1
ATOM 6136 N N . GLN B 1 375 ? 14.502 -20.139 24.884 1.00 21.82 375 GLN B N 1
ATOM 6137 C CA . GLN B 1 375 ? 15.394 -19.110 24.361 1.00 21.43 375 GLN B CA 1
ATOM 6138 C C . GLN B 1 375 ? 14.924 -17.698 24.689 1.00 20.26 375 GLN B C 1
ATOM 6139 O O . GLN B 1 375 ? 13.891 -17.257 24.198 1.00 19.28 375 GLN B O 1
ATOM 6145 N N . VAL B 1 376 ? 15.646 -17.014 25.564 1.00 19.57 376 VAL B N 1
ATOM 6146 C CA . VAL B 1 376 ? 15.364 -15.619 25.907 1.00 18.91 376 VAL B CA 1
ATOM 6147 C C . VAL B 1 376 ? 16.466 -14.764 25.273 1.00 18.74 376 VAL B C 1
ATOM 6148 O O . VAL B 1 376 ? 17.359 -15.356 24.650 1.00 18.42 376 VAL B O 1
ATOM 6152 N N . LEU B 1 377 ? 16.444 -13.443 25.400 1.00 18.50 377 LEU B N 1
ATOM 6153 C CA . LEU B 1 377 ? 17.519 -12.621 24.840 1.00 18.09 377 LEU B CA 1
ATOM 6154 C C . LEU B 1 377 ? 18.332 -12.036 26.006 1.00 18.30 377 LEU B C 1
ATOM 6155 O O . LEU B 1 377 ? 17.775 -11.574 26.999 1.00 17.64 377 LEU B O 1
ATOM 6160 N N . PRO B 1 378 ? 19.651 -12.117 25.892 1.00 18.77 378 PRO B N 1
ATOM 6161 C CA . PRO B 1 378 ? 20.553 -11.582 26.893 1.00 19.01 378 PRO B CA 1
ATOM 6162 C C . PRO B 1 378 ? 20.496 -10.067 26.861 1.00 19.58 378 PRO B C 1
ATOM 6163 O O . PRO B 1 378 ? 20.717 -9.470 25.803 1.00 19.35 378 PRO B O 1
ATOM 6167 N N . GLY B 1 379 ? 20.264 -9.404 27.985 1.00 20.33 379 GLY B N 1
ATOM 6168 C CA . GLY B 1 379 ? 20.200 -7.959 28.034 1.00 21.71 379 GLY B CA 1
ATOM 6169 C C . GLY B 1 379 ? 21.387 -7.187 27.509 1.00 22.56 379 GLY B C 1
ATOM 6170 O O . GLY B 1 379 ? 21.261 -5.988 27.221 1.00 22.52 379 GLY B O 1
ATOM 6171 N N . THR B 1 380 ? 22.578 -7.750 27.392 1.00 23.28 380 THR B N 1
ATOM 6172 C CA . THR B 1 380 ? 23.791 -7.131 26.917 1.00 23.90 380 THR B CA 1
ATOM 6173 C C . THR B 1 380 ? 23.673 -6.673 25.469 1.00 24.87 380 THR B C 1
ATOM 6174 O O . THR B 1 380 ? 24.312 -5.714 25.031 1.00 25.08 380 THR B O 1
ATOM 6178 N N . ILE B 1 381 ? 22.780 -7.311 24.727 1.00 25.13 381 ILE B N 1
ATOM 6179 C CA . ILE B 1 381 ? 22.429 -6.985 23.359 1.00 25.21 381 ILE B CA 1
ATOM 6180 C C . ILE B 1 381 ? 21.865 -5.571 23.267 1.00 24.46 381 ILE B C 1
ATOM 6181 O O . ILE B 1 381 ? 22.055 -4.860 22.279 1.00 24.06 381 ILE B O 1
ATOM 6186 N N . PHE B 1 382 ? 21.121 -5.174 24.301 1.00 23.46 382 PHE B N 1
ATOM 6187 C CA . PHE B 1 382 ? 20.499 -3.859 24.311 1.00 22.78 382 PHE B CA 1
ATOM 6188 C C . PHE B 1 382 ? 21.278 -2.878 25.169 1.00 22.65 382 PHE B C 1
ATOM 6189 O O . PHE B 1 382 ? 20.777 -1.793 25.453 1.00 22.37 382 PHE B O 1
ATOM 6197 N N . HIS B 1 383 ? 22.503 -3.246 25.524 1.00 23.01 383 HIS B N 1
ATOM 6198 C CA . HIS B 1 383 ? 23.359 -2.411 26.353 1.00 23.64 383 HIS B CA 1
ATOM 6199 C C . HIS B 1 383 ? 22.823 -2.346 27.780 1.00 23.50 383 HIS B C 1
ATOM 6200 O O . HIS B 1 383 ? 22.770 -1.275 28.381 1.00 23.20 383 HIS B O 1
ATOM 6207 N N . ALA B 1 384 ? 22.424 -3.496 28.328 1.00 23.19 384 ALA B N 1
ATOM 6208 C CA . ALA B 1 384 ? 21.884 -3.555 29.687 1.00 22.56 384 ALA B CA 1
ATOM 6209 C C . ALA B 1 384 ? 22.244 -4.871 30.362 1.00 22.24 384 ALA B C 1
ATOM 6210 O O . ALA B 1 384 ? 21.426 -5.794 30.451 1.00 22.31 384 ALA B O 1
ATOM 6212 N N . PRO B 1 385 ? 23.505 -5.014 30.743 1.00 21.95 385 PRO B N 1
ATOM 6213 C CA . PRO B 1 385 ? 23.979 -6.248 31.355 1.00 21.66 385 PRO B CA 1
ATOM 6214 C C . PRO B 1 385 ? 23.210 -6.504 32.636 1.00 21.01 385 PRO B C 1
ATOM 6215 O O . PRO B 1 385 ? 22.792 -5.557 33.298 1.00 20.74 385 PRO B O 1
ATOM 6219 N N . GLY B 1 386 ? 22.960 -7.776 32.930 1.00 20.54 386 GLY B N 1
ATOM 6220 C CA . GLY B 1 386 ? 22.247 -8.154 34.142 1.00 19.68 386 GLY B CA 1
ATOM 6221 C C . GLY B 1 386 ? 20.746 -8.185 33.967 1.00 19.03 386 GLY B C 1
ATOM 6222 O O . GLY B 1 386 ? 19.984 -8.205 34.932 1.00 19.65 386 GLY B O 1
ATOM 6223 N N . PHE B 1 387 ? 20.282 -8.124 32.728 1.00 18.44 387 PHE B N 1
ATOM 6224 C CA . PHE B 1 387 ? 18.859 -8.128 32.414 1.00 17.00 387 PHE B CA 1
ATOM 6225 C C . PHE B 1 387 ? 18.598 -9.135 31.302 1.00 16.52 387 PHE B C 1
ATOM 6226 O O . PHE B 1 387 ? 19.534 -9.614 30.662 1.00 16.93 387 PHE B O 1
ATOM 6234 N N . THR B 1 388 ? 17.335 -9.438 31.054 1.00 15.88 388 THR B N 1
ATOM 6235 C CA . THR B 1 388 ? 16.955 -10.342 29.977 1.00 14.76 388 THR B CA 1
ATOM 6236 C C . THR B 1 388 ? 15.647 -9.827 29.376 1.00 14.27 388 THR B C 1
ATOM 6237 O O . THR B 1 388 ? 14.794 -9.378 30.143 1.00 13.65 388 THR B O 1
ATOM 6241 N N . ARG B 1 389 ? 15.532 -9.843 28.051 1.00 13.88 389 ARG B N 1
ATOM 6242 C CA . ARG B 1 389 ? 14.303 -9.389 27.420 1.00 14.04 389 ARG B CA 1
ATOM 6243 C C . ARG B 1 389 ? 13.424 -10.577 27.030 1.00 14.00 389 ARG B C 1
ATOM 6244 O O . ARG B 1 389 ? 13.910 -11.526 26.412 1.00 14.03 389 ARG B O 1
ATOM 6252 N N . LEU B 1 390 ? 12.142 -10.507 27.356 1.00 13.83 390 LEU B N 1
ATOM 6253 C CA . LEU B 1 390 ? 11.218 -11.579 26.986 1.00 13.81 390 LEU B CA 1
ATOM 6254 C C . LEU B 1 390 ? 10.102 -10.976 26.131 1.00 13.01 390 LEU B C 1
ATOM 6255 O O . LEU B 1 390 ? 9.672 -9.858 26.419 1.00 12.67 390 LEU B O 1
ATOM 6260 N N . THR B 1 391 ? 9.669 -11.666 25.073 1.00 12.26 391 THR B N 1
ATOM 6261 C CA . THR B 1 391 ? 8.521 -11.144 24.324 1.00 11.16 391 THR B CA 1
ATOM 6262 C C . THR B 1 391 ? 7.262 -11.494 25.125 1.00 11.14 391 THR B C 1
ATOM 6263 O O . THR B 1 391 ? 7.278 -12.438 25.926 1.00 10.31 391 THR B O 1
ATOM 6267 N N . THR B 1 392 ? 6.186 -10.738 24.945 1.00 11.17 392 THR B N 1
ATOM 6268 C CA . THR B 1 392 ? 4.963 -10.992 25.682 1.00 12.09 392 THR B CA 1
ATOM 6269 C C . THR B 1 392 ? 3.725 -11.195 24.814 1.00 13.38 392 THR B C 1
ATOM 6270 O O . THR B 1 392 ? 2.629 -11.322 25.369 1.00 14.71 392 THR B O 1
ATOM 6274 N N . THR B 1 393 ? 3.860 -11.319 23.509 1.00 14.06 393 THR B N 1
ATOM 6275 C CA . THR B 1 393 ? 2.758 -11.491 22.586 1.00 14.63 393 THR B CA 1
ATOM 6276 C C . THR B 1 393 ? 2.316 -12.928 22.359 1.00 15.71 393 THR B C 1
ATOM 6277 O O . THR B 1 393 ? 1.384 -13.171 21.574 1.00 16.33 393 THR B O 1
ATOM 6281 N N . ARG B 1 394 ? 2.997 -13.917 22.930 1.00 16.33 394 ARG B N 1
ATOM 6282 C CA . ARG B 1 394 ? 2.563 -15.302 22.728 1.00 16.33 394 ARG B CA 1
ATOM 6283 C C . ARG B 1 394 ? 1.432 -15.668 23.672 1.00 16.62 394 ARG B C 1
ATOM 6284 O O . ARG B 1 394 ? 1.194 -15.021 24.688 1.00 15.52 394 ARG B O 1
ATOM 6292 N N . PRO B 1 395 ? 0.694 -16.717 23.332 1.00 17.73 395 PRO B N 1
ATOM 6293 C CA . PRO B 1 395 ? -0.411 -17.196 24.141 1.00 18.68 395 PRO B CA 1
ATOM 6294 C C . PRO B 1 395 ? 0.009 -17.478 25.572 1.00 19.98 395 PRO B C 1
ATOM 6295 O O . PRO B 1 395 ? 1.169 -17.795 25.870 1.00 20.61 395 PRO B O 1
ATOM 6299 N N . VAL B 1 396 ? -0.937 -17.447 26.510 1.00 20.93 396 VAL B N 1
ATOM 6300 C CA . VAL B 1 396 ? -0.655 -17.693 27.922 1.00 21.52 396 VAL B CA 1
ATOM 6301 C C . VAL B 1 396 ? -0.094 -19.080 28.181 1.00 22.34 396 VAL B C 1
ATOM 6302 O O . VAL B 1 396 ? 0.784 -19.251 29.038 1.00 22.34 396 VAL B O 1
ATOM 6306 N N . GLU B 1 397 ? -0.444 -20.069 27.368 1.00 23.03 397 GLU B N 1
ATOM 6307 C CA . GLU B 1 397 ? 0.020 -21.436 27.457 1.00 23.48 397 GLU B CA 1
ATOM 6308 C C . GLU B 1 397 ? 1.523 -21.567 27.239 1.00 23.57 397 GLU B C 1
ATOM 6309 O O . GLU B 1 397 ? 2.139 -22.478 27.804 1.00 24.00 397 GLU B O 1
ATOM 6315 N N . VAL B 1 398 ? 2.105 -20.682 26.427 1.00 23.21 398 VAL B N 1
ATOM 6316 C CA . VAL B 1 398 ? 3.546 -20.724 26.185 1.00 22.45 398 VAL B CA 1
ATOM 6317 C C . VAL B 1 398 ? 4.284 -20.264 27.437 1.00 22.61 398 VAL B C 1
ATOM 6318 O O . VAL B 1 398 ? 5.285 -20.871 27.827 1.00 21.98 398 VAL B O 1
ATOM 6322 N N . TYR B 1 399 ? 3.727 -19.254 28.109 1.00 22.68 399 TYR B N 1
ATOM 6323 C CA . TYR B 1 399 ? 4.350 -18.751 29.328 1.00 23.15 399 TYR B CA 1
ATOM 6324 C C . TYR B 1 399 ? 4.166 -19.695 30.502 1.00 23.91 399 TYR B C 1
ATOM 6325 O O . TYR B 1 399 ? 5.108 -19.821 31.296 1.00 23.84 399 TYR B O 1
ATOM 6334 N N . ARG B 1 400 ? 3.052 -20.420 30.572 1.00 24.90 400 ARG B N 1
ATOM 6335 C CA . ARG B 1 400 ? 2.867 -21.363 31.685 1.00 25.78 400 ARG B CA 1
ATOM 6336 C C . ARG B 1 400 ? 3.945 -22.441 31.656 1.00 26.08 400 ARG B C 1
ATOM 6337 O O . ARG B 1 400 ? 4.565 -22.721 32.684 1.00 26.13 400 ARG B O 1
ATOM 6345 N N . GLU B 1 401 ? 4.207 -23.019 30.491 1.00 26.54 401 GLU B N 1
ATOM 6346 C CA . GLU B 1 401 ? 5.238 -24.034 30.353 1.00 27.25 401 GLU B CA 1
ATOM 6347 C C . GLU B 1 401 ? 6.634 -23.436 30.453 1.00 27.75 401 GLU B C 1
ATOM 6348 O O . GLU B 1 401 ? 7.532 -24.063 31.020 1.00 28.12 401 GLU B O 1
ATOM 6354 N N . ALA B 1 402 ? 6.842 -22.238 29.908 1.00 28.20 402 ALA B N 1
ATOM 6355 C CA . ALA B 1 402 ? 8.154 -21.600 29.945 1.00 28.01 402 ALA B CA 1
ATOM 6356 C C . ALA B 1 402 ? 8.552 -21.217 31.366 1.00 27.79 402 ALA B C 1
ATOM 6357 O O . ALA B 1 402 ? 9.694 -21.459 31.761 1.00 27.73 402 ALA B O 1
ATOM 6359 N N . VAL B 1 403 ? 7.624 -20.659 32.137 1.00 27.79 403 VAL B N 1
ATOM 6360 C CA . VAL B 1 403 ? 7.951 -20.280 33.513 1.00 28.33 403 VAL B CA 1
ATOM 6361 C C . VAL B 1 403 ? 8.304 -21.512 34.328 1.00 28.82 403 VAL B C 1
ATOM 6362 O O . VAL B 1 403 ? 9.347 -21.509 34.985 1.00 28.96 403 VAL B O 1
ATOM 6366 N N . GLU B 1 404 ? 7.569 -22.609 34.187 1.00 29.46 404 GLU B N 1
ATOM 6367 C CA . GLU B 1 404 ? 7.858 -23.852 34.874 1.00 29.80 404 GLU B CA 1
ATOM 6368 C C . GLU B 1 404 ? 9.263 -24.373 34.635 1.00 28.38 404 GLU B C 1
ATOM 6369 O O . GLU B 1 404 ? 9.896 -24.846 35.581 1.00 28.28 404 GLU B O 1
ATOM 6375 N N . ARG B 1 405 ? 9.735 -24.292 33.397 1.00 27.09 405 ARG B N 1
ATOM 6376 C CA . ARG B 1 405 ? 11.085 -24.729 33.072 1.00 25.58 405 ARG B CA 1
ATOM 6377 C C . ARG B 1 405 ? 12.117 -23.754 33.632 1.00 25.00 405 ARG B C 1
ATOM 6378 O O . ARG B 1 405 ? 13.193 -24.180 34.045 1.00 24.81 405 ARG B O 1
ATOM 6386 N N . ILE B 1 406 ? 11.793 -22.461 33.647 1.00 24.53 406 ILE B N 1
ATOM 6387 C CA . ILE B 1 406 ? 12.739 -21.457 34.148 1.00 23.64 406 ILE B CA 1
ATOM 6388 C C . ILE B 1 406 ? 12.839 -21.527 35.665 1.00 23.63 406 ILE B C 1
ATOM 6389 O O . ILE B 1 406 ? 13.910 -21.397 36.256 1.00 23.56 406 ILE B O 1
ATOM 6394 N N . LYS B 1 407 ? 11.720 -21.803 36.316 1.00 23.52 407 LYS B N 1
ATOM 6395 C CA . LYS B 1 407 ? 11.668 -21.953 37.767 1.00 24.50 407 LYS B CA 1
ATOM 6396 C C . LYS B 1 407 ? 12.475 -23.176 38.186 1.00 24.93 407 LYS B C 1
ATOM 6397 O O . LYS B 1 407 ? 13.246 -23.120 39.148 1.00 24.87 407 LYS B O 1
ATOM 6403 N N . ALA B 1 408 ? 12.380 -24.256 37.414 1.00 25.50 408 ALA B N 1
ATOM 6404 C CA . ALA B 1 408 ? 13.202 -25.442 37.652 1.00 26.18 408 ALA B CA 1
ATOM 6405 C C . ALA B 1 408 ? 14.678 -25.074 37.477 1.00 26.68 408 ALA B C 1
ATOM 6406 O O . ALA B 1 408 ? 15.511 -25.293 38.353 1.00 26.52 408 ALA B O 1
ATOM 6408 N N . PHE B 1 409 ? 14.991 -24.456 36.341 1.00 27.11 409 PHE B N 1
ATOM 6409 C CA . PHE B 1 409 ? 16.339 -24.013 36.034 1.00 27.45 409 PHE B CA 1
ATOM 6410 C C . PHE B 1 409 ? 16.948 -23.145 37.126 1.00 27.72 409 PHE B C 1
ATOM 6411 O O . PHE B 1 409 ? 18.105 -23.343 37.493 1.00 27.95 409 PHE B O 1
ATOM 6419 N N . CYS B 1 410 ? 16.227 -22.140 37.597 1.00 28.56 410 CYS B N 1
ATOM 6420 C CA . CYS B 1 410 ? 16.726 -21.222 38.610 1.00 29.62 410 CYS B CA 1
ATOM 6421 C C . CYS B 1 410 ? 16.921 -21.872 39.967 1.00 30.92 410 CYS B C 1
ATOM 6422 O O . CYS B 1 410 ? 17.902 -21.584 40.654 1.00 31.26 410 CYS B O 1
ATOM 6425 N N . GLN B 1 411 ? 16.029 -22.787 40.345 1.00 32.37 411 GLN B N 1
ATOM 6426 C CA . GLN B 1 411 ? 16.152 -23.497 41.606 1.00 33.76 411 GLN B CA 1
ATOM 6427 C C . GLN B 1 411 ? 17.342 -24.446 41.608 1.00 33.38 411 GLN B C 1
ATOM 6428 O O . GLN B 1 411 ? 17.983 -24.681 42.623 1.00 33.79 411 GLN B O 1
ATOM 6434 N N . ARG B 1 412 ? 17.652 -24.984 40.452 1.00 33.49 412 ARG B N 1
ATOM 6435 C CA . ARG B 1 412 ? 18.731 -25.919 40.228 1.00 33.86 412 ARG B CA 1
ATOM 6436 C C . ARG B 1 412 ? 20.099 -25.263 40.264 1.00 34.20 412 ARG B C 1
ATOM 6437 O O . ARG B 1 412 ? 21.065 -25.921 40.655 1.00 35.00 412 ARG B O 1
ATOM 6445 N N . HIS B 1 413 ? 20.197 -24.004 39.843 1.00 34.10 413 HIS B N 1
ATOM 6446 C CA . HIS B 1 413 ? 21.486 -23.319 39.844 1.00 33.98 413 HIS B CA 1
ATOM 6447 C C . HIS B 1 413 ? 21.608 -22.342 41.009 1.00 34.77 413 HIS B C 1
ATOM 6448 O O . HIS B 1 413 ? 22.666 -21.740 41.206 1.00 34.63 413 HIS B O 1
ATOM 6455 N N . ALA B 1 414 ? 20.547 -22.180 41.793 1.00 35.86 414 ALA B N 1
ATOM 6456 C CA . ALA B 1 414 ? 20.542 -21.262 42.921 1.00 36.80 414 ALA B CA 1
ATOM 6457 C C . ALA B 1 414 ? 21.624 -21.567 43.953 1.00 37.71 414 ALA B C 1
ATOM 6458 O O . ALA B 1 414 ? 21.913 -22.723 44.266 1.00 37.96 414 ALA B O 1
ATOM 6460 N N . ALA B 1 415 ? 22.213 -20.508 44.497 1.00 38.52 415 ALA B N 1
ATOM 6461 C CA . ALA B 1 415 ? 23.206 -20.633 45.561 1.00 39.62 415 ALA B CA 1
ATOM 6462 C C . ALA B 1 415 ? 22.471 -20.492 46.896 1.00 40.67 415 ALA B C 1
ATOM 6463 O O . ALA B 1 415 ? 21.686 -19.551 47.059 1.00 41.12 415 ALA B O 1
ATOM 6465 N N . VAL B 1 416 ? 22.678 -21.429 47.813 1.00 41.37 416 VAL B N 1
ATOM 6466 C CA . VAL B 1 416 ? 21.993 -21.386 49.102 1.00 42.38 416 VAL B CA 1
ATOM 6467 C C . VAL B 1 416 ? 22.681 -20.481 50.118 1.00 42.67 416 VAL B C 1
ATOM 6468 O O . VAL B 1 416 ? 21.988 -19.569 50.632 1.00 42.56 416 VAL B O 1
#

Foldseek 3Di:
DDDDDDVLVVQFDQLLVVLVVPFDAAPDPDPFFEFADQALPVPVPAAFFPLLVVLLVVLVVVPPQQDAAFLQAHLLLLQLVLVLCLVAAADPPVLSVLRHSVQKGKFQFDLGLLLLLDVLWAAQQAEEEAEPLADLSNVSNCRSRNYHYDYWYQDLVVQRQTPLVSVVVPDDPRYAEYEEEAPDVPALGADDPVSLVSVQVSCQVSVHAYEYECQQAFFFDCPVPVVDHHHDNSHDDGQHWYKYKYFCVLRSDRVQRIIMIGIGHPPPPCVSSSVSSSVSSVVVRHGRRSSSSSNSSSSPVGDVVSSVVQSVQLCVQQVLLQVLLCVAFQWAWRRRGGDFKTKIFGRQVQFDPDDWLSSVQNVLCRHQSYHWARSVSSVGIRMIMGTRSDGNVSSVSVSVSSRVVRVVRGD/DDDDDDVLVVQFDALLCVLVVPFDAAPDPPDFFEQADQALPVPVPAAFDPLLVVLLVVLVVVPPQQDAAFLQAHLLLLQLVLVLCLVAAADDPVLSVQRHSVQKGKAQFQLRVLLLLDVLWAAQVAEEEAEPLADCSNVSSCSSRNHHYDYWYQDLVVQRQTPLVSSVVRDDDRYAEYEEEAPGVPALGADDQVSLVVVQVSCQVSVHAYEYECQQAFFFDCPVPVPDHHHDNSHDDHQHWYWYKYFCVLRSDRVQRIIMITIGHVVPPPVSSSVSSSVSSVVVRHGRRSSSSSNSSSSVVGDPCSSVVQSVQLVVLQVLLQVLLVLAPQWAWRHRGGDFKTKIFGNQVFFDPGDWQSSVQNVLCRPVSYHWAQSVSSVDIRMIMGTRSDHNVSSVSSSVSRNVVRVVGGDD

Radius of gyration: 27.97 Å; Cα contacts (8 Å, |Δi|>4): 1901; chains: 2; bounding box: 56×63×90 Å

Organism: Trypanosoma cruzi (NCBI:txid5693)

Sequence (823 aa):
WDVSMSNHAGLVFNPIRTVSDNAKPSPSPKPIIKLSVGDPTLDKNLLTSAAQIKKLKEAIDSQECNGYFPTVGSPEAREAVATWWRNSFVHKEELKSTIVKDNVVLCSGGSHGILMAITAICDAGDYALVPQPGFPHYETVCKAYGIGMHFYNCRPENDWEADLDEIRRLKDDKTKLLIVTNPSNPCGSNFSRKHVEDIVRLAEELRLPLFSDEIYAGMVFKGKDPNATFTSVADFETTVPRVILGGTANLVVPGWRLGWLLYVDPHGNGPSFLEGLKRVGMLVCGPCTVVQAALGEALLNTPQEHLDQIVAKIEESAMYLYNHIGECIGLAPTMPRGAMYLMSRIDLEKYRDIKTDVEFFEKLLEEENVQVLPGTIFHAPGFTRLTTTRPVEVYREAVERIKAFCQRHAAWDVSMSNHAGLVFNPIRTVSDNAKPSPSPKPIIKLSVGDPTLDKNLLTSAAQIKKLKEAIDSQECNGYFPTVGSPEAREAVATWWRNSFVHKEELKSTIVKDNVVLCSGGSHGILMAITAICDAGDYALVPQPGFPHYETVCKAYGIGMHFYNCRPENDWEADLDEIRRLKDDKTKLLIVTNPSNPCGSNFSRKHVEDIVRLAEELRLPLFSDEIYAGMVFKGKDPNATFTSVADFETTVPRVILGGTANLVVPGWRLGWLLYVDPHGNGPSFLEGLKRVGMLVCGPCTVVQAALGEALLNTPQEHLDQIVAKIEESAMYLYNHIGECIGLAPTMPRGAMYLMSRIDLEKYRDIKTDVEFFEKLLEEENVQVLPGTIFHAPGFTRLTTTRPVEVYREAVERIKAFCQRHAAV

Secondary structure (DSSP, 8-state):
------HHHHT---HHHHHHHTPPPP-S-S--EE-----TTTTS-S---HHHHHHHHHHHHTT-SSSPPPTT--HHHHHHHHHHHHHHH--STTTGGG--GGGEEEESHHHHHHHHHHHHH--TT-EEEEEES--THHHHHHHHTT-EEEEEEEEGGGTTEE-HHHHHHH--TTEEEEEEESS-TTT-----HHHHHHHHHHHHHHT--EEEE-TTTT-B--SS-TT-----TTSS--S--EEEEEE----S-GGG--EEEEEE-TT-S-HHHHHHHHHHHHHHT-S-HHHHHHHHHHHHSS-HHHHHHHHHHHHHHHHHHHHHHTTSTTEEEPPP-BTTEEEEEE-GGGBSS--SHHHHHHHHHHHH-EE-EEGGGGT-TTEEEEE--S-HHHHHHHHHHHHHHHHHHB-/------HHHHT---HHHHHHHTPPPP---SPPEE-----TTTTS-S---HHHHHHHHHHHHH-SSSS---TT--HHHHHHHHHHHHHHH--SGGGGGG--GGGEEEESHHHHHHHHHHHTT--TT-EEEEEES--HHHHHHHHHTT-EEEEEEEEGGGTTEE-HHHHHHH--TTEEEEEEESS-TTT-----HHHHHHHHHHHHHHT--EEEE-TTTT-B--SS-TT-----TTSS--S--EEEEEE----S-GGG--EEEEEE-TT-S-HHHHHHHHHHHTTT--S-HHHHHTHHHHHHSS-HHHHHHHHHHHHHHHHHHHHHHTTSTTEEEPPP-BTTEEEEEE-GGGBSS--SHHHHHHHHHHHH-EE-EEGGGGT-TTEEEEE--S-HHHHHHHHHHHHHHHHHHB--

InterPro domains:
  IPR004838 Aminotransferases, class-I, pyridoxal-phosphate-binding site [PS00105] (250-263)
  IPR004839 Aminotransferase, class I/classII, large domain [PF00155] (34-406)
  IPR005957 Tyrosine aminotransferase [TIGR01264] (4-414)
  IPR005958 Tyrosine/nicotianamine aminotransferase [PIRSF000517] (3-414)
  IPR005958 Tyrosine/nicotianamine aminotransferase [TIGR01265] (4-414)
  IPR015421 Pyridoxal phosphate-dependent transferase, major domain [G3DSA:3.40.640.10] (54-307)
  IPR015422 Pyridoxal phosphate-dependent transferase, small domain [G3DSA:3.90.1150.10] (37-410)
  IPR015424 Pyridoxal phosphate-dependent transferase [SSF53383] (9-412)

Nearest PDB structures (foldseek):
  1bw0-assembly1_A  TM=1.001E+00  e=2.249E-85  Trypanosoma cruzi
  4ix8-assembly1_A  TM=9.849E-01  e=8.843E-53  Leishmania infantum
  3dyd-assembly1_B  TM=9.618E-01  e=3.243E-46  Homo sapiens
  3dyd-assembly1_A  TM=9.623E-01  e=1.099E-45  Homo sapiens
  3pdx-assembly1_A-2  TM=9.694E-01  e=1.520E-41  Mus musculus

Solvent-accessible surface area: 29399 Å² total

CATH classification: 3.90.1150.10 (+1 more: 3.40.640.10)

B-factor: mean 25.19, std 8.92, range [4.97, 56.68]